Protein AF-A0A844IDR7-F1 (afdb_monomer_lite)

Radius of gyration: 51.74 Å; chains: 1; bounding box: 101×102×139 Å

pLDDT: mean 83.82, std 11.91, range [32.16, 98.12]

Secondary structure (DSSP, 8-state):
-EEEEEEEE--EETTTTEE--EEEEEESS-TTPPPEEEEGGGS-HHHHHHHTBTTSTTBEEEEEEETTTTEEEEEE---EEEEEEE-SSTT-EEEEETTTEEEEE--SS---TTEEEEEEEEEE--TTGGG-------------EEEEEEEEEESSGGGS-S-HHHHHHHHT-SSHHHHHHHHHHHHHTS-HHHHHHHHHHHHHTS-HHHHHHHHHHHHHH-THHHHH-HHHHTTSBS-SSSTTBHHHHHHHHTTTS-HHHHHHHHHHHHHHHHT--HHHHHHHHHH-HHHHTT--TTSTTTTTS-HHHHHHHHHHHHHTS-HHHHHHHHHHHHTTS-HHHHHHHHHHHHHH-HHHHHT-HHHHTTPBP-----SS-------TTBHHHHHHHHGGGS-HHHHHHHHHHHHHHHHTS-HHHHHHHHHH-HHHHHT--TTSTTGGGS-HHHHHHHHHHHHTTS-HHHHHHHHHHHHTTS-HHHHHHHHHHHHHH-HHHHHH-HHHHTT-B--SS-TTBHHHHHHHHGGGS-HHHHHHHHHHHHHHHHHS-HHHHHHHHHH-HHHHHH--TTSTTTTTS-HHHHHHHHHHHTHHHHHHHHHHHH---TTGGGSB--HHHHT---HHHHHHHHHH-GGGGT-HHHHHHHHHHHHHHHHHHHHHHHTT--EEE-TTHHHH-S-SGGGT-SEEETTTEEEEEEEEE--TT-SS---EEES---EETTEEPEEEEEEE----HHHHTT-S--SS--PPPEEEEEE-HHHHHHHHHHH--SSEEEE-B-TT-SPEEE-GGG-B--TTTTHHHHHHHHHHHHS-GGGS--HHHHHTS-S--HHHHHHTTPPPPHHHHTTS-HHHHHHHHHHHTSSSSS--HHHHHHHHHHHHHHHTT---TT--GGGGHHHH-SSTT--SGGG---TT-HHHHHHHHHHHHHHTTTTTTGGG--EEEEETTTEEEEESSTT-SSPEEEEE----EETTTEE-----EEBTTBPBPTTT-PBPP-STTT--SSTT-HHHHHHH--

Sequence (1026 aa):
MMLGKIVWFGGFNNQKNKVNNFGFIAPLGEENTGDIRVDRDDVPLDIQEIIEGDKGRGVYVQFDIDARRNRVINLKVPTFIGVVKKSEFWGKWQITYNDNCKIYFRRRTQYESESLVAFSIKETKDREAMEMAEIFGEDEEIKYKLAPFLLRTINDVREVDNDERIVEKYANSNIFPLFKKFILEYLLSLPLEIAETFVINKLKDLDENQQDFIIKEIAEKLPNLLIISATLRSYLKFDSSSPNSYIEFINRHINLVEEHLRKELIDELIKKVEQAEENALNIYWQEVQYLQDNLAYKNFLWHIAPAERKIPIIAEYTSSIAKDVAEKVVLEHLNQFNQQEQDKLINELIRNAPKVILASSKLRSYLKFTVQLTEYYFKFQRTDNNYDIFINKYLHIVDDELFNEIINELIERVEQAEEKERNIYWQQVQYLQDNLAYKNFLWHIAPTERKIPIIVTYSLSMAEDAAENVVLEHLNQFNQKEQDELINQLIKNAPKVILASSKLRSYLKLTEYDYNSYGIFINQYLDSVDDDLFNEIVNELIERVEQAKERERNIYWQQVKYLQNNLAYKNFLWHIAPTEKKQEIIQQRFKTFFDIISRFKDSNYPYEEYITHNWRELYQFNQSDNLLITQWDACVKSNEIKAAQMISARGAEKLVIRFYQALGYQVEDISIHQVTQQSQTWTLGDIRLDSKYLLDVKNSRKSVNSKSYSEFCVPQLKESRGNDVKIVGVLSPYLQKQYMEGRGNPRFHVNNPQVLGAFDKAKLSELETIFSDRFISINMPRGSDTNKYLPPWLFDYDERFYNQQYEILTELQNLHYQDIPSWEDISLVTQNFIPLFVAAKRPLPRSWVNNLPHWQVNFINSLINLPTERITLPYLFLSILRHFLSMLSYRGGDYSPQRYLEVLYLSGMQINPLKLYDPLNIIKDFCDTLQILWDNRQASRLDEFKIFKFSGQGLLKGKRTESEYIMTTILAYCGGWVDGMGKCGFSPLAIGREQNCPVCGRLICPKDNCGFCTDRCSGYIERKNK

Foldseek 3Di:
DFKWAWQAFWDQDPVVRDIAQKGWTGTPDDPPDDTFIEGNVQDDPLVCVCCHGPNRGQQMWDFDADPVPRHTHPIDRDKWKWFWAQDPPDRWIWTATDPGDIAIDDDPDDDDGRWIFIWTKGWDDDPVLVVGDDPDDDDDDDPIGIHIGTSDTDPAPCVVDPDVVVLVVQCPDPPLSSVLRSVVVNLVPDDLVVSLVSLVVVLVSDDLVSNVSVLLCCLVPPVVSVLVDPPSLVNQDCDQPGSSHPLVCCQPPLVPDDPVSNVVSVVVLVVCLQVDDPVSVVVCCVRNPVNVVADDDPDPCPVSDDLVVVQVVQLVVLLVDDLVVSVVSLVVVCVVDDLVSNLSNLLSCCVRPVVSCLVDPVSLVSQAADQPPDDDDDDDPPGCSHLLNVCVVCLVPDDPVSNVVSVVVLLVVLVPDDLSSLVVSCVRHPVNVVDDAPPDPCNVSHHLVVVLVRLLVVLVVDDLVVNLVSLVVVCVVDDLVSNVVSLVVCLVRPLVSCLVDPVSLVNQDCDQDDCSHSLQSCQVCLVPDDPVSNVVSVVVLLVVLQPDDLVSLVSSCVRHVVLVVPDAAPDPCQNSHHLVVLLVRLCVLLVLLVVLVVLLVVDDQPLQVLQFDDLLVLLPDDPLLVVLLCVVDVCLVPDQQSVLVSSQQSSQLSSVQSSVVVLVWDKDQVSSCVVVVPDPCVVQAGMDTNNPAGEHEFEFEAAPQALDTDWRWDLDFGDDPNHTHKYKYKYAYDDTNCVSVVNDDDPDDGDTIGTLAIDTPVLVVLLQVQQDDPFEGEAQDDVPRSIGTAASLRHFHDCSRVVSLVVSLVSVQPDDPVSDDAPVSVVSPPWQPQLSCLQSLHDDDPRVLVVDDPLLNVLSPLSSPRPDRGDASSNLLSSLVSSLLVCLQPPDPPDALQCVCSNFPGDPPDQAGSNGDDPSSVSNVSSVQSRVQVVLCVLQVSSQFRHWYDYSQRWIWTDSDPPDPATATAWHFQQWAAPPRGGPRHDTQGGSVFDADPQHNFGFDPDPLTRDGDPPGPVSVVVNVD

Structure (mmCIF, N/CA/C/O backbone):
data_AF-A0A844IDR7-F1
#
_entry.id   AF-A0A844IDR7-F1
#
loop_
_atom_site.group_PDB
_atom_site.id
_atom_site.type_symbol
_atom_site.label_atom_id
_atom_site.label_alt_id
_atom_site.label_comp_id
_atom_site.label_asym_id
_atom_site.label_entity_id
_atom_site.label_seq_id
_atom_site.pdbx_PDB_ins_code
_atom_site.Cartn_x
_atom_site.Cartn_y
_atom_site.Cartn_z
_atom_site.occupancy
_atom_site.B_iso_or_equiv
_atom_site.auth_seq_id
_atom_site.auth_comp_id
_atom_site.auth_asym_id
_atom_site.auth_atom_id
_atom_site.pdbx_PDB_model_num
ATOM 1 N N . MET A 1 1 ? -9.494 57.862 -15.694 1.00 71.69 1 MET A N 1
ATOM 2 C CA . MET A 1 1 ? -9.443 56.505 -16.258 1.00 71.69 1 MET A CA 1
ATOM 3 C C . MET A 1 1 ? -9.064 55.512 -15.177 1.00 71.69 1 MET A C 1
ATOM 5 O O . MET A 1 1 ? -7.962 55.569 -14.648 1.00 71.69 1 MET A O 1
ATOM 9 N N . MET A 1 2 ? -10.016 54.662 -14.817 1.00 82.94 2 MET A N 1
ATOM 10 C CA . MET A 1 2 ? -9.936 53.626 -13.792 1.00 82.94 2 MET A CA 1
ATOM 11 C C . MET A 1 2 ? -9.974 52.242 -14.437 1.00 82.94 2 MET A C 1
ATOM 13 O O . MET A 1 2 ? -10.476 52.080 -15.551 1.00 82.94 2 MET A O 1
ATOM 17 N N . LEU A 1 3 ? -9.456 51.248 -13.718 1.00 84.81 3 LEU A N 1
ATOM 18 C CA . LEU A 1 3 ? -9.550 49.836 -14.074 1.00 84.81 3 LEU A CA 1
ATOM 19 C C . LEU A 1 3 ? -10.583 49.155 -13.180 1.00 84.81 3 LEU A C 1
ATOM 21 O O . LEU A 1 3 ? -10.628 49.386 -11.973 1.00 84.81 3 LEU A O 1
ATOM 25 N N . GLY A 1 4 ? -11.393 48.282 -13.764 1.00 86.81 4 GLY A N 1
ATOM 26 C CA . GLY A 1 4 ? -12.335 47.462 -13.013 1.00 86.81 4 GLY A CA 1
ATOM 27 C C . GLY A 1 4 ? -12.693 46.183 -13.743 1.00 86.81 4 GLY A C 1
ATOM 28 O O . GLY A 1 4 ? -12.209 45.916 -14.842 1.00 86.81 4 GLY A O 1
ATOM 29 N N . LYS A 1 5 ? -13.557 45.387 -13.121 1.00 88.81 5 LYS A N 1
ATOM 30 C CA . LYS A 1 5 ? -14.083 44.145 -13.683 1.00 88.81 5 LYS A CA 1
ATOM 31 C C . LYS A 1 5 ? -15.597 44.190 -13.782 1.00 88.81 5 LYS A C 1
ATOM 33 O O . LYS A 1 5 ? -16.278 44.630 -12.856 1.00 88.81 5 LYS A O 1
ATOM 38 N N . ILE A 1 6 ? -16.133 43.701 -14.896 1.00 89.44 6 ILE A N 1
ATOM 39 C CA . ILE A 1 6 ? -17.581 43.587 -15.076 1.00 89.44 6 ILE A CA 1
ATOM 40 C C . ILE A 1 6 ? -18.129 42.578 -14.064 1.00 89.44 6 ILE A C 1
ATOM 42 O O . ILE A 1 6 ? -17.778 41.398 -14.095 1.00 89.44 6 ILE A O 1
ATOM 46 N N . VAL A 1 7 ? -19.021 43.009 -13.177 1.00 87.75 7 VAL A N 1
ATOM 47 C CA . VAL A 1 7 ? -19.740 42.095 -12.278 1.00 87.75 7 VAL A CA 1
ATOM 48 C C . VAL A 1 7 ? -20.874 41.430 -13.049 1.00 87.75 7 VAL A C 1
ATOM 50 O O . VAL A 1 7 ? -21.024 40.208 -13.008 1.00 87.75 7 VAL A O 1
ATOM 53 N N . TRP A 1 8 ? -21.638 42.244 -13.779 1.00 89.06 8 TRP A N 1
ATOM 54 C CA . TRP A 1 8 ? -22.739 41.837 -14.648 1.00 89.06 8 TRP A CA 1
ATOM 55 C C . TRP A 1 8 ? -23.191 43.032 -15.503 1.00 89.06 8 TRP A C 1
ATOM 57 O O . TRP A 1 8 ? -23.195 44.162 -15.013 1.00 89.06 8 TRP A O 1
ATOM 67 N N . PHE A 1 9 ? -23.595 42.807 -16.755 1.00 87.62 9 PHE A N 1
ATOM 68 C CA . PHE A 1 9 ? -24.071 43.873 -17.641 1.00 87.62 9 PHE A CA 1
ATOM 69 C C . PHE A 1 9 ? -25.231 43.406 -18.523 1.00 87.62 9 PHE A C 1
ATOM 71 O O . PHE A 1 9 ? -25.061 42.508 -19.342 1.00 87.62 9 PHE A O 1
ATOM 78 N N . GLY A 1 10 ? -26.399 44.041 -18.397 1.00 83.94 10 GLY A N 1
ATOM 79 C CA . GLY A 1 10 ? -27.523 43.839 -19.314 1.00 83.94 10 GLY A CA 1
ATOM 80 C C . GLY A 1 10 ? -28.096 42.413 -19.368 1.00 83.94 10 GLY A C 1
ATOM 81 O O . GLY A 1 10 ? -27.869 41.578 -18.494 1.00 83.94 10 GLY A O 1
ATOM 82 N N . GLY A 1 11 ? -28.892 42.132 -20.401 1.00 78.50 11 GLY A N 1
ATOM 83 C CA . GLY A 1 11 ? -29.576 40.853 -20.593 1.00 78.50 11 GLY A CA 1
ATOM 84 C C . GLY A 1 11 ? -31.065 40.860 -20.228 1.00 78.50 11 GLY A C 1
ATOM 85 O O . GLY A 1 11 ? -31.582 41.749 -19.538 1.00 78.50 11 GLY A O 1
ATOM 86 N N . PHE A 1 12 ? -31.776 39.850 -20.732 1.00 72.75 12 PHE A N 1
ATOM 87 C CA . PHE A 1 12 ? -33.221 39.714 -20.577 1.00 72.75 12 PHE A CA 1
ATOM 88 C C . PHE A 1 12 ? -33.590 39.198 -19.183 1.00 72.75 12 PHE A C 1
ATOM 90 O O . PHE A 1 12 ? -33.195 38.106 -18.774 1.00 72.75 12 PHE A O 1
ATOM 97 N N . ASN A 1 13 ? -34.371 39.979 -18.438 1.00 71.81 13 ASN A N 1
ATOM 98 C CA . ASN A 1 13 ? -34.865 39.566 -17.133 1.00 71.81 13 ASN A CA 1
ATOM 99 C C . ASN A 1 13 ? -36.147 38.739 -17.288 1.00 71.81 13 ASN A C 1
ATOM 101 O O . ASN A 1 13 ? -37.240 39.299 -17.401 1.00 71.81 13 ASN A O 1
ATOM 105 N N . ASN A 1 14 ? -36.017 37.412 -17.209 1.00 69.94 14 ASN A N 1
ATOM 106 C CA . ASN A 1 14 ? -37.140 36.470 -17.302 1.00 69.94 14 ASN A CA 1
ATOM 107 C C . ASN A 1 14 ? -38.248 36.715 -16.258 1.00 69.94 14 ASN A C 1
ATOM 109 O O . ASN A 1 14 ? -39.399 36.380 -16.507 1.00 69.94 14 ASN A O 1
ATOM 113 N N . GLN A 1 15 ? -37.937 37.319 -15.105 1.00 71.56 15 GLN A N 1
ATOM 114 C CA . GLN A 1 15 ? -38.923 37.583 -14.047 1.00 71.56 15 GLN A CA 1
ATOM 115 C C . GLN A 1 15 ? -39.736 38.865 -14.281 1.00 71.56 15 GLN A C 1
ATOM 117 O O . GLN A 1 15 ? -40.852 38.982 -13.785 1.00 71.56 15 GLN A O 1
ATOM 122 N N . LYS A 1 16 ? -39.185 39.843 -15.012 1.00 72.81 16 LYS A N 1
ATOM 123 C CA . LYS A 1 16 ? -39.838 41.141 -15.291 1.00 72.81 16 LYS A CA 1
ATOM 124 C C . LYS A 1 16 ? -40.216 41.331 -16.765 1.00 72.81 16 LYS A C 1
ATOM 126 O O . LYS A 1 16 ? -40.756 42.382 -17.104 1.00 72.81 16 LYS A O 1
ATOM 131 N N . ASN A 1 17 ? -39.925 40.341 -17.614 1.00 75.12 17 ASN A N 1
ATOM 132 C CA . ASN A 1 17 ? -40.154 40.330 -19.062 1.00 75.12 17 ASN A CA 1
ATOM 133 C C . ASN A 1 17 ? -39.628 41.594 -19.775 1.00 75.12 17 ASN A C 1
ATOM 135 O O . ASN A 1 17 ? -40.301 42.171 -20.628 1.00 75.12 17 ASN A O 1
ATOM 139 N N . LYS A 1 18 ? -38.451 42.080 -19.359 1.00 78.12 18 LYS A N 1
ATOM 140 C CA . LYS A 1 18 ? -37.815 43.313 -19.854 1.00 78.12 18 LYS A CA 1
ATOM 141 C C . LYS A 1 18 ? -36.301 43.134 -19.945 1.00 78.12 18 LYS A C 1
ATOM 143 O O . LYS A 1 18 ? -35.710 42.434 -19.123 1.00 78.12 18 LYS A O 1
ATOM 148 N N . VAL A 1 19 ? -35.677 43.802 -20.911 1.00 77.44 19 VAL A N 1
ATOM 149 C CA . VAL A 1 19 ? -34.214 43.903 -21.013 1.00 77.44 19 VAL A CA 1
ATOM 150 C C . VAL A 1 19 ? -33.718 44.900 -19.969 1.00 77.44 19 VAL A C 1
ATOM 152 O O . VAL A 1 19 ? -34.282 45.987 -19.825 1.00 77.44 19 VAL A O 1
ATOM 155 N N . ASN A 1 20 ? -32.695 44.525 -19.204 1.00 83.38 20 ASN A N 1
ATOM 156 C CA . ASN A 1 20 ? -32.058 45.461 -18.290 1.00 83.38 20 ASN A CA 1
ATOM 157 C C . ASN A 1 20 ? -31.126 46.392 -19.078 1.00 83.38 20 ASN A C 1
ATOM 159 O O . ASN A 1 20 ? -30.203 45.933 -19.746 1.00 83.38 20 ASN A O 1
ATOM 163 N N . ASN A 1 21 ? -31.332 47.701 -18.945 1.00 86.94 21 ASN A N 1
ATOM 164 C CA . ASN A 1 21 ? -30.525 48.719 -19.625 1.00 86.94 21 ASN A CA 1
ATOM 165 C C . ASN A 1 21 ? -29.388 49.248 -18.737 1.00 86.94 21 ASN A C 1
ATOM 167 O O . ASN A 1 21 ? -29.086 50.435 -18.765 1.00 86.94 21 ASN A O 1
ATOM 171 N N . PHE A 1 22 ? -28.807 48.397 -17.891 1.00 89.25 22 PHE A N 1
ATOM 172 C CA . PHE A 1 22 ? -27.713 48.775 -16.996 1.00 89.25 22 PHE A CA 1
ATOM 173 C C . PHE A 1 22 ? -26.897 47.559 -16.542 1.00 89.25 22 PHE A C 1
ATOM 175 O O . PHE A 1 22 ? -27.303 46.415 -16.752 1.00 89.25 22 PHE A O 1
ATOM 182 N N . GLY A 1 23 ? -25.772 47.819 -15.884 1.00 89.75 23 GLY A N 1
ATOM 183 C CA . GLY A 1 23 ? -24.866 46.843 -15.293 1.00 89.75 23 GLY A CA 1
ATOM 184 C C . GLY A 1 23 ? -24.066 47.414 -14.124 1.00 89.75 23 GLY A C 1
ATOM 185 O O . GLY A 1 23 ? -24.297 48.544 -13.686 1.00 89.75 23 GLY A O 1
ATOM 186 N N . PHE A 1 24 ? -23.117 46.618 -13.637 1.00 90.69 24 PHE A N 1
ATOM 187 C CA . PHE A 1 24 ? -22.264 46.928 -12.495 1.00 90.69 24 PHE A CA 1
ATOM 188 C C . PHE A 1 24 ? -20.810 46.531 -12.748 1.00 90.69 24 PHE A C 1
ATOM 190 O O . PHE A 1 24 ? -20.528 45.473 -13.323 1.00 90.69 24 PHE A O 1
ATOM 197 N N . ILE A 1 25 ? -19.894 47.380 -12.286 1.00 89.56 25 ILE A N 1
ATOM 198 C CA . ILE A 1 25 ? -18.447 47.235 -12.447 1.00 89.56 25 ILE A CA 1
ATOM 199 C C . ILE A 1 25 ? -17.793 47.401 -11.083 1.00 89.56 25 ILE A C 1
ATOM 201 O O . ILE A 1 25 ? -18.055 48.381 -10.390 1.00 89.56 25 ILE A O 1
ATOM 205 N N . ALA A 1 26 ? -16.934 46.455 -10.718 1.00 88.62 26 ALA A N 1
ATOM 206 C CA . ALA A 1 26 ? -16.146 46.511 -9.495 1.00 88.62 26 ALA A CA 1
ATOM 207 C C . ALA A 1 26 ? -14.776 47.146 -9.803 1.00 88.62 26 ALA A C 1
ATOM 209 O O . ALA A 1 26 ? -14.027 46.566 -10.600 1.00 88.62 26 ALA A O 1
ATOM 210 N N . PRO A 1 27 ? -14.433 48.316 -9.232 1.00 86.44 27 PRO A N 1
ATOM 211 C CA . PRO A 1 27 ? -13.112 48.929 -9.391 1.00 86.44 27 PRO A CA 1
ATOM 212 C C . PRO A 1 27 ? -11.993 48.053 -8.804 1.00 86.44 27 PRO A C 1
ATOM 214 O O . PRO A 1 27 ? -12.213 47.293 -7.862 1.00 86.44 27 PRO A O 1
ATOM 217 N N . LEU A 1 28 ? -10.783 48.147 -9.358 1.00 78.69 28 LEU A N 1
ATOM 218 C CA . LEU A 1 28 ? -9.591 47.441 -8.871 1.00 78.69 28 LEU A CA 1
ATOM 219 C C . LEU A 1 28 ? -8.666 48.416 -8.126 1.00 78.69 28 LEU A C 1
ATOM 221 O O . LEU A 1 28 ? -8.360 49.477 -8.661 1.00 78.69 28 LEU A O 1
ATOM 225 N N . GLY A 1 29 ? -8.185 48.037 -6.933 1.00 61.94 29 GLY A N 1
ATOM 226 C CA . GLY A 1 29 ? -7.142 48.771 -6.192 1.00 61.94 29 GLY A CA 1
ATOM 227 C C . GLY A 1 29 ? -7.600 49.633 -5.005 1.00 61.94 29 GLY A C 1
ATOM 228 O O . GLY A 1 29 ? -6.745 50.180 -4.318 1.00 61.94 29 GLY A O 1
ATOM 229 N N . GLU A 1 30 ? -8.901 49.725 -4.709 1.00 57.06 30 GLU A N 1
ATOM 230 C CA . GLU A 1 30 ? -9.411 50.462 -3.540 1.00 57.06 30 GLU A CA 1
ATOM 231 C C . GLU A 1 30 ? -10.306 49.562 -2.674 1.00 57.06 30 GLU A C 1
ATOM 233 O O . GLU A 1 30 ? -11.452 49.268 -3.031 1.00 57.06 30 GLU A O 1
ATOM 238 N N . GLU A 1 31 ? -9.792 49.111 -1.523 1.00 45.22 31 GLU A N 1
ATOM 239 C CA . GLU A 1 31 ? -10.600 48.407 -0.523 1.00 45.22 31 GLU A CA 1
ATOM 240 C C . GLU A 1 31 ? -11.703 49.345 0.002 1.00 45.22 31 GLU A C 1
ATOM 242 O O . GLU A 1 31 ? -11.415 50.389 0.585 1.00 45.22 31 GLU A O 1
ATOM 247 N N . ASN A 1 32 ? -12.967 48.940 -0.184 1.00 50.25 32 ASN A N 1
ATOM 248 C CA . ASN A 1 32 ? -14.219 49.631 0.188 1.00 50.25 32 ASN A CA 1
ATOM 249 C C . ASN A 1 32 ? -14.892 50.552 -0.850 1.00 50.25 32 ASN A C 1
ATOM 251 O O . ASN A 1 32 ? -15.791 51.312 -0.483 1.00 50.25 32 ASN A O 1
ATOM 255 N N . THR A 1 33 ? -14.587 50.439 -2.146 1.00 59.25 33 THR A N 1
ATOM 256 C CA . THR A 1 33 ? -15.459 51.021 -3.187 1.00 59.25 33 THR A CA 1
ATOM 257 C C . THR A 1 33 ? -16.553 50.023 -3.590 1.00 59.25 33 THR A C 1
ATOM 259 O O . THR A 1 33 ? -16.275 48.905 -4.012 1.00 59.25 33 THR A O 1
ATOM 262 N N . GLY A 1 34 ? -17.828 50.376 -3.389 1.00 71.94 34 GLY A N 1
ATOM 263 C CA . GLY A 1 34 ? -18.953 49.545 -3.839 1.00 71.94 34 GLY A CA 1
ATOM 264 C C . GLY A 1 34 ? -19.043 49.457 -5.369 1.00 71.94 34 GLY A C 1
ATOM 265 O O . GLY A 1 34 ? -18.470 50.287 -6.074 1.00 71.94 34 GLY A O 1
ATOM 266 N N . ASP A 1 35 ? -19.792 48.479 -5.885 1.00 86.12 35 ASP A N 1
ATOM 267 C CA . ASP A 1 35 ? -20.002 48.303 -7.328 1.00 86.12 35 ASP A CA 1
ATOM 268 C C . ASP A 1 35 ? -20.583 49.573 -7.981 1.00 86.12 35 ASP A C 1
ATOM 270 O O . ASP A 1 35 ? -21.612 50.106 -7.551 1.00 86.12 35 ASP A O 1
ATOM 274 N N . ILE A 1 36 ? -19.954 50.039 -9.062 1.00 87.88 36 ILE A N 1
ATOM 275 C CA . ILE A 1 36 ? -20.351 51.256 -9.776 1.00 87.88 36 ILE A CA 1
ATOM 276 C C . ILE A 1 36 ? -21.308 50.894 -10.905 1.00 87.88 36 ILE A C 1
ATOM 278 O O . ILE A 1 36 ? -21.061 49.983 -11.697 1.00 87.88 36 ILE A O 1
ATOM 282 N N . ARG A 1 37 ? -22.420 51.626 -10.991 1.00 89.62 37 ARG A N 1
ATOM 283 C CA . ARG A 1 37 ? -23.433 51.428 -12.027 1.00 89.62 37 ARG A CA 1
ATOM 284 C C . ARG A 1 37 ? -22.952 51.958 -13.381 1.00 89.62 37 ARG A C 1
ATOM 286 O O . ARG A 1 37 ? -22.469 53.086 -13.474 1.00 89.62 37 ARG A O 1
ATOM 293 N N . VAL A 1 38 ? -23.194 51.178 -14.430 1.00 90.00 38 VAL A N 1
ATOM 294 C CA . VAL A 1 38 ? -23.066 51.582 -15.837 1.00 90.00 38 VAL A CA 1
ATOM 295 C C . VAL A 1 38 ? -24.434 51.469 -16.506 1.00 90.00 38 VAL A C 1
ATOM 297 O O . VAL A 1 38 ? -25.107 50.454 -16.336 1.00 90.00 38 VAL A O 1
ATOM 300 N N . ASP A 1 39 ? -24.892 52.493 -17.222 1.00 88.44 39 ASP A N 1
ATOM 301 C CA . ASP A 1 39 ? -26.124 52.389 -18.011 1.00 88.44 39 ASP A CA 1
ATOM 302 C C . ASP A 1 39 ? -25.799 51.940 -19.439 1.00 88.44 39 ASP A C 1
ATOM 304 O O . ASP A 1 39 ? -24.702 52.156 -19.948 1.00 88.44 39 ASP A O 1
ATOM 308 N N . ARG A 1 40 ? -26.748 51.259 -20.085 1.00 88.12 40 ARG A N 1
ATOM 309 C CA . ARG A 1 40 ? -26.546 50.672 -21.416 1.00 88.12 40 ARG A CA 1
ATOM 310 C C . ARG A 1 40 ? -26.226 51.736 -22.461 1.00 88.12 40 ARG A C 1
ATOM 312 O O . ARG A 1 40 ? -25.363 51.504 -23.296 1.00 88.12 40 ARG A O 1
ATOM 319 N N . ASP A 1 41 ? -26.876 52.889 -22.368 1.00 86.25 41 ASP A N 1
ATOM 320 C CA . ASP A 1 41 ? -26.691 54.005 -23.300 1.00 86.25 41 ASP A CA 1
ATOM 321 C C . ASP A 1 41 ? -25.277 54.613 -23.219 1.00 86.25 41 ASP A C 1
ATOM 323 O O . ASP A 1 41 ? -24.818 55.222 -24.181 1.00 86.25 41 ASP A O 1
ATOM 327 N N . ASP A 1 42 ? -24.566 54.394 -22.105 1.00 83.56 42 ASP A N 1
ATOM 328 C CA . ASP A 1 42 ? -23.188 54.851 -21.888 1.00 83.56 42 ASP A CA 1
ATOM 329 C C . ASP A 1 42 ? -22.135 53.811 -22.335 1.00 83.56 42 ASP A C 1
ATOM 331 O O . ASP A 1 42 ? -20.928 54.051 -22.221 1.00 83.56 42 ASP A O 1
ATOM 335 N N . VAL A 1 43 ? -22.567 52.649 -22.849 1.00 84.44 43 VAL A N 1
ATOM 336 C CA . VAL A 1 43 ? -21.687 51.596 -23.378 1.00 84.44 43 VAL A CA 1
ATOM 337 C C . VAL A 1 43 ? -21.813 51.529 -24.900 1.00 84.44 43 VAL A C 1
ATOM 339 O O . VAL A 1 43 ? -22.921 51.337 -25.400 1.00 84.44 43 VAL A O 1
ATOM 342 N N . PRO A 1 44 ? -20.707 51.624 -25.657 1.00 84.25 44 PRO A N 1
ATOM 343 C CA . PRO A 1 44 ? -20.720 51.449 -27.110 1.00 84.25 44 PRO A CA 1
ATOM 344 C C . PRO A 1 44 ? -21.340 50.109 -27.542 1.00 84.25 44 PRO A C 1
ATOM 346 O O . PRO A 1 44 ? -21.128 49.092 -26.883 1.00 84.25 44 PRO A O 1
ATOM 349 N N . LEU A 1 45 ? -22.128 50.099 -28.626 1.00 81.69 45 LEU A N 1
ATOM 350 C CA . LEU A 1 45 ? -22.902 48.924 -29.074 1.00 81.69 45 LEU A CA 1
ATOM 351 C C . LEU A 1 45 ? -22.032 47.683 -29.311 1.00 81.69 45 LEU A C 1
ATOM 353 O O . LEU A 1 45 ? -22.394 46.584 -28.899 1.00 81.69 45 LEU A O 1
ATOM 357 N N . ASP A 1 46 ? -20.868 47.878 -29.917 1.00 77.50 46 ASP A N 1
ATOM 358 C CA . ASP A 1 46 ? -19.848 46.856 -30.139 1.00 77.50 46 ASP A CA 1
ATOM 359 C C . ASP A 1 46 ? -19.355 46.243 -28.821 1.00 77.50 46 ASP A C 1
ATOM 361 O O . ASP A 1 46 ? -19.170 45.031 -28.725 1.00 77.50 46 ASP A O 1
ATOM 365 N N . ILE A 1 47 ? -19.227 47.046 -27.763 1.00 83.25 47 ILE A N 1
ATOM 366 C CA . ILE A 1 47 ? -18.871 46.544 -26.435 1.00 83.25 47 ILE A CA 1
ATOM 367 C C . ILE A 1 47 ? -20.065 45.871 -25.752 1.00 83.25 47 ILE A C 1
ATOM 369 O O . ILE A 1 47 ? -19.875 44.855 -25.080 1.00 83.25 47 ILE A O 1
ATOM 373 N N . GLN A 1 48 ? -21.292 46.371 -25.937 1.00 86.25 48 GLN A N 1
ATOM 374 C CA . GLN A 1 48 ? -22.491 45.736 -25.379 1.00 86.25 48 GLN A CA 1
ATOM 375 C C . GLN A 1 48 ? -22.601 44.275 -25.836 1.00 86.25 48 GLN A C 1
ATOM 377 O O . GLN A 1 48 ? -22.773 43.396 -24.994 1.00 86.25 48 GLN A O 1
ATOM 382 N N . GLU A 1 49 ? -22.422 43.997 -27.132 1.00 81.69 49 GLU A N 1
ATOM 383 C CA . GLU A 1 49 ? -22.471 42.631 -27.683 1.00 81.69 49 GLU A CA 1
ATOM 384 C C . GLU A 1 49 ? -21.432 41.691 -27.052 1.00 81.69 49 GLU A C 1
ATOM 386 O O . GLU A 1 49 ? -21.679 40.492 -26.872 1.00 81.69 49 GLU A O 1
ATOM 391 N N . ILE A 1 50 ? -20.278 42.247 -26.683 1.00 80.38 50 ILE A N 1
ATOM 392 C CA . ILE A 1 50 ? -19.149 41.524 -26.103 1.00 80.38 50 ILE A CA 1
ATOM 393 C C . ILE A 1 50 ? -19.421 41.151 -24.637 1.00 80.38 50 ILE A C 1
ATOM 395 O O . ILE A 1 50 ? -19.135 40.020 -24.226 1.00 80.38 50 ILE A O 1
ATOM 399 N N . ILE A 1 51 ? -19.958 42.080 -23.836 1.00 84.62 51 ILE A N 1
ATOM 400 C CA . ILE A 1 51 ? -20.052 41.918 -22.374 1.00 84.62 51 ILE A CA 1
ATOM 401 C C . ILE A 1 51 ? -21.452 41.555 -21.855 1.00 84.62 51 ILE A C 1
ATOM 403 O O . ILE A 1 51 ? -21.596 41.296 -20.660 1.00 84.62 51 ILE A O 1
ATOM 407 N N . GLU A 1 52 ? -22.474 41.507 -22.714 1.00 86.31 52 GLU A N 1
ATOM 408 C CA . GLU A 1 52 ? -23.865 41.288 -22.301 1.00 86.31 52 GLU A CA 1
ATOM 409 C C . GLU A 1 52 ? -24.118 39.924 -21.625 1.00 86.31 52 GLU A C 1
ATOM 411 O O . GLU A 1 52 ? -23.684 38.854 -22.071 1.00 86.31 52 GLU A O 1
ATOM 416 N N . GLY A 1 53 ? -24.869 39.972 -20.521 1.00 81.88 53 GLY A N 1
ATOM 417 C CA . GLY A 1 53 ? -25.218 38.833 -19.680 1.00 81.88 53 GLY A CA 1
ATOM 418 C C . GLY A 1 53 ? -24.014 38.260 -18.928 1.00 81.88 53 GLY A C 1
ATOM 419 O O . GLY A 1 53 ? -23.130 38.978 -18.464 1.00 81.88 53 GLY A O 1
ATOM 420 N N . ASP A 1 54 ? -23.970 36.931 -18.804 1.00 76.81 54 ASP A N 1
ATOM 421 C CA . ASP A 1 54 ? -22.882 36.232 -18.103 1.00 76.81 54 ASP A CA 1
ATOM 422 C C . ASP A 1 54 ? -21.575 36.161 -18.918 1.00 76.81 54 ASP A C 1
ATOM 424 O O . ASP A 1 54 ? -20.516 35.824 -18.374 1.00 76.81 54 ASP A O 1
ATOM 428 N N . LYS A 1 55 ? -21.612 36.505 -20.216 1.00 78.56 55 LYS A N 1
ATOM 429 C CA . LYS A 1 55 ? -20.437 36.466 -21.102 1.00 78.56 55 LYS A CA 1
ATOM 430 C C . LYS A 1 55 ? -19.348 37.427 -20.628 1.00 78.56 55 LYS A C 1
ATOM 432 O O . LYS A 1 55 ? -18.194 37.012 -20.492 1.00 78.56 55 LYS A O 1
ATOM 437 N N . GLY A 1 56 ? -19.728 38.664 -20.303 1.00 80.25 56 GLY A N 1
ATOM 438 C CA . GLY A 1 56 ? -18.811 39.719 -19.874 1.00 80.25 56 GLY A CA 1
ATOM 439 C C . GLY A 1 56 ? -18.363 39.635 -18.423 1.00 80.25 56 GLY A C 1
ATOM 440 O O . GLY A 1 56 ? -17.409 40.306 -18.052 1.00 80.25 56 GLY A O 1
ATOM 441 N N . ARG A 1 57 ? -18.994 38.804 -17.587 1.00 86.31 57 ARG A N 1
ATOM 442 C CA . ARG A 1 57 ? -18.652 38.710 -16.160 1.00 86.31 57 ARG A CA 1
ATOM 443 C C . ARG A 1 57 ? -17.164 38.419 -15.954 1.00 86.31 57 ARG A C 1
ATOM 445 O O . ARG A 1 57 ? -16.661 37.457 -16.516 1.00 86.31 57 ARG A O 1
ATOM 452 N N . GLY A 1 58 ? -16.476 39.209 -15.140 1.00 83.44 58 GLY A N 1
ATOM 453 C CA . GLY A 1 58 ? -15.047 39.090 -14.856 1.00 83.44 58 GLY A CA 1
ATOM 454 C C . GLY A 1 58 ? -14.120 39.674 -15.927 1.00 83.44 58 GLY A C 1
ATOM 455 O O . GLY A 1 58 ? -12.915 39.677 -15.704 1.00 83.44 58 GLY A O 1
ATOM 456 N N . VAL A 1 59 ? -14.628 40.155 -17.071 1.00 87.56 59 VAL A N 1
ATOM 457 C CA . VAL A 1 59 ? -13.804 40.847 -18.081 1.00 87.56 59 VAL A CA 1
ATOM 458 C C . VAL A 1 59 ? -13.274 42.149 -17.487 1.00 87.56 59 VAL A C 1
ATOM 460 O O . VAL A 1 59 ? -14.030 42.904 -16.868 1.00 87.56 59 VAL A O 1
ATOM 463 N N . TYR A 1 60 ? -11.979 42.398 -17.672 1.00 87.88 60 TYR A N 1
ATOM 464 C CA . TYR A 1 60 ? -11.345 43.646 -17.264 1.00 87.88 60 TYR A CA 1
ATOM 465 C C . TYR A 1 60 ? -11.734 44.771 -18.222 1.00 87.88 60 TYR A C 1
ATOM 467 O O . TYR A 1 60 ? -11.739 44.591 -19.438 1.00 87.88 60 TYR A O 1
ATOM 475 N N . VAL A 1 61 ? -12.052 45.938 -17.672 1.00 87.94 61 VAL A N 1
ATOM 476 C CA . VAL A 1 61 ? -12.459 47.128 -18.423 1.00 87.94 61 VAL A CA 1
ATOM 477 C C . VAL A 1 61 ? -11.766 48.377 -17.897 1.00 87.94 61 VAL A C 1
ATOM 479 O O . VAL A 1 61 ? -11.444 48.481 -16.712 1.00 87.94 61 VAL A O 1
ATOM 482 N N . GLN A 1 62 ? -11.550 49.330 -18.798 1.00 89.25 62 GLN A N 1
ATOM 483 C CA . GLN A 1 62 ? -11.141 50.694 -18.488 1.00 89.25 62 GLN A CA 1
ATOM 484 C C . GLN A 1 62 ? -12.344 51.614 -18.614 1.00 89.25 62 GLN A C 1
ATOM 486 O O . GLN A 1 62 ? -13.132 51.474 -19.547 1.00 89.25 62 GLN A O 1
ATOM 491 N N . PHE A 1 63 ? -12.496 52.549 -17.687 1.00 89.62 63 PHE A N 1
ATOM 492 C CA . PHE A 1 63 ? -13.621 53.474 -17.714 1.00 89.62 63 PHE A CA 1
ATOM 493 C C . PHE A 1 63 ? -13.338 54.764 -16.946 1.00 89.62 63 PHE A C 1
ATOM 495 O O . PHE A 1 63 ? -12.380 54.847 -16.181 1.00 89.62 63 PHE A O 1
ATOM 502 N N . ASP A 1 64 ? -14.182 55.773 -17.129 1.00 88.31 64 ASP A N 1
ATOM 503 C CA . ASP A 1 64 ? -14.198 56.983 -16.310 1.00 88.31 64 ASP A CA 1
ATOM 504 C C . ASP A 1 64 ? -15.472 57.026 -15.459 1.00 88.31 64 ASP A C 1
ATOM 506 O O . ASP A 1 64 ? -16.482 56.404 -15.791 1.00 88.31 64 ASP A O 1
ATOM 510 N N . ILE A 1 65 ? -15.434 57.769 -14.352 1.00 84.88 65 ILE A N 1
ATOM 511 C CA . ILE A 1 65 ? -16.619 58.034 -13.532 1.00 84.88 65 ILE A CA 1
ATOM 512 C C . ILE A 1 65 ? -17.053 59.476 -13.772 1.00 84.88 65 ILE A C 1
ATOM 514 O O . ILE A 1 65 ? -16.275 60.409 -13.566 1.00 84.88 65 ILE A O 1
ATOM 518 N N . ASP A 1 66 ? -18.316 59.674 -14.145 1.00 83.38 66 ASP A N 1
ATOM 519 C CA . ASP A 1 66 ? -18.931 60.998 -14.097 1.00 83.38 66 ASP A CA 1
ATOM 520 C C . ASP A 1 66 ? -19.159 61.393 -12.630 1.00 83.38 66 ASP A C 1
ATOM 522 O O . ASP A 1 66 ? -20.087 60.909 -11.971 1.00 83.38 66 ASP A O 1
ATOM 526 N N . ALA A 1 67 ? -18.326 62.307 -12.124 1.00 73.06 67 ALA A N 1
ATOM 527 C CA . ALA A 1 67 ? -18.364 62.788 -10.744 1.00 73.06 67 ALA A CA 1
ATOM 528 C C . ALA A 1 67 ? -19.711 63.420 -10.330 1.00 73.06 67 ALA A C 1
ATOM 530 O O . ALA A 1 67 ? -19.999 63.508 -9.139 1.00 73.06 67 ALA A O 1
ATOM 531 N N . ARG A 1 68 ? -20.560 63.854 -11.278 1.00 74.00 68 ARG A N 1
ATOM 532 C CA . ARG A 1 68 ? -21.880 64.440 -10.972 1.00 74.00 68 ARG A CA 1
ATOM 533 C C . ARG A 1 68 ? -22.975 63.391 -10.796 1.00 74.00 68 ARG A C 1
ATOM 535 O O . ARG A 1 68 ? -23.952 63.651 -10.098 1.00 74.00 68 ARG A O 1
ATOM 542 N N . ARG A 1 69 ? -22.849 62.236 -11.457 1.00 73.69 69 ARG A N 1
ATOM 543 C CA . ARG A 1 69 ? -23.878 61.176 -11.491 1.00 73.69 69 ARG A CA 1
ATOM 544 C C . ARG A 1 69 ? -23.457 59.894 -10.776 1.00 73.69 69 ARG A C 1
ATOM 546 O O . ARG A 1 69 ? -24.317 59.050 -10.535 1.00 73.69 69 ARG A O 1
ATOM 553 N N . ASN A 1 70 ? -22.173 59.768 -10.437 1.00 79.88 70 ASN A N 1
ATOM 554 C CA . ASN A 1 70 ? -21.542 58.570 -9.889 1.00 79.88 70 ASN A CA 1
ATOM 555 C C . ASN A 1 70 ? -21.826 57.318 -10.743 1.00 79.88 70 ASN A C 1
ATOM 557 O O . ASN A 1 70 ? -22.297 56.292 -10.249 1.00 79.88 70 ASN A O 1
ATOM 561 N N . ARG A 1 71 ? -21.618 57.451 -12.059 1.00 84.00 71 ARG A N 1
ATOM 562 C CA . ARG A 1 71 ? -21.851 56.404 -13.066 1.00 84.00 71 ARG A CA 1
ATOM 563 C C . ARG A 1 71 ? -20.654 56.269 -13.985 1.00 84.00 71 ARG A C 1
ATOM 565 O O . ARG A 1 71 ? -19.908 57.227 -14.185 1.00 84.00 71 ARG A O 1
ATOM 572 N N . VAL A 1 72 ? -20.515 55.077 -14.546 1.00 86.94 72 VAL A N 1
ATOM 573 C CA . VAL A 1 72 ? -19.475 54.771 -15.519 1.00 86.94 72 VAL A CA 1
ATOM 574 C C . VAL A 1 72 ? -19.797 55.379 -16.881 1.00 86.94 72 VAL A C 1
ATOM 576 O O . VAL A 1 72 ? -20.889 55.179 -17.402 1.00 86.94 72 VAL A O 1
ATOM 579 N N . ILE A 1 73 ? -18.811 56.062 -17.455 1.00 86.56 73 ILE A N 1
ATOM 580 C CA . ILE A 1 73 ? -18.800 56.580 -18.825 1.00 86.56 73 ILE A CA 1
ATOM 581 C C . ILE A 1 73 ? -17.492 56.178 -19.523 1.00 86.56 73 ILE A C 1
ATOM 583 O O . ILE A 1 73 ? -16.528 55.767 -18.871 1.00 86.56 73 ILE A O 1
ATOM 587 N N . ASN A 1 74 ? -17.445 56.305 -20.853 1.00 85.62 74 ASN A N 1
ATOM 588 C CA . ASN A 1 74 ? -16.264 55.996 -21.675 1.00 85.62 74 ASN A CA 1
ATOM 589 C C . ASN A 1 74 ? -15.718 54.576 -21.456 1.00 85.62 74 ASN A C 1
ATOM 591 O O . ASN A 1 74 ? -14.504 54.366 -21.404 1.00 85.62 74 ASN A O 1
ATOM 595 N N . LEU A 1 75 ? -16.612 53.600 -21.295 1.00 87.19 75 LEU A N 1
ATOM 596 C CA . LEU A 1 75 ? -16.210 52.226 -21.046 1.00 87.19 75 LEU A CA 1
ATOM 597 C C . LEU A 1 75 ? -15.497 51.632 -22.266 1.00 87.19 75 LEU A C 1
ATOM 599 O O . LEU A 1 75 ? -16.003 51.685 -23.384 1.00 87.19 75 LEU A O 1
ATOM 603 N N . LYS A 1 76 ? -14.332 51.032 -22.025 1.00 87.31 76 LYS A N 1
ATOM 604 C CA . LYS A 1 76 ? -13.491 50.361 -23.016 1.00 87.31 76 LYS A CA 1
ATOM 605 C C . LYS A 1 76 ? -13.061 48.993 -22.505 1.00 87.31 76 LYS A C 1
ATOM 607 O O . LYS A 1 76 ? -12.746 48.826 -21.327 1.00 87.31 76 LYS A O 1
ATOM 612 N N . VAL A 1 77 ? -12.994 48.021 -23.407 1.00 85.38 77 VAL A N 1
ATOM 613 C CA . VAL A 1 77 ? -12.400 46.706 -23.141 1.00 85.38 77 VAL A CA 1
ATOM 614 C C . VAL A 1 77 ? -10.949 46.742 -23.631 1.00 85.38 77 VAL A C 1
ATOM 616 O O . VAL A 1 77 ? -10.733 46.861 -24.840 1.00 85.38 77 VAL A O 1
ATOM 619 N N . PRO A 1 78 ? -9.939 46.656 -22.741 1.00 82.50 78 PRO A N 1
ATOM 620 C CA . PRO A 1 78 ? -8.546 46.554 -23.150 1.00 82.50 78 PRO A CA 1
ATOM 621 C C . PRO A 1 78 ? -8.366 45.373 -24.099 1.00 82.50 78 PRO A C 1
ATOM 623 O O . PRO A 1 78 ? -8.646 44.227 -23.736 1.00 82.50 78 PRO A O 1
ATOM 626 N N . THR A 1 79 ? -7.935 45.674 -25.319 1.00 82.88 79 THR A N 1
ATOM 627 C CA . THR A 1 79 ? -7.790 44.697 -26.394 1.00 82.88 79 THR A CA 1
ATOM 628 C C . THR A 1 79 ? -6.317 44.519 -26.717 1.00 82.88 79 THR A C 1
ATOM 630 O O . THR A 1 79 ? -5.594 45.484 -26.959 1.00 82.88 79 THR A O 1
ATOM 633 N N . PHE A 1 80 ? -5.880 43.268 -26.718 1.00 83.88 80 PHE A N 1
ATOM 634 C CA . PHE A 1 80 ? -4.540 42.847 -27.079 1.00 83.88 80 PHE A CA 1
ATOM 635 C C . PHE A 1 80 ? -4.587 42.088 -28.398 1.00 83.88 80 PHE A C 1
ATOM 637 O O . PHE A 1 80 ? -5.505 41.300 -28.638 1.00 83.88 80 PHE A O 1
ATOM 644 N N . ILE A 1 81 ? -3.568 42.303 -29.226 1.00 86.25 81 ILE A N 1
ATOM 645 C CA . ILE A 1 81 ? -3.332 41.518 -30.433 1.00 86.25 81 ILE A CA 1
ATOM 646 C C . ILE A 1 81 ? -2.278 40.469 -30.110 1.00 86.25 81 ILE A C 1
ATOM 648 O O . ILE A 1 81 ? -1.206 40.791 -29.592 1.00 86.25 81 ILE A O 1
ATOM 652 N N . GLY A 1 82 ? -2.602 39.213 -30.387 1.00 87.69 82 GLY A N 1
ATOM 653 C CA . GLY A 1 82 ? -1.722 38.084 -30.137 1.00 87.69 82 GLY A CA 1
ATOM 654 C C . GLY A 1 82 ? -1.822 37.035 -31.228 1.00 87.69 82 GLY A C 1
ATOM 655 O O . GLY A 1 82 ? -2.720 37.061 -32.069 1.00 87.69 82 GLY A O 1
ATOM 656 N N . VAL A 1 83 ? -0.885 36.097 -31.196 1.00 88.25 83 VAL A N 1
ATOM 657 C CA . VAL A 1 83 ? -0.799 34.997 -32.155 1.00 88.25 83 VAL A CA 1
ATOM 658 C C . VAL A 1 83 ? -1.039 33.681 -31.431 1.00 88.25 83 VAL A C 1
ATOM 660 O O . VAL A 1 83 ? -0.458 33.430 -30.372 1.00 88.25 83 VAL A O 1
ATOM 663 N N . VAL A 1 84 ? -1.912 32.846 -31.995 1.00 86.94 84 VAL A N 1
ATOM 664 C CA . VAL A 1 84 ? -2.302 31.563 -31.400 1.00 86.94 84 VAL A CA 1
ATOM 665 C C . VAL A 1 84 ? -1.422 30.431 -31.923 1.00 86.94 84 VAL A C 1
ATOM 667 O O . VAL A 1 84 ? -1.240 30.289 -33.126 1.00 86.94 84 VAL A O 1
ATOM 670 N N . LYS A 1 85 ? -0.926 29.567 -31.034 1.00 85.25 85 LYS A N 1
ATOM 671 C CA . LYS A 1 85 ? -0.202 28.335 -31.383 1.00 85.25 85 LYS A CA 1
ATOM 672 C C . LYS A 1 85 ? -0.732 27.153 -30.572 1.00 85.25 85 LYS A C 1
ATOM 674 O O . LYS A 1 85 ? -1.140 27.306 -29.419 1.00 85.25 85 LYS A O 1
ATOM 679 N N . LYS A 1 86 ? -0.744 25.959 -31.169 1.00 77.38 86 LYS A N 1
ATOM 680 C CA . LYS A 1 86 ? -1.083 24.722 -30.454 1.00 77.38 86 LYS A CA 1
ATOM 681 C C . LYS A 1 86 ? 0.098 24.314 -29.572 1.00 77.38 86 LYS A C 1
ATOM 683 O O . LYS A 1 86 ? 1.224 24.243 -30.055 1.00 77.38 86 LYS A O 1
ATOM 688 N N . SER A 1 87 ? -0.156 24.071 -28.290 1.00 66.44 87 SER A N 1
ATOM 689 C CA . SER A 1 87 ? 0.868 23.595 -27.360 1.00 66.44 87 SER A CA 1
ATOM 690 C C . SER A 1 87 ? 1.156 22.112 -27.605 1.00 66.44 87 SER A C 1
ATOM 692 O O . SER A 1 87 ? 0.231 21.324 -27.820 1.00 66.44 87 SER A O 1
ATOM 694 N N . GLU A 1 88 ? 2.434 21.736 -27.546 1.00 58.31 88 GLU A N 1
ATOM 695 C CA . GLU A 1 88 ? 2.907 20.350 -27.689 1.00 58.31 88 GLU A CA 1
ATOM 696 C C . GLU A 1 88 ? 2.457 19.458 -26.523 1.00 58.31 88 GLU A C 1
ATOM 698 O O . GLU A 1 88 ? 2.284 18.252 -26.683 1.00 58.31 88 GLU A O 1
ATOM 703 N N . PHE A 1 89 ? 2.169 20.056 -25.365 1.00 47.16 89 PHE A N 1
ATOM 704 C CA . PHE A 1 89 ? 1.749 19.344 -24.168 1.00 47.16 89 PHE A CA 1
ATOM 705 C C . PHE A 1 89 ? 0.235 19.516 -23.925 1.00 47.16 89 PHE A C 1
ATOM 707 O O . PHE A 1 89 ? -0.302 20.625 -23.858 1.00 47.16 89 PHE A O 1
ATOM 714 N N . TRP A 1 90 ? -0.471 18.393 -23.745 1.00 55.12 90 TRP A N 1
ATOM 715 C CA . TRP A 1 90 ? -1.871 18.306 -23.276 1.00 55.12 90 TRP A CA 1
ATOM 716 C C . TRP A 1 90 ? -2.984 18.819 -24.210 1.00 55.12 90 TRP A C 1
ATOM 718 O O . TRP A 1 90 ? -4.115 19.007 -23.749 1.00 55.12 90 TRP A O 1
ATOM 728 N N . GLY A 1 91 ? -2.709 19.062 -25.497 1.00 59.84 91 GLY A N 1
ATOM 729 C CA . GLY A 1 91 ? -3.736 19.479 -26.468 1.00 59.84 91 GLY A CA 1
ATOM 730 C C . GLY A 1 91 ? -4.349 20.860 -26.188 1.00 59.84 91 GLY A C 1
ATOM 731 O O . GLY A 1 91 ? -5.511 21.099 -26.516 1.00 59.84 91 GLY A O 1
ATOM 732 N N . LYS A 1 92 ? -3.590 21.754 -25.543 1.00 71.56 92 LYS A N 1
ATOM 733 C CA . LYS A 1 92 ? -4.006 23.113 -25.148 1.00 71.56 92 LYS A CA 1
ATOM 734 C C . LYS A 1 92 ? -3.610 24.147 -26.217 1.00 71.56 92 LYS A C 1
ATOM 736 O O . LYS A 1 92 ? -2.688 23.912 -26.997 1.00 71.56 92 LYS A O 1
ATOM 741 N N . TRP A 1 93 ? -4.277 25.301 -26.238 1.00 79.25 93 TRP A N 1
ATOM 742 C CA . TRP A 1 93 ? -3.898 26.450 -27.072 1.00 79.25 93 TRP A CA 1
ATOM 743 C C . TRP A 1 93 ? -3.097 27.469 -26.258 1.00 79.25 93 TRP A C 1
ATOM 745 O O . TRP A 1 93 ? -3.307 27.608 -25.054 1.00 79.25 93 TRP A O 1
ATOM 755 N N . GLN A 1 94 ? -2.194 28.187 -26.919 1.00 84.44 94 GLN A N 1
ATOM 756 C CA . GLN A 1 94 ? -1.359 29.239 -26.343 1.00 84.44 94 GLN A CA 1
ATOM 757 C C . GLN A 1 94 ? -1.513 30.519 -27.170 1.00 84.44 94 GLN A C 1
ATOM 759 O O . GLN A 1 94 ? -1.440 30.455 -28.394 1.00 84.44 94 GLN A O 1
ATOM 764 N N . ILE A 1 95 ? -1.692 31.669 -26.517 1.00 85.44 95 ILE A N 1
ATOM 765 C CA . ILE A 1 95 ? -1.606 32.997 -27.140 1.00 85.44 95 ILE A CA 1
ATOM 766 C C . ILE A 1 95 ? -0.296 33.642 -26.705 1.00 85.44 95 ILE A C 1
ATOM 768 O O . ILE A 1 95 ? -0.058 33.775 -25.504 1.00 85.44 95 ILE A O 1
ATOM 772 N N . THR A 1 96 ? 0.525 34.055 -27.668 1.00 85.44 96 THR A N 1
ATOM 773 C CA . THR A 1 96 ? 1.695 34.903 -27.416 1.00 85.44 96 THR A CA 1
ATOM 774 C C . THR A 1 96 ? 1.365 36.337 -27.826 1.00 85.44 96 THR A C 1
ATOM 776 O O . THR A 1 96 ? 0.901 36.571 -28.942 1.00 85.44 96 THR A O 1
ATOM 779 N N . TYR A 1 97 ? 1.576 37.293 -26.927 1.00 81.31 97 TYR A N 1
ATOM 780 C CA . TYR A 1 97 ? 1.302 38.724 -27.110 1.00 81.31 97 TYR A CA 1
ATOM 781 C C . TYR A 1 97 ? 2.316 39.523 -26.282 1.00 81.31 97 TYR A C 1
ATOM 783 O O . TYR A 1 97 ? 2.834 38.959 -25.333 1.00 81.31 97 TYR A O 1
ATOM 791 N N . ASN A 1 98 ? 2.594 40.787 -26.626 1.00 70.94 98 ASN A N 1
ATOM 792 C CA . ASN A 1 98 ? 3.474 41.718 -25.882 1.00 70.94 98 ASN A CA 1
ATOM 793 C C . ASN A 1 98 ? 4.783 41.108 -25.319 1.00 70.94 98 ASN A C 1
ATOM 795 O O . ASN A 1 98 ? 4.764 40.469 -24.275 1.00 70.94 98 ASN A O 1
ATOM 799 N N . ASP A 1 99 ? 5.933 41.349 -25.956 1.00 67.38 99 ASP A N 1
ATOM 800 C CA . ASP A 1 99 ? 7.264 41.014 -25.406 1.00 67.38 99 ASP A CA 1
ATOM 801 C C . ASP A 1 99 ? 7.385 39.590 -24.814 1.00 67.38 99 ASP A C 1
ATOM 803 O O . ASP A 1 99 ? 7.960 39.374 -23.752 1.00 67.38 99 ASP A O 1
ATOM 807 N N . ASN A 1 100 ? 6.839 38.596 -25.528 1.00 60.72 100 ASN A N 1
ATOM 808 C CA . ASN A 1 100 ? 6.817 37.171 -25.166 1.00 60.72 100 ASN A CA 1
ATOM 809 C C . ASN A 1 100 ? 5.924 36.762 -23.977 1.00 60.72 100 ASN A C 1
ATOM 811 O O . ASN A 1 100 ? 6.075 35.641 -23.480 1.00 60.72 100 ASN A O 1
ATOM 815 N N . CYS A 1 101 ? 4.939 37.567 -23.562 1.00 69.94 101 CYS A N 1
ATOM 816 C CA . CYS A 1 101 ? 3.907 37.075 -22.645 1.00 69.94 101 CYS A CA 1
ATOM 817 C C . CYS A 1 101 ? 3.103 35.929 -23.287 1.00 69.94 101 CYS A C 1
ATOM 819 O O . CYS A 1 101 ? 2.687 35.998 -24.447 1.00 69.94 101 CYS A O 1
ATOM 821 N N . LYS A 1 102 ? 2.871 34.856 -22.519 1.00 76.31 102 LYS A N 1
ATOM 822 C CA . LYS A 1 102 ? 2.160 33.647 -22.961 1.00 76.31 102 LYS A CA 1
ATOM 823 C C . LYS A 1 102 ? 0.967 33.375 -22.055 1.00 76.31 102 LYS A C 1
ATOM 825 O O . LYS A 1 102 ? 1.121 33.328 -20.840 1.00 76.31 102 LYS A O 1
ATOM 830 N N . ILE A 1 103 ? -0.204 33.142 -22.643 1.00 76.38 103 ILE A N 1
ATOM 831 C CA . ILE A 1 103 ? -1.400 32.695 -21.915 1.00 76.38 103 ILE A CA 1
ATOM 832 C C . ILE A 1 103 ? -1.919 31.398 -22.534 1.00 76.38 103 ILE A C 1
ATOM 834 O O . ILE A 1 103 ? -2.147 31.323 -23.743 1.00 76.38 103 ILE A O 1
ATOM 838 N N . TYR A 1 104 ? -2.149 30.385 -21.698 1.00 74.44 104 TYR A N 1
ATOM 839 C CA . TYR A 1 104 ? -2.705 29.098 -22.113 1.00 74.44 104 TYR A CA 1
ATOM 840 C C . TYR A 1 104 ? -4.220 29.047 -21.915 1.00 74.44 104 TYR A C 1
ATOM 842 O O . TYR A 1 104 ? -4.751 29.550 -20.927 1.00 74.44 104 TYR A O 1
ATOM 850 N N . PHE A 1 105 ? -4.931 28.404 -22.841 1.00 73.56 105 PHE A N 1
ATOM 851 C CA . PHE A 1 105 ? -6.379 28.237 -22.752 1.00 73.56 105 PHE A CA 1
ATOM 852 C C . PHE A 1 105 ? -6.872 26.958 -23.439 1.00 73.56 105 PHE A C 1
ATOM 854 O O . PHE A 1 105 ? -6.230 26.391 -24.326 1.00 73.56 105 PHE A O 1
ATOM 861 N N . ARG A 1 106 ? -8.050 26.489 -23.015 1.00 65.25 106 ARG A N 1
ATOM 862 C CA . ARG A 1 106 ? -8.805 25.423 -23.684 1.00 65.25 106 ARG A CA 1
ATOM 863 C C . ARG A 1 106 ? -10.054 26.031 -24.308 1.00 65.25 106 ARG A C 1
ATOM 865 O O . ARG A 1 106 ? -10.821 26.711 -23.633 1.00 65.25 106 ARG A O 1
ATOM 872 N N . ARG A 1 107 ? -10.281 25.761 -25.591 1.00 63.50 107 ARG A N 1
ATOM 873 C CA . ARG A 1 107 ? -11.527 26.094 -26.290 1.00 63.50 107 ARG A CA 1
ATOM 874 C C . ARG A 1 107 ? -11.895 24.920 -27.189 1.00 63.50 107 ARG A C 1
ATOM 876 O O . ARG A 1 107 ? -11.009 24.259 -27.720 1.00 63.50 107 ARG A O 1
ATOM 883 N N . ARG A 1 108 ? -13.196 24.658 -27.356 1.00 56.47 108 ARG A N 1
ATOM 884 C CA . ARG A 1 108 ? -13.695 23.626 -28.288 1.00 56.47 108 ARG A CA 1
ATOM 885 C C . ARG A 1 108 ? -13.456 23.996 -29.760 1.00 56.47 108 ARG A C 1
ATOM 887 O O . ARG A 1 108 ? -13.494 23.124 -30.616 1.00 56.47 108 ARG A O 1
ATOM 894 N N . THR A 1 109 ? -13.210 25.273 -30.044 1.00 61.59 109 THR A N 1
ATOM 895 C CA . THR A 1 109 ? -12.922 25.794 -31.383 1.00 61.59 109 THR A CA 1
ATOM 896 C C . THR A 1 109 ? -11.475 25.483 -31.776 1.00 61.59 109 THR A C 1
ATOM 898 O O . THR A 1 109 ? -10.558 25.781 -31.010 1.00 61.59 109 THR A O 1
ATOM 901 N N . GLN A 1 110 ? -11.268 24.882 -32.950 1.00 64.00 110 GLN A N 1
ATOM 902 C CA . GLN A 1 110 ? -9.936 24.695 -33.530 1.00 64.00 110 GLN A CA 1
ATOM 903 C C . GLN A 1 110 ? -9.468 26.001 -34.186 1.00 64.00 110 GLN A C 1
ATOM 905 O O . GLN A 1 110 ? -10.251 26.653 -34.872 1.00 64.00 110 GLN A O 1
ATOM 910 N N . TYR A 1 111 ? -8.210 26.377 -33.956 1.00 72.25 111 TYR A N 1
ATOM 911 C CA . TYR A 1 111 ? -7.539 27.495 -34.623 1.00 72.25 111 TYR A CA 1
ATOM 912 C C . TYR A 1 111 ? -6.504 26.956 -35.609 1.00 72.25 111 TYR A C 1
ATOM 914 O O . TYR A 1 111 ? -5.965 25.869 -35.411 1.00 72.25 111 TYR A O 1
ATOM 922 N N . GLU A 1 112 ? -6.175 27.719 -36.643 1.00 77.00 112 GLU A N 1
ATOM 923 C CA . GLU A 1 112 ? -4.963 27.450 -37.413 1.00 77.00 112 GLU A CA 1
ATOM 924 C C . GLU A 1 112 ? -3.754 27.995 -36.645 1.00 77.00 112 GLU A C 1
ATOM 926 O O . GLU A 1 112 ? -3.840 29.035 -35.981 1.00 77.00 112 GLU A O 1
ATOM 931 N N . SER A 1 113 ? -2.630 27.278 -36.679 1.00 77.44 113 SER A N 1
ATOM 932 C CA . SER A 1 113 ? -1.408 27.755 -36.028 1.00 77.44 113 SER A CA 1
ATOM 933 C C . SER A 1 113 ? -0.985 29.092 -36.637 1.00 77.44 113 SER A C 1
ATOM 935 O O . SER A 1 113 ? -1.033 29.266 -37.847 1.00 77.44 113 SER A O 1
ATOM 937 N N . GLU A 1 114 ? -0.560 30.018 -35.785 1.00 81.88 114 GLU A N 1
ATOM 938 C CA . GLU A 1 114 ? -0.218 31.405 -36.114 1.00 81.88 114 GLU A CA 1
ATOM 939 C C . GLU A 1 114 ? -1.393 32.315 -36.519 1.00 81.88 114 GLU A C 1
ATOM 941 O O . GLU A 1 114 ? -1.181 33.411 -37.040 1.00 81.88 114 GLU A O 1
ATOM 946 N N . SER A 1 115 ? -2.636 31.920 -36.216 1.00 85.00 115 SER A N 1
ATOM 947 C CA . SER A 1 115 ? -3.797 32.810 -36.369 1.00 85.00 115 SER A CA 1
ATOM 948 C C . SER A 1 115 ? -3.648 34.069 -35.510 1.00 85.00 115 SER A C 1
ATOM 950 O O . SER A 1 115 ? -3.333 33.980 -34.317 1.00 85.00 115 SER A O 1
ATOM 952 N N . LEU A 1 116 ? -3.937 35.232 -36.099 1.00 86.94 116 LEU A N 1
ATOM 953 C CA . LEU A 1 116 ? -3.963 36.511 -35.396 1.00 86.94 116 LEU A CA 1
ATOM 954 C C . LEU A 1 116 ? -5.304 36.671 -34.674 1.00 86.94 116 LEU A C 1
ATOM 956 O O . LEU A 1 116 ? -6.366 36.463 -35.260 1.00 86.94 116 LEU A O 1
ATOM 960 N N . VAL A 1 117 ? -5.272 37.030 -33.396 1.00 86.19 117 VAL A N 1
ATOM 961 C CA . VAL A 1 117 ? -6.482 37.195 -32.583 1.00 86.19 117 VAL A CA 1
ATOM 962 C C . VAL A 1 117 ? -6.455 38.499 -31.804 1.00 86.19 117 VAL A C 1
ATOM 964 O O . VAL A 1 117 ? -5.423 38.902 -31.270 1.00 86.19 117 VAL A O 1
ATOM 967 N N . ALA A 1 118 ? -7.626 39.121 -31.699 1.00 85.94 118 ALA A N 1
ATOM 968 C CA . ALA A 1 118 ? -7.909 40.163 -30.727 1.00 85.94 118 ALA A CA 1
ATOM 969 C C . ALA A 1 118 ? -8.535 39.521 -29.486 1.00 85.94 118 ALA A C 1
ATOM 971 O O . ALA A 1 118 ? -9.527 38.787 -29.579 1.00 85.94 118 ALA A O 1
ATOM 972 N N . PHE A 1 119 ? -7.972 39.790 -28.314 1.00 85.69 119 PHE A N 1
ATOM 973 C CA . PHE A 1 119 ? -8.460 39.232 -27.058 1.00 85.69 119 PHE A CA 1
ATOM 974 C C . PHE A 1 119 ? -8.319 40.221 -25.902 1.00 85.69 119 PHE A C 1
ATOM 976 O O . PHE A 1 119 ? -7.514 41.144 -25.944 1.00 85.69 119 PHE A O 1
ATOM 983 N N . SER A 1 120 ? -9.109 40.010 -24.857 1.00 86.31 120 SER A N 1
ATOM 984 C CA . SER A 1 120 ? -9.004 40.704 -23.576 1.00 86.31 120 SER A CA 1
ATOM 985 C C . SER A 1 120 ? -8.693 39.708 -22.456 1.00 86.31 120 SER A C 1
ATOM 987 O O . SER A 1 120 ? -8.535 38.514 -22.703 1.00 86.31 120 SER A O 1
ATOM 989 N N . ILE A 1 121 ? -8.607 40.170 -21.213 1.00 84.56 121 ILE A N 1
ATOM 990 C CA . ILE A 1 121 ? -8.351 39.324 -20.043 1.00 84.56 121 ILE A CA 1
ATOM 991 C C . ILE A 1 121 ? -9.618 39.270 -19.185 1.00 84.56 121 ILE A C 1
ATOM 993 O O . ILE A 1 121 ? -10.331 40.265 -19.041 1.00 84.56 121 ILE A O 1
ATOM 997 N N . LYS A 1 122 ? -9.916 38.095 -18.624 1.00 82.88 122 LYS A N 1
ATOM 998 C CA . LYS A 1 122 ? -11.071 37.846 -17.756 1.00 82.88 122 LYS A CA 1
ATOM 999 C C . LYS A 1 122 ? -10.680 37.048 -16.514 1.00 82.88 122 LYS A C 1
ATOM 1001 O O . LYS A 1 122 ? -9.927 36.083 -16.593 1.00 82.88 122 LYS A O 1
ATOM 1006 N N . GLU A 1 123 ? -11.240 37.428 -15.373 1.00 79.31 123 GLU A N 1
ATOM 1007 C CA . GLU A 1 123 ? -11.165 36.702 -14.105 1.00 79.31 123 GLU A CA 1
ATOM 1008 C C . GLU A 1 123 ? -12.176 35.538 -14.085 1.00 79.31 123 GLU A C 1
ATOM 1010 O O . GLU A 1 123 ? -13.353 35.726 -14.409 1.00 79.31 123 GLU A O 1
ATOM 1015 N N . THR A 1 124 ? -11.748 34.328 -13.700 1.00 68.69 124 THR A N 1
ATOM 1016 C CA . THR A 1 124 ? -12.627 33.143 -13.623 1.00 68.69 124 THR A CA 1
ATOM 1017 C C . THR A 1 124 ? -12.523 32.397 -12.286 1.00 68.69 124 THR A C 1
ATOM 1019 O O . THR A 1 124 ? -11.481 32.391 -11.634 1.00 68.69 124 THR A O 1
ATOM 1022 N N . LYS A 1 125 ? -13.635 31.766 -11.872 1.00 59.84 125 LYS A N 1
ATOM 1023 C CA . LYS A 1 125 ? -13.758 30.925 -10.660 1.00 59.84 125 LYS A CA 1
ATOM 1024 C C . LYS A 1 125 ? -13.875 29.425 -10.969 1.00 59.84 125 LYS A C 1
ATOM 1026 O O . LYS A 1 125 ? -14.098 28.635 -10.057 1.00 59.84 125 LYS A O 1
ATOM 1031 N N . ASP A 1 126 ? -13.798 29.041 -12.242 1.00 56.16 126 ASP A N 1
ATOM 1032 C CA . ASP A 1 126 ? -14.049 27.668 -12.683 1.00 56.16 126 ASP A CA 1
ATOM 1033 C C . ASP A 1 126 ? -12.913 26.715 -12.276 1.00 56.16 126 ASP A C 1
ATOM 1035 O O . ASP A 1 126 ? -11.739 27.015 -12.493 1.00 56.16 126 ASP A O 1
ATOM 1039 N N . ARG A 1 127 ? -13.254 25.554 -11.706 1.00 46.00 127 ARG A N 1
ATOM 1040 C CA . ARG A 1 127 ? -12.308 24.593 -11.111 1.00 46.00 127 ARG A CA 1
ATOM 1041 C C . ARG A 1 127 ? -11.392 23.943 -12.156 1.00 46.00 127 ARG A C 1
ATOM 1043 O O . ARG A 1 127 ? -10.256 23.627 -11.833 1.00 46.00 127 ARG A O 1
ATOM 1050 N N . GLU A 1 128 ? -11.839 23.824 -13.409 1.00 47.34 128 GLU A N 1
ATOM 1051 C CA . GLU A 1 128 ? -10.990 23.387 -14.534 1.00 47.34 128 GLU A CA 1
ATOM 1052 C C . GLU A 1 128 ? -10.056 24.501 -15.043 1.00 47.34 128 GLU A C 1
ATOM 1054 O O . GLU A 1 128 ? -8.951 24.227 -15.510 1.00 47.34 128 GLU A O 1
ATOM 1059 N N . ALA A 1 129 ? -10.450 25.774 -14.916 1.00 47.09 129 ALA A N 1
ATOM 1060 C CA . ALA A 1 129 ? -9.557 26.908 -15.166 1.00 47.09 129 ALA A CA 1
ATOM 1061 C C . ALA A 1 129 ? -8.566 27.122 -14.004 1.00 47.09 129 ALA A C 1
ATOM 1063 O O . ALA A 1 129 ? -7.480 27.671 -14.204 1.00 47.09 129 ALA A O 1
ATOM 1064 N N . MET A 1 130 ? -8.905 26.638 -12.799 1.00 43.78 130 MET A N 1
ATOM 1065 C CA . MET A 1 130 ? -8.047 26.705 -11.616 1.00 43.78 130 MET A CA 1
ATOM 1066 C C . MET A 1 130 ? -6.751 25.890 -11.743 1.00 43.78 130 MET A C 1
ATOM 1068 O O . MET A 1 130 ? -5.826 26.157 -10.983 1.00 43.78 130 MET A O 1
ATOM 1072 N N . GLU A 1 131 ? -6.620 24.966 -12.696 1.00 44.53 131 GLU A N 1
ATOM 1073 C CA . GLU A 1 131 ? -5.382 24.196 -12.925 1.00 44.53 131 GLU A CA 1
ATOM 1074 C C . GLU A 1 131 ? -4.399 24.866 -13.911 1.00 44.53 131 GLU A C 1
ATOM 1076 O O . GLU A 1 131 ? -3.312 24.346 -14.134 1.00 44.53 131 GLU A O 1
ATOM 1081 N N . MET A 1 132 ? -4.752 26.005 -14.526 1.00 50.59 132 MET A N 1
ATOM 1082 C CA . MET A 1 132 ? -4.199 26.375 -15.847 1.00 50.59 132 MET A CA 1
ATOM 1083 C C . MET A 1 132 ? -3.462 27.727 -15.936 1.00 50.59 132 MET A C 1
ATOM 1085 O O . MET A 1 132 ? -3.065 28.111 -17.033 1.00 50.59 132 MET A O 1
ATOM 1089 N N . ALA A 1 133 ? -3.265 28.449 -14.829 1.00 43.03 133 ALA A N 1
ATOM 1090 C CA . ALA A 1 133 ? -2.532 29.721 -14.810 1.00 43.03 133 ALA A CA 1
ATOM 1091 C C . ALA A 1 133 ? -1.176 29.566 -14.098 1.00 43.03 133 ALA A C 1
ATOM 1093 O O . ALA A 1 133 ? -1.129 29.594 -12.870 1.00 43.03 133 ALA A O 1
ATOM 1094 N N . GLU A 1 134 ? -0.096 29.407 -14.866 1.00 40.62 134 GLU A N 1
ATOM 1095 C CA . GLU A 1 134 ? 1.272 29.731 -14.439 1.00 40.62 134 GLU A CA 1
ATOM 1096 C C . GLU A 1 134 ? 1.626 31.088 -15.052 1.00 40.62 134 GLU A C 1
ATOM 1098 O O . GLU A 1 134 ? 2.013 31.186 -16.215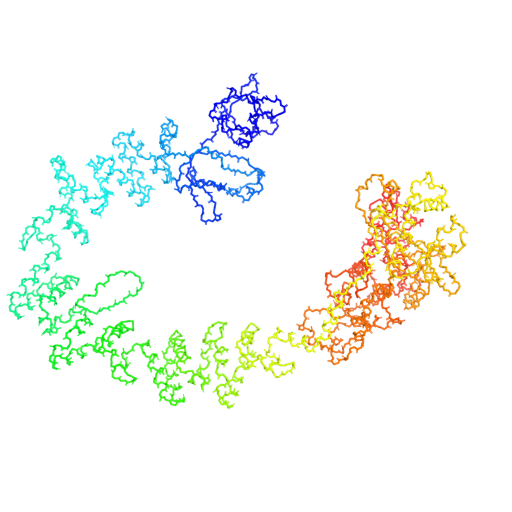 1.00 40.62 134 GLU A O 1
ATOM 1103 N N . ILE A 1 135 ? 1.426 32.152 -14.278 1.00 42.72 135 ILE A N 1
ATOM 1104 C CA . ILE A 1 135 ? 2.112 33.422 -14.508 1.00 42.72 135 ILE A CA 1
ATOM 1105 C C . ILE A 1 135 ? 3.314 33.354 -13.568 1.00 42.72 135 ILE A C 1
ATOM 1107 O O . ILE A 1 135 ? 3.140 33.416 -12.355 1.00 42.72 135 ILE A O 1
ATOM 1111 N N . PHE A 1 136 ? 4.506 33.106 -14.110 1.00 34.84 136 PHE A N 1
ATOM 1112 C CA . PHE A 1 136 ? 5.738 33.102 -13.323 1.00 34.84 136 PHE A CA 1
ATOM 1113 C C . PHE A 1 136 ? 6.021 34.520 -12.817 1.00 34.84 136 PHE A C 1
ATOM 1115 O O . PHE A 1 136 ? 6.221 35.436 -13.612 1.00 34.84 136 PHE A O 1
ATOM 1122 N N . GLY A 1 137 ? 6.033 34.673 -11.497 1.00 34.88 137 GLY A N 1
ATOM 1123 C CA . GLY A 1 137 ? 6.434 35.875 -10.778 1.00 34.88 137 GLY A CA 1
ATOM 1124 C C . GLY A 1 137 ? 6.239 35.633 -9.287 1.00 34.88 137 GLY A C 1
ATOM 1125 O O . GLY A 1 137 ? 5.112 35.432 -8.844 1.00 34.88 137 GLY A O 1
ATOM 1126 N N . GLU A 1 138 ? 7.341 35.556 -8.545 1.00 35.19 138 GLU A N 1
ATOM 1127 C CA . GLU A 1 138 ? 7.350 35.460 -7.086 1.00 35.19 138 GLU A CA 1
ATOM 1128 C C . GLU A 1 138 ? 6.746 36.738 -6.496 1.00 35.19 138 GLU A C 1
ATOM 1130 O O . GLU A 1 138 ? 7.378 37.783 -6.542 1.00 35.19 138 GLU A O 1
ATOM 1135 N N . ASP A 1 139 ? 5.507 36.657 -6.013 1.00 32.16 139 ASP A N 1
ATOM 1136 C CA . ASP A 1 139 ? 5.016 37.391 -4.843 1.00 32.16 139 ASP A CA 1
ATOM 1137 C C . ASP A 1 139 ? 3.636 36.843 -4.437 1.00 32.16 139 ASP A C 1
ATOM 1139 O O . ASP A 1 139 ? 2.779 36.522 -5.269 1.00 32.16 139 ASP A O 1
ATOM 1143 N N . GLU A 1 140 ? 3.459 36.649 -3.131 1.00 41.62 140 GLU A N 1
ATOM 1144 C CA . GLU A 1 140 ? 2.270 36.069 -2.508 1.00 41.62 140 GLU A CA 1
ATOM 1145 C C . GLU A 1 140 ? 1.030 36.988 -2.616 1.00 41.62 140 GLU A C 1
ATOM 1147 O O . GLU A 1 140 ? 1.128 38.208 -2.652 1.00 41.62 140 GLU A O 1
ATOM 1152 N N . GLU A 1 141 ? -0.153 36.353 -2.603 1.00 39.78 141 GLU A N 1
ATOM 1153 C CA . GLU A 1 141 ? -1.508 36.930 -2.468 1.00 39.78 141 GLU A CA 1
ATOM 1154 C C . GLU A 1 141 ? -2.179 37.639 -3.667 1.00 39.78 141 GLU A C 1
ATOM 1156 O O . GLU A 1 141 ? -2.464 38.825 -3.598 1.00 39.78 141 GLU A O 1
ATOM 1161 N N . ILE A 1 142 ? -2.693 36.878 -4.655 1.00 34.59 142 ILE A N 1
ATOM 1162 C CA . ILE A 1 142 ? -4.038 37.127 -5.241 1.00 34.59 142 ILE A CA 1
ATOM 1163 C C . ILE A 1 142 ? -4.725 35.791 -5.594 1.00 34.59 142 ILE A C 1
ATOM 1165 O O . ILE A 1 142 ? -4.311 35.054 -6.486 1.00 34.59 142 ILE A O 1
ATOM 1169 N N . LYS A 1 143 ? -5.842 35.473 -4.924 1.00 39.94 143 LYS A N 1
ATOM 1170 C CA . LYS A 1 143 ? -6.636 34.239 -5.117 1.00 39.94 143 LYS A CA 1
ATOM 1171 C C . LYS A 1 143 ? -7.677 34.348 -6.252 1.00 39.94 143 LYS A C 1
ATOM 1173 O O . LYS A 1 143 ? -8.836 33.977 -6.069 1.00 39.94 143 LYS A O 1
ATOM 1178 N N . TYR A 1 144 ? -7.260 34.813 -7.432 1.00 47.44 144 TYR A N 1
ATOM 1179 C CA . TYR A 1 144 ? -8.060 34.805 -8.666 1.00 47.44 144 TYR A CA 1
ATOM 1180 C C . TYR A 1 144 ? -7.182 34.478 -9.887 1.00 47.44 144 TYR A C 1
ATOM 1182 O O . TYR A 1 144 ? -6.111 35.054 -10.042 1.00 47.44 144 TYR A O 1
ATOM 1190 N N . LYS A 1 145 ? -7.611 33.544 -10.753 1.00 60.53 145 LYS A N 1
ATOM 1191 C CA . LYS A 1 145 ? -6.830 33.084 -11.923 1.00 60.53 145 LYS A CA 1
ATOM 1192 C C . LYS A 1 145 ? -7.365 33.715 -13.221 1.00 60.53 145 LYS A C 1
ATOM 1194 O O . LYS A 1 145 ? -8.567 33.665 -13.488 1.00 60.53 145 LYS A O 1
ATOM 1199 N N . LEU A 1 146 ? -6.469 34.342 -13.993 1.00 68.56 146 LEU A N 1
ATOM 1200 C CA . LEU A 1 146 ? -6.748 35.087 -15.233 1.00 68.56 146 LEU A CA 1
ATOM 1201 C C . LEU A 1 146 ? -6.842 34.148 -16.449 1.00 68.56 146 LEU A C 1
ATOM 1203 O O . LEU A 1 146 ? -6.058 33.210 -16.567 1.00 68.56 146 LEU A O 1
ATOM 1207 N N . ALA A 1 147 ? -7.767 34.418 -17.372 1.00 73.75 147 ALA A N 1
ATOM 1208 C CA . ALA A 1 147 ? -7.948 33.674 -18.621 1.00 73.75 147 ALA A CA 1
ATOM 1209 C C . ALA A 1 147 ? -8.143 34.626 -19.821 1.00 73.75 147 ALA A C 1
ATOM 1211 O O . ALA A 1 147 ? -8.671 35.729 -19.642 1.00 73.75 147 ALA A O 1
ATOM 1212 N N . PRO A 1 148 ? -7.762 34.227 -21.051 1.00 80.06 148 PRO A N 1
ATOM 1213 C CA . PRO A 1 148 ? -7.960 35.062 -22.225 1.00 80.06 148 PRO A CA 1
ATOM 1214 C C . PRO A 1 148 ? -9.430 35.023 -22.659 1.00 80.06 148 PRO A C 1
ATOM 1216 O O . PRO A 1 148 ? -10.043 33.963 -22.802 1.00 80.06 148 PRO A O 1
ATOM 1219 N N . PHE A 1 149 ? -9.993 36.197 -22.901 1.00 82.25 149 PHE A N 1
ATOM 1220 C CA . PHE A 1 149 ? -11.337 36.412 -23.411 1.00 82.25 149 PHE A CA 1
ATOM 1221 C C . PHE A 1 149 ? -11.257 36.842 -24.877 1.00 82.25 149 PHE A C 1
ATOM 1223 O O . PHE A 1 149 ? -11.046 38.007 -25.202 1.00 82.25 149 PHE A O 1
ATOM 1230 N N . LEU A 1 150 ? -11.349 35.862 -25.774 1.00 79.75 150 LEU A N 1
ATOM 1231 C CA . LEU A 1 150 ? -11.195 36.062 -27.216 1.00 79.75 150 LEU A CA 1
ATOM 1232 C C . LEU A 1 150 ? -12.363 36.860 -27.797 1.00 79.75 150 LEU A C 1
ATOM 1234 O O . LEU A 1 150 ? -13.504 36.400 -27.735 1.00 79.75 150 LEU A O 1
ATOM 1238 N N . LEU A 1 151 ? -12.042 38.004 -28.403 1.00 80.19 151 LEU A N 1
ATOM 1239 C CA . LEU A 1 151 ? -13.004 38.908 -29.028 1.00 80.19 151 LEU A CA 1
ATOM 1240 C C . LEU A 1 151 ? -13.271 38.486 -30.477 1.00 80.19 151 LEU A C 1
ATOM 1242 O O . LEU A 1 151 ? -14.412 38.208 -30.833 1.00 80.19 151 LEU A O 1
ATOM 1246 N N . ARG A 1 152 ? -12.216 38.372 -31.298 1.00 81.31 152 ARG A N 1
ATOM 1247 C CA . ARG A 1 152 ? -12.307 37.952 -32.710 1.00 81.31 152 ARG A CA 1
ATOM 1248 C C . ARG A 1 152 ? -10.974 37.437 -33.261 1.00 81.31 152 ARG A C 1
ATOM 1250 O O . ARG A 1 152 ? -9.915 37.745 -32.716 1.00 81.31 152 ARG A O 1
ATOM 1257 N N . THR A 1 153 ? -11.036 36.687 -34.357 1.00 82.06 153 THR A N 1
ATOM 1258 C CA . THR A 1 153 ? -9.877 36.403 -35.222 1.00 82.06 153 THR A CA 1
ATOM 1259 C C . THR A 1 153 ? -9.705 37.560 -36.204 1.00 82.06 153 THR A C 1
ATOM 1261 O O . THR A 1 153 ? -10.703 38.143 -36.622 1.00 82.06 153 THR A O 1
ATOM 1264 N N . ILE A 1 154 ? -8.463 37.903 -36.536 1.00 81.56 154 ILE A N 1
ATOM 1265 C CA . ILE A 1 154 ? -8.125 38.963 -37.486 1.00 81.56 154 ILE A CA 1
ATOM 1266 C C . ILE A 1 154 ? -7.604 38.311 -38.758 1.00 81.56 154 ILE A C 1
ATOM 1268 O O . ILE A 1 154 ? -6.608 37.586 -38.716 1.00 81.56 154 ILE A O 1
ATOM 1272 N N . ASN A 1 155 ? -8.280 38.575 -39.872 1.00 76.25 155 ASN A N 1
ATOM 1273 C CA . ASN A 1 155 ? -7.916 37.990 -41.161 1.00 76.25 155 ASN A CA 1
ATOM 1274 C C . ASN A 1 155 ? -7.054 38.946 -41.990 1.00 76.25 155 ASN A C 1
ATOM 1276 O O . ASN A 1 155 ? -6.174 38.494 -42.722 1.00 76.25 155 ASN A O 1
ATOM 1280 N N . ASP A 1 156 ? -7.265 40.253 -41.829 1.00 74.69 156 ASP A N 1
ATOM 1281 C CA . ASP A 1 156 ? -6.507 41.311 -42.492 1.00 74.69 156 ASP A CA 1
ATOM 1282 C C . ASP A 1 156 ? -5.968 42.294 -41.443 1.00 74.69 156 ASP A C 1
ATOM 1284 O O . ASP A 1 156 ? -6.696 42.745 -40.561 1.00 74.69 156 ASP A O 1
ATOM 1288 N N . VAL A 1 157 ? -4.678 42.629 -41.519 1.00 73.25 157 VAL A N 1
ATOM 1289 C CA . VAL A 1 157 ? -4.032 43.555 -40.573 1.00 73.25 157 VAL A CA 1
ATOM 1290 C C . VAL A 1 157 ? -4.657 44.948 -40.587 1.00 73.25 157 VAL A C 1
ATOM 1292 O O . VAL A 1 157 ? -4.634 45.628 -39.565 1.00 73.25 157 VAL A O 1
ATOM 1295 N N . ARG A 1 158 ? -5.303 45.333 -41.693 1.00 70.56 158 ARG A N 1
ATOM 1296 C CA . ARG A 1 158 ? -6.056 46.588 -41.824 1.00 70.56 158 ARG A CA 1
ATOM 1297 C C . ARG A 1 158 ? -7.352 46.598 -41.005 1.00 70.56 158 ARG A C 1
ATOM 1299 O O . ARG A 1 158 ? -7.927 47.655 -40.787 1.00 70.56 158 ARG A O 1
ATOM 1306 N N . GLU A 1 159 ? -7.812 45.444 -40.516 1.00 69.56 159 GLU A N 1
ATOM 1307 C CA . GLU A 1 159 ? -8.952 45.351 -39.588 1.00 69.56 159 GLU A CA 1
ATOM 1308 C C . GLU A 1 159 ? -8.574 45.755 -38.150 1.00 69.56 159 GLU A C 1
ATOM 1310 O O . GLU A 1 159 ? -9.459 45.953 -37.307 1.00 69.56 159 GLU A O 1
ATOM 1315 N N . VAL A 1 160 ? -7.275 45.843 -37.833 1.00 65.50 160 VAL A N 1
ATOM 1316 C CA . VAL A 1 160 ? -6.749 46.162 -36.496 1.00 65.50 160 VAL A CA 1
ATOM 1317 C C . VAL A 1 160 ? -6.712 47.669 -36.270 1.00 65.50 160 VAL A C 1
ATOM 1319 O O . VAL A 1 160 ? -5.639 48.211 -36.084 1.00 65.50 160 VAL A O 1
ATOM 1322 N N . ASP A 1 161 ? -7.890 48.297 -36.240 1.00 57.41 161 ASP A N 1
ATOM 1323 C CA . ASP A 1 161 ? -8.135 49.717 -35.916 1.00 57.41 161 ASP A CA 1
ATOM 1324 C C . ASP A 1 161 ? -7.300 50.731 -36.747 1.00 57.41 161 ASP A C 1
ATOM 1326 O O . ASP A 1 161 ? -6.108 50.574 -36.970 1.00 57.41 161 ASP A O 1
ATOM 1330 N N . ASN A 1 162 ? -7.897 51.819 -37.235 1.00 55.19 162 ASN A N 1
ATOM 1331 C CA . ASN A 1 162 ? -7.243 52.733 -38.200 1.00 55.19 162 ASN A CA 1
ATOM 1332 C C . ASN A 1 162 ? -6.090 53.591 -37.615 1.00 55.19 162 ASN A C 1
ATOM 1334 O O . ASN A 1 162 ? -5.749 54.638 -38.162 1.00 55.19 162 ASN A O 1
ATOM 1338 N N . ASP A 1 163 ? -5.513 53.202 -36.481 1.00 62.09 163 ASP A N 1
ATOM 1339 C CA . ASP A 1 163 ? -4.426 53.911 -35.822 1.00 62.09 163 ASP A CA 1
ATOM 1340 C C . ASP A 1 163 ? -3.069 53.438 -36.377 1.00 62.09 163 ASP A C 1
ATOM 1342 O O . ASP A 1 163 ? -2.597 52.347 -36.052 1.00 62.09 163 ASP A O 1
ATOM 1346 N N . GLU A 1 164 ? -2.413 54.273 -37.193 1.00 64.50 164 GLU A N 1
ATOM 1347 C CA . GLU A 1 164 ? -1.070 54.024 -37.759 1.00 64.50 164 GLU A CA 1
ATOM 1348 C C . GLU A 1 164 ? -0.041 53.619 -36.687 1.00 64.50 164 GLU A C 1
ATOM 1350 O O . GLU A 1 164 ? 0.852 52.808 -36.945 1.00 64.50 164 GLU A O 1
ATOM 1355 N N . ARG A 1 165 ? -0.230 54.083 -35.442 1.00 70.94 165 ARG A N 1
ATOM 1356 C CA . ARG A 1 165 ? 0.616 53.731 -34.291 1.00 70.94 165 ARG A CA 1
ATOM 1357 C C . ARG A 1 165 ? 0.581 52.239 -33.964 1.00 70.94 165 ARG A C 1
ATOM 1359 O O . ARG A 1 165 ? 1.505 51.734 -33.332 1.00 70.94 165 ARG A O 1
ATOM 1366 N N . ILE A 1 166 ? -0.469 51.518 -34.358 1.00 73.75 166 ILE A N 1
ATOM 1367 C CA . ILE A 1 166 ? -0.594 50.073 -34.144 1.00 73.75 166 ILE A CA 1
ATOM 1368 C C . ILE A 1 166 ? 0.225 49.297 -35.180 1.00 73.75 166 ILE A C 1
ATOM 1370 O O . ILE A 1 166 ? 0.949 48.370 -34.806 1.00 73.75 166 ILE A O 1
ATOM 1374 N N . VAL A 1 167 ? 0.152 49.692 -36.455 1.00 77.50 167 VAL A N 1
ATOM 1375 C CA . VAL A 1 167 ? 0.945 49.085 -37.536 1.00 77.50 167 VAL A CA 1
ATOM 1376 C C . VAL A 1 167 ? 2.431 49.310 -37.274 1.00 77.50 167 VAL A C 1
ATOM 1378 O O . VAL A 1 167 ? 3.195 48.346 -37.276 1.00 77.50 167 VAL A O 1
ATOM 1381 N N . GLU A 1 168 ? 2.823 50.538 -36.924 1.00 83.56 168 GLU A N 1
ATOM 1382 C CA . GLU A 1 168 ? 4.193 50.866 -36.519 1.00 83.56 168 GLU A CA 1
ATOM 1383 C C . GLU A 1 168 ? 4.628 50.050 -35.291 1.00 83.56 168 GLU A C 1
ATOM 1385 O O . GLU A 1 168 ? 5.693 49.427 -35.297 1.00 83.56 168 GLU A O 1
ATOM 1390 N N . LYS A 1 169 ? 3.798 49.982 -34.241 1.00 83.25 169 LYS A N 1
ATOM 1391 C CA . LYS A 1 169 ? 4.104 49.210 -33.026 1.00 83.25 169 LYS A CA 1
ATOM 1392 C C . LYS A 1 169 ? 4.388 47.740 -33.334 1.00 83.25 169 LYS A C 1
ATOM 1394 O O . LYS A 1 169 ? 5.343 47.179 -32.796 1.00 83.25 169 LYS A O 1
ATOM 1399 N N . TYR A 1 170 ? 3.570 47.095 -34.165 1.00 83.94 170 TYR A N 1
ATOM 1400 C CA . TYR A 1 170 ? 3.736 45.672 -34.465 1.00 83.94 170 TYR A CA 1
ATOM 1401 C C . TYR A 1 170 ? 4.792 45.399 -35.545 1.00 83.94 170 TYR A C 1
ATOM 1403 O O . TYR A 1 170 ? 5.471 44.376 -35.452 1.00 83.94 170 TYR A O 1
ATOM 1411 N N . ALA A 1 171 ? 5.036 46.331 -36.472 1.00 85.75 171 ALA A N 1
ATOM 1412 C CA . ALA A 1 171 ? 6.200 46.312 -37.365 1.00 85.75 171 ALA A CA 1
ATOM 1413 C C . ALA A 1 171 ? 7.530 46.516 -36.608 1.00 85.75 171 ALA A C 1
ATOM 1415 O O . ALA A 1 171 ? 8.590 46.108 -37.077 1.00 85.75 171 ALA A O 1
ATOM 1416 N N . ASN A 1 172 ? 7.489 47.070 -35.396 1.00 85.19 172 ASN A N 1
ATOM 1417 C CA . ASN A 1 172 ? 8.639 47.124 -34.494 1.00 85.19 172 ASN A CA 1
ATOM 1418 C C . ASN A 1 172 ? 8.709 45.944 -33.508 1.00 85.19 172 ASN A C 1
ATOM 1420 O O . ASN A 1 172 ? 9.676 45.841 -32.758 1.00 85.19 172 ASN A O 1
ATOM 1424 N N . SER A 1 173 ? 7.742 45.018 -33.521 1.00 83.88 173 SER A N 1
ATOM 1425 C CA . SER A 1 173 ? 7.692 43.910 -32.560 1.00 83.88 173 SER A CA 1
ATOM 1426 C C . SER A 1 173 ? 8.912 42.984 -32.655 1.00 83.88 173 SER A C 1
ATOM 1428 O O . SER A 1 173 ? 9.441 42.729 -33.739 1.00 83.88 173 SER A O 1
ATOM 1430 N N . ASN A 1 174 ? 9.314 42.433 -31.507 1.00 81.00 174 ASN A N 1
ATOM 1431 C CA . ASN A 1 174 ? 10.296 41.346 -31.407 1.00 81.00 174 ASN A CA 1
ATOM 1432 C C . ASN A 1 174 ? 9.657 39.958 -31.606 1.00 81.00 174 ASN A C 1
ATOM 1434 O O . ASN A 1 174 ? 10.351 38.951 -31.704 1.00 81.00 174 ASN A O 1
ATOM 1438 N N . ILE A 1 175 ? 8.324 39.882 -31.662 1.00 85.31 175 ILE A N 1
ATOM 1439 C CA . ILE A 1 175 ? 7.593 38.642 -31.930 1.00 85.31 175 ILE A CA 1
ATOM 1440 C C . ILE A 1 175 ? 7.496 38.486 -33.451 1.00 85.31 175 ILE A C 1
ATOM 1442 O O . ILE A 1 175 ? 6.655 39.125 -34.086 1.00 85.31 175 ILE A O 1
ATOM 1446 N N . PHE A 1 176 ? 8.336 37.628 -34.039 1.00 86.50 176 PHE A N 1
ATOM 1447 C CA . PHE A 1 176 ? 8.451 37.506 -35.499 1.00 86.50 176 PHE A CA 1
ATOM 1448 C C . PHE A 1 176 ? 7.114 37.263 -36.231 1.00 86.50 176 PHE A C 1
ATOM 1450 O O . PHE A 1 176 ? 6.857 37.965 -37.206 1.00 86.50 176 PHE A O 1
ATOM 1457 N N . PRO A 1 177 ? 6.200 36.380 -35.768 1.00 85.25 177 PRO A N 1
ATOM 1458 C CA . PRO A 1 177 ? 4.893 36.220 -36.411 1.00 85.25 177 PRO A CA 1
ATOM 1459 C C . PRO A 1 177 ? 4.036 37.493 -36.456 1.00 85.25 177 PRO A C 1
ATOM 1461 O O . PRO A 1 177 ? 3.260 37.661 -37.392 1.00 85.25 177 PRO A O 1
ATOM 1464 N N . LEU A 1 178 ? 4.174 38.394 -35.473 1.00 84.38 178 LEU A N 1
ATOM 1465 C CA . LEU A 1 178 ? 3.519 39.703 -35.513 1.00 84.38 178 LEU A CA 1
ATOM 1466 C C . LEU A 1 178 ? 4.239 40.608 -36.511 1.00 84.38 178 LEU A C 1
ATOM 1468 O O . LEU A 1 178 ? 3.619 41.054 -37.466 1.00 84.38 178 LEU A O 1
ATOM 1472 N N . PHE A 1 179 ? 5.550 40.798 -36.363 1.00 87.31 179 PHE A N 1
ATOM 1473 C CA . PHE A 1 179 ? 6.359 41.603 -37.285 1.00 87.31 179 PHE A CA 1
ATOM 1474 C C . PHE A 1 179 ? 6.098 41.263 -38.762 1.00 87.31 179 PHE A C 1
ATOM 1476 O O . PHE A 1 179 ? 5.741 42.127 -39.564 1.00 87.31 179 PHE A O 1
ATOM 1483 N N . LYS A 1 180 ? 6.171 39.969 -39.085 1.00 87.06 180 LYS A N 1
ATOM 1484 C CA . LYS A 1 180 ? 5.930 39.390 -40.409 1.00 87.06 180 LYS A CA 1
ATOM 1485 C C . LYS A 1 180 ? 4.598 39.818 -41.029 1.00 87.06 180 LYS A C 1
ATOM 1487 O O . LYS A 1 180 ? 4.511 39.953 -42.244 1.00 87.06 180 LYS A O 1
ATOM 1492 N N . LYS A 1 181 ? 3.549 39.988 -40.222 1.00 85.12 181 LYS A N 1
ATOM 1493 C CA . LYS A 1 181 ? 2.206 40.333 -40.709 1.00 85.12 181 LYS A CA 1
ATOM 1494 C C . LYS A 1 181 ? 2.051 41.824 -41.011 1.00 85.12 181 LYS A C 1
ATOM 1496 O O . LYS A 1 181 ? 1.257 42.160 -41.879 1.00 85.12 181 LYS A O 1
ATOM 1501 N N . PHE A 1 182 ? 2.797 42.692 -40.326 1.00 86.81 182 PHE A N 1
ATOM 1502 C CA . PHE A 1 182 ? 2.613 44.149 -40.393 1.00 86.81 182 PHE A CA 1
ATOM 1503 C C . PHE A 1 182 ? 3.696 44.886 -41.202 1.00 86.81 182 PHE A C 1
ATOM 1505 O O . PHE A 1 182 ? 3.481 46.028 -41.596 1.00 86.81 182 PHE A O 1
ATOM 1512 N N . ILE A 1 183 ? 4.836 44.247 -41.489 1.00 88.75 183 ILE A N 1
ATOM 1513 C CA . ILE A 1 183 ? 5.995 44.891 -42.127 1.00 88.75 183 ILE A CA 1
ATOM 1514 C C . ILE A 1 183 ? 5.695 45.533 -43.489 1.00 88.75 183 ILE A C 1
ATOM 1516 O O . ILE A 1 183 ? 6.084 46.672 -43.715 1.00 88.75 183 ILE A O 1
ATOM 1520 N N . LEU A 1 184 ? 4.992 44.851 -44.394 1.00 87.31 184 LEU A N 1
ATOM 1521 C CA . LEU A 1 184 ? 4.792 45.363 -45.756 1.00 87.31 184 LEU A CA 1
ATOM 1522 C C . LEU A 1 184 ? 3.952 46.638 -45.798 1.00 87.31 184 LEU A C 1
ATOM 1524 O O . LEU A 1 184 ? 4.326 47.591 -46.475 1.00 87.31 184 LEU A O 1
ATOM 1528 N N . GLU A 1 185 ? 2.850 46.663 -45.049 1.00 85.56 185 GLU A N 1
ATOM 1529 C CA . GLU A 1 185 ? 1.986 47.844 -44.947 1.00 85.56 185 GLU A CA 1
ATOM 1530 C C . GLU A 1 185 ? 2.744 49.027 -44.334 1.00 85.56 185 GLU A C 1
ATOM 1532 O O . GLU A 1 185 ? 2.617 50.159 -44.795 1.00 85.56 185 GLU A O 1
ATOM 1537 N N . TYR A 1 186 ? 3.616 48.763 -43.356 1.00 87.62 186 TYR A N 1
ATOM 1538 C CA . TYR A 1 186 ? 4.467 49.798 -42.783 1.00 87.62 186 TYR A CA 1
ATOM 1539 C C . TYR A 1 186 ? 5.481 50.344 -43.801 1.00 87.62 186 TYR A C 1
ATOM 1541 O O . TYR A 1 186 ? 5.590 51.556 -43.955 1.00 87.62 186 TYR A O 1
ATOM 1549 N N . LEU A 1 187 ? 6.171 49.486 -44.561 1.00 88.75 187 LEU A N 1
ATOM 1550 C CA . LEU A 1 187 ? 7.134 49.934 -45.579 1.00 88.75 187 LEU A CA 1
ATOM 1551 C C . LEU A 1 187 ? 6.477 50.758 -46.689 1.00 88.75 187 LEU A C 1
ATOM 1553 O O . LEU A 1 187 ? 7.066 51.731 -47.149 1.00 88.75 187 LEU A O 1
ATOM 1557 N N . LEU A 1 188 ? 5.255 50.401 -47.090 1.00 85.50 188 LEU A N 1
ATOM 1558 C CA . LEU A 1 188 ? 4.487 51.150 -48.087 1.00 85.50 188 LEU A CA 1
ATOM 1559 C C . LEU A 1 188 ? 4.115 52.565 -47.619 1.00 85.50 188 LEU A C 1
ATOM 1561 O O . LEU A 1 188 ? 3.945 53.449 -48.457 1.00 85.50 188 LEU A O 1
ATOM 1565 N N . SER A 1 189 ? 4.009 52.795 -46.307 1.00 84.19 189 SER A N 1
ATOM 1566 C CA . SER A 1 189 ? 3.758 54.131 -45.745 1.00 84.19 189 SER A CA 1
ATOM 1567 C C . SER A 1 189 ? 5.005 55.022 -45.636 1.00 84.19 189 SER A C 1
ATOM 1569 O O . SER A 1 189 ? 4.878 56.206 -45.320 1.00 84.19 189 SER A O 1
ATOM 1571 N N . LEU A 1 190 ? 6.207 54.494 -45.903 1.00 86.44 190 LEU A N 1
ATOM 1572 C CA . LEU A 1 190 ? 7.473 55.209 -45.722 1.00 86.44 190 LEU A CA 1
ATOM 1573 C C . LEU A 1 190 ? 8.083 55.682 -47.058 1.00 86.44 190 LEU A C 1
ATOM 1575 O O . LEU A 1 190 ? 7.977 54.991 -48.072 1.00 86.44 190 LEU A O 1
ATOM 1579 N N . PRO A 1 191 ? 8.802 56.823 -47.074 1.00 88.38 191 PRO A N 1
ATOM 1580 C CA . PRO A 1 191 ? 9.702 57.185 -48.172 1.00 88.38 191 PRO A CA 1
ATOM 1581 C C . PRO A 1 191 ? 10.785 56.125 -48.401 1.00 88.38 191 PRO A C 1
ATOM 1583 O O . PRO A 1 191 ? 11.236 55.488 -47.447 1.00 88.38 191 PRO A O 1
ATOM 1586 N N . LEU A 1 192 ? 11.241 55.973 -49.647 1.00 83.50 192 LEU A N 1
ATOM 1587 C CA . LEU A 1 192 ? 12.117 54.878 -50.081 1.00 83.50 192 LEU A CA 1
ATOM 1588 C C . LEU A 1 192 ? 13.430 54.806 -49.276 1.00 83.50 192 LEU A C 1
ATOM 1590 O O . LEU A 1 192 ? 13.856 53.722 -48.890 1.00 83.50 192 LEU A O 1
ATOM 1594 N N . GLU A 1 193 ? 14.018 55.954 -48.940 1.00 82.88 193 GLU A N 1
ATOM 1595 C CA . GLU A 1 193 ? 15.265 56.060 -48.173 1.00 82.88 193 GLU A CA 1
ATOM 1596 C C . GLU A 1 193 ? 15.072 55.700 -46.686 1.00 82.88 193 GLU A C 1
ATOM 1598 O O . GLU A 1 193 ? 15.944 55.103 -46.042 1.00 82.88 193 GLU A O 1
ATOM 1603 N N . ILE A 1 194 ? 13.904 56.040 -46.126 1.00 87.31 194 ILE A N 1
ATOM 1604 C CA . ILE A 1 194 ? 13.535 55.687 -44.747 1.00 87.31 194 ILE A CA 1
ATOM 1605 C C . ILE A 1 194 ? 13.194 54.197 -44.673 1.00 87.31 194 ILE A C 1
ATOM 1607 O O . ILE A 1 194 ? 13.616 53.522 -43.735 1.00 87.31 194 ILE A O 1
ATOM 1611 N N . ALA A 1 195 ? 12.490 53.674 -45.680 1.00 88.50 195 ALA A N 1
ATOM 1612 C CA . ALA A 1 195 ? 12.171 52.260 -45.813 1.00 88.50 195 ALA A CA 1
ATOM 1613 C C . ALA A 1 195 ? 13.446 51.410 -45.927 1.00 88.50 195 ALA A C 1
ATOM 1615 O O . ALA A 1 195 ? 13.581 50.428 -45.201 1.00 88.50 195 ALA A O 1
ATOM 1616 N N . GLU A 1 196 ? 14.414 51.819 -46.755 1.00 87.56 196 GLU A N 1
ATOM 1617 C CA . GLU A 1 196 ? 15.725 51.165 -46.848 1.00 87.56 196 GLU A CA 1
ATOM 1618 C C . GLU A 1 196 ? 16.423 51.123 -45.482 1.00 87.56 196 GLU A C 1
ATOM 1620 O O . GLU A 1 196 ? 16.806 50.052 -45.006 1.00 87.56 196 GLU A O 1
ATOM 1625 N N . THR A 1 197 ? 16.537 52.274 -44.814 1.00 88.62 197 THR A N 1
ATOM 1626 C CA . THR A 1 197 ? 17.210 52.370 -43.510 1.00 88.62 197 THR A CA 1
ATOM 1627 C C . THR A 1 197 ? 16.520 51.508 -42.451 1.00 88.62 197 THR A C 1
ATOM 1629 O O . THR A 1 197 ? 17.184 50.822 -41.667 1.00 88.62 197 THR A O 1
ATOM 1632 N N . PHE A 1 198 ? 15.185 51.518 -42.428 1.00 90.56 198 PHE A N 1
ATOM 1633 C CA . PHE A 1 198 ? 14.388 50.720 -41.505 1.00 90.56 198 PHE A CA 1
ATOM 1634 C C . PHE A 1 198 ? 14.614 49.221 -41.725 1.00 90.56 198 PHE A C 1
ATOM 1636 O O . PHE A 1 198 ? 14.911 48.502 -40.770 1.00 90.56 198 PHE A O 1
ATOM 1643 N N . VAL A 1 199 ? 14.535 48.760 -42.978 1.00 89.75 199 VAL A N 1
ATOM 1644 C CA . VAL A 1 199 ? 14.752 47.352 -43.334 1.00 89.75 199 VAL A CA 1
ATOM 1645 C C . VAL A 1 199 ? 16.164 46.916 -42.962 1.00 89.75 199 VAL A C 1
ATOM 1647 O O . VAL A 1 199 ? 16.312 45.912 -42.274 1.00 89.75 199 VAL A O 1
ATOM 1650 N N . ILE A 1 200 ? 17.196 47.679 -43.334 1.00 88.44 200 ILE A N 1
ATOM 1651 C CA . ILE A 1 200 ? 18.593 47.337 -43.023 1.00 88.44 200 ILE A CA 1
ATOM 1652 C C . ILE A 1 200 ? 18.805 47.202 -41.514 1.00 88.44 200 ILE A C 1
ATOM 1654 O O . ILE A 1 200 ? 19.470 46.270 -41.065 1.00 88.44 200 ILE A O 1
ATOM 1658 N N . ASN A 1 201 ? 18.252 48.117 -40.715 1.00 88.38 201 ASN A N 1
ATOM 1659 C CA . ASN A 1 201 ? 18.388 48.038 -39.264 1.00 88.38 201 ASN A CA 1
ATOM 1660 C C . ASN A 1 201 ? 17.629 46.845 -38.690 1.00 88.38 201 ASN A C 1
ATOM 1662 O O . ASN A 1 201 ? 18.194 46.124 -37.876 1.00 88.38 201 ASN A O 1
ATOM 1666 N N . LYS A 1 202 ? 16.403 46.589 -39.153 1.00 88.50 202 LYS A N 1
ATOM 1667 C CA . LYS A 1 202 ? 15.609 45.467 -38.654 1.00 88.50 202 LYS A CA 1
ATOM 1668 C C . LYS A 1 202 ? 16.221 44.121 -39.034 1.00 88.50 202 LYS A C 1
ATOM 1670 O O . LYS A 1 202 ? 16.243 43.229 -38.198 1.00 88.50 202 LYS A O 1
ATOM 1675 N N . LEU A 1 203 ? 16.769 43.977 -40.244 1.00 88.81 203 LEU A N 1
ATOM 1676 C CA . LEU A 1 203 ? 17.430 42.746 -40.689 1.00 88.81 203 LEU A CA 1
ATOM 1677 C C . LEU A 1 203 ? 18.583 42.338 -39.761 1.00 88.81 203 LEU A C 1
ATOM 1679 O O . LEU A 1 203 ? 18.756 41.148 -39.527 1.00 88.81 203 LEU A O 1
ATOM 1683 N N . LYS A 1 204 ? 19.317 43.293 -39.170 1.00 86.88 204 LYS A N 1
ATOM 1684 C CA . LYS A 1 204 ? 20.402 42.999 -38.211 1.00 86.88 204 LYS A CA 1
ATOM 1685 C C . LYS A 1 204 ? 19.921 42.262 -36.957 1.00 86.88 204 LYS A C 1
ATOM 1687 O O . LYS A 1 204 ? 20.702 41.512 -36.381 1.00 86.88 204 LYS A O 1
ATOM 1692 N N . ASP A 1 205 ? 18.663 42.459 -36.565 1.00 84.12 205 ASP A N 1
ATOM 1693 C CA . ASP A 1 205 ? 18.062 41.855 -35.370 1.00 84.12 205 ASP A CA 1
ATOM 1694 C C . ASP A 1 205 ? 17.326 40.534 -35.669 1.00 84.12 205 ASP A C 1
ATOM 1696 O O . ASP A 1 205 ? 16.785 39.902 -34.760 1.00 84.12 205 ASP A O 1
ATOM 1700 N N . LEU A 1 206 ? 17.269 40.122 -36.940 1.00 86.94 206 LEU A N 1
ATOM 1701 C CA . LEU A 1 206 ? 16.561 38.929 -37.401 1.00 86.94 206 LEU A CA 1
ATOM 1702 C C . LEU A 1 206 ? 17.538 37.787 -37.691 1.00 86.94 206 LEU A C 1
ATOM 1704 O O . LEU A 1 206 ? 18.665 38.012 -38.131 1.00 86.94 206 LEU A O 1
ATOM 1708 N N . ASP A 1 207 ? 17.081 36.550 -37.488 1.00 87.94 207 ASP A N 1
ATOM 1709 C CA . ASP A 1 207 ? 17.831 35.367 -37.917 1.00 87.94 207 ASP A CA 1
ATOM 1710 C C . ASP A 1 207 ? 17.801 35.191 -39.447 1.00 87.94 207 ASP A C 1
ATOM 1712 O O . ASP A 1 207 ? 16.998 35.807 -40.146 1.00 87.94 207 ASP A O 1
ATOM 1716 N N . GLU A 1 208 ? 18.668 34.332 -39.982 1.00 83.12 208 GLU A N 1
ATOM 1717 C CA . GLU A 1 208 ? 18.838 34.135 -41.429 1.00 83.12 208 GLU A CA 1
ATOM 1718 C C . GLU A 1 208 ? 17.538 33.732 -42.154 1.00 83.12 208 GLU A C 1
ATOM 1720 O O . GLU A 1 208 ? 17.270 34.207 -43.256 1.00 83.12 208 GLU A O 1
ATOM 1725 N N . ASN A 1 209 ? 16.681 32.913 -41.532 1.00 83.94 209 ASN A N 1
ATOM 1726 C CA . ASN A 1 209 ? 15.405 32.496 -42.129 1.00 83.94 209 ASN A CA 1
ATOM 1727 C C . ASN A 1 209 ? 14.384 33.638 -42.124 1.00 83.94 209 ASN A C 1
ATOM 1729 O O . ASN A 1 209 ? 13.574 33.786 -43.042 1.00 83.94 209 ASN A O 1
ATOM 1733 N N . GLN A 1 210 ? 14.404 34.444 -41.067 1.00 88.44 210 GLN A N 1
ATOM 1734 C CA . GLN A 1 210 ? 13.570 35.629 -40.945 1.00 88.44 210 GLN A CA 1
ATOM 1735 C C . GLN A 1 210 ? 14.001 36.712 -41.938 1.00 88.44 210 GLN A C 1
ATOM 1737 O O . GLN A 1 210 ? 13.143 37.293 -42.602 1.00 88.44 210 GLN A O 1
ATOM 1742 N N . GLN A 1 211 ? 15.307 36.948 -42.082 1.00 88.56 211 GLN A N 1
ATOM 1743 C CA . GLN A 1 211 ? 15.874 37.852 -43.084 1.00 88.56 211 GLN A CA 1
ATOM 1744 C C . GLN A 1 211 ? 15.477 37.418 -44.496 1.00 88.56 211 GLN A C 1
ATOM 1746 O O . GLN A 1 211 ? 14.955 38.225 -45.264 1.00 88.56 211 GLN A O 1
ATOM 1751 N N . ASP A 1 212 ? 15.645 36.132 -44.805 1.00 85.56 212 ASP A N 1
ATOM 1752 C CA . ASP A 1 212 ? 15.288 35.536 -46.090 1.00 85.56 212 ASP A CA 1
ATOM 1753 C C . ASP A 1 212 ? 13.826 35.784 -46.468 1.00 85.56 212 ASP A C 1
ATOM 1755 O O . ASP A 1 212 ? 13.523 36.253 -47.565 1.00 85.56 212 ASP A O 1
ATOM 1759 N N . PHE A 1 213 ? 12.914 35.534 -45.524 1.00 86.88 213 PHE A N 1
ATOM 1760 C CA . PHE A 1 213 ? 11.493 35.782 -45.729 1.00 86.88 213 PHE A CA 1
ATOM 1761 C C . PHE A 1 213 ? 11.220 37.249 -46.097 1.00 86.88 213 PHE A C 1
ATOM 1763 O O . PHE A 1 213 ? 10.464 37.524 -47.027 1.00 86.88 213 PHE A O 1
ATOM 1770 N N . ILE A 1 214 ? 11.843 38.196 -45.391 1.00 88.62 214 ILE A N 1
ATOM 1771 C CA . ILE A 1 214 ? 11.635 39.630 -45.630 1.00 88.62 214 ILE A CA 1
ATOM 1772 C C . ILE A 1 214 ? 12.218 40.065 -46.974 1.00 88.62 214 ILE A C 1
ATOM 1774 O O . ILE A 1 214 ? 11.541 40.763 -47.727 1.00 88.62 214 ILE A O 1
ATOM 1778 N N . ILE A 1 215 ? 13.435 39.631 -47.308 1.00 90.12 215 ILE A N 1
ATOM 1779 C CA . ILE A 1 215 ? 14.067 39.961 -48.592 1.00 90.12 215 ILE A CA 1
ATOM 1780 C C . ILE A 1 215 ? 13.263 39.385 -49.756 1.00 90.12 215 ILE A C 1
ATOM 1782 O O . ILE A 1 215 ? 13.103 40.062 -50.768 1.00 90.12 215 ILE A O 1
ATOM 1786 N N . LYS A 1 216 ? 12.688 38.189 -49.606 1.00 87.62 216 LYS A N 1
ATOM 1787 C CA . LYS A 1 216 ? 11.763 37.615 -50.588 1.00 87.62 216 LYS A CA 1
ATOM 1788 C C . LYS A 1 216 ? 10.527 38.473 -50.807 1.00 87.62 216 LYS A C 1
ATOM 1790 O O . LYS A 1 216 ? 10.219 38.805 -51.949 1.00 87.62 216 LYS A O 1
ATOM 1795 N N . GLU A 1 217 ? 9.848 38.875 -49.740 1.00 87.62 217 GLU A N 1
ATOM 1796 C CA . GLU A 1 217 ? 8.670 39.737 -49.865 1.00 87.62 217 GLU A CA 1
ATOM 1797 C C . GLU A 1 217 ? 9.025 41.094 -50.502 1.00 87.62 217 GLU A C 1
ATOM 1799 O O . GLU A 1 217 ? 8.254 41.610 -51.312 1.00 87.62 217 GLU A O 1
ATOM 1804 N N . ILE A 1 218 ? 10.208 41.648 -50.207 1.00 88.44 218 ILE A N 1
ATOM 1805 C CA . ILE A 1 218 ? 10.712 42.874 -50.846 1.00 88.44 218 ILE A CA 1
ATOM 1806 C C . ILE A 1 218 ? 11.017 42.639 -52.329 1.00 88.44 218 ILE A C 1
ATOM 1808 O O . ILE A 1 218 ? 10.602 43.442 -53.159 1.00 88.44 218 ILE A O 1
ATOM 1812 N N . ALA A 1 219 ? 11.698 41.553 -52.689 1.00 86.19 219 ALA A N 1
ATOM 1813 C CA . ALA A 1 219 ? 12.036 41.250 -54.077 1.00 86.19 219 ALA A CA 1
ATOM 1814 C C . ALA A 1 219 ? 10.792 41.043 -54.951 1.00 86.19 219 ALA A C 1
ATOM 1816 O O . ALA A 1 219 ? 10.762 41.470 -56.104 1.00 86.19 219 ALA A O 1
ATOM 1817 N N . GLU A 1 220 ? 9.741 40.442 -54.390 1.00 85.06 220 GLU A N 1
ATOM 1818 C CA . GLU A 1 220 ? 8.479 40.216 -55.093 1.00 85.06 220 GLU A CA 1
ATOM 1819 C C . GLU A 1 220 ? 7.609 41.476 -55.188 1.00 85.06 220 GLU A C 1
ATOM 1821 O O . GLU A 1 220 ? 7.016 41.732 -56.236 1.00 85.06 220 GLU A O 1
ATOM 1826 N N . LYS A 1 221 ? 7.494 42.252 -54.102 1.00 84.88 221 LYS A N 1
ATOM 1827 C CA . LYS A 1 221 ? 6.477 43.316 -53.989 1.00 84.88 221 LYS A CA 1
ATOM 1828 C C . LYS A 1 221 ? 7.041 44.732 -54.066 1.00 84.88 221 LYS A C 1
ATOM 1830 O O . LYS A 1 221 ? 6.294 45.652 -54.385 1.00 84.88 221 LYS A O 1
ATOM 1835 N N . LEU A 1 222 ? 8.332 44.921 -53.790 1.00 87.69 222 LEU A N 1
ATOM 1836 C CA . LEU A 1 222 ? 9.022 46.217 -53.730 1.00 87.69 222 LEU A CA 1
ATOM 1837 C C . LEU A 1 222 ? 10.437 46.169 -54.372 1.00 87.69 222 LEU A C 1
ATOM 1839 O O . LEU A 1 222 ? 11.397 46.651 -53.763 1.00 87.69 222 LEU A O 1
ATOM 1843 N N . PRO A 1 223 ? 10.614 45.645 -55.607 1.00 85.06 223 PRO A N 1
ATOM 1844 C CA . PRO A 1 223 ? 11.938 45.410 -56.207 1.00 85.06 223 PRO A CA 1
ATOM 1845 C C . PRO A 1 223 ? 12.766 46.685 -56.415 1.00 85.06 223 PRO A C 1
ATOM 1847 O O . PRO A 1 223 ? 13.993 46.629 -56.466 1.00 85.06 223 PRO A O 1
ATOM 1850 N N . ASN A 1 224 ? 12.117 47.851 -56.485 1.00 84.75 224 ASN A N 1
ATOM 1851 C CA . ASN A 1 224 ? 12.797 49.139 -56.612 1.00 84.75 224 ASN A CA 1
ATOM 1852 C C . ASN A 1 224 ? 13.764 49.406 -55.451 1.00 84.75 224 ASN A C 1
ATOM 1854 O O . ASN A 1 224 ? 14.811 49.995 -55.692 1.00 84.75 224 ASN A O 1
ATOM 1858 N N . LEU A 1 225 ? 13.467 48.920 -54.235 1.00 86.44 225 LEU A N 1
ATOM 1859 C CA . LEU A 1 225 ? 14.385 49.005 -53.091 1.00 86.44 225 LEU A CA 1
ATOM 1860 C C . LEU A 1 225 ? 15.705 48.256 -53.356 1.00 86.44 225 LEU A C 1
ATOM 1862 O O . LEU A 1 225 ? 16.765 48.722 -52.951 1.00 86.44 225 LEU A O 1
ATOM 1866 N N . LEU A 1 226 ? 15.666 47.131 -54.080 1.00 88.12 226 LEU A N 1
ATOM 1867 C CA . LEU A 1 226 ? 16.857 46.349 -54.444 1.00 88.12 226 LEU A CA 1
ATOM 1868 C C . LEU A 1 226 ? 17.615 46.953 -55.631 1.00 88.12 226 LEU A C 1
ATOM 1870 O O . LEU A 1 226 ? 18.842 46.906 -55.669 1.00 88.12 226 LEU A O 1
ATOM 1874 N N . ILE A 1 227 ? 16.913 47.539 -56.603 1.00 86.81 227 ILE A N 1
ATOM 1875 C CA . ILE A 1 227 ? 17.553 48.160 -57.774 1.00 86.81 227 ILE A CA 1
ATOM 1876 C C . ILE A 1 227 ? 18.462 49.318 -57.349 1.00 86.81 227 ILE A C 1
ATOM 1878 O O . ILE A 1 227 ? 19.572 49.437 -57.865 1.00 86.81 227 ILE A O 1
ATOM 1882 N N . ILE A 1 228 ? 18.034 50.133 -56.381 1.00 83.44 228 ILE A N 1
ATOM 1883 C CA . ILE A 1 228 ? 18.798 51.316 -55.959 1.00 83.44 228 ILE A CA 1
ATOM 1884 C C . ILE A 1 228 ? 19.845 51.036 -54.872 1.00 83.44 228 ILE A C 1
ATOM 1886 O O . ILE A 1 228 ? 20.737 51.854 -54.674 1.00 83.44 228 ILE A O 1
ATOM 1890 N N . SER A 1 229 ? 19.760 49.900 -54.170 1.00 86.88 229 SER A N 1
ATOM 1891 C CA . SER A 1 229 ? 20.608 49.613 -53.008 1.00 86.88 229 SER A CA 1
ATOM 1892 C C . SER A 1 229 ? 21.462 48.365 -53.209 1.00 86.88 229 SER A C 1
ATOM 1894 O O . SER A 1 229 ? 20.994 47.234 -53.061 1.00 86.88 229 SER A O 1
ATOM 1896 N N . ALA A 1 230 ? 22.758 48.565 -53.463 1.00 84.62 230 ALA A N 1
ATOM 1897 C CA . ALA A 1 230 ? 23.744 47.481 -53.457 1.00 84.62 230 ALA A CA 1
ATOM 1898 C C . ALA A 1 230 ? 23.807 46.771 -52.090 1.00 84.62 230 ALA A C 1
ATOM 1900 O O . ALA A 1 230 ? 24.024 45.560 -52.023 1.00 84.62 230 ALA A O 1
ATOM 1901 N N . THR A 1 231 ? 23.549 47.505 -50.999 1.00 86.31 231 THR A N 1
ATOM 1902 C CA . THR A 1 231 ? 23.489 46.953 -49.640 1.00 86.31 231 THR A CA 1
ATOM 1903 C C . THR A 1 231 ? 22.351 45.950 -49.509 1.00 86.31 231 THR A C 1
ATOM 1905 O O . THR A 1 231 ? 22.586 44.836 -49.050 1.00 86.31 231 THR A O 1
ATOM 1908 N N . LEU A 1 232 ? 21.137 46.279 -49.961 1.00 87.69 232 LEU A N 1
ATOM 1909 C CA . LEU A 1 232 ? 20.025 45.324 -49.933 1.00 87.69 232 LEU A CA 1
ATOM 1910 C C . LEU A 1 232 ? 20.254 44.148 -50.896 1.00 87.69 232 LEU A C 1
ATOM 1912 O O . LEU A 1 232 ? 19.947 43.014 -50.535 1.00 87.69 232 LEU A O 1
ATOM 1916 N N . ARG A 1 233 ? 20.876 44.369 -52.067 1.00 89.94 233 ARG A N 1
ATOM 1917 C CA . ARG A 1 233 ? 21.259 43.270 -52.981 1.00 89.94 233 ARG A CA 1
ATOM 1918 C C . ARG A 1 233 ? 22.274 42.307 -52.378 1.00 89.94 233 ARG A C 1
ATOM 1920 O O . ARG A 1 233 ? 22.280 41.141 -52.754 1.00 89.94 233 ARG A O 1
ATOM 1927 N N . SER A 1 234 ? 23.096 42.750 -51.427 1.00 86.12 234 SER A N 1
ATOM 1928 C CA . SER A 1 234 ? 24.015 41.853 -50.712 1.00 86.12 234 SER A CA 1
ATOM 1929 C C . SER A 1 234 ? 23.299 40.813 -49.840 1.00 86.12 234 SER A C 1
ATOM 1931 O O . SER A 1 234 ? 23.887 39.775 -49.554 1.00 86.12 234 SER A O 1
ATOM 1933 N N . TYR A 1 235 ? 22.028 41.051 -49.485 1.00 86.38 235 TYR A N 1
ATOM 1934 C CA . TYR A 1 235 ? 21.173 40.076 -48.802 1.00 86.38 235 TYR A CA 1
ATOM 1935 C C . TYR A 1 235 ? 20.430 39.138 -49.770 1.00 86.38 235 TYR A C 1
ATOM 1937 O O . TYR A 1 235 ? 19.746 38.221 -49.312 1.00 86.38 235 TYR A O 1
ATOM 1945 N N . LEU A 1 236 ? 20.528 39.344 -51.093 1.00 87.25 236 LEU A N 1
ATOM 1946 C CA . LEU A 1 236 ? 19.974 38.399 -52.063 1.00 87.25 236 LEU A CA 1
ATOM 1947 C C . LEU A 1 236 ? 20.768 37.102 -52.025 1.00 87.25 236 LEU A C 1
ATOM 1949 O O . LEU A 1 236 ? 22.001 37.091 -51.995 1.00 87.25 236 LEU A O 1
ATOM 1953 N N . LYS A 1 237 ? 20.037 35.995 -52.061 1.00 84.38 237 LYS A N 1
ATOM 1954 C CA . LYS A 1 237 ? 20.642 34.678 -52.000 1.00 84.38 237 LYS A CA 1
ATOM 1955 C C . LYS A 1 237 ? 21.294 34.322 -53.322 1.00 84.38 237 LYS A C 1
ATOM 1957 O O . LYS A 1 237 ? 20.862 34.710 -54.408 1.00 84.38 237 LYS A O 1
ATOM 1962 N N . PHE A 1 238 ? 22.350 33.534 -53.215 1.00 80.81 238 PHE A N 1
ATOM 1963 C CA . PHE A 1 238 ? 22.959 32.885 -54.356 1.00 80.81 238 PHE A CA 1
ATOM 1964 C C . PHE A 1 238 ? 22.208 31.574 -54.651 1.00 80.81 238 PHE A C 1
ATOM 1966 O O . PHE A 1 238 ? 22.597 30.503 -54.194 1.00 80.81 238 PHE A O 1
ATOM 1973 N N . ASP A 1 239 ? 21.088 31.672 -55.367 1.00 74.44 239 ASP A N 1
ATOM 1974 C CA . ASP A 1 239 ? 20.325 30.534 -55.904 1.00 74.44 239 ASP A CA 1
ATOM 1975 C C . ASP A 1 239 ? 19.778 30.887 -57.302 1.00 74.44 239 ASP A C 1
ATOM 1977 O O . ASP A 1 239 ? 19.946 32.024 -57.713 1.00 74.44 239 ASP A O 1
ATOM 1981 N N . SER A 1 240 ? 19.188 29.972 -58.075 1.00 65.69 240 SER A N 1
ATOM 1982 C CA . SER A 1 240 ? 18.685 30.265 -59.438 1.00 65.69 240 SER A CA 1
ATOM 1983 C C . SER A 1 240 ? 17.161 30.244 -59.582 1.00 65.69 240 SER A C 1
ATOM 1985 O O . SER A 1 240 ? 16.643 30.388 -60.684 1.00 65.69 240 SER A O 1
ATOM 1987 N N . SER A 1 241 ? 16.423 30.033 -58.491 1.00 65.75 241 SER A N 1
ATOM 1988 C CA . SER A 1 241 ? 14.997 29.670 -58.566 1.00 65.75 241 SER A CA 1
ATOM 1989 C C . SER A 1 241 ? 14.096 30.452 -57.618 1.00 65.75 241 SER A C 1
ATOM 1991 O O . SER A 1 241 ? 12.869 30.367 -57.731 1.00 65.75 241 SER A O 1
ATOM 1993 N N . SER A 1 242 ? 14.668 31.228 -56.697 1.00 73.88 242 SER A N 1
ATOM 1994 C CA . SER A 1 242 ? 13.904 32.038 -55.765 1.00 73.88 242 SER A CA 1
ATOM 1995 C C . SER A 1 242 ? 13.736 33.474 -56.272 1.00 73.88 242 SER A C 1
ATOM 1997 O O . SER A 1 242 ? 14.623 34.044 -56.908 1.00 73.88 242 SER A O 1
ATOM 1999 N N . PRO A 1 243 ? 12.603 34.119 -55.968 1.00 66.75 243 PRO A N 1
ATOM 2000 C CA . PRO A 1 243 ? 12.425 35.540 -56.248 1.00 66.75 243 PRO A CA 1
ATOM 2001 C C . PRO A 1 243 ? 13.432 36.458 -55.536 1.00 66.75 243 PRO A C 1
ATOM 2003 O O . PRO A 1 243 ? 13.652 37.566 -56.009 1.00 66.75 243 PRO A O 1
ATOM 2006 N N . ASN A 1 244 ? 14.072 36.014 -54.448 1.00 79.81 244 ASN A N 1
ATOM 2007 C CA . ASN A 1 244 ? 15.161 36.723 -53.767 1.00 79.81 244 ASN A CA 1
ATOM 2008 C C . ASN A 1 244 ? 16.566 36.256 -54.167 1.00 79.81 244 ASN A C 1
ATOM 2010 O O . ASN A 1 244 ? 17.532 36.457 -53.426 1.00 79.81 244 ASN A O 1
ATOM 2014 N N . SER A 1 245 ? 16.683 35.659 -55.345 1.00 87.38 245 SER A N 1
ATOM 2015 C CA . SER A 1 245 ? 17.954 35.295 -55.941 1.00 87.38 245 SER A CA 1
ATOM 2016 C C . SER A 1 245 ? 18.664 36.493 -56.566 1.00 87.38 245 SER A C 1
ATOM 2018 O O . SER A 1 245 ? 18.069 37.275 -57.310 1.00 87.38 245 SER A O 1
ATOM 2020 N N . TYR A 1 246 ? 19.980 36.564 -56.365 1.00 89.19 246 TYR A N 1
ATOM 2021 C CA . TYR A 1 246 ? 20.846 37.460 -57.123 1.00 89.19 246 TYR A CA 1
ATOM 2022 C C . TYR A 1 246 ? 20.893 37.094 -58.617 1.00 89.19 246 TYR A C 1
ATOM 2024 O O . TYR A 1 246 ? 20.852 37.980 -59.464 1.00 89.19 246 TYR A O 1
ATOM 2032 N N . ILE A 1 247 ? 20.945 35.804 -58.961 1.00 87.69 247 ILE A N 1
ATOM 2033 C CA . ILE A 1 247 ? 20.994 35.319 -60.352 1.00 87.69 247 ILE A CA 1
ATOM 2034 C C . ILE A 1 247 ? 19.703 35.665 -61.091 1.00 87.69 247 ILE A C 1
ATOM 2036 O O . ILE A 1 247 ? 19.758 36.212 -62.189 1.00 87.69 247 ILE A O 1
ATOM 2040 N N . GLU A 1 248 ? 18.549 35.394 -60.484 1.00 86.19 248 GLU A N 1
ATOM 2041 C CA . GLU A 1 248 ? 17.248 35.699 -61.078 1.00 86.19 248 GLU A CA 1
ATOM 2042 C C . GLU A 1 248 ? 17.054 37.210 -61.204 1.00 86.19 248 GLU A C 1
ATOM 2044 O O . GLU A 1 248 ? 16.581 37.694 -62.232 1.00 86.19 248 GLU A O 1
ATOM 2049 N N . PHE A 1 249 ? 17.490 37.976 -60.199 1.00 88.75 249 PHE A N 1
ATOM 2050 C CA . PHE A 1 249 ? 17.519 39.431 -60.277 1.00 88.75 249 PHE A CA 1
ATOM 2051 C C . PHE A 1 249 ? 18.374 39.913 -61.462 1.00 88.75 249 PHE A C 1
ATOM 2053 O O . PHE A 1 249 ? 17.911 40.732 -62.259 1.00 88.75 249 PHE A O 1
ATOM 2060 N N . ILE A 1 250 ? 19.587 39.373 -61.633 1.00 89.62 250 ILE A N 1
ATOM 2061 C CA . ILE A 1 250 ? 20.468 39.704 -62.758 1.00 89.62 250 ILE A CA 1
ATOM 2062 C C . ILE A 1 250 ? 19.822 39.323 -64.092 1.00 89.62 250 ILE A C 1
ATOM 2064 O O . ILE A 1 250 ? 19.695 40.184 -64.960 1.00 89.62 250 ILE A O 1
ATOM 2068 N N . ASN A 1 251 ? 19.343 38.090 -64.250 1.00 87.06 251 ASN A N 1
ATOM 2069 C CA . ASN A 1 251 ? 18.710 37.624 -65.485 1.00 87.06 251 ASN A CA 1
ATOM 2070 C C . ASN A 1 251 ? 17.479 38.468 -65.861 1.00 87.06 251 ASN A C 1
ATOM 2072 O O . ASN A 1 251 ? 17.294 38.794 -67.036 1.00 87.06 251 ASN A O 1
ATOM 2076 N N . ARG A 1 252 ? 16.662 38.877 -64.879 1.00 84.88 252 ARG A N 1
ATOM 2077 C CA . ARG A 1 252 ? 15.478 39.719 -65.111 1.00 84.88 252 ARG A CA 1
ATOM 2078 C C . ARG A 1 252 ? 15.823 41.162 -65.443 1.00 84.88 252 ARG A C 1
ATOM 2080 O O . ARG A 1 252 ? 15.154 41.753 -66.284 1.00 84.88 252 ARG A O 1
ATOM 2087 N N . HIS A 1 253 ? 16.818 41.749 -64.780 1.00 87.12 253 HIS A N 1
ATOM 2088 C CA . HIS A 1 253 ? 16.967 43.206 -64.758 1.00 87.12 253 HIS A CA 1
ATOM 2089 C C . HIS A 1 253 ? 18.210 43.740 -65.478 1.00 87.12 253 HIS A C 1
ATOM 2091 O O . HIS A 1 253 ? 18.166 44.887 -65.924 1.00 87.12 253 HIS A O 1
ATOM 2097 N N . ILE A 1 254 ? 19.274 42.949 -65.691 1.00 87.88 254 ILE A N 1
ATOM 2098 C CA . ILE A 1 254 ? 20.540 43.438 -66.285 1.00 87.88 254 ILE A CA 1
ATOM 2099 C C . ILE A 1 254 ? 20.331 44.084 -67.663 1.00 87.88 254 ILE A C 1
ATOM 2101 O O . ILE A 1 254 ? 20.932 45.109 -67.986 1.00 87.88 254 ILE A O 1
ATOM 2105 N N . ASN A 1 255 ? 19.389 43.555 -68.445 1.00 83.25 255 ASN A N 1
ATOM 2106 C CA . ASN A 1 255 ? 19.046 44.071 -69.769 1.00 83.25 255 ASN A CA 1
ATOM 2107 C C . ASN A 1 255 ? 17.924 45.131 -69.760 1.00 83.25 255 ASN A C 1
ATOM 2109 O O . ASN A 1 255 ? 17.670 45.736 -70.800 1.00 83.25 255 ASN A O 1
ATOM 2113 N N . LEU A 1 256 ? 17.265 45.379 -68.618 1.00 83.75 256 LEU A N 1
ATOM 2114 C CA . LEU A 1 256 ? 16.100 46.273 -68.493 1.00 83.75 256 LEU A CA 1
ATOM 2115 C C . LEU A 1 256 ? 16.404 47.619 -67.817 1.00 83.75 256 LEU A C 1
ATOM 2117 O O . LEU A 1 256 ? 15.612 48.549 -67.942 1.00 83.75 256 LEU A O 1
ATOM 2121 N N . VAL A 1 257 ? 17.528 47.734 -67.107 1.00 87.12 257 VAL A N 1
ATOM 2122 C CA . VAL A 1 257 ? 17.937 48.976 -66.431 1.00 87.12 257 VAL A CA 1
ATOM 2123 C C . VAL A 1 257 ? 18.673 49.942 -67.368 1.00 87.12 257 VAL A C 1
ATOM 2125 O O . VAL A 1 257 ? 19.169 49.549 -68.433 1.00 87.12 257 VAL A O 1
ATOM 2128 N N . GLU A 1 258 ? 18.752 51.210 -66.952 1.00 84.62 258 GLU A N 1
ATOM 2129 C CA . GLU A 1 258 ? 19.519 52.259 -67.632 1.00 84.62 258 GLU A CA 1
ATOM 2130 C C . GLU A 1 258 ? 21.015 51.916 -67.719 1.00 84.62 258 GLU A C 1
ATOM 2132 O O . GLU A 1 258 ? 21.551 51.169 -66.903 1.00 84.62 258 GLU A O 1
ATOM 2137 N N . GLU A 1 259 ? 21.712 52.475 -68.710 1.00 83.38 259 GLU A N 1
ATOM 2138 C CA . GLU A 1 259 ? 23.087 52.096 -69.071 1.00 83.38 259 GLU A CA 1
ATOM 2139 C C . GLU A 1 259 ? 24.087 52.201 -67.908 1.00 83.38 259 GLU A C 1
ATOM 2141 O O . GLU A 1 259 ? 24.929 51.318 -67.735 1.00 83.38 259 GLU A O 1
ATOM 2146 N N . HIS A 1 260 ? 23.960 53.240 -67.077 1.00 84.38 260 HIS A N 1
ATOM 2147 C CA . HIS A 1 260 ? 24.827 53.424 -65.915 1.00 84.38 260 HIS A CA 1
ATOM 2148 C C . HIS A 1 260 ? 24.639 52.307 -64.870 1.00 84.38 260 HIS A C 1
ATOM 2150 O O . HIS A 1 260 ? 25.631 51.775 -64.376 1.00 84.38 260 HIS A O 1
ATOM 2156 N N . LEU A 1 261 ? 23.394 51.880 -64.623 1.00 85.62 261 LEU A N 1
ATOM 2157 C CA . LEU A 1 261 ? 23.070 50.755 -63.738 1.00 85.62 261 LEU A CA 1
ATOM 2158 C C . LEU A 1 261 ? 23.445 49.406 -64.371 1.00 85.62 261 LEU A C 1
ATOM 2160 O O . LEU A 1 261 ? 23.922 48.516 -63.680 1.00 85.62 261 LEU A O 1
ATOM 2164 N N . ARG A 1 262 ? 23.290 49.232 -65.692 1.00 88.50 262 ARG A N 1
ATOM 2165 C CA . ARG A 1 262 ? 23.668 47.984 -66.386 1.00 88.50 262 ARG A CA 1
ATOM 2166 C C . ARG A 1 262 ? 25.159 47.705 -66.270 1.00 88.50 262 ARG A C 1
ATOM 2168 O O . ARG A 1 262 ? 25.554 46.566 -66.039 1.00 88.50 262 ARG A O 1
ATOM 2175 N N . LYS A 1 263 ? 25.979 48.741 -66.445 1.00 85.81 263 LYS A N 1
ATOM 2176 C CA . LYS A 1 263 ? 27.428 48.625 -66.301 1.00 85.81 263 LYS A CA 1
ATOM 2177 C C . LYS A 1 263 ? 27.812 48.248 -64.871 1.00 85.81 263 LYS A C 1
ATOM 2179 O O . LYS A 1 263 ? 28.613 47.337 -64.699 1.00 85.81 263 LYS A O 1
ATOM 2184 N N . GLU A 1 264 ? 27.185 48.880 -63.876 1.00 87.75 264 GLU A N 1
ATOM 2185 C CA . GLU A 1 264 ? 27.348 48.511 -62.465 1.00 87.75 264 GLU A CA 1
ATOM 2186 C C . GLU A 1 264 ? 27.038 47.022 -62.243 1.00 87.75 264 GLU A C 1
ATOM 2188 O O . GLU A 1 264 ? 27.858 46.319 -61.664 1.00 87.75 264 GLU A O 1
ATOM 2193 N N . LEU A 1 265 ? 25.930 46.507 -62.792 1.00 89.44 265 LEU A N 1
ATOM 2194 C CA . LEU A 1 265 ? 25.542 45.097 -62.656 1.00 89.44 265 LEU A CA 1
ATOM 2195 C C . LEU A 1 265 ? 26.485 44.109 -63.375 1.00 89.44 265 LEU A C 1
ATOM 2197 O O . LEU A 1 265 ? 26.709 43.015 -62.861 1.00 89.44 265 LEU A O 1
ATOM 2201 N N . ILE A 1 266 ? 27.039 44.454 -64.548 1.00 87.06 266 ILE A N 1
ATOM 2202 C CA . ILE A 1 266 ? 27.998 43.595 -65.280 1.00 87.06 266 ILE A CA 1
ATOM 2203 C C . ILE A 1 266 ? 29.341 43.540 -64.551 1.00 87.06 266 ILE A C 1
ATOM 2205 O O . ILE A 1 266 ? 29.892 42.454 -64.369 1.00 87.06 266 ILE A O 1
ATOM 2209 N N . ASP A 1 267 ? 29.858 44.691 -64.122 1.00 86.19 267 ASP A N 1
ATOM 2210 C CA . ASP A 1 267 ? 31.107 44.757 -63.365 1.00 86.19 267 ASP A CA 1
ATOM 2211 C C . ASP A 1 267 ? 30.940 44.037 -62.013 1.00 86.19 267 ASP A C 1
ATOM 2213 O O . ASP A 1 267 ? 31.825 43.289 -61.590 1.00 86.19 267 ASP A O 1
ATOM 2217 N N . GLU A 1 268 ? 29.772 44.184 -61.371 1.00 89.12 268 GLU A N 1
ATOM 2218 C CA . GLU A 1 268 ? 29.390 43.432 -60.173 1.00 89.12 268 GLU A CA 1
ATOM 2219 C C . GLU A 1 268 ? 29.348 41.915 -60.451 1.00 89.12 268 GLU A C 1
ATOM 2221 O O . GLU A 1 268 ? 29.905 41.145 -59.669 1.00 89.12 268 GLU A O 1
ATOM 2226 N N . LEU A 1 269 ? 28.769 41.470 -61.575 1.00 88.94 269 LEU A N 1
ATOM 2227 C CA . LEU A 1 269 ? 28.709 40.059 -61.983 1.00 88.94 269 LEU A CA 1
ATOM 2228 C C . LEU A 1 269 ? 30.097 39.467 -62.262 1.00 88.94 269 LEU A C 1
ATOM 2230 O O . LEU A 1 269 ? 30.414 38.416 -61.716 1.00 88.94 269 LEU A O 1
ATOM 2234 N N . ILE A 1 270 ? 30.929 40.116 -63.081 1.00 87.19 270 ILE A N 1
ATOM 2235 C CA . ILE A 1 270 ? 32.271 39.612 -63.423 1.00 87.19 270 ILE A CA 1
ATOM 2236 C C . ILE A 1 270 ? 33.120 39.509 -62.163 1.00 87.19 270 ILE A C 1
ATOM 2238 O O . ILE A 1 270 ? 33.706 38.462 -61.900 1.00 87.19 270 ILE A O 1
ATOM 2242 N N . LYS A 1 271 ? 33.112 40.555 -61.334 1.00 85.69 271 LYS A N 1
ATOM 2243 C CA . LYS A 1 271 ? 33.829 40.547 -60.062 1.00 85.69 271 LYS A CA 1
ATOM 2244 C C . LYS A 1 271 ? 33.327 39.431 -59.148 1.00 85.69 271 LYS A C 1
ATOM 2246 O O . LYS A 1 271 ? 34.139 38.745 -58.539 1.00 85.69 271 LYS A O 1
ATOM 2251 N N . LYS A 1 272 ? 32.010 39.209 -59.076 1.00 86.81 272 LYS A N 1
ATOM 2252 C CA . LYS A 1 272 ? 31.433 38.093 -58.315 1.00 86.81 272 LYS A CA 1
ATOM 2253 C C . LYS A 1 272 ? 31.815 36.727 -58.886 1.00 86.81 272 LYS A C 1
ATOM 2255 O O . LYS A 1 272 ? 31.972 35.819 -58.087 1.00 86.81 272 LYS A O 1
ATOM 2260 N N . VAL A 1 273 ? 31.984 36.577 -60.203 1.00 86.56 273 VAL A N 1
ATOM 2261 C CA . VAL A 1 273 ? 32.411 35.327 -60.868 1.00 86.56 273 VAL A CA 1
ATOM 2262 C C . VAL A 1 273 ? 33.901 35.056 -60.647 1.00 86.56 273 VAL A C 1
ATOM 2264 O O . VAL A 1 273 ? 34.273 33.932 -60.337 1.00 86.56 273 VAL A O 1
ATOM 2267 N N . GLU A 1 274 ? 34.760 36.068 -60.749 1.00 84.06 274 GLU A N 1
ATOM 2268 C CA . GLU A 1 274 ? 36.199 35.940 -60.471 1.00 84.06 274 GLU A CA 1
ATOM 2269 C C . GLU A 1 274 ? 36.483 35.666 -58.991 1.00 84.06 274 GLU A C 1
ATOM 2271 O O . GLU A 1 274 ? 37.427 34.956 -58.651 1.00 84.06 274 GLU A O 1
ATOM 2276 N N . GLN A 1 275 ? 35.662 36.239 -58.110 1.00 82.62 275 GLN A N 1
ATOM 2277 C CA . GLN A 1 275 ? 35.714 36.016 -56.668 1.00 82.62 275 GLN A CA 1
ATOM 2278 C C . GLN A 1 275 ? 34.886 34.799 -56.233 1.00 82.62 275 GLN A C 1
ATOM 2280 O O . GLN A 1 275 ? 34.856 34.492 -55.042 1.00 82.62 275 GLN A O 1
ATOM 2285 N N . ALA A 1 276 ? 34.196 34.124 -57.160 1.00 79.00 276 ALA A N 1
ATOM 2286 C CA . ALA A 1 276 ? 33.353 32.987 -56.833 1.00 79.00 276 ALA A CA 1
ATOM 2287 C C . ALA A 1 276 ? 34.210 31.771 -56.499 1.00 79.00 276 ALA A C 1
ATOM 2289 O O . ALA A 1 276 ? 35.094 31.369 -57.255 1.00 79.00 276 ALA A O 1
ATOM 2290 N N . GLU A 1 277 ? 33.874 31.127 -55.389 1.00 79.19 277 GLU A N 1
ATOM 2291 C CA . GLU A 1 277 ? 34.356 29.784 -55.104 1.00 79.19 277 GLU A CA 1
ATOM 2292 C C . GLU A 1 277 ? 33.787 28.785 -56.122 1.00 79.19 277 GLU A C 1
ATOM 2294 O O . GLU A 1 277 ? 32.754 29.021 -56.748 1.00 79.19 277 GLU A O 1
ATOM 2299 N N . GLU A 1 278 ? 34.450 27.642 -56.269 1.00 70.06 278 GLU A N 1
ATOM 2300 C CA . GLU A 1 278 ? 34.236 26.653 -57.335 1.00 70.06 278 GLU A CA 1
ATOM 2301 C C . GLU A 1 278 ? 32.758 26.271 -57.570 1.00 70.06 278 GLU A C 1
ATOM 2303 O O . GLU A 1 278 ? 32.294 26.209 -58.711 1.00 70.06 278 GLU A O 1
ATOM 2308 N N . ASN A 1 279 ? 31.974 26.103 -56.501 1.00 75.75 279 ASN A N 1
ATOM 2309 C CA . ASN A 1 279 ? 30.544 25.787 -56.597 1.00 75.75 279 ASN A CA 1
ATOM 2310 C C . ASN A 1 279 ? 29.711 26.952 -57.145 1.00 75.75 279 ASN A C 1
ATOM 2312 O O . ASN A 1 279 ? 28.829 26.753 -57.982 1.00 75.75 279 ASN A O 1
ATOM 2316 N N . ALA A 1 280 ? 29.993 28.172 -56.687 1.00 76.19 280 ALA A N 1
ATOM 2317 C CA . ALA A 1 280 ? 29.304 29.363 -57.157 1.00 76.19 280 ALA A CA 1
ATOM 2318 C C . ALA A 1 280 ? 29.704 29.698 -58.594 1.00 76.19 280 ALA A C 1
ATOM 2320 O O . ALA A 1 280 ? 28.851 30.026 -59.416 1.00 76.19 280 ALA A O 1
ATOM 2321 N N . LEU A 1 281 ? 30.981 29.511 -58.927 1.00 82.75 281 LEU A N 1
ATOM 2322 C CA . LEU A 1 281 ? 31.494 29.637 -60.282 1.00 82.75 281 LEU A CA 1
ATOM 2323 C C . LEU A 1 281 ? 30.714 28.723 -61.239 1.00 82.75 281 LEU A C 1
ATOM 2325 O O . LEU A 1 281 ? 30.205 29.187 -62.258 1.00 82.75 281 LEU A O 1
ATOM 2329 N N . ASN A 1 282 ? 30.545 27.448 -60.886 1.00 78.44 282 ASN A N 1
ATOM 2330 C CA . ASN A 1 282 ? 29.786 26.496 -61.697 1.00 78.44 282 ASN A CA 1
ATOM 2331 C C . ASN A 1 282 ? 28.323 26.913 -61.902 1.00 78.44 282 ASN A C 1
ATOM 2333 O O . ASN A 1 282 ? 27.825 26.821 -63.024 1.00 78.44 282 ASN A O 1
ATOM 2337 N N . ILE A 1 283 ? 27.652 27.400 -60.855 1.00 81.88 283 ILE A N 1
ATOM 2338 C CA . ILE A 1 283 ? 26.257 27.858 -60.930 1.00 81.88 283 ILE A CA 1
ATOM 2339 C C . ILE A 1 283 ? 26.137 29.111 -61.806 1.00 81.88 283 ILE A C 1
ATOM 2341 O O . ILE A 1 283 ? 25.255 29.169 -62.660 1.00 81.88 283 ILE A O 1
ATOM 2345 N N . TYR A 1 284 ? 27.055 30.075 -61.687 1.00 84.81 284 TYR A N 1
ATOM 2346 C CA . TYR A 1 284 ? 27.101 31.220 -62.599 1.00 84.81 284 TYR A CA 1
ATOM 2347 C C . TYR A 1 284 ? 27.187 30.752 -64.058 1.00 84.81 284 TYR A C 1
ATOM 2349 O O . TYR A 1 284 ? 26.378 31.154 -64.890 1.00 84.81 284 TYR A O 1
ATOM 2357 N N . TRP A 1 285 ? 28.101 29.829 -64.362 1.00 84.75 285 TRP A N 1
ATOM 2358 C CA . TRP A 1 285 ? 28.253 29.246 -65.699 1.00 84.75 285 TRP A CA 1
ATOM 2359 C C . TRP A 1 285 ? 27.082 28.344 -66.142 1.00 84.75 285 TRP A C 1
ATOM 2361 O O . TRP A 1 285 ? 27.009 27.968 -67.313 1.00 84.75 285 TRP A O 1
ATOM 2371 N N . GLN A 1 286 ? 26.182 27.946 -65.242 1.00 83.19 286 GLN A N 1
ATOM 2372 C CA . GLN A 1 286 ? 24.996 27.129 -65.540 1.00 83.19 286 GLN A CA 1
ATOM 2373 C C . GLN A 1 286 ? 23.716 27.951 -65.719 1.00 83.19 286 GLN A C 1
ATOM 2375 O O . GLN A 1 286 ? 22.870 27.575 -66.523 1.00 83.19 286 GLN A O 1
ATOM 2380 N N . GLU A 1 287 ? 23.578 29.055 -64.997 1.00 83.00 287 GLU A N 1
ATOM 2381 C CA . GLU A 1 287 ? 22.284 29.728 -64.826 1.00 83.00 287 GLU A CA 1
ATOM 2382 C C . GLU A 1 287 ? 22.314 31.184 -65.307 1.00 83.00 287 GLU A C 1
ATOM 2384 O O . GLU A 1 287 ? 21.272 31.781 -65.583 1.00 83.00 287 GLU A O 1
ATOM 2389 N N . VAL A 1 288 ? 23.507 31.773 -65.456 1.00 86.62 288 VAL A N 1
ATOM 2390 C CA . VAL A 1 288 ? 23.651 33.091 -66.075 1.00 86.62 288 VAL A CA 1
ATOM 2391 C C . VAL A 1 288 ? 23.841 32.916 -67.572 1.00 86.62 288 VAL A C 1
ATOM 2393 O O . VAL A 1 288 ? 24.936 32.616 -68.057 1.00 86.62 288 VAL A O 1
ATOM 2396 N N . GLN A 1 289 ? 22.760 33.167 -68.309 1.00 82.88 289 GLN A N 1
ATOM 2397 C CA . GLN A 1 289 ? 22.700 33.018 -69.764 1.00 82.88 289 GLN A CA 1
ATOM 2398 C C . GLN A 1 289 ? 23.843 33.761 -70.475 1.00 82.88 289 GLN A C 1
ATOM 2400 O O . GLN A 1 289 ? 24.471 33.234 -71.389 1.00 82.88 289 GLN A O 1
ATOM 2405 N N . TYR A 1 290 ? 24.179 34.959 -69.989 1.00 84.69 290 TYR A N 1
ATOM 2406 C CA . TYR A 1 290 ? 25.242 35.791 -70.551 1.00 84.69 290 TYR A CA 1
ATOM 2407 C C . TYR A 1 290 ? 26.614 35.086 -70.612 1.00 84.69 290 TYR A C 1
ATOM 2409 O O . TYR A 1 290 ? 27.370 35.290 -71.564 1.00 84.69 290 TYR A O 1
ATOM 2417 N N . LEU A 1 291 ? 26.943 34.238 -69.628 1.00 86.75 291 LEU A N 1
ATOM 2418 C CA . LEU A 1 291 ? 28.220 33.519 -69.593 1.00 86.75 291 LEU A CA 1
ATOM 2419 C C . LEU A 1 291 ? 28.247 32.359 -70.598 1.00 86.75 291 LEU A C 1
ATOM 2421 O O . LEU A 1 291 ? 29.237 32.178 -71.307 1.00 86.75 291 LEU A O 1
ATOM 2425 N N . GLN A 1 292 ? 27.159 31.593 -70.692 1.00 81.50 292 GLN A N 1
ATOM 2426 C CA . GLN A 1 292 ? 27.088 30.371 -71.503 1.00 81.50 292 GLN A CA 1
ATOM 2427 C C . GLN A 1 292 ? 27.306 30.603 -72.988 1.00 81.50 292 GLN A C 1
ATOM 2429 O O . GLN A 1 292 ? 28.032 29.844 -73.630 1.00 81.50 292 GLN A O 1
ATOM 2434 N N . ASP A 1 293 ? 26.727 31.673 -73.519 1.00 79.56 293 ASP A N 1
ATOM 2435 C CA . ASP A 1 293 ? 26.695 31.930 -74.956 1.00 79.56 293 ASP A CA 1
ATOM 2436 C C . ASP A 1 293 ? 28.082 32.275 -75.553 1.00 79.56 293 ASP A C 1
ATOM 2438 O O . ASP A 1 293 ? 28.191 32.553 -76.746 1.00 79.56 293 ASP A O 1
ATOM 2442 N N . ASN A 1 294 ? 29.165 32.243 -74.757 1.00 80.75 294 ASN A N 1
ATOM 2443 C CA . ASN A 1 294 ? 30.464 32.822 -75.113 1.00 80.75 294 ASN A CA 1
ATOM 2444 C C . ASN A 1 294 ? 31.735 31.930 -74.855 1.00 80.75 294 ASN A C 1
ATOM 2446 O O . ASN A 1 294 ? 32.852 32.457 -74.930 1.00 80.75 294 ASN A O 1
ATOM 2450 N N . LEU A 1 295 ? 31.651 30.599 -74.598 1.00 83.56 295 LEU A N 1
ATOM 2451 C CA . LEU A 1 295 ? 32.807 29.700 -74.254 1.00 83.56 295 LEU A CA 1
ATOM 2452 C C . LEU A 1 295 ? 33.343 28.768 -75.397 1.00 83.56 295 LEU A C 1
ATOM 2454 O O . LEU A 1 295 ? 32.563 28.050 -76.010 1.00 83.56 295 LEU A O 1
ATOM 2458 N N . ALA A 1 296 ? 34.678 28.686 -75.630 1.00 75.56 296 ALA A N 1
ATOM 2459 C CA . ALA A 1 296 ? 35.352 27.768 -76.600 1.00 75.56 296 ALA A CA 1
ATOM 2460 C C . ALA A 1 296 ? 36.849 27.457 -76.269 1.00 75.56 296 ALA A C 1
ATOM 2462 O O . ALA A 1 296 ? 37.466 28.252 -75.552 1.00 75.56 296 ALA A O 1
ATOM 2463 N N . TYR A 1 297 ? 37.454 26.360 -76.803 1.00 79.56 297 TYR A N 1
ATOM 2464 C CA . TYR A 1 297 ? 38.865 25.950 -76.535 1.00 79.56 297 TYR A CA 1
ATOM 2465 C C . TYR A 1 297 ? 39.853 27.091 -76.842 1.00 79.56 297 TYR A C 1
ATOM 2467 O O . TYR A 1 297 ? 40.130 27.388 -78.001 1.00 79.56 297 TYR A O 1
ATOM 2475 N N . LYS A 1 298 ? 40.383 27.711 -75.774 1.00 75.12 298 LYS A N 1
ATOM 2476 C CA . LYS A 1 298 ? 41.317 28.860 -75.753 1.00 75.12 298 LYS A CA 1
ATOM 2477 C C . LYS A 1 298 ? 40.761 30.266 -76.145 1.00 75.12 298 LYS A C 1
ATOM 2479 O O . LYS A 1 298 ? 41.544 31.088 -76.609 1.00 75.12 298 LYS A O 1
ATOM 2484 N N . ASN A 1 299 ? 39.475 30.599 -75.920 1.00 78.25 299 ASN A N 1
ATOM 2485 C CA . ASN A 1 299 ? 38.885 31.963 -76.122 1.00 78.25 299 ASN A CA 1
ATOM 2486 C C . ASN A 1 299 ? 38.970 32.924 -74.881 1.00 78.25 299 ASN A C 1
ATOM 2488 O O . ASN A 1 299 ? 39.483 32.521 -73.842 1.00 78.25 299 ASN A O 1
ATOM 2492 N N . PHE A 1 300 ? 38.455 34.175 -74.931 1.00 78.19 300 PHE A N 1
ATOM 2493 C CA . PHE A 1 300 ? 38.584 35.205 -73.867 1.00 78.19 300 PHE A CA 1
ATOM 2494 C C . PHE A 1 300 ? 37.967 34.824 -72.516 1.00 78.19 300 PHE A C 1
ATOM 2496 O O . PHE A 1 300 ? 38.465 35.262 -71.489 1.00 78.19 300 PHE A O 1
ATOM 2503 N N . LEU A 1 301 ? 36.960 33.950 -72.486 1.00 81.62 301 LEU A N 1
ATOM 2504 C CA . LEU A 1 301 ? 36.417 33.398 -71.242 1.00 81.62 301 LEU A CA 1
ATOM 2505 C C . LEU A 1 301 ? 37.124 32.105 -70.776 1.00 81.62 301 LEU A C 1
ATOM 2507 O O . LEU A 1 301 ? 36.861 31.619 -69.683 1.00 81.62 301 LEU A O 1
ATOM 2511 N N . TRP A 1 302 ? 38.051 31.534 -71.562 1.00 82.75 302 TRP A N 1
ATOM 2512 C CA . TRP A 1 302 ? 38.698 30.237 -71.277 1.00 82.75 302 TRP A CA 1
ATOM 2513 C C . TRP A 1 302 ? 39.501 30.220 -69.973 1.00 82.75 302 TRP A C 1
ATOM 2515 O O . TRP A 1 302 ? 39.620 29.182 -69.316 1.00 82.75 302 TRP A O 1
ATOM 2525 N N . HIS A 1 303 ? 40.067 31.371 -69.611 1.00 80.06 303 HIS A N 1
ATOM 2526 C CA . HIS A 1 303 ? 40.888 31.524 -68.414 1.00 80.06 303 HIS A CA 1
ATOM 2527 C C . HIS A 1 303 ? 40.054 31.583 -67.126 1.00 80.06 303 HIS A C 1
ATOM 2529 O O . HIS A 1 303 ? 40.539 31.130 -66.096 1.00 80.06 303 HIS A O 1
ATOM 2535 N N . ILE A 1 304 ? 38.797 32.037 -67.206 1.00 81.44 304 ILE A N 1
ATOM 2536 C CA . ILE A 1 304 ? 37.832 32.041 -66.091 1.00 81.44 304 ILE A CA 1
ATOM 2537 C C . ILE A 1 304 ? 36.848 30.858 -66.140 1.00 81.44 304 ILE A C 1
ATOM 2539 O O . ILE A 1 304 ? 35.988 30.724 -65.273 1.00 81.44 304 ILE A O 1
ATOM 2543 N N . ALA A 1 305 ? 36.965 29.984 -67.148 1.00 80.88 305 ALA A N 1
ATOM 2544 C CA . ALA A 1 305 ? 36.126 28.800 -67.287 1.00 80.88 305 ALA A CA 1
ATOM 2545 C C . ALA A 1 305 ? 36.647 27.624 -66.432 1.00 80.88 305 ALA A C 1
ATOM 2547 O O . ALA A 1 305 ? 37.834 27.272 -66.534 1.00 80.88 305 ALA A O 1
ATOM 2548 N N . PRO A 1 306 ? 35.768 26.962 -65.659 1.00 79.88 306 PRO A N 1
ATOM 2549 C CA . PRO A 1 306 ? 36.142 25.836 -64.808 1.00 79.88 306 PRO A CA 1
ATOM 2550 C C . PRO A 1 306 ? 36.478 24.581 -65.628 1.00 79.88 306 PRO A C 1
ATOM 2552 O O . PRO A 1 306 ? 36.012 24.406 -66.761 1.00 79.88 306 PRO A O 1
ATOM 2555 N N . ALA A 1 307 ? 37.280 23.676 -65.056 1.00 76.88 307 ALA A N 1
ATOM 2556 C CA . ALA A 1 307 ? 37.735 22.459 -65.734 1.00 76.88 307 ALA A CA 1
ATOM 2557 C C . ALA A 1 307 ? 36.590 21.538 -66.170 1.00 76.88 307 ALA A C 1
ATOM 2559 O O . ALA A 1 307 ? 36.702 20.880 -67.201 1.00 76.88 307 ALA A O 1
ATOM 2560 N N . GLU A 1 308 ? 35.452 21.546 -65.471 1.00 75.12 308 GLU A N 1
ATOM 2561 C CA . GLU A 1 308 ? 34.256 20.779 -65.849 1.00 75.12 308 GLU A CA 1
ATOM 2562 C C . GLU A 1 308 ? 33.781 21.059 -67.276 1.00 75.12 308 GLU A C 1
ATOM 2564 O O . GLU A 1 308 ? 33.288 20.164 -67.959 1.00 75.12 308 GLU A O 1
ATOM 2569 N N . ARG A 1 309 ? 33.956 22.296 -67.749 1.00 82.69 309 ARG A N 1
ATOM 2570 C CA . ARG A 1 309 ? 33.606 22.681 -69.120 1.00 82.69 309 ARG A CA 1
ATOM 2571 C C . ARG A 1 309 ? 34.710 22.341 -70.120 1.00 82.69 309 ARG A C 1
ATOM 2573 O O . ARG A 1 309 ? 34.441 22.235 -71.311 1.00 82.69 309 ARG A O 1
ATOM 2580 N N . LYS A 1 310 ? 35.938 22.133 -69.636 1.00 83.00 310 LYS A N 1
ATOM 2581 C CA . LYS A 1 310 ? 37.117 21.765 -70.433 1.00 83.00 310 LYS A CA 1
ATOM 2582 C C . LYS A 1 310 ? 37.204 20.248 -70.665 1.00 83.00 310 LYS A C 1
ATOM 2584 O O . LYS A 1 310 ? 37.574 19.829 -71.755 1.00 83.00 310 LYS A O 1
ATOM 2589 N N . ILE A 1 311 ? 36.841 19.429 -69.676 1.00 81.56 311 ILE A N 1
ATOM 2590 C CA . ILE A 1 311 ? 37.017 17.962 -69.666 1.00 81.56 311 ILE A CA 1
ATOM 2591 C C . ILE A 1 311 ? 36.326 17.228 -70.834 1.00 81.56 311 ILE A C 1
ATOM 2593 O O . ILE A 1 311 ? 37.010 16.440 -71.490 1.00 81.56 311 ILE A O 1
ATOM 2597 N N . PRO A 1 312 ? 35.039 17.471 -71.163 1.00 74.12 312 PRO A N 1
ATOM 2598 C CA . PRO A 1 312 ? 34.384 16.786 -72.284 1.00 74.12 312 PRO A CA 1
ATOM 2599 C C . PRO A 1 312 ? 35.084 17.062 -73.621 1.00 74.12 312 PRO A C 1
ATOM 2601 O O . PRO A 1 312 ? 35.303 16.151 -74.413 1.00 74.12 312 PRO A O 1
ATOM 2604 N N . ILE A 1 313 ? 35.533 18.307 -73.808 1.00 78.75 313 ILE A N 1
ATOM 2605 C CA . ILE A 1 313 ? 36.265 18.762 -74.997 1.00 78.75 313 ILE A CA 1
ATOM 2606 C C . ILE A 1 313 ? 37.633 18.052 -75.100 1.00 78.75 313 ILE A C 1
ATOM 2608 O O . ILE A 1 313 ? 38.098 17.753 -76.198 1.00 78.75 313 ILE A O 1
ATOM 2612 N N . ILE A 1 314 ? 38.271 17.729 -73.965 1.00 80.50 314 ILE A N 1
ATOM 2613 C CA . ILE A 1 314 ? 39.550 16.993 -73.904 1.00 80.50 314 ILE A CA 1
ATOM 2614 C C . ILE A 1 314 ? 39.364 15.494 -74.201 1.00 80.50 314 ILE A C 1
ATOM 2616 O O . ILE A 1 314 ? 40.161 14.903 -74.936 1.00 80.50 314 ILE A O 1
ATOM 2620 N N . ALA A 1 315 ? 38.332 14.858 -73.641 1.00 74.88 315 ALA A N 1
ATOM 2621 C CA . ALA A 1 315 ? 38.076 13.427 -73.822 1.00 74.88 315 ALA A CA 1
ATOM 2622 C C . ALA A 1 315 ? 37.686 13.085 -75.271 1.00 74.88 315 ALA A C 1
ATOM 2624 O O . ALA A 1 315 ? 38.223 12.135 -75.847 1.00 74.88 315 ALA A O 1
ATOM 2625 N N . GLU A 1 316 ? 36.818 13.900 -75.880 1.00 77.50 316 GLU A N 1
ATOM 2626 C CA . GLU A 1 316 ? 36.431 13.775 -77.289 1.00 77.50 316 GLU A CA 1
ATOM 2627 C C . GLU A 1 316 ? 37.663 13.852 -78.203 1.00 77.50 316 GLU A C 1
ATOM 2629 O O . GLU A 1 316 ? 37.890 12.962 -79.026 1.00 77.50 316 GLU A O 1
ATOM 2634 N N . TYR A 1 317 ? 38.539 14.832 -77.966 1.00 78.38 317 TYR A N 1
ATOM 2635 C CA . TYR A 1 317 ? 39.802 14.976 -78.688 1.00 78.38 317 TYR A CA 1
ATOM 2636 C C . TYR A 1 317 ? 40.714 13.739 -78.550 1.00 78.38 317 TYR A C 1
ATOM 2638 O O . TYR A 1 317 ? 41.272 13.262 -79.539 1.00 78.38 317 TYR A O 1
ATOM 2646 N N . THR A 1 318 ? 40.817 13.160 -77.350 1.00 77.62 318 THR A N 1
ATOM 2647 C CA . THR A 1 318 ? 41.710 12.019 -77.053 1.00 77.62 318 THR A CA 1
ATOM 2648 C C . THR A 1 318 ? 41.271 10.714 -77.729 1.00 77.62 318 THR A C 1
ATOM 2650 O O . THR A 1 318 ? 42.106 9.898 -78.117 1.00 77.62 318 THR A O 1
ATOM 2653 N N . SER A 1 319 ? 39.967 10.512 -77.918 1.00 70.25 319 SER A N 1
ATOM 2654 C CA . SER A 1 319 ? 39.430 9.325 -78.600 1.00 70.25 319 SER A CA 1
ATOM 2655 C C . SER A 1 319 ? 39.782 9.258 -80.099 1.00 70.25 319 SER A C 1
ATOM 2657 O O . SER A 1 319 ? 39.710 8.191 -80.709 1.00 70.25 319 SER A O 1
ATOM 2659 N N . SER A 1 320 ? 40.199 10.385 -80.685 1.00 73.00 320 SER A N 1
ATOM 2660 C CA . SER A 1 320 ? 40.472 10.541 -82.118 1.00 73.00 320 SER A CA 1
ATOM 2661 C C . SER A 1 320 ? 41.950 10.362 -82.519 1.00 73.00 320 SER A C 1
ATOM 2663 O O . SER A 1 320 ? 42.292 10.534 -83.690 1.00 73.00 320 SER A O 1
ATOM 2665 N N . ILE A 1 321 ? 42.832 10.000 -81.573 1.00 78.69 321 ILE A N 1
ATOM 2666 C CA . ILE A 1 321 ? 44.298 9.928 -81.755 1.00 78.69 321 ILE A CA 1
ATOM 2667 C C . ILE A 1 321 ? 44.901 8.556 -81.361 1.00 78.69 321 ILE A C 1
ATOM 2669 O O . ILE A 1 321 ? 44.245 7.726 -80.736 1.00 78.69 321 ILE A O 1
ATOM 2673 N N . ALA A 1 322 ? 46.157 8.282 -81.750 1.00 75.12 322 ALA A N 1
ATOM 2674 C CA . ALA A 1 322 ? 46.847 7.002 -81.504 1.00 75.12 322 ALA A CA 1
ATOM 2675 C C . ALA A 1 322 ? 47.128 6.726 -80.007 1.00 75.12 322 ALA A C 1
ATOM 2677 O O . ALA A 1 322 ? 47.340 7.657 -79.235 1.00 75.12 322 ALA A O 1
ATOM 2678 N N . LYS A 1 323 ? 47.159 5.444 -79.597 1.00 66.69 323 LYS A N 1
ATOM 2679 C CA . LYS A 1 323 ? 47.185 4.994 -78.182 1.00 66.69 323 LYS A CA 1
ATOM 2680 C C . LYS A 1 323 ? 48.384 5.512 -77.373 1.00 66.69 323 LYS A C 1
ATOM 2682 O O . LYS A 1 323 ? 48.225 5.888 -76.217 1.00 66.69 323 LYS A O 1
ATOM 2687 N N . ASP A 1 324 ? 49.560 5.543 -77.981 1.00 66.38 324 ASP A N 1
ATOM 2688 C CA . ASP A 1 324 ? 50.814 6.049 -77.411 1.00 66.38 324 ASP A CA 1
ATOM 2689 C C . ASP A 1 324 ? 50.832 7.584 -77.280 1.00 66.38 324 ASP A C 1
ATOM 2691 O O . ASP A 1 324 ? 51.424 8.134 -76.350 1.00 66.38 324 ASP A O 1
ATOM 2695 N N . VAL A 1 325 ? 50.127 8.287 -78.171 1.00 75.12 325 VAL A N 1
ATOM 2696 C CA . VAL A 1 325 ? 49.942 9.748 -78.117 1.00 75.12 325 VAL A CA 1
ATOM 2697 C C . VAL A 1 325 ? 48.848 10.129 -77.112 1.00 75.12 325 VAL A C 1
ATOM 2699 O O . VAL A 1 325 ? 48.984 11.121 -76.394 1.00 75.12 325 VAL A O 1
ATOM 2702 N N . ALA A 1 326 ? 47.794 9.316 -77.014 1.00 76.12 326 ALA A N 1
ATOM 2703 C CA . ALA A 1 326 ? 46.674 9.497 -76.097 1.00 76.12 326 ALA A CA 1
ATOM 2704 C C . ALA A 1 326 ? 47.115 9.457 -74.628 1.00 76.12 326 ALA A C 1
ATOM 2706 O O . ALA A 1 326 ? 46.725 10.332 -73.858 1.00 76.12 326 ALA A O 1
ATOM 2707 N N . GLU A 1 327 ? 47.985 8.512 -74.248 1.00 80.44 327 GLU A N 1
ATOM 2708 C CA . GLU A 1 327 ? 48.538 8.449 -72.887 1.00 80.44 327 GLU A CA 1
ATOM 2709 C C . GLU A 1 327 ? 49.254 9.758 -72.512 1.00 80.44 327 GLU A C 1
ATOM 2711 O O . GLU A 1 327 ? 49.044 10.293 -71.425 1.00 80.44 327 GLU A O 1
ATOM 2716 N N . LYS A 1 328 ? 50.031 10.343 -73.433 1.00 80.69 328 LYS A N 1
ATOM 2717 C CA . LYS A 1 328 ? 50.779 11.583 -73.182 1.00 80.69 328 LYS A CA 1
ATOM 2718 C C . LYS A 1 328 ? 49.873 12.811 -73.021 1.00 80.69 328 LYS A C 1
ATOM 2720 O O . LYS A 1 328 ? 50.099 13.605 -72.112 1.00 80.69 328 LYS A O 1
ATOM 2725 N N . VAL A 1 329 ? 48.854 12.955 -73.874 1.00 80.69 329 VAL A N 1
ATOM 2726 C CA . VAL A 1 329 ? 47.881 14.069 -73.819 1.00 80.69 329 VAL A CA 1
ATOM 2727 C C . VAL A 1 329 ? 47.056 14.018 -72.534 1.00 80.69 329 VAL A C 1
ATOM 2729 O O . VAL A 1 329 ? 46.817 15.051 -71.905 1.00 80.69 329 VAL A O 1
ATOM 2732 N N . VAL A 1 330 ? 46.649 12.815 -72.127 1.00 82.44 330 VAL A N 1
ATOM 2733 C CA . VAL A 1 330 ? 45.899 12.595 -70.888 1.00 82.44 330 VAL A CA 1
ATOM 2734 C C . VAL A 1 330 ? 46.766 12.913 -69.678 1.00 82.44 330 VAL A C 1
ATOM 2736 O O . VAL A 1 330 ? 46.332 13.677 -68.824 1.00 82.44 330 VAL A O 1
ATOM 2739 N N . LEU A 1 331 ? 48.003 12.411 -69.622 1.00 81.88 331 LEU A N 1
ATOM 2740 C CA . LEU A 1 331 ? 48.917 12.697 -68.513 1.00 81.88 331 LEU A CA 1
ATOM 2741 C C . LEU A 1 331 ? 49.240 14.195 -68.389 1.00 81.88 331 LEU A C 1
ATOM 2743 O O . LEU A 1 331 ? 49.332 14.702 -67.276 1.00 81.88 331 LEU A O 1
ATOM 2747 N N . GLU A 1 332 ? 49.367 14.924 -69.503 1.00 83.00 332 GLU A N 1
ATOM 2748 C CA . GLU A 1 332 ? 49.581 16.379 -69.484 1.00 83.00 332 GLU A CA 1
ATOM 2749 C C . GLU A 1 332 ? 48.440 17.124 -68.777 1.00 83.00 332 GLU A C 1
ATOM 2751 O O . GLU A 1 332 ? 48.701 17.978 -67.930 1.00 83.00 332 GLU A O 1
ATOM 2756 N N . HIS A 1 333 ? 47.186 16.775 -69.077 1.00 84.56 333 HIS A N 1
ATOM 2757 C CA . HIS A 1 333 ? 46.022 17.411 -68.457 1.00 84.56 333 HIS A CA 1
ATOM 2758 C C . HIS A 1 333 ? 45.764 16.885 -67.043 1.00 84.56 333 HIS A C 1
ATOM 2760 O O . HIS A 1 333 ? 45.442 17.677 -66.165 1.00 84.56 333 HIS A O 1
ATOM 2766 N N . LEU A 1 334 ? 45.984 15.590 -66.781 1.00 81.94 334 LEU A N 1
ATOM 2767 C CA . LEU A 1 334 ? 45.909 15.030 -65.427 1.00 81.94 334 LEU A CA 1
ATOM 2768 C C . LEU A 1 334 ? 46.873 15.751 -64.474 1.00 81.94 334 LEU A C 1
ATOM 2770 O O . LEU A 1 334 ? 46.496 16.035 -63.344 1.00 81.94 334 LEU A O 1
ATOM 2774 N N . ASN A 1 335 ? 48.072 16.121 -64.935 1.00 80.62 335 ASN A N 1
ATOM 2775 C CA . ASN A 1 335 ? 49.044 16.872 -64.132 1.00 80.62 335 ASN A CA 1
ATOM 2776 C C . ASN A 1 335 ? 48.635 18.330 -63.858 1.00 80.62 335 ASN A C 1
ATOM 2778 O O . ASN A 1 335 ? 49.161 18.943 -62.931 1.00 80.62 335 ASN A O 1
ATOM 2782 N N . GLN A 1 336 ? 47.743 18.900 -64.670 1.00 77.88 336 GLN A N 1
ATOM 2783 C CA . GLN A 1 336 ? 47.214 20.258 -64.489 1.00 77.88 336 GLN A CA 1
ATOM 2784 C C . GLN A 1 336 ? 45.904 20.274 -63.693 1.00 77.88 336 GLN A C 1
ATOM 2786 O O . GLN A 1 336 ? 45.509 21.323 -63.189 1.00 77.88 336 GLN A O 1
ATOM 2791 N N . PHE A 1 337 ? 45.235 19.127 -63.598 1.00 82.31 337 PHE A N 1
ATOM 2792 C CA . PHE A 1 337 ? 43.949 18.954 -62.944 1.00 82.31 337 PHE A CA 1
ATOM 2793 C C . PHE A 1 337 ? 44.100 18.551 -61.484 1.00 82.31 337 PHE A C 1
ATOM 2795 O O . PHE A 1 337 ? 44.984 17.777 -61.111 1.00 82.31 337 PHE A O 1
ATOM 2802 N N . ASN A 1 338 ? 43.201 19.067 -60.651 1.00 76.88 338 ASN A N 1
ATOM 2803 C CA . ASN A 1 338 ? 43.052 18.611 -59.281 1.00 76.88 338 ASN A CA 1
ATOM 2804 C C . ASN A 1 338 ? 42.472 17.184 -59.255 1.00 76.88 338 ASN A C 1
ATOM 2806 O O . ASN A 1 338 ? 41.995 16.654 -60.258 1.00 76.88 338 ASN A O 1
ATOM 2810 N N . GLN A 1 339 ? 42.480 16.543 -58.091 1.00 73.19 339 GLN A N 1
ATOM 2811 C CA . GLN A 1 339 ? 42.081 15.140 -57.968 1.00 73.19 339 GLN A CA 1
ATOM 2812 C C . GLN A 1 339 ? 40.646 14.839 -58.458 1.00 73.19 339 GLN A C 1
ATOM 2814 O O . GLN A 1 339 ? 40.394 13.761 -58.991 1.00 73.19 339 GLN A O 1
ATOM 2819 N N . GLN A 1 340 ? 39.698 15.762 -58.284 1.00 73.69 340 GLN A N 1
ATOM 2820 C CA . GLN A 1 340 ? 38.304 15.580 -58.708 1.00 73.69 340 GLN A CA 1
ATOM 2821 C C . GLN A 1 340 ? 38.150 15.734 -60.227 1.00 73.69 340 GLN A C 1
ATOM 2823 O O . GLN A 1 340 ? 37.366 15.035 -60.871 1.00 73.69 340 GLN A O 1
ATOM 2828 N N . GLU A 1 341 ? 38.912 16.646 -60.814 1.00 79.25 341 GLU A N 1
ATOM 2829 C CA . GLU A 1 341 ? 38.987 16.862 -62.257 1.00 79.25 341 GLU A CA 1
ATOM 2830 C C . GLU A 1 341 ? 39.683 15.687 -62.957 1.00 79.25 341 GLU A C 1
ATOM 2832 O O . GLU A 1 341 ? 39.218 15.224 -64.002 1.00 79.25 341 GLU A O 1
ATOM 2837 N N . GLN A 1 342 ? 40.734 15.143 -62.335 1.00 81.25 342 GLN A N 1
ATOM 2838 C CA . GLN A 1 342 ? 41.385 13.908 -62.761 1.00 81.25 342 GLN A CA 1
ATOM 2839 C C . GLN A 1 342 ? 40.381 12.751 -62.817 1.00 81.25 342 GLN A C 1
ATOM 2841 O O . GLN A 1 342 ? 40.269 12.089 -63.846 1.00 81.25 342 GLN A O 1
ATOM 2846 N N . ASP A 1 343 ? 39.579 12.550 -61.769 1.00 75.69 343 ASP A N 1
ATOM 2847 C CA . ASP A 1 343 ? 38.557 11.496 -61.740 1.00 75.69 343 ASP A CA 1
ATOM 2848 C C . ASP A 1 343 ? 37.512 11.634 -62.846 1.00 75.69 343 ASP A C 1
ATOM 2850 O O . ASP A 1 343 ? 37.081 10.639 -63.431 1.00 75.69 343 ASP A O 1
ATOM 2854 N N . LYS A 1 344 ? 37.057 12.863 -63.111 1.00 78.25 344 LYS A N 1
ATOM 2855 C CA . LYS A 1 344 ? 36.079 13.144 -64.168 1.00 78.25 344 LYS A CA 1
ATOM 2856 C C . LYS A 1 344 ? 36.662 12.828 -65.540 1.00 78.25 344 LYS A C 1
ATOM 2858 O O . LYS A 1 344 ? 35.981 12.203 -66.351 1.00 78.25 344 LYS A O 1
ATOM 2863 N N . LEU A 1 345 ? 37.925 13.187 -65.773 1.00 81.88 345 LEU A N 1
ATOM 2864 C CA . LEU A 1 345 ? 38.635 12.832 -66.998 1.00 81.88 345 LEU A CA 1
ATOM 2865 C C . LEU A 1 345 ? 38.810 11.310 -67.125 1.00 81.88 345 LEU A C 1
ATOM 2867 O O . LEU A 1 345 ? 38.513 10.756 -68.180 1.00 81.88 345 LEU A O 1
ATOM 2871 N N . ILE A 1 346 ? 39.210 10.618 -66.053 1.00 82.31 346 ILE A N 1
ATOM 2872 C CA . ILE A 1 346 ? 39.325 9.152 -66.032 1.00 82.31 346 ILE A CA 1
ATOM 2873 C C . ILE A 1 346 ? 37.971 8.493 -66.322 1.00 82.31 346 ILE A C 1
ATOM 2875 O O . ILE A 1 346 ? 37.901 7.603 -67.162 1.00 82.31 346 ILE A O 1
ATOM 2879 N N . ASN A 1 347 ? 36.879 8.951 -65.710 1.00 77.38 347 ASN A N 1
ATOM 2880 C CA . ASN A 1 347 ? 35.534 8.436 -65.984 1.00 77.38 347 ASN A CA 1
ATOM 2881 C C . ASN A 1 347 ? 35.117 8.621 -67.449 1.00 77.38 347 ASN A C 1
ATOM 2883 O O . ASN A 1 347 ? 34.574 7.693 -68.052 1.00 77.38 347 ASN A O 1
ATOM 2887 N N . GLU A 1 348 ? 35.389 9.784 -68.047 1.00 78.69 348 GLU A N 1
ATOM 2888 C CA . GLU A 1 348 ? 35.123 9.988 -69.474 1.00 78.69 348 GLU A CA 1
ATOM 2889 C C . GLU A 1 348 ? 36.008 9.119 -70.373 1.00 78.69 348 GLU A C 1
ATOM 2891 O O . GLU A 1 348 ? 35.551 8.631 -71.407 1.00 78.69 348 GLU A O 1
ATOM 2896 N N . LEU A 1 349 ? 37.250 8.849 -69.971 1.00 78.12 349 LEU A N 1
ATOM 2897 C CA . LEU A 1 349 ? 38.129 7.918 -70.677 1.00 78.12 349 LEU A CA 1
ATOM 2898 C C . LEU A 1 349 ? 37.659 6.465 -70.548 1.00 78.12 349 LEU A C 1
ATOM 2900 O O . LEU A 1 349 ? 37.778 5.713 -71.507 1.00 78.12 349 LEU A O 1
ATOM 2904 N N . ILE A 1 350 ? 37.077 6.053 -69.421 1.00 79.62 350 ILE A N 1
ATOM 2905 C CA . ILE A 1 350 ? 36.500 4.706 -69.279 1.00 79.62 350 ILE A CA 1
ATOM 2906 C C . ILE A 1 350 ? 35.278 4.538 -70.186 1.00 79.62 350 ILE A C 1
ATOM 2908 O O . ILE A 1 350 ? 35.094 3.468 -70.767 1.00 79.62 350 ILE A O 1
ATOM 2912 N N . ARG A 1 351 ? 34.470 5.594 -70.353 1.00 77.69 351 ARG A N 1
ATOM 2913 C CA . ARG A 1 351 ? 33.323 5.589 -71.270 1.00 77.69 351 ARG A CA 1
ATOM 2914 C C . ARG A 1 351 ? 33.740 5.545 -72.737 1.00 77.69 351 ARG A C 1
ATOM 2916 O O . ARG A 1 351 ? 33.192 4.753 -73.499 1.00 77.69 351 ARG A O 1
ATOM 2923 N N . ASN A 1 352 ? 34.702 6.380 -73.125 1.00 72.75 352 ASN A N 1
ATOM 2924 C CA . ASN A 1 352 ? 35.008 6.627 -74.536 1.00 72.75 352 ASN A CA 1
ATOM 2925 C C . ASN A 1 352 ? 36.252 5.870 -75.048 1.00 72.75 352 ASN A C 1
ATOM 2927 O O . ASN A 1 352 ? 36.386 5.661 -76.251 1.00 72.75 352 ASN A O 1
ATOM 2931 N N . ALA A 1 353 ? 37.161 5.434 -74.166 1.00 74.69 353 ALA A N 1
ATOM 2932 C CA . ALA A 1 353 ? 38.446 4.814 -74.519 1.00 74.69 353 ALA A CA 1
ATOM 2933 C C . ALA A 1 353 ? 39.013 3.823 -73.451 1.00 74.69 353 ALA A C 1
ATOM 2935 O O . ALA A 1 353 ? 40.195 3.904 -73.097 1.00 74.69 353 ALA A O 1
ATOM 2936 N N . PRO A 1 354 ? 38.251 2.819 -72.960 1.00 75.56 354 PRO A N 1
ATOM 2937 C CA . PRO A 1 354 ? 38.650 1.970 -71.819 1.00 75.56 354 PRO A CA 1
ATOM 2938 C C . PRO A 1 354 ? 39.920 1.132 -72.057 1.00 75.56 354 PRO A C 1
ATOM 2940 O O . PRO A 1 354 ? 40.661 0.822 -71.122 1.00 75.56 354 PRO A O 1
ATOM 2943 N N . LYS A 1 355 ? 40.229 0.808 -73.321 1.00 71.00 355 LYS A N 1
ATOM 2944 C CA . LYS A 1 355 ? 41.444 0.068 -73.717 1.00 71.00 355 LYS A CA 1
ATOM 2945 C C . LYS A 1 355 ? 42.745 0.839 -73.454 1.00 71.00 355 LYS A C 1
ATOM 2947 O O . LYS A 1 355 ? 43.816 0.231 -73.448 1.00 71.00 355 LYS A O 1
ATOM 2952 N N . VAL A 1 356 ? 42.666 2.159 -73.274 1.00 75.06 356 VAL A N 1
ATOM 2953 C CA . VAL A 1 356 ? 43.811 3.008 -72.912 1.00 75.06 356 VAL A CA 1
ATOM 2954 C C . VAL A 1 356 ? 44.169 2.800 -71.436 1.00 75.06 356 VAL A C 1
ATOM 2956 O O . VAL A 1 356 ? 45.342 2.652 -71.114 1.00 75.06 356 VAL A O 1
ATOM 2959 N N . ILE A 1 357 ? 43.165 2.666 -70.563 1.00 80.44 357 ILE A N 1
ATOM 2960 C CA . ILE A 1 357 ? 43.350 2.449 -69.119 1.00 80.44 357 ILE A CA 1
ATOM 2961 C C . ILE A 1 357 ? 43.765 1.000 -68.820 1.00 80.44 357 ILE A C 1
ATOM 2963 O O . ILE A 1 357 ? 44.691 0.776 -68.045 1.00 80.44 357 ILE A O 1
ATOM 2967 N N . LEU A 1 358 ? 43.162 0.005 -69.486 1.00 75.94 358 LEU A N 1
ATOM 2968 C CA . LEU A 1 358 ? 43.513 -1.415 -69.294 1.00 75.94 358 LEU A CA 1
ATOM 2969 C C . LEU A 1 358 ? 44.981 -1.740 -69.604 1.00 75.94 358 LEU A C 1
ATOM 2971 O O . LEU A 1 358 ? 45.521 -2.690 -69.055 1.00 75.94 358 LEU A O 1
ATOM 2975 N N . ALA A 1 359 ? 45.635 -0.968 -70.468 1.00 69.38 359 ALA A N 1
ATOM 2976 C CA . ALA A 1 359 ? 46.988 -1.265 -70.930 1.00 69.38 359 ALA A CA 1
ATOM 2977 C C . ALA A 1 359 ? 48.097 -0.468 -70.226 1.00 69.38 359 ALA A C 1
ATOM 2979 O O . ALA A 1 359 ? 49.262 -0.672 -70.552 1.00 69.38 359 ALA A O 1
ATOM 2980 N N . SER A 1 360 ? 47.761 0.437 -69.300 1.00 79.75 360 SER A N 1
ATOM 2981 C CA . SER A 1 360 ? 48.745 1.262 -68.590 1.00 79.75 360 SER A CA 1
ATOM 2982 C C . SER A 1 360 ? 48.561 1.131 -67.082 1.00 79.75 360 SER A C 1
ATOM 2984 O O . SER A 1 360 ? 47.579 1.619 -66.521 1.00 79.75 360 SER A O 1
ATOM 2986 N N . SER A 1 361 ? 49.539 0.515 -66.412 1.00 75.56 361 SER A N 1
ATOM 2987 C CA . SER A 1 361 ? 49.596 0.457 -64.944 1.00 75.56 361 SER A CA 1
ATOM 2988 C C . SER A 1 361 ? 49.624 1.858 -64.320 1.00 75.56 361 SER A C 1
ATOM 2990 O O . SER A 1 361 ? 49.012 2.083 -63.279 1.00 75.56 361 SER A O 1
ATOM 2992 N N . LYS A 1 362 ? 50.225 2.838 -65.013 1.00 78.19 362 LYS A N 1
ATOM 2993 C CA . LYS A 1 362 ? 50.230 4.255 -64.611 1.00 78.19 362 LYS A CA 1
ATOM 2994 C C . LYS A 1 362 ? 48.862 4.916 -64.685 1.00 78.19 362 LYS A C 1
ATOM 2996 O O . LYS A 1 362 ? 48.615 5.833 -63.921 1.00 78.19 362 LYS A O 1
ATOM 3001 N N . LEU A 1 363 ? 47.985 4.504 -65.600 1.00 80.88 363 LEU A N 1
ATOM 3002 C CA . LEU A 1 363 ? 46.611 5.017 -65.639 1.00 80.88 363 LEU A CA 1
ATOM 3003 C C . LEU A 1 363 ? 45.709 4.255 -64.658 1.00 80.88 363 LEU A C 1
ATOM 3005 O O . LEU A 1 363 ? 44.838 4.867 -64.044 1.00 80.88 363 LEU A O 1
ATOM 3009 N N . ARG A 1 364 ? 45.954 2.953 -64.433 1.00 83.44 364 ARG A N 1
ATOM 3010 C CA . ARG A 1 364 ? 45.265 2.164 -63.393 1.00 83.44 364 ARG A CA 1
ATOM 3011 C C . ARG A 1 364 ? 45.523 2.680 -61.977 1.00 83.44 364 ARG A C 1
ATOM 3013 O O . ARG A 1 364 ? 44.622 2.606 -61.145 1.00 83.44 364 ARG A O 1
ATOM 3020 N N . SER A 1 365 ? 46.686 3.273 -61.701 1.00 78.88 365 SER A N 1
ATOM 3021 C CA . SER A 1 365 ? 46.952 3.901 -60.397 1.00 78.88 365 SER A CA 1
ATOM 3022 C C . SER A 1 365 ? 46.071 5.125 -60.106 1.00 78.88 365 SER A C 1
ATOM 3024 O O . SER A 1 365 ? 45.982 5.529 -58.952 1.00 78.88 365 SER A O 1
ATOM 3026 N N . TYR A 1 366 ? 45.394 5.700 -61.112 1.00 78.25 366 TYR A N 1
ATOM 3027 C CA . TYR A 1 366 ? 44.391 6.759 -60.917 1.00 78.25 366 TYR A CA 1
ATOM 3028 C C . TYR A 1 366 ? 42.975 6.208 -60.650 1.00 78.25 366 TYR A C 1
ATOM 3030 O O . TYR A 1 366 ? 42.066 6.989 -60.372 1.00 78.25 366 TYR A O 1
ATOM 3038 N N . LEU A 1 367 ? 42.758 4.885 -60.719 1.00 79.62 367 LEU A N 1
ATOM 3039 C CA . LEU A 1 367 ? 41.495 4.262 -60.309 1.00 79.62 367 LEU A CA 1
ATOM 3040 C C . LEU A 1 367 ? 41.383 4.261 -58.784 1.00 79.62 367 LEU A C 1
ATOM 3042 O O . LEU A 1 367 ? 42.291 3.820 -58.069 1.00 79.62 367 LEU A O 1
ATOM 3046 N N . LYS A 1 368 ? 40.240 4.730 -58.289 1.00 71.12 368 LYS A N 1
ATOM 3047 C CA . LYS A 1 368 ? 40.007 4.949 -56.861 1.00 71.12 368 LYS A CA 1
ATOM 3048 C C . LYS A 1 368 ? 39.418 3.726 -56.187 1.00 71.12 368 LYS A C 1
ATOM 3050 O O . LYS A 1 368 ? 38.691 2.963 -56.809 1.00 71.12 368 LYS A O 1
ATOM 3055 N N . PHE A 1 369 ? 39.686 3.557 -54.898 1.00 64.69 369 PHE A N 1
ATOM 3056 C CA . PHE A 1 369 ? 38.963 2.581 -54.094 1.00 64.69 369 PHE A CA 1
ATOM 3057 C C . PHE A 1 369 ? 37.734 3.220 -53.436 1.00 64.69 369 PHE A C 1
ATOM 3059 O O . PHE A 1 369 ? 37.812 4.328 -52.902 1.00 64.69 369 PHE A O 1
ATOM 3066 N N . THR A 1 370 ? 36.593 2.532 -53.480 1.00 60.84 370 THR A N 1
ATOM 3067 C CA . THR A 1 370 ? 35.344 3.031 -52.900 1.00 60.84 370 THR A CA 1
ATOM 3068 C C . THR A 1 370 ? 35.336 2.814 -51.387 1.00 60.84 370 THR A C 1
ATOM 3070 O O . THR A 1 370 ? 34.909 1.764 -50.918 1.00 60.84 370 THR A O 1
ATOM 3073 N N . VAL A 1 371 ? 35.719 3.808 -50.584 1.00 52.78 371 VAL A N 1
ATOM 3074 C CA . VAL A 1 371 ? 35.431 3.751 -49.141 1.00 52.78 371 VAL A CA 1
ATOM 3075 C C . VAL A 1 371 ? 33.997 4.233 -48.909 1.00 52.78 371 VAL A C 1
ATOM 3077 O O . VAL A 1 371 ? 33.725 5.429 -48.843 1.00 52.78 371 VAL A O 1
ATOM 3080 N N . GLN A 1 372 ? 33.041 3.310 -48.783 1.00 49.94 372 GLN A N 1
ATOM 3081 C CA . GLN A 1 372 ? 31.734 3.633 -48.205 1.00 49.94 372 GLN A CA 1
ATOM 3082 C C . GLN A 1 372 ? 31.892 3.950 -46.707 1.00 49.94 372 GLN A C 1
ATOM 3084 O O . GLN A 1 372 ? 31.810 3.075 -45.846 1.00 49.94 372 GLN A O 1
ATOM 3089 N N . LEU A 1 373 ? 32.092 5.223 -46.366 1.00 42.28 373 LEU A N 1
ATOM 3090 C CA . LEU A 1 373 ? 31.906 5.694 -44.995 1.00 42.28 373 LEU A CA 1
ATOM 3091 C C . LEU A 1 373 ? 30.407 5.937 -44.724 1.00 42.28 373 LEU A C 1
ATOM 3093 O O . LEU A 1 373 ? 29.863 6.967 -45.085 1.00 42.28 373 LEU A O 1
ATOM 3097 N N . THR A 1 374 ? 29.781 4.966 -44.048 1.00 39.09 374 THR A N 1
ATOM 3098 C CA . THR A 1 374 ? 28.715 5.095 -43.020 1.00 39.09 374 THR A CA 1
ATOM 3099 C C . THR A 1 374 ? 27.462 5.961 -43.278 1.00 39.09 374 THR A C 1
ATOM 3101 O O . THR A 1 374 ? 27.492 7.180 -43.203 1.00 39.09 374 THR A O 1
ATOM 3104 N N . GLU A 1 375 ? 26.332 5.258 -43.416 1.00 43.72 375 GLU A N 1
ATOM 3105 C CA . GLU A 1 375 ? 24.956 5.466 -42.903 1.00 43.72 375 GLU A CA 1
ATOM 3106 C C . GLU A 1 375 ? 24.226 6.820 -42.813 1.00 43.72 375 GLU A C 1
ATOM 3108 O O . GLU A 1 375 ? 23.029 6.790 -42.558 1.00 43.72 375 GLU A O 1
ATOM 3113 N N . TYR A 1 376 ? 24.784 7.988 -43.109 1.00 36.94 376 TYR A N 1
ATOM 3114 C CA . TYR A 1 376 ? 23.946 9.185 -43.275 1.00 36.94 376 TYR A CA 1
ATOM 3115 C C . TYR A 1 376 ? 24.617 10.144 -44.256 1.00 36.94 376 TYR A C 1
ATOM 3117 O O . TYR A 1 376 ? 25.752 10.539 -44.034 1.00 36.94 376 TYR A O 1
ATOM 3125 N N . TYR A 1 377 ? 23.875 10.526 -45.303 1.00 33.25 377 TYR A N 1
ATOM 3126 C CA . TYR A 1 377 ? 24.230 11.372 -46.461 1.00 33.25 377 TYR A CA 1
ATOM 3127 C C . TYR A 1 377 ? 24.579 10.662 -47.789 1.00 33.25 377 TYR A C 1
ATOM 3129 O O . TYR A 1 377 ? 25.700 10.275 -48.082 1.00 33.25 377 TYR A O 1
ATOM 3137 N N . PHE A 1 378 ? 23.530 10.549 -48.611 1.00 35.75 378 PHE A N 1
ATOM 3138 C CA . PHE A 1 378 ? 23.431 10.865 -50.044 1.00 35.75 378 PHE A CA 1
ATOM 3139 C C . PHE A 1 378 ? 24.672 10.811 -50.972 1.00 35.75 378 PHE A C 1
ATOM 3141 O O . PHE A 1 378 ? 25.597 11.605 -50.871 1.00 35.75 378 PHE A O 1
ATOM 3148 N N . LYS A 1 379 ? 24.495 10.023 -52.052 1.00 37.09 379 LYS A N 1
ATOM 3149 C CA . LYS A 1 379 ? 25.015 10.214 -53.427 1.00 37.09 379 LYS A CA 1
ATOM 3150 C C . LYS A 1 379 ? 26.544 10.266 -53.614 1.00 37.09 379 LYS A C 1
ATOM 3152 O O . LYS A 1 379 ? 27.058 11.205 -54.209 1.00 37.09 379 LYS A O 1
ATOM 3157 N N . PHE A 1 380 ? 27.248 9.173 -53.323 1.00 41.22 380 PHE A N 1
ATOM 3158 C CA . PHE A 1 380 ? 28.372 8.802 -54.194 1.00 41.22 380 PHE A CA 1
ATOM 3159 C C . PHE A 1 380 ? 27.837 7.895 -55.303 1.00 41.22 380 PHE A C 1
ATOM 3161 O O . PHE A 1 380 ? 27.398 6.771 -55.056 1.00 41.22 380 PHE A O 1
ATOM 3168 N N . GLN A 1 381 ? 27.781 8.426 -56.527 1.00 46.16 381 GLN A N 1
ATOM 3169 C CA . GLN A 1 381 ? 27.510 7.623 -57.716 1.00 46.16 381 GLN A CA 1
ATOM 3170 C C . GLN A 1 381 ? 28.590 6.538 -57.794 1.00 46.16 381 GLN A C 1
ATOM 3172 O O . GLN A 1 381 ? 29.773 6.853 -57.723 1.00 46.16 381 GLN A O 1
ATOM 3177 N N . ARG A 1 382 ? 28.193 5.265 -57.915 1.00 51.34 382 ARG A N 1
ATOM 3178 C CA . ARG A 1 382 ? 29.095 4.196 -58.358 1.00 51.34 382 ARG A CA 1
ATOM 3179 C C . ARG A 1 382 ? 29.609 4.592 -59.742 1.00 51.34 382 ARG A C 1
ATOM 3181 O O . ARG A 1 382 ? 28.875 4.468 -60.720 1.00 51.34 382 ARG A O 1
ATOM 3188 N N . THR A 1 383 ? 30.805 5.153 -59.802 1.00 56.41 383 THR A N 1
ATOM 3189 C CA . THR A 1 383 ? 31.432 5.616 -61.037 1.00 56.41 383 THR A CA 1
ATOM 3190 C C . THR A 1 383 ? 32.347 4.523 -61.576 1.00 56.41 383 THR A C 1
ATOM 3192 O O . THR A 1 383 ? 32.952 3.771 -60.814 1.00 56.41 383 THR A O 1
ATOM 3195 N N . ASP A 1 384 ? 32.430 4.394 -62.902 1.00 57.72 384 ASP A N 1
ATOM 3196 C CA . ASP A 1 384 ? 33.222 3.333 -63.537 1.00 57.72 384 ASP A CA 1
ATOM 3197 C C . ASP A 1 384 ? 34.732 3.428 -63.199 1.00 57.72 384 ASP A C 1
ATOM 3199 O O . ASP A 1 384 ? 35.448 2.451 -63.398 1.00 57.72 384 ASP A O 1
ATOM 3203 N N . ASN A 1 385 ? 35.226 4.563 -62.673 1.00 65.12 385 ASN A N 1
ATOM 3204 C CA . ASN A 1 385 ? 36.611 4.754 -62.209 1.00 65.12 385 ASN A CA 1
ATOM 3205 C C . ASN A 1 385 ? 36.944 4.136 -60.842 1.00 65.12 385 ASN A C 1
ATOM 3207 O O . ASN A 1 385 ? 38.080 4.279 -60.380 1.00 65.12 385 ASN A O 1
ATOM 3211 N N . ASN A 1 386 ? 35.990 3.463 -60.201 1.00 72.88 386 ASN A N 1
ATOM 3212 C CA . ASN A 1 386 ? 36.261 2.701 -58.993 1.00 72.88 386 ASN A CA 1
ATOM 3213 C C . ASN A 1 386 ? 36.937 1.377 -59.351 1.00 72.88 386 ASN A C 1
ATOM 3215 O O . ASN A 1 386 ? 36.462 0.643 -60.216 1.00 72.88 386 ASN A O 1
ATOM 3219 N N . TYR A 1 387 ? 38.034 1.063 -58.669 1.00 77.50 387 TYR A N 1
ATOM 3220 C CA . TYR A 1 387 ? 38.860 -0.107 -58.932 1.00 77.50 387 TYR A CA 1
ATOM 3221 C C . TYR A 1 387 ? 38.042 -1.400 -58.831 1.00 77.50 387 TYR A C 1
ATOM 3223 O O . TYR A 1 387 ? 38.093 -2.220 -59.739 1.00 77.50 387 TYR A O 1
ATOM 3231 N N . ASP A 1 388 ? 37.202 -1.557 -57.805 1.00 71.44 388 ASP A N 1
ATOM 3232 C CA . ASP A 1 388 ? 36.339 -2.733 -57.627 1.00 71.44 388 ASP A CA 1
ATOM 3233 C C . ASP A 1 388 ? 35.347 -2.924 -58.791 1.00 71.44 388 ASP A C 1
ATOM 3235 O O . ASP A 1 388 ? 35.206 -4.026 -59.327 1.00 71.44 388 ASP A O 1
ATOM 3239 N N . ILE A 1 389 ? 34.709 -1.840 -59.245 1.00 74.19 389 ILE A N 1
ATOM 3240 C CA . ILE A 1 389 ? 33.748 -1.853 -60.358 1.00 74.19 389 ILE A CA 1
ATOM 3241 C C . ILE A 1 389 ? 34.460 -2.132 -61.681 1.00 74.19 389 ILE A C 1
ATOM 3243 O O . ILE A 1 389 ? 34.003 -2.956 -62.476 1.00 74.19 389 ILE A O 1
ATOM 3247 N N . PHE A 1 390 ? 35.586 -1.460 -61.907 1.00 78.06 390 PHE A N 1
ATOM 3248 C CA . PHE A 1 390 ? 36.400 -1.602 -63.104 1.00 78.06 390 PHE A CA 1
ATOM 3249 C C . PHE A 1 390 ? 36.932 -3.034 -63.246 1.00 78.06 390 PHE A C 1
ATOM 3251 O O . PHE A 1 390 ? 36.785 -3.637 -64.311 1.00 78.06 390 PHE A O 1
ATOM 3258 N N . ILE A 1 391 ? 37.468 -3.612 -62.165 1.00 77.19 391 ILE A N 1
ATOM 3259 C CA . ILE A 1 391 ? 37.951 -4.994 -62.143 1.00 77.19 391 ILE A CA 1
ATOM 3260 C C . ILE A 1 391 ? 36.802 -5.977 -62.371 1.00 77.19 391 ILE A C 1
ATOM 3262 O O . ILE A 1 391 ? 36.879 -6.772 -63.304 1.00 77.19 391 ILE A O 1
ATOM 3266 N N . ASN A 1 392 ? 35.693 -5.890 -61.632 1.00 78.00 392 ASN A N 1
ATOM 3267 C CA . ASN A 1 392 ? 34.554 -6.793 -61.853 1.00 78.00 392 ASN A CA 1
ATOM 3268 C C . ASN A 1 392 ? 34.035 -6.750 -63.309 1.00 78.00 392 ASN A C 1
ATOM 3270 O O . ASN A 1 392 ? 33.615 -7.771 -63.855 1.00 78.00 392 ASN A O 1
ATOM 3274 N N . LYS A 1 393 ? 34.070 -5.575 -63.954 1.00 78.12 393 LYS A N 1
ATOM 3275 C CA . LYS A 1 393 ? 33.545 -5.364 -65.311 1.00 78.12 393 LYS A CA 1
ATOM 3276 C C . LYS A 1 393 ? 34.501 -5.792 -66.422 1.00 78.12 393 LYS A C 1
ATOM 3278 O O . LYS A 1 393 ? 34.019 -6.206 -67.470 1.00 78.12 393 LYS A O 1
ATOM 3283 N N . TYR A 1 394 ? 35.816 -5.701 -66.229 1.00 78.75 394 TYR A N 1
ATOM 3284 C CA . TYR A 1 394 ? 36.783 -5.902 -67.317 1.00 78.75 394 TYR A CA 1
ATOM 3285 C C . TYR A 1 394 ? 37.822 -7.006 -67.069 1.00 78.75 394 TYR A C 1
ATOM 3287 O O . TYR A 1 394 ? 38.524 -7.382 -68.004 1.00 78.75 394 TYR A O 1
ATOM 3295 N N . LEU A 1 395 ? 37.890 -7.599 -65.874 1.00 77.88 395 LEU A N 1
ATOM 3296 C CA . LEU A 1 395 ? 38.833 -8.688 -65.570 1.00 77.88 395 LEU A CA 1
ATOM 3297 C C . LEU A 1 395 ? 38.588 -9.959 -66.405 1.00 77.88 395 LEU A C 1
ATOM 3299 O O . LEU A 1 395 ? 39.502 -10.737 -66.630 1.00 77.88 395 LEU A O 1
ATOM 3303 N N . HIS A 1 396 ? 37.371 -10.172 -66.908 1.00 74.50 396 HIS A N 1
ATOM 3304 C CA . HIS A 1 396 ? 37.032 -11.355 -67.708 1.00 74.50 396 HIS A CA 1
ATOM 3305 C C . HIS A 1 396 ? 37.382 -11.230 -69.205 1.00 74.50 396 HIS A C 1
ATOM 3307 O O . HIS A 1 396 ? 37.172 -12.182 -69.953 1.00 74.50 396 HIS A O 1
ATOM 3313 N N . ILE A 1 397 ? 37.861 -10.062 -69.662 1.00 75.25 397 ILE A N 1
ATOM 3314 C CA . ILE A 1 397 ? 38.202 -9.798 -71.076 1.00 75.25 397 ILE A CA 1
ATOM 3315 C C . ILE A 1 397 ? 39.703 -9.562 -71.312 1.00 75.25 397 ILE A C 1
ATOM 3317 O O . ILE A 1 397 ? 40.084 -9.137 -72.405 1.00 75.25 397 ILE A O 1
ATOM 3321 N N . VAL A 1 398 ? 40.540 -9.787 -70.295 1.00 78.19 398 VAL A N 1
ATOM 3322 C CA . VAL A 1 398 ? 42.006 -9.689 -70.385 1.00 78.19 398 VAL A CA 1
ATOM 3323 C C . VAL A 1 398 ? 42.635 -11.069 -70.594 1.00 78.19 398 VAL A C 1
ATOM 3325 O O . VAL A 1 398 ? 41.994 -12.086 -70.338 1.00 78.19 398 VAL A O 1
ATOM 3328 N N . ASP A 1 399 ? 43.869 -11.107 -71.097 1.00 77.62 399 ASP A N 1
ATOM 3329 C CA . ASP A 1 399 ? 44.646 -12.346 -71.216 1.00 77.62 399 ASP A CA 1
ATOM 3330 C C . ASP A 1 399 ? 45.227 -12.805 -69.863 1.00 77.62 399 ASP A C 1
ATOM 3332 O O . ASP A 1 399 ? 45.193 -12.075 -68.872 1.00 77.62 399 ASP A O 1
ATOM 3336 N N . ASP A 1 400 ? 45.748 -14.036 -69.818 1.00 74.94 400 ASP A N 1
ATOM 3337 C CA . ASP A 1 400 ? 46.228 -14.678 -68.585 1.00 74.94 400 ASP A CA 1
ATOM 3338 C C . ASP A 1 400 ? 47.414 -13.942 -67.933 1.00 74.94 400 ASP A C 1
ATOM 3340 O O . ASP A 1 400 ? 47.585 -13.985 -66.712 1.00 74.94 400 ASP A O 1
ATOM 3344 N N . GLU A 1 401 ? 48.249 -13.266 -68.727 1.00 77.69 401 GLU A N 1
ATOM 3345 C CA . GLU A 1 401 ? 49.395 -12.506 -68.219 1.00 77.69 401 GLU A CA 1
ATOM 3346 C C . GLU A 1 401 ? 48.907 -11.257 -67.475 1.00 77.69 401 GLU A C 1
ATOM 3348 O O . GLU A 1 401 ? 49.261 -11.041 -66.311 1.00 77.69 401 GLU A O 1
ATOM 3353 N N . LEU A 1 402 ? 47.998 -10.503 -68.097 1.00 77.50 402 LEU A N 1
ATOM 3354 C CA . LEU A 1 402 ? 47.400 -9.311 -67.507 1.00 77.50 402 LEU A CA 1
ATOM 3355 C C . LEU A 1 402 ? 46.438 -9.645 -66.352 1.00 77.50 402 LEU A C 1
ATOM 3357 O O . LEU A 1 402 ? 46.333 -8.877 -65.396 1.00 77.50 402 LEU A O 1
ATOM 3361 N N . PHE A 1 403 ? 45.769 -10.802 -66.389 1.00 80.38 403 PHE A N 1
ATOM 3362 C CA . PHE A 1 403 ? 44.924 -11.289 -65.294 1.00 80.38 403 PHE A CA 1
ATOM 3363 C C . PHE A 1 403 ? 45.723 -11.454 -63.995 1.00 80.38 403 PHE A C 1
ATOM 3365 O O . PHE A 1 403 ? 45.327 -10.940 -62.948 1.00 80.38 403 PHE A O 1
ATOM 3372 N N . ASN A 1 404 ? 46.874 -12.128 -64.059 1.00 79.31 404 ASN A N 1
ATOM 3373 C CA . ASN A 1 404 ? 47.709 -12.373 -62.881 1.00 79.31 404 ASN A CA 1
ATOM 3374 C C . ASN A 1 404 ? 48.328 -11.083 -62.323 1.00 79.31 404 ASN A C 1
ATOM 3376 O O . ASN A 1 404 ? 48.429 -10.931 -61.104 1.00 79.31 404 ASN A O 1
ATOM 3380 N N . GLU A 1 405 ? 48.705 -10.140 -63.191 1.00 81.19 405 GLU A N 1
ATOM 3381 C CA . GLU A 1 405 ? 49.175 -8.812 -62.777 1.00 81.19 405 GLU A CA 1
ATOM 3382 C C . GLU A 1 405 ? 48.112 -8.091 -61.931 1.00 81.19 405 GLU A C 1
ATOM 3384 O O . GLU A 1 405 ? 48.392 -7.628 -60.825 1.00 81.19 405 GLU A O 1
ATOM 3389 N N . ILE A 1 406 ? 46.868 -8.072 -62.415 1.00 82.19 406 ILE A N 1
ATOM 3390 C CA . ILE A 1 406 ? 45.750 -7.381 -61.766 1.00 82.19 406 ILE A CA 1
ATOM 3391 C C . ILE A 1 406 ? 45.344 -8.044 -60.435 1.00 82.19 406 ILE A C 1
ATOM 3393 O O . ILE A 1 406 ? 44.974 -7.348 -59.486 1.00 82.19 406 ILE A O 1
ATOM 3397 N N . ILE A 1 407 ? 45.408 -9.378 -60.334 1.00 81.56 407 ILE A N 1
ATOM 3398 C CA . ILE A 1 407 ? 45.097 -10.100 -59.087 1.00 81.56 407 ILE A CA 1
ATOM 3399 C C . ILE A 1 407 ? 46.135 -9.815 -57.998 1.00 81.56 407 ILE A C 1
ATOM 3401 O O . ILE A 1 407 ? 45.756 -9.571 -56.851 1.00 81.56 407 ILE A O 1
ATOM 3405 N N . ASN A 1 408 ? 47.425 -9.798 -58.339 1.00 81.38 408 ASN A N 1
ATOM 3406 C CA . ASN A 1 408 ? 48.469 -9.442 -57.377 1.00 81.38 408 ASN A CA 1
ATOM 3407 C C . ASN A 1 408 ? 48.309 -7.992 -56.893 1.00 81.38 408 ASN A C 1
ATOM 3409 O O . ASN A 1 408 ? 48.399 -7.739 -55.693 1.00 81.38 408 ASN A O 1
ATOM 3413 N N . GLU A 1 409 ? 47.971 -7.070 -57.802 1.00 82.69 409 GLU A N 1
ATOM 3414 C CA . GLU A 1 409 ? 47.657 -5.676 -57.462 1.00 82.69 409 GLU A CA 1
ATOM 3415 C C . GLU A 1 409 ? 46.457 -5.578 -56.497 1.00 82.69 409 GLU A C 1
ATOM 3417 O O . GLU A 1 409 ? 46.486 -4.811 -55.534 1.00 82.69 409 GLU A O 1
ATOM 3422 N N . LEU A 1 410 ? 45.399 -6.373 -56.712 1.00 82.69 410 LEU A N 1
ATOM 3423 C CA . LEU A 1 410 ? 44.238 -6.416 -55.816 1.00 82.69 410 LEU A CA 1
ATOM 3424 C C . LEU A 1 410 ? 44.618 -6.891 -54.405 1.00 82.69 410 LEU A C 1
ATOM 3426 O O . LEU A 1 410 ? 44.164 -6.294 -53.431 1.00 82.69 410 LEU A O 1
ATOM 3430 N N . ILE A 1 411 ? 45.430 -7.945 -54.282 1.00 82.62 411 ILE A N 1
ATOM 3431 C CA . ILE A 1 411 ? 45.838 -8.494 -52.977 1.00 82.62 411 ILE A CA 1
ATOM 3432 C C . ILE A 1 411 ? 46.650 -7.463 -52.190 1.00 82.62 411 ILE A C 1
ATOM 3434 O O . ILE A 1 411 ? 46.324 -7.191 -51.035 1.00 82.62 411 ILE A O 1
ATOM 3438 N N . GLU A 1 412 ? 47.641 -6.837 -52.826 1.00 82.62 412 GLU A N 1
ATOM 3439 C CA . GLU A 1 412 ? 48.484 -5.817 -52.194 1.00 82.62 412 GLU A CA 1
ATOM 3440 C C . GLU A 1 412 ? 47.649 -4.632 -51.677 1.00 82.62 412 GLU A C 1
ATOM 3442 O O . GLU A 1 412 ? 47.846 -4.159 -50.555 1.00 82.62 412 GLU A O 1
ATOM 3447 N N . ARG A 1 413 ? 46.641 -4.201 -52.448 1.00 82.31 413 ARG A N 1
ATOM 3448 C CA . ARG A 1 413 ? 45.719 -3.130 -52.037 1.00 82.31 413 ARG A CA 1
ATOM 3449 C C . ARG A 1 413 ? 44.862 -3.505 -50.823 1.00 82.31 413 ARG A C 1
ATOM 3451 O O . ARG A 1 413 ? 44.612 -2.646 -49.981 1.00 82.31 413 ARG A O 1
ATOM 3458 N N . VAL A 1 414 ? 44.400 -4.754 -50.715 1.00 82.50 414 VAL A N 1
ATOM 3459 C CA . VAL A 1 414 ? 43.603 -5.213 -49.559 1.00 82.50 414 VAL A CA 1
ATOM 3460 C C . VAL A 1 414 ? 44.482 -5.377 -48.314 1.00 82.50 414 VAL A C 1
ATOM 3462 O O . VAL A 1 414 ? 44.031 -5.082 -47.207 1.00 82.50 414 VAL A O 1
ATOM 3465 N N . GLU A 1 415 ? 45.734 -5.814 -48.472 1.00 83.06 415 GLU A N 1
ATOM 3466 C CA . GLU A 1 415 ? 46.700 -5.939 -47.370 1.00 83.06 415 GLU A CA 1
ATOM 3467 C C . GLU A 1 415 ? 47.008 -4.599 -46.698 1.00 83.06 415 GLU A C 1
ATOM 3469 O O . GLU A 1 415 ? 47.127 -4.536 -45.474 1.00 83.06 415 GLU A O 1
ATOM 3474 N N . GLN A 1 416 ? 47.098 -3.531 -47.491 1.00 80.69 416 GLN A N 1
ATOM 3475 C CA . GLN A 1 416 ? 47.415 -2.182 -47.019 1.00 80.69 416 GLN A CA 1
ATOM 3476 C C . GLN A 1 416 ? 46.199 -1.423 -46.443 1.00 80.69 416 GLN A C 1
ATOM 3478 O O . GLN A 1 416 ? 46.375 -0.333 -45.903 1.00 80.69 416 GLN A O 1
ATOM 3483 N N . ALA A 1 417 ? 44.984 -1.978 -46.540 1.00 76.81 417 ALA A N 1
ATOM 3484 C CA . ALA A 1 417 ? 43.736 -1.316 -46.151 1.00 76.81 417 ALA A CA 1
ATOM 3485 C C . ALA A 1 417 ? 43.369 -1.510 -44.662 1.00 76.81 417 ALA A C 1
ATOM 3487 O O . ALA A 1 417 ? 43.632 -2.559 -44.063 1.00 76.81 417 ALA A O 1
ATOM 3488 N N . GLU A 1 418 ? 42.691 -0.522 -44.065 1.00 76.81 418 GLU A N 1
ATOM 3489 C CA . GLU A 1 418 ? 42.183 -0.615 -42.685 1.00 76.81 418 GLU A CA 1
ATOM 3490 C C . GLU A 1 418 ? 40.983 -1.581 -42.568 1.00 76.81 418 GLU A C 1
ATOM 3492 O O . GLU A 1 418 ? 40.306 -1.887 -43.546 1.00 76.81 418 GLU A O 1
ATOM 3497 N N . GLU A 1 419 ? 40.650 -2.054 -41.358 1.00 71.69 419 GLU A N 1
ATOM 3498 C CA . GLU A 1 419 ? 39.614 -3.087 -41.125 1.00 71.69 419 GLU A CA 1
ATOM 3499 C C . GLU A 1 419 ? 38.251 -2.759 -41.770 1.00 71.69 419 GLU A C 1
ATOM 3501 O O . GLU A 1 419 ? 37.607 -3.617 -42.382 1.00 71.69 419 GLU A O 1
ATOM 3506 N N . LYS A 1 420 ? 37.830 -1.491 -41.690 1.00 70.50 420 LYS A N 1
ATOM 3507 C CA . LYS A 1 420 ? 36.580 -1.009 -42.294 1.00 70.50 420 LYS A CA 1
ATOM 3508 C C . LYS A 1 420 ? 36.633 -1.041 -43.826 1.00 70.50 420 LYS A C 1
ATOM 3510 O O . LYS A 1 420 ? 35.635 -1.364 -44.462 1.00 70.50 420 LYS A O 1
ATOM 3515 N N . GLU A 1 421 ? 37.788 -0.742 -44.412 1.00 71.44 421 GLU A N 1
ATOM 3516 C CA . GLU A 1 421 ? 38.016 -0.751 -45.860 1.00 71.44 421 GLU A CA 1
ATOM 3517 C C . GLU A 1 421 ? 38.132 -2.174 -46.404 1.00 71.44 421 GLU A C 1
ATOM 3519 O O . GLU A 1 421 ? 37.529 -2.488 -47.432 1.00 71.44 421 GLU A O 1
ATOM 3524 N N . ARG A 1 422 ? 38.805 -3.072 -45.673 1.00 78.44 422 ARG A N 1
ATOM 3525 C CA . ARG A 1 422 ? 38.830 -4.508 -45.981 1.00 78.44 422 ARG A CA 1
ATOM 3526 C C . ARG A 1 422 ? 37.412 -5.063 -46.063 1.00 78.44 422 ARG A C 1
ATOM 3528 O O . ARG A 1 422 ? 37.061 -5.685 -47.061 1.00 78.44 422 ARG A O 1
ATOM 3535 N N . ASN A 1 423 ? 36.557 -4.760 -45.084 1.00 74.06 423 ASN A N 1
ATOM 3536 C CA . ASN A 1 423 ? 35.135 -5.124 -45.124 1.00 74.06 423 ASN A CA 1
ATOM 3537 C C . ASN A 1 423 ? 34.424 -4.702 -46.418 1.00 74.06 423 ASN A C 1
ATOM 3539 O O . ASN A 1 423 ? 33.605 -5.460 -46.942 1.00 74.06 423 ASN A O 1
ATOM 3543 N N . ILE A 1 424 ? 34.766 -3.536 -46.965 1.00 72.25 424 ILE A N 1
ATOM 3544 C CA . ILE A 1 424 ? 34.175 -3.026 -48.201 1.00 72.25 424 ILE A CA 1
ATOM 3545 C C . ILE A 1 424 ? 34.717 -3.765 -49.432 1.00 72.25 424 ILE A C 1
ATOM 3547 O O . ILE A 1 424 ? 33.914 -4.187 -50.266 1.00 72.25 424 ILE A O 1
ATOM 3551 N N . TYR A 1 425 ? 36.031 -4.020 -49.519 1.00 77.19 425 TYR A N 1
ATOM 3552 C CA . TYR A 1 425 ? 36.618 -4.855 -50.585 1.00 77.19 425 TYR A CA 1
ATOM 3553 C C . TYR A 1 425 ? 35.905 -6.209 -50.668 1.00 77.19 425 TYR A C 1
ATOM 3555 O O . TYR A 1 425 ? 35.478 -6.642 -51.739 1.00 77.19 425 TYR A O 1
ATOM 3563 N N . TRP A 1 426 ? 35.687 -6.831 -49.509 1.00 79.00 426 TRP A N 1
ATOM 3564 C CA . TRP A 1 426 ? 35.000 -8.111 -49.370 1.00 79.00 426 TRP A CA 1
ATOM 3565 C C . TRP A 1 426 ? 33.507 -8.068 -49.722 1.00 79.00 426 TRP A C 1
ATOM 3567 O O . TRP A 1 426 ? 32.929 -9.090 -50.081 1.00 79.00 426 TRP A O 1
ATOM 3577 N N . GLN A 1 427 ? 32.850 -6.911 -49.645 1.00 76.12 427 GLN A N 1
ATOM 3578 C CA . GLN A 1 427 ? 31.462 -6.742 -50.093 1.00 76.12 427 GLN A CA 1
ATOM 3579 C C . GLN A 1 427 ? 31.334 -6.488 -51.598 1.00 76.12 427 GLN A C 1
ATOM 3581 O O . GLN A 1 427 ? 30.270 -6.749 -52.161 1.00 76.12 427 GLN A O 1
ATOM 3586 N N . GLN A 1 428 ? 32.372 -5.953 -52.238 1.00 75.62 428 GLN A N 1
ATOM 3587 C CA . GLN A 1 428 ? 32.248 -5.369 -53.574 1.00 75.62 428 GLN A CA 1
ATOM 3588 C C . GLN A 1 428 ? 33.010 -6.132 -54.658 1.00 75.62 428 GLN A C 1
ATOM 3590 O O . GLN A 1 428 ? 32.595 -6.086 -55.812 1.00 75.62 428 GLN A O 1
ATOM 3595 N N . VAL A 1 429 ? 34.074 -6.867 -54.326 1.00 80.06 429 VAL A N 1
ATOM 3596 C CA . VAL A 1 429 ? 34.864 -7.624 -55.308 1.00 80.06 429 VAL A CA 1
ATOM 3597 C C . VAL A 1 429 ? 34.432 -9.089 -55.328 1.00 80.06 429 VAL A C 1
ATOM 3599 O O . VAL A 1 429 ? 34.636 -9.815 -54.354 1.00 80.06 429 VAL A O 1
ATOM 3602 N N . GLN A 1 430 ? 33.878 -9.537 -56.460 1.00 78.06 430 GLN A N 1
ATOM 3603 C CA . GLN A 1 430 ? 33.317 -10.888 -56.604 1.00 78.06 430 GLN A CA 1
ATOM 3604 C C . GLN A 1 430 ? 34.383 -11.976 -56.401 1.00 78.06 430 GLN A C 1
ATOM 3606 O O . GLN A 1 430 ? 34.153 -12.959 -55.704 1.00 78.06 430 GLN A O 1
ATOM 3611 N N . TYR A 1 431 ? 35.591 -11.752 -56.930 1.00 79.56 431 TYR A N 1
ATOM 3612 C CA . TYR A 1 431 ? 36.705 -12.690 -56.789 1.00 79.56 431 TYR A CA 1
ATOM 3613 C C . TYR A 1 431 ? 37.075 -12.960 -55.324 1.00 79.56 431 TYR A C 1
ATOM 3615 O O . TYR A 1 431 ? 37.359 -14.102 -54.978 1.00 79.56 431 TYR A O 1
ATOM 3623 N N . LEU A 1 432 ? 37.049 -11.944 -54.451 1.00 82.31 432 LEU A N 1
ATOM 3624 C CA . LEU A 1 432 ? 37.323 -12.153 -53.029 1.00 82.31 432 LEU A CA 1
ATOM 3625 C C . LEU A 1 432 ? 36.236 -13.051 -52.425 1.00 82.31 432 LEU A C 1
ATOM 3627 O O . LEU A 1 432 ? 36.558 -14.095 -51.863 1.00 82.31 432 LEU A O 1
ATOM 3631 N N . GLN A 1 433 ? 34.960 -12.700 -52.623 1.00 76.50 433 GLN A N 1
ATOM 3632 C CA . GLN A 1 433 ? 33.802 -13.426 -52.078 1.00 76.50 433 GLN A CA 1
ATOM 3633 C C . GLN A 1 433 ? 33.802 -14.914 -52.419 1.00 76.50 433 GLN A C 1
ATOM 3635 O O . GLN A 1 433 ? 33.588 -15.742 -51.535 1.00 76.50 433 GLN A O 1
ATOM 3640 N N . ASP A 1 434 ? 34.080 -15.242 -53.677 1.00 77.56 434 ASP A N 1
ATOM 3641 C CA . ASP A 1 434 ? 33.997 -16.615 -54.174 1.00 77.56 434 ASP A CA 1
ATOM 3642 C C . ASP A 1 434 ? 35.160 -17.498 -53.695 1.00 77.56 434 ASP A C 1
ATOM 3644 O O . ASP A 1 434 ? 35.088 -18.722 -53.791 1.00 77.56 434 ASP A O 1
ATOM 3648 N N . ASN A 1 435 ? 36.230 -16.895 -53.163 1.00 78.00 435 ASN A N 1
ATOM 3649 C CA . ASN A 1 435 ? 37.482 -17.587 -52.873 1.00 78.00 435 ASN A CA 1
ATOM 3650 C C . ASN A 1 435 ? 37.892 -17.555 -51.395 1.00 78.00 435 ASN A C 1
ATOM 3652 O O . ASN A 1 435 ? 39.016 -17.949 -51.097 1.00 78.00 435 ASN A O 1
ATOM 3656 N N . LEU A 1 436 ? 37.051 -17.126 -50.444 1.00 81.44 436 LEU A N 1
ATOM 3657 C CA . LEU A 1 436 ? 37.397 -17.193 -49.014 1.00 81.44 436 LEU A CA 1
ATOM 3658 C C . LEU A 1 436 ? 37.100 -18.564 -48.411 1.00 81.44 436 LEU A C 1
ATOM 3660 O O . LEU A 1 436 ? 35.958 -19.011 -48.366 1.00 81.44 436 LEU A O 1
ATOM 3664 N N . ALA A 1 437 ? 38.132 -19.190 -47.856 1.00 78.06 437 ALA A N 1
ATOM 3665 C CA . ALA A 1 437 ? 38.026 -20.420 -47.087 1.00 78.06 437 ALA A CA 1
ATOM 3666 C C . ALA A 1 437 ? 38.893 -20.331 -45.826 1.00 78.06 437 ALA A C 1
ATOM 3668 O O . ALA A 1 437 ? 39.835 -19.538 -45.750 1.00 78.06 437 ALA A O 1
ATOM 3669 N N . TYR A 1 438 ? 38.577 -21.156 -44.827 1.00 79.94 438 TYR A N 1
ATOM 3670 C CA . TYR A 1 438 ? 39.317 -21.182 -43.568 1.00 79.94 438 TYR A CA 1
ATOM 3671 C C . TYR A 1 438 ? 40.815 -21.435 -43.808 1.00 79.94 438 TYR A C 1
ATOM 3673 O O . TYR A 1 438 ? 41.189 -22.431 -44.426 1.00 79.94 438 TYR A O 1
ATOM 3681 N N . LYS A 1 439 ? 41.665 -20.519 -43.322 1.00 77.38 439 LYS A N 1
ATOM 3682 C CA . LYS A 1 439 ? 43.139 -20.551 -43.441 1.00 77.38 439 LYS A CA 1
ATOM 3683 C C . LYS A 1 439 ? 43.697 -20.667 -44.869 1.00 77.38 439 LYS A C 1
ATOM 3685 O O . LYS A 1 439 ? 44.839 -21.089 -45.044 1.00 77.38 439 LYS A O 1
ATOM 3690 N N . ASN A 1 440 ? 42.943 -20.277 -45.894 1.00 80.00 440 ASN A N 1
ATOM 3691 C CA . ASN A 1 440 ? 43.502 -20.170 -47.240 1.00 80.00 440 ASN A CA 1
ATOM 3692 C C . ASN A 1 440 ? 44.332 -18.882 -47.417 1.00 80.00 440 ASN A C 1
ATOM 3694 O O . ASN A 1 440 ? 44.491 -18.094 -46.486 1.00 80.00 440 ASN A O 1
ATOM 3698 N N . PHE A 1 441 ? 44.850 -18.649 -48.625 1.00 78.00 441 PHE A N 1
ATOM 3699 C CA . PHE A 1 441 ? 45.730 -17.511 -48.917 1.00 78.00 441 PHE A CA 1
ATOM 3700 C C . PHE A 1 441 ? 45.059 -16.126 -48.809 1.00 78.00 441 PHE A C 1
ATOM 3702 O O . PHE A 1 441 ? 45.761 -15.127 -48.865 1.00 78.00 441 PHE A O 1
ATOM 3709 N N . LEU A 1 442 ? 43.731 -16.050 -48.643 1.00 81.88 442 LEU A N 1
ATOM 3710 C CA . LEU A 1 442 ? 42.994 -14.803 -48.398 1.00 81.88 442 LEU A CA 1
ATOM 3711 C C . LEU A 1 442 ? 42.621 -14.620 -46.910 1.00 81.88 442 LEU A C 1
ATOM 3713 O O . LEU A 1 442 ? 42.058 -13.593 -46.533 1.00 81.88 442 LEU A O 1
ATOM 3717 N N . TRP A 1 443 ? 42.910 -15.597 -46.039 1.00 82.62 443 TRP A N 1
ATOM 3718 C CA . TRP A 1 443 ? 42.459 -15.601 -44.640 1.00 82.62 443 TRP A CA 1
ATOM 3719 C C . TRP A 1 443 ? 43.061 -14.473 -43.796 1.00 82.62 443 TRP A C 1
ATOM 3721 O O . TRP A 1 443 ? 42.374 -13.884 -42.956 1.00 82.62 443 TRP A O 1
ATOM 3731 N N . HIS A 1 444 ? 44.342 -14.156 -44.005 1.00 81.50 444 HIS A N 1
ATOM 3732 C CA . HIS A 1 444 ? 45.045 -13.126 -43.232 1.00 81.50 444 HIS A CA 1
ATOM 3733 C C . HIS A 1 444 ? 44.527 -11.714 -43.527 1.00 81.50 444 HIS A C 1
ATOM 3735 O O . HIS A 1 444 ? 44.600 -10.857 -42.650 1.00 81.50 444 HIS A O 1
ATOM 3741 N N . ILE A 1 445 ? 43.922 -11.506 -44.699 1.00 82.44 445 ILE A N 1
ATOM 3742 C CA . ILE A 1 445 ? 43.346 -10.226 -45.143 1.00 82.44 445 ILE A CA 1
ATOM 3743 C C . ILE A 1 445 ? 41.820 -10.152 -45.008 1.00 82.44 445 ILE A C 1
ATOM 3745 O O . ILE A 1 445 ? 41.212 -9.135 -45.345 1.00 82.44 445 ILE A O 1
ATOM 3749 N N . ALA A 1 446 ? 41.174 -11.218 -44.531 1.00 82.25 446 ALA A N 1
ATOM 3750 C CA . ALA A 1 446 ? 39.735 -11.225 -44.299 1.00 82.25 446 ALA A CA 1
ATOM 3751 C C . ALA A 1 446 ? 39.368 -10.460 -43.008 1.00 82.25 446 ALA A C 1
ATOM 3753 O O . ALA A 1 446 ? 40.039 -10.625 -41.985 1.00 82.25 446 ALA A O 1
ATOM 3754 N N . PRO A 1 447 ? 38.296 -9.657 -43.011 1.00 82.81 447 PRO A N 1
ATOM 3755 C CA . PRO A 1 447 ? 37.842 -8.906 -41.845 1.00 82.81 447 PRO A CA 1
ATOM 3756 C C . PRO A 1 447 ? 37.091 -9.794 -40.842 1.00 82.81 447 PRO A C 1
ATOM 3758 O O . PRO A 1 447 ? 36.527 -10.833 -41.210 1.00 82.81 447 PRO A O 1
ATOM 3761 N N . THR A 1 448 ? 37.044 -9.377 -39.574 1.00 80.38 448 THR A N 1
ATOM 3762 C CA . THR A 1 448 ? 36.471 -10.175 -38.469 1.00 80.38 448 THR A CA 1
ATOM 3763 C C . THR A 1 448 ? 35.016 -10.596 -38.716 1.00 80.38 448 THR A C 1
ATOM 3765 O O . THR A 1 448 ? 34.672 -11.764 -38.530 1.00 80.38 448 THR A O 1
ATOM 3768 N N . GLU A 1 449 ? 34.173 -9.698 -39.237 1.00 79.06 449 GLU A N 1
ATOM 3769 C CA . GLU A 1 449 ? 32.757 -9.982 -39.544 1.00 79.06 449 GLU A CA 1
ATOM 3770 C C . GLU A 1 449 ? 32.574 -11.114 -40.570 1.00 79.06 449 GLU A C 1
ATOM 3772 O O . GLU A 1 449 ? 31.569 -11.824 -40.548 1.00 79.06 449 GLU A O 1
ATOM 3777 N N . ARG A 1 450 ? 33.548 -11.313 -41.469 1.00 83.44 450 ARG A N 1
ATOM 3778 C CA . ARG A 1 450 ? 33.540 -12.400 -42.463 1.00 83.44 450 ARG A CA 1
ATOM 3779 C C . ARG A 1 450 ? 34.178 -13.674 -41.934 1.00 83.44 450 ARG A C 1
ATOM 3781 O O . ARG A 1 450 ? 33.758 -14.766 -42.313 1.00 83.44 450 ARG A O 1
ATOM 3788 N N . LYS A 1 451 ? 35.144 -13.540 -41.025 1.00 85.88 451 LYS A N 1
ATOM 3789 C CA . LYS A 1 451 ? 35.748 -14.673 -40.321 1.00 85.88 451 LYS A CA 1
ATOM 3790 C C . LYS A 1 451 ? 34.724 -15.380 -39.434 1.00 85.88 451 LYS A C 1
ATOM 3792 O O . LYS A 1 451 ? 34.687 -16.602 -39.476 1.00 85.88 451 LYS A O 1
ATOM 3797 N N . ILE A 1 452 ? 33.863 -14.661 -38.703 1.00 87.44 452 ILE A N 1
ATOM 3798 C CA . ILE A 1 452 ? 32.907 -15.254 -37.742 1.00 87.44 452 ILE A CA 1
ATOM 3799 C C . ILE A 1 452 ? 32.027 -16.363 -38.367 1.00 87.44 452 ILE A C 1
ATOM 3801 O O . ILE A 1 452 ? 32.084 -17.489 -37.868 1.00 87.44 452 ILE A O 1
ATOM 3805 N N . PRO A 1 453 ? 31.275 -16.146 -39.469 1.00 84.38 453 PRO A N 1
ATOM 3806 C CA . PRO A 1 453 ? 30.470 -17.209 -40.081 1.00 84.38 453 PRO A CA 1
ATOM 3807 C C . PRO A 1 453 ? 31.295 -18.407 -40.571 1.00 84.38 453 PRO A C 1
ATOM 3809 O O . PRO A 1 453 ? 30.826 -19.545 -40.516 1.00 84.38 453 PRO A O 1
ATOM 3812 N N . ILE A 1 454 ? 32.527 -18.172 -41.034 1.00 85.56 454 ILE A N 1
ATOM 3813 C CA . ILE A 1 454 ? 33.425 -19.233 -41.507 1.00 85.56 454 ILE A CA 1
ATOM 3814 C C . ILE A 1 454 ? 34.004 -20.014 -40.334 1.00 85.56 454 ILE A C 1
ATOM 3816 O O . ILE A 1 454 ? 34.058 -21.232 -40.417 1.00 85.56 454 ILE A O 1
ATOM 3820 N N . ILE A 1 455 ? 34.380 -19.349 -39.237 1.00 87.38 455 ILE A N 1
ATOM 3821 C CA . ILE A 1 455 ? 34.798 -19.996 -37.988 1.00 87.38 455 ILE A CA 1
ATOM 3822 C C . ILE A 1 455 ? 33.676 -20.916 -37.513 1.00 87.38 455 ILE A C 1
ATOM 3824 O O . ILE A 1 455 ? 33.923 -22.091 -37.290 1.00 87.38 455 ILE A O 1
ATOM 3828 N N . VAL A 1 456 ? 32.435 -20.424 -37.457 1.00 86.44 456 VAL A N 1
ATOM 3829 C CA . VAL A 1 456 ? 31.266 -21.222 -37.056 1.00 86.44 456 VAL A CA 1
ATOM 3830 C C . VAL A 1 456 ? 31.053 -22.421 -37.987 1.00 86.44 456 VAL A C 1
ATOM 3832 O O . VAL A 1 456 ? 30.904 -23.547 -37.517 1.00 86.44 456 VAL A O 1
ATOM 3835 N N . THR A 1 457 ? 31.087 -22.205 -39.305 1.00 86.25 457 THR A N 1
ATOM 3836 C CA . THR A 1 457 ? 30.925 -23.278 -40.306 1.00 86.25 457 THR A CA 1
ATOM 3837 C C . THR A 1 457 ? 32.058 -24.303 -40.231 1.00 86.25 457 THR A C 1
ATOM 3839 O O . THR A 1 457 ? 31.825 -25.503 -40.348 1.00 86.25 457 THR A O 1
ATOM 3842 N N . TYR A 1 458 ? 33.286 -23.845 -40.006 1.00 85.88 458 TYR A N 1
ATOM 3843 C CA . TYR A 1 458 ? 34.460 -24.694 -39.868 1.00 85.88 458 TYR A CA 1
ATOM 3844 C C . TYR A 1 458 ? 34.396 -25.510 -38.575 1.00 85.88 458 TYR A C 1
ATOM 3846 O O . TYR A 1 458 ? 34.555 -26.727 -38.623 1.00 85.88 458 TYR A O 1
ATOM 3854 N N . SER A 1 459 ? 34.050 -24.887 -37.447 1.00 85.44 459 SER A N 1
ATOM 3855 C CA . SER A 1 459 ? 33.838 -25.558 -36.160 1.00 85.44 459 SER A CA 1
ATOM 3856 C C . SER A 1 459 ? 32.762 -26.647 -36.233 1.00 85.44 459 SER A C 1
ATOM 3858 O O . SER A 1 459 ? 32.920 -27.684 -35.599 1.00 85.44 459 SER A O 1
ATOM 3860 N N . LEU A 1 460 ? 31.711 -26.475 -37.048 1.00 83.56 460 LEU A N 1
ATOM 3861 C CA . LEU A 1 460 ? 30.688 -27.509 -37.282 1.00 83.56 460 LEU A CA 1
ATOM 3862 C C . LEU A 1 460 ? 31.219 -28.770 -37.980 1.00 83.56 460 LEU A C 1
ATOM 3864 O O . LEU A 1 460 ? 30.604 -29.829 -37.876 1.00 83.56 460 LEU A O 1
ATOM 3868 N N . SER A 1 461 ? 32.332 -28.664 -38.707 1.00 83.88 461 SER A N 1
ATOM 3869 C CA . SER A 1 461 ? 32.952 -29.790 -39.417 1.00 83.88 461 SER A CA 1
ATOM 3870 C C . SER A 1 461 ? 33.959 -30.578 -38.567 1.00 83.88 461 SER A C 1
ATOM 3872 O O . SER A 1 461 ? 34.552 -31.540 -39.056 1.00 83.88 461 SER A O 1
ATOM 3874 N N . MET A 1 462 ? 34.162 -30.181 -37.307 1.00 84.44 462 MET A N 1
ATOM 3875 C CA . MET A 1 462 ? 35.173 -30.733 -36.404 1.00 84.44 462 MET A C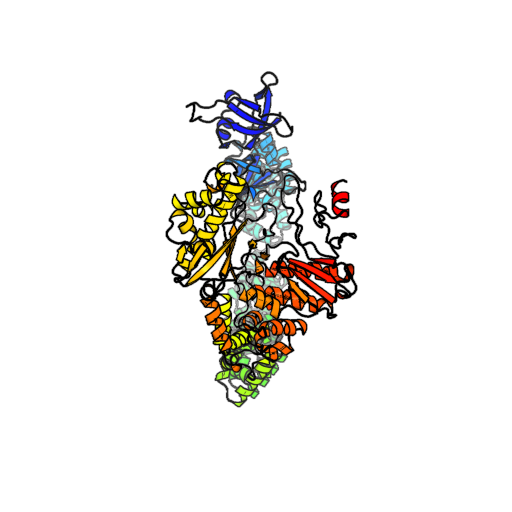A 1
ATOM 3876 C C . MET A 1 462 ? 34.550 -31.498 -35.228 1.00 84.44 462 MET A C 1
ATOM 3878 O O . MET A 1 462 ? 33.366 -31.354 -34.929 1.00 84.44 462 MET A O 1
ATOM 3882 N N . ALA A 1 463 ? 35.372 -32.297 -34.541 1.00 84.31 463 ALA A N 1
ATOM 3883 C CA . ALA A 1 463 ? 35.037 -32.812 -33.214 1.00 84.31 463 ALA A CA 1
ATOM 3884 C C . ALA A 1 463 ? 34.982 -31.662 -32.187 1.00 84.31 463 ALA A C 1
ATOM 3886 O O . ALA A 1 463 ? 35.636 -30.634 -32.370 1.00 84.31 463 ALA A O 1
ATOM 3887 N N . GLU A 1 464 ? 34.188 -31.825 -31.128 1.00 81.44 464 GLU A N 1
ATOM 3888 C CA . GLU A 1 464 ? 33.837 -30.755 -30.178 1.00 81.44 464 GLU A CA 1
ATOM 3889 C C . GLU A 1 464 ? 35.058 -30.154 -29.459 1.00 81.44 464 GLU A C 1
ATOM 3891 O O . GLU A 1 464 ? 35.153 -28.936 -29.327 1.00 81.44 464 GLU A O 1
ATOM 3896 N N . ASP A 1 465 ? 36.037 -30.979 -29.091 1.00 81.31 465 ASP A N 1
ATOM 3897 C CA . ASP A 1 465 ? 37.301 -30.578 -28.460 1.00 81.31 465 ASP A CA 1
ATOM 3898 C C . ASP A 1 465 ? 38.193 -29.743 -29.397 1.00 81.31 465 ASP A C 1
ATOM 3900 O O . ASP A 1 465 ? 38.820 -28.752 -29.005 1.00 81.31 465 ASP A O 1
ATOM 3904 N N . ALA A 1 466 ? 38.237 -30.111 -30.675 1.00 84.38 466 ALA A N 1
ATOM 3905 C CA . ALA A 1 466 ? 38.962 -29.364 -31.689 1.00 84.38 466 ALA A CA 1
ATOM 3906 C C . ALA A 1 466 ? 38.229 -28.060 -32.055 1.00 84.38 466 ALA A C 1
ATOM 3908 O O . ALA A 1 466 ? 38.873 -27.024 -32.238 1.00 84.38 466 ALA A O 1
ATOM 3909 N N . ALA A 1 467 ? 36.893 -28.087 -32.096 1.00 87.50 467 ALA A N 1
ATOM 3910 C CA . ALA A 1 467 ? 36.059 -26.910 -32.305 1.00 87.50 467 ALA A CA 1
ATOM 3911 C C . ALA A 1 467 ? 36.204 -25.897 -31.157 1.00 87.50 467 ALA A C 1
ATOM 3913 O O . ALA A 1 467 ? 36.342 -24.704 -31.428 1.00 87.50 467 ALA A O 1
ATOM 3914 N N . GLU A 1 468 ? 36.243 -26.356 -29.900 1.00 88.19 468 GLU A N 1
ATOM 3915 C CA . GLU A 1 468 ? 36.482 -25.514 -28.721 1.00 88.19 468 GLU A CA 1
ATOM 3916 C C . GLU A 1 468 ? 37.796 -24.740 -28.852 1.00 88.19 468 GLU A C 1
ATOM 3918 O O . GLU A 1 468 ? 37.809 -23.520 -28.698 1.00 88.19 468 GLU A O 1
ATOM 3923 N N . ASN A 1 469 ? 38.897 -25.427 -29.172 1.00 87.56 469 ASN A N 1
ATOM 3924 C CA . ASN A 1 469 ? 40.206 -24.787 -29.299 1.00 87.56 469 ASN A CA 1
ATOM 3925 C C . ASN A 1 469 ? 40.217 -23.715 -30.395 1.00 87.56 469 ASN A C 1
ATOM 3927 O O . ASN A 1 469 ? 40.750 -22.627 -30.181 1.00 87.56 469 ASN A O 1
ATOM 3931 N N . VAL A 1 470 ? 39.579 -23.992 -31.537 1.00 88.19 470 VAL A N 1
ATOM 3932 C CA . VAL A 1 470 ? 39.443 -23.024 -32.634 1.00 88.19 470 VAL A CA 1
ATOM 3933 C C . VAL A 1 470 ? 38.640 -21.802 -32.190 1.00 88.19 470 VAL A C 1
ATOM 3935 O O . VAL A 1 470 ? 39.042 -20.674 -32.473 1.00 88.19 470 VAL A O 1
ATOM 3938 N N . VAL A 1 471 ? 37.528 -21.993 -31.478 1.00 90.38 471 VAL A N 1
ATOM 3939 C CA . VAL A 1 471 ? 36.697 -20.882 -30.997 1.00 90.38 471 VAL A CA 1
ATOM 3940 C C . VAL A 1 471 ? 37.433 -20.064 -29.932 1.00 90.38 471 VAL A C 1
ATOM 3942 O O . VAL A 1 471 ? 37.466 -18.839 -30.031 1.00 90.38 471 VAL A O 1
ATOM 3945 N N . LEU A 1 472 ? 38.064 -20.711 -28.947 1.00 88.88 472 LEU A N 1
ATOM 3946 C CA . LEU A 1 472 ? 38.808 -20.036 -27.877 1.00 88.88 472 LEU A CA 1
ATOM 3947 C C . LEU A 1 472 ? 40.009 -19.248 -28.408 1.00 88.88 472 LEU A C 1
ATOM 3949 O O . LEU A 1 472 ? 40.272 -18.147 -27.925 1.00 88.88 472 LEU A O 1
ATOM 3953 N N . GLU A 1 473 ? 40.719 -19.780 -29.408 1.00 89.06 473 GLU A N 1
ATOM 3954 C CA . GLU A 1 473 ? 41.805 -19.067 -30.092 1.00 89.06 473 GLU A CA 1
ATOM 3955 C C . GLU A 1 473 ? 41.322 -17.706 -30.613 1.00 89.06 473 GLU A C 1
ATOM 3957 O O . GLU A 1 473 ? 41.994 -16.697 -30.402 1.00 89.06 473 GLU A O 1
ATOM 3962 N N . HIS A 1 474 ? 40.136 -17.667 -31.229 1.00 89.06 474 HIS A N 1
ATOM 3963 C CA . HIS A 1 474 ? 39.580 -16.447 -31.812 1.00 89.06 474 HIS A CA 1
ATOM 3964 C C . HIS A 1 474 ? 38.924 -15.538 -30.767 1.00 89.06 474 HIS A C 1
ATOM 3966 O O . HIS A 1 474 ? 39.126 -14.329 -30.819 1.00 89.06 474 HIS A O 1
ATOM 3972 N N . LEU A 1 475 ? 38.216 -16.086 -29.771 1.00 88.25 475 LEU A N 1
ATOM 3973 C CA . LEU A 1 475 ? 37.635 -15.288 -28.680 1.00 88.25 475 LEU A CA 1
ATOM 3974 C C . LEU A 1 475 ? 38.698 -14.460 -27.945 1.00 88.25 475 LEU A C 1
ATOM 3976 O O . LEU A 1 475 ? 38.458 -13.294 -27.640 1.00 88.25 475 LEU A O 1
ATOM 3980 N N . ASN A 1 476 ? 39.890 -15.024 -27.727 1.00 86.06 476 ASN A N 1
ATOM 3981 C CA . ASN A 1 476 ? 41.009 -14.322 -27.088 1.00 86.06 476 ASN A CA 1
ATOM 3982 C C . ASN A 1 476 ? 41.610 -13.196 -27.948 1.00 86.06 476 ASN A C 1
ATOM 3984 O O . ASN A 1 476 ? 42.298 -12.326 -27.419 1.00 86.06 476 ASN A O 1
ATOM 3988 N N . GLN A 1 477 ? 41.386 -13.221 -29.264 1.00 85.06 477 GLN A N 1
ATOM 3989 C CA . GLN A 1 477 ? 41.858 -12.200 -30.204 1.00 85.06 477 GLN A CA 1
ATOM 3990 C C . GLN A 1 477 ? 40.803 -11.112 -30.459 1.00 85.06 477 GLN A C 1
ATOM 3992 O O . GLN A 1 477 ? 41.139 -10.040 -30.957 1.00 85.06 477 GLN A O 1
ATOM 3997 N N . PHE A 1 478 ? 39.540 -11.387 -30.128 1.00 88.81 478 PHE A N 1
ATOM 3998 C CA . PHE A 1 478 ? 38.392 -10.520 -30.382 1.00 88.81 478 PHE A CA 1
ATOM 3999 C C . PHE A 1 478 ? 38.115 -9.563 -29.218 1.00 88.81 478 PHE A C 1
ATOM 4001 O O . PHE A 1 478 ? 38.341 -9.882 -28.051 1.00 88.81 478 PHE A O 1
ATOM 4008 N N . ASN A 1 479 ? 37.581 -8.381 -29.531 1.00 86.06 479 ASN A N 1
ATOM 4009 C CA . ASN A 1 479 ? 37.059 -7.448 -28.530 1.00 86.06 479 ASN A CA 1
ATOM 4010 C C . ASN A 1 479 ? 35.674 -7.889 -28.012 1.00 86.06 479 ASN A C 1
ATOM 4012 O O . ASN A 1 479 ? 35.044 -8.778 -28.573 1.00 86.06 479 ASN A O 1
ATOM 4016 N N . GLN A 1 480 ? 35.149 -7.238 -26.967 1.00 83.38 480 GLN A N 1
ATOM 4017 C CA . GLN A 1 480 ? 33.891 -7.658 -26.329 1.00 83.38 480 GLN A CA 1
ATOM 4018 C C . GLN A 1 480 ? 32.688 -7.733 -27.290 1.00 83.38 480 GLN A C 1
ATOM 4020 O O . GLN A 1 480 ? 31.869 -8.640 -27.172 1.00 83.38 480 GLN A O 1
ATOM 4025 N N . LYS A 1 481 ? 32.567 -6.797 -28.241 1.00 85.06 481 LYS A N 1
ATOM 4026 C CA . LYS A 1 481 ? 31.455 -6.782 -29.206 1.00 85.06 481 LYS A CA 1
ATOM 4027 C C . LYS A 1 481 ? 31.569 -7.952 -30.188 1.00 85.06 481 LYS A C 1
ATOM 4029 O O . LYS A 1 481 ? 30.570 -8.577 -30.525 1.00 85.06 481 LYS A O 1
ATOM 4034 N N . GLU A 1 482 ? 32.784 -8.241 -30.637 1.00 87.31 482 GLU A N 1
ATOM 4035 C CA . GLU A 1 482 ? 33.086 -9.361 -31.534 1.00 87.31 482 GLU A CA 1
ATOM 4036 C C . GLU A 1 482 ? 32.928 -10.715 -30.832 1.00 87.31 482 GLU A C 1
ATOM 4038 O O . GLU A 1 482 ? 32.419 -11.660 -31.432 1.00 87.31 482 GLU A O 1
ATOM 4043 N N . GLN A 1 483 ? 33.310 -10.801 -29.554 1.00 88.81 483 GLN A N 1
ATOM 4044 C CA . GLN A 1 483 ? 33.069 -11.973 -28.714 1.00 88.81 483 GLN A CA 1
ATOM 4045 C C . GLN A 1 483 ? 31.569 -12.252 -28.584 1.00 88.81 483 GLN A C 1
ATOM 4047 O O . GLN A 1 483 ? 31.141 -13.377 -28.833 1.00 88.81 483 GLN A O 1
ATOM 4052 N N . ASP A 1 484 ? 30.769 -11.230 -28.257 1.00 86.62 484 ASP A N 1
ATOM 4053 C CA . ASP A 1 484 ? 29.313 -11.360 -28.149 1.00 86.62 484 ASP A CA 1
ATOM 4054 C C . ASP A 1 484 ? 28.695 -11.846 -29.479 1.00 86.62 484 ASP A C 1
ATOM 4056 O O . ASP A 1 484 ? 27.861 -12.751 -29.477 1.00 86.62 484 ASP A O 1
ATOM 4060 N N . GLU A 1 485 ? 29.134 -11.303 -30.622 1.00 88.00 485 GLU A N 1
ATOM 4061 C CA . GLU A 1 485 ? 28.649 -11.721 -31.947 1.00 88.00 485 GLU A CA 1
ATOM 4062 C C . GLU A 1 485 ? 29.037 -13.169 -32.281 1.00 88.00 485 GLU A C 1
ATOM 4064 O O . GLU A 1 485 ? 28.192 -13.943 -32.735 1.00 88.00 485 GLU A O 1
ATOM 4069 N N . LEU A 1 486 ? 30.286 -13.572 -32.019 1.00 90.38 486 LEU A N 1
ATOM 4070 C CA . LEU A 1 486 ? 30.722 -14.953 -32.237 1.00 90.38 486 LEU A CA 1
ATOM 4071 C C . LEU A 1 486 ? 29.914 -15.932 -31.373 1.00 90.38 486 LEU A C 1
ATOM 4073 O O . LEU A 1 486 ? 29.445 -16.949 -31.886 1.00 90.38 486 LEU A O 1
ATOM 4077 N N . ILE A 1 487 ? 29.697 -15.616 -30.092 1.00 90.69 487 ILE A N 1
ATOM 4078 C CA . ILE A 1 487 ? 28.880 -16.438 -29.189 1.00 90.69 487 ILE A CA 1
ATOM 4079 C C . ILE A 1 487 ? 27.435 -16.523 -29.691 1.00 90.69 487 ILE A C 1
ATOM 4081 O O . ILE A 1 487 ? 26.899 -17.623 -29.799 1.00 90.69 487 ILE A O 1
ATOM 4085 N N . ASN A 1 488 ? 26.817 -15.409 -30.089 1.00 88.69 488 ASN A N 1
ATOM 4086 C CA . ASN A 1 488 ? 25.457 -15.402 -30.637 1.00 88.69 488 ASN A CA 1
ATOM 4087 C C . ASN A 1 488 ? 25.327 -16.286 -31.894 1.00 88.69 488 ASN A C 1
ATOM 4089 O O . ASN A 1 488 ? 24.375 -17.064 -32.020 1.00 88.69 488 ASN A O 1
ATOM 4093 N N . GLN A 1 489 ? 26.294 -16.211 -32.815 1.00 89.06 489 GLN A N 1
ATOM 4094 C CA . GLN A 1 489 ? 26.308 -17.043 -34.023 1.00 89.06 489 GLN A CA 1
ATOM 4095 C C . GLN A 1 489 ? 26.531 -18.525 -33.705 1.00 89.06 489 GLN A C 1
ATOM 4097 O O . GLN A 1 489 ? 25.924 -19.385 -34.348 1.00 89.06 489 GLN A O 1
ATOM 4102 N N . LEU A 1 490 ? 27.359 -18.840 -32.707 1.00 89.38 490 LEU A N 1
ATOM 4103 C CA . LEU A 1 490 ? 27.550 -20.206 -32.227 1.00 89.38 490 LEU A CA 1
ATOM 4104 C C . LEU A 1 490 ? 26.276 -20.754 -31.567 1.00 89.38 490 LEU A C 1
ATOM 4106 O O . LEU A 1 490 ? 25.893 -21.876 -31.875 1.00 89.38 490 LEU A O 1
ATOM 4110 N N . ILE A 1 491 ? 25.556 -19.971 -30.755 1.00 89.19 491 ILE A N 1
ATOM 4111 C CA . ILE A 1 491 ? 24.259 -20.386 -30.182 1.00 89.19 491 ILE A CA 1
ATOM 4112 C C . ILE A 1 491 ? 23.264 -20.739 -31.292 1.00 89.19 491 ILE A C 1
ATOM 4114 O O . ILE A 1 491 ? 22.559 -21.745 -31.204 1.00 89.19 491 ILE A O 1
ATOM 4118 N N . LYS A 1 492 ? 23.211 -19.912 -32.342 1.00 88.06 492 LYS A N 1
ATOM 4119 C CA . LYS A 1 492 ? 22.260 -20.066 -33.447 1.00 88.06 492 LYS A CA 1
ATOM 4120 C C . LYS A 1 492 ? 22.578 -21.258 -34.349 1.00 88.06 492 LYS A C 1
ATOM 4122 O O . LYS A 1 492 ? 21.661 -21.964 -34.760 1.00 88.06 492 LYS A O 1
ATOM 4127 N N . ASN A 1 493 ? 23.849 -21.445 -34.699 1.00 87.44 493 ASN A N 1
ATOM 4128 C CA . ASN A 1 493 ? 24.240 -22.365 -35.770 1.00 87.44 493 ASN A CA 1
ATOM 4129 C C . ASN A 1 493 ? 24.993 -23.608 -35.268 1.00 87.44 493 ASN A C 1
ATOM 4131 O O . ASN A 1 493 ? 24.960 -24.634 -35.939 1.00 87.44 493 ASN A O 1
ATOM 4135 N N . ALA A 1 494 ? 25.660 -23.539 -34.112 1.00 87.75 494 ALA A N 1
ATOM 4136 C CA . ALA A 1 494 ? 26.513 -24.600 -33.568 1.00 87.75 494 ALA A CA 1
ATOM 4137 C C . ALA A 1 494 ? 26.383 -24.765 -32.033 1.00 87.75 494 ALA A C 1
ATOM 4139 O O . ALA A 1 494 ? 27.395 -24.796 -31.327 1.00 87.75 494 ALA A O 1
ATOM 4140 N N . PRO A 1 495 ? 25.160 -24.904 -31.482 1.00 88.50 495 PRO A N 1
ATOM 4141 C CA . PRO A 1 495 ? 24.937 -24.888 -30.034 1.00 88.50 495 PRO A CA 1
ATOM 4142 C C . PRO A 1 495 ? 25.693 -25.994 -29.285 1.00 88.50 495 PRO A C 1
ATOM 4144 O O . PRO A 1 495 ? 26.109 -25.774 -28.152 1.00 88.50 495 PRO A O 1
ATOM 4147 N N . LYS A 1 496 ? 25.939 -27.149 -29.923 1.00 86.94 496 LYS A N 1
ATOM 4148 C CA . LYS A 1 496 ? 26.694 -28.271 -29.337 1.00 86.94 496 LYS A CA 1
ATOM 4149 C C . LYS A 1 496 ? 28.124 -27.897 -28.934 1.00 86.94 496 LYS A C 1
ATOM 4151 O O . LYS A 1 496 ? 28.601 -28.370 -27.913 1.00 86.94 496 LYS A O 1
ATOM 4156 N N . VAL A 1 497 ? 28.771 -26.997 -29.682 1.00 87.69 497 VAL A N 1
ATOM 4157 C CA . VAL A 1 497 ? 30.142 -26.542 -29.389 1.00 87.69 497 VAL A CA 1
ATOM 4158 C C . VAL A 1 497 ? 30.182 -25.745 -28.085 1.00 87.69 497 VAL A C 1
ATOM 4160 O O . VAL A 1 497 ? 31.054 -25.965 -27.252 1.00 87.69 497 VAL A O 1
ATOM 4163 N N . ILE A 1 498 ? 29.211 -24.849 -27.875 1.00 90.31 498 ILE A N 1
ATOM 4164 C CA . ILE A 1 498 ? 29.076 -24.126 -26.600 1.00 90.31 498 ILE A CA 1
ATOM 4165 C C . ILE A 1 498 ? 28.689 -25.102 -25.490 1.00 90.31 498 ILE A C 1
ATOM 4167 O O . ILE A 1 498 ? 29.220 -25.028 -24.389 1.00 90.31 498 ILE A O 1
ATOM 4171 N N . LEU A 1 499 ? 27.765 -26.018 -25.777 1.00 88.12 499 LEU A N 1
ATOM 4172 C CA . LEU A 1 499 ? 27.226 -26.948 -24.795 1.00 88.12 499 LEU A CA 1
ATOM 4173 C C . LEU A 1 499 ? 28.297 -27.874 -24.211 1.00 88.12 499 LEU A C 1
ATOM 4175 O O . LEU A 1 499 ? 28.266 -28.098 -23.009 1.00 88.12 499 LEU A O 1
ATOM 4179 N N . ALA A 1 500 ? 29.254 -28.339 -25.016 1.00 85.12 500 ALA A N 1
ATOM 4180 C CA . ALA A 1 500 ? 30.323 -29.244 -24.591 1.00 85.12 500 ALA A CA 1
ATOM 4181 C C . ALA A 1 500 ? 31.466 -28.565 -23.803 1.00 85.12 500 ALA A C 1
ATOM 4183 O O . ALA A 1 500 ? 32.224 -29.254 -23.129 1.00 85.12 500 ALA A O 1
ATOM 4184 N N . SER A 1 501 ? 31.599 -27.229 -23.840 1.00 89.44 501 SER A N 1
ATOM 4185 C CA . SER A 1 501 ? 32.722 -26.513 -23.205 1.00 89.44 501 SER A CA 1
ATOM 4186 C C . SER A 1 501 ? 32.275 -25.571 -22.086 1.00 89.44 501 SER A C 1
ATOM 4188 O O . SER A 1 501 ? 31.706 -24.506 -22.335 1.00 89.44 501 SER A O 1
ATOM 4190 N N . SER A 1 502 ? 32.647 -25.889 -20.842 1.00 88.94 502 SER A N 1
ATOM 4191 C CA . SER A 1 502 ? 32.458 -24.997 -19.683 1.00 88.94 502 SER A CA 1
ATOM 4192 C C . SER A 1 502 ? 33.105 -23.623 -19.872 1.00 88.94 502 SER A C 1
ATOM 4194 O O . SER A 1 502 ? 32.544 -22.600 -19.470 1.00 88.94 502 SER A O 1
ATOM 4196 N N . LYS A 1 503 ? 34.250 -23.562 -20.564 1.00 90.12 503 LYS A N 1
ATOM 4197 C CA . LYS A 1 503 ? 34.920 -22.297 -20.890 1.00 90.12 503 LYS A CA 1
ATOM 4198 C C . LYS A 1 503 ? 34.075 -21.443 -21.823 1.00 90.12 503 LYS A C 1
ATOM 4200 O O . LYS A 1 503 ? 33.924 -20.254 -21.557 1.00 90.12 503 LYS A O 1
ATOM 4205 N N . LEU A 1 504 ? 33.491 -22.019 -22.874 1.00 90.88 504 LEU A N 1
ATOM 4206 C CA . LEU A 1 504 ? 32.617 -21.270 -23.781 1.00 90.88 504 LEU A CA 1
ATOM 4207 C C . LEU A 1 504 ? 31.313 -20.847 -23.090 1.00 90.88 504 LEU A C 1
ATOM 4209 O O . LEU A 1 504 ? 30.888 -19.704 -23.256 1.00 90.88 504 LEU A O 1
ATOM 4213 N N . ARG A 1 505 ? 30.727 -21.696 -22.234 1.00 91.81 505 ARG A N 1
ATOM 4214 C CA . ARG A 1 505 ? 29.546 -21.332 -21.425 1.00 91.81 505 ARG A CA 1
ATOM 4215 C C . ARG A 1 505 ? 29.805 -20.177 -20.452 1.00 91.81 505 ARG A C 1
ATOM 4217 O O . ARG A 1 505 ? 28.871 -19.449 -20.109 1.00 91.81 505 ARG A O 1
ATOM 4224 N N . SER A 1 506 ? 31.050 -19.952 -20.022 1.00 90.12 506 SER A N 1
ATOM 4225 C CA . SER A 1 506 ? 31.410 -18.805 -19.169 1.00 90.12 506 SER A CA 1
ATOM 4226 C C . SER A 1 506 ? 31.213 -17.438 -19.846 1.00 90.12 506 SER A C 1
ATOM 4228 O O . SER A 1 506 ? 31.001 -16.448 -19.149 1.00 90.12 506 SER A O 1
ATOM 4230 N N . TYR A 1 507 ? 31.180 -17.387 -21.184 1.00 89.69 507 TYR A N 1
ATOM 4231 C CA . TYR A 1 507 ? 30.898 -16.165 -21.948 1.00 89.69 507 TYR A CA 1
ATOM 4232 C C . TYR A 1 507 ? 29.396 -15.849 -22.064 1.00 89.69 507 TYR A C 1
ATOM 4234 O O . TYR A 1 507 ? 29.031 -14.750 -22.485 1.00 89.69 507 TYR A O 1
ATOM 4242 N N . LEU A 1 508 ? 28.509 -16.777 -21.678 1.00 90.69 508 LEU A N 1
ATOM 4243 C CA . LEU A 1 508 ? 27.066 -16.529 -21.639 1.00 90.69 508 LEU A CA 1
ATOM 4244 C C . LEU A 1 508 ? 26.717 -15.610 -20.462 1.00 90.69 508 LEU A C 1
ATOM 4246 O O . LEU A 1 508 ? 27.083 -15.873 -19.311 1.00 90.69 508 LEU A O 1
ATOM 4250 N N . LYS A 1 509 ? 25.973 -14.540 -20.751 1.00 87.06 509 LYS A N 1
ATOM 4251 C CA . LYS A 1 509 ? 25.576 -13.518 -19.768 1.00 87.06 509 LYS A CA 1
ATOM 4252 C C . LYS A 1 509 ? 24.306 -13.939 -19.030 1.00 87.06 509 LYS A C 1
ATOM 4254 O O . LYS A 1 509 ? 23.621 -14.858 -19.451 1.00 87.06 509 LYS A O 1
ATOM 4259 N N . LEU A 1 510 ? 23.959 -13.266 -17.934 1.00 87.88 510 LEU A N 1
ATOM 4260 C CA . LEU A 1 510 ? 22.626 -13.383 -17.333 1.00 87.88 510 LEU A CA 1
ATOM 4261 C C . LEU A 1 510 ? 21.802 -12.156 -17.720 1.00 87.88 510 LEU A C 1
ATOM 4263 O O . LEU A 1 510 ? 22.059 -11.055 -17.234 1.00 87.88 510 LEU A O 1
ATOM 4267 N N . THR A 1 511 ? 20.817 -12.339 -18.593 1.00 85.50 511 THR A N 1
ATOM 4268 C CA . THR A 1 511 ? 19.897 -11.275 -19.020 1.00 85.50 511 THR A CA 1
ATOM 4269 C C . THR A 1 511 ? 18.459 -11.768 -18.893 1.00 85.50 511 THR A C 1
ATOM 4271 O O . THR A 1 511 ? 18.217 -12.970 -18.931 1.00 85.50 511 THR A O 1
ATOM 4274 N N . GLU A 1 512 ? 17.487 -10.870 -18.712 1.00 82.75 512 GLU A N 1
ATOM 4275 C CA . GLU A 1 512 ? 16.079 -11.270 -18.530 1.00 82.75 512 GLU A CA 1
ATOM 4276 C C . GLU A 1 512 ? 15.448 -11.834 -19.820 1.00 82.75 512 GLU A C 1
ATOM 4278 O O . GLU A 1 512 ? 14.632 -12.752 -19.735 1.00 82.75 512 GLU A O 1
ATOM 4283 N N . TYR A 1 513 ? 15.845 -11.331 -20.999 1.00 75.06 513 TYR A N 1
ATOM 4284 C CA . TYR A 1 513 ? 15.139 -11.583 -22.269 1.00 75.06 513 TYR A CA 1
ATOM 4285 C C . TYR A 1 513 ? 16.030 -11.948 -23.469 1.00 75.06 513 TYR A C 1
ATOM 4287 O O . TYR A 1 513 ? 15.490 -12.184 -24.548 1.00 75.06 513 TYR A O 1
ATOM 4295 N N . ASP A 1 514 ? 17.360 -11.969 -23.338 1.00 75.75 514 ASP A N 1
ATOM 4296 C CA . ASP A 1 514 ? 18.244 -12.252 -24.480 1.00 75.75 514 ASP A CA 1
ATOM 4297 C C . ASP A 1 514 ? 18.490 -13.761 -24.623 1.00 75.75 514 ASP A C 1
ATOM 4299 O O . ASP A 1 514 ? 18.723 -14.458 -23.637 1.00 75.75 514 ASP A O 1
ATOM 4303 N N . TYR A 1 515 ? 18.479 -14.274 -25.854 1.00 71.81 515 TYR A N 1
ATOM 4304 C CA . TYR A 1 515 ? 18.707 -15.694 -26.146 1.00 71.81 515 TYR A CA 1
ATOM 4305 C C . TYR A 1 515 ? 20.137 -16.145 -25.808 1.00 71.81 515 TYR A C 1
ATOM 4307 O O . TYR A 1 515 ? 20.373 -17.339 -25.634 1.00 71.81 515 TYR A O 1
ATOM 4315 N N . ASN A 1 516 ? 21.077 -15.204 -25.672 1.00 76.62 516 ASN A N 1
ATOM 4316 C CA . ASN A 1 516 ? 22.419 -15.458 -25.139 1.00 76.62 516 ASN A CA 1
ATOM 4317 C C . ASN A 1 516 ? 22.492 -15.500 -23.605 1.00 76.62 516 ASN A C 1
ATOM 4319 O O . ASN A 1 516 ? 23.583 -15.655 -23.047 1.00 76.62 516 ASN A O 1
ATOM 4323 N N . SER A 1 517 ? 21.349 -15.379 -22.921 1.00 88.88 517 SER A N 1
ATOM 4324 C CA . SER A 1 517 ? 21.286 -15.614 -21.487 1.00 88.88 517 SER A CA 1
ATOM 4325 C C . SER A 1 517 ? 21.638 -17.068 -21.192 1.00 88.88 517 SER A C 1
ATOM 4327 O O . SER A 1 517 ? 21.023 -17.984 -21.743 1.00 88.88 517 SER A O 1
ATOM 4329 N N . TYR A 1 518 ? 22.566 -17.291 -20.262 1.00 93.25 518 TYR A N 1
ATOM 4330 C CA . TYR A 1 518 ? 22.951 -18.616 -19.781 1.00 93.25 518 TYR A CA 1
ATOM 4331 C C . TYR A 1 518 ? 21.725 -19.446 -19.381 1.00 93.25 518 TYR A C 1
ATOM 4333 O O . TYR A 1 518 ? 21.610 -20.606 -19.766 1.00 93.25 518 TYR A O 1
ATOM 4341 N N . GLY A 1 519 ? 20.771 -18.843 -18.657 1.00 91.38 519 GLY A N 1
ATOM 4342 C CA . GLY A 1 519 ? 19.559 -19.535 -18.217 1.00 91.38 519 GLY A CA 1
ATOM 4343 C C . GLY A 1 519 ? 18.692 -20.016 -19.384 1.00 91.38 519 GLY A C 1
ATOM 4344 O O . GLY A 1 519 ? 18.245 -21.161 -19.384 1.00 91.38 519 GLY A O 1
ATOM 4345 N N . ILE A 1 520 ? 18.496 -19.177 -20.405 1.00 91.56 520 ILE A N 1
ATOM 4346 C CA . ILE A 1 520 ? 17.709 -19.531 -21.597 1.00 91.56 520 ILE A CA 1
ATOM 4347 C C . ILE A 1 520 ? 18.427 -20.607 -22.414 1.00 91.56 520 ILE A C 1
ATOM 4349 O O . ILE A 1 520 ? 17.803 -21.603 -22.786 1.00 91.56 520 ILE A O 1
ATOM 4353 N N . PHE A 1 521 ? 19.732 -20.436 -22.638 1.00 92.38 521 PHE A N 1
ATOM 4354 C CA . PHE A 1 521 ? 20.549 -21.376 -23.398 1.00 92.38 521 PHE A CA 1
ATOM 4355 C C . PHE A 1 521 ? 20.550 -22.770 -22.759 1.00 92.38 521 PHE A C 1
ATOM 4357 O O . PHE A 1 521 ? 20.208 -23.749 -23.420 1.00 92.38 521 PHE A O 1
ATOM 4364 N N . ILE A 1 522 ? 20.853 -22.875 -21.460 1.00 92.44 522 ILE A N 1
ATOM 4365 C CA . ILE A 1 522 ? 20.848 -24.168 -20.767 1.00 92.44 522 ILE A CA 1
ATOM 4366 C C . ILE A 1 522 ? 19.450 -24.781 -20.776 1.00 92.44 522 ILE A C 1
ATOM 4368 O O . ILE A 1 522 ? 19.304 -25.946 -21.127 1.00 92.44 522 ILE A O 1
ATOM 4372 N N . ASN A 1 523 ? 18.401 -24.011 -20.483 1.00 92.56 523 ASN A N 1
ATOM 4373 C CA . ASN A 1 523 ? 17.032 -24.528 -20.506 1.00 92.56 523 ASN A CA 1
ATOM 4374 C C . ASN A 1 523 ? 16.615 -25.117 -21.866 1.00 92.56 523 ASN A C 1
ATOM 4376 O O . ASN A 1 523 ? 15.775 -26.013 -21.911 1.00 92.56 523 ASN A O 1
ATOM 4380 N N . GLN A 1 524 ? 17.175 -24.613 -22.967 1.00 91.56 524 GLN A N 1
ATOM 4381 C CA . GLN A 1 524 ? 16.889 -25.114 -24.308 1.00 91.56 524 GLN A CA 1
ATOM 4382 C C . GLN A 1 524 ? 17.568 -26.460 -24.606 1.00 91.56 524 GLN A C 1
ATOM 4384 O O . GLN A 1 524 ? 16.990 -27.268 -25.334 1.00 91.56 524 GLN A O 1
ATOM 4389 N N . TYR A 1 525 ? 18.768 -26.702 -24.072 1.00 91.12 525 TYR A N 1
ATOM 4390 C CA . TYR A 1 525 ? 19.612 -27.834 -24.482 1.00 91.12 525 TYR A CA 1
ATOM 4391 C C . TYR A 1 525 ? 19.895 -28.865 -23.385 1.00 91.12 525 TYR A C 1
ATOM 4393 O O . TYR A 1 525 ? 20.391 -29.946 -23.702 1.00 91.12 525 TYR A O 1
ATOM 4401 N N . LEU A 1 526 ? 19.564 -28.581 -22.125 1.00 90.44 526 LEU A N 1
ATOM 4402 C CA . LEU A 1 526 ? 19.878 -29.453 -20.990 1.00 90.44 526 LEU A CA 1
ATOM 4403 C C . LEU A 1 526 ? 19.289 -30.866 -21.134 1.00 90.44 526 LEU A C 1
ATOM 4405 O O . LEU A 1 526 ? 19.950 -31.831 -20.785 1.00 90.44 526 LEU A O 1
ATOM 4409 N N . ASP A 1 527 ? 18.096 -31.011 -21.712 1.00 88.19 527 ASP A N 1
ATOM 4410 C CA . ASP A 1 527 ? 17.462 -32.327 -21.909 1.00 88.19 527 ASP A CA 1
ATOM 4411 C C . ASP A 1 527 ? 18.042 -33.114 -23.110 1.00 88.19 527 ASP A C 1
ATOM 4413 O O . ASP A 1 527 ? 17.580 -34.212 -23.416 1.00 88.19 527 ASP A O 1
ATOM 4417 N N . SER A 1 528 ? 19.014 -32.545 -23.839 1.00 88.38 528 SER A N 1
ATOM 4418 C CA . SER A 1 528 ? 19.579 -33.115 -25.076 1.00 88.38 528 SER A CA 1
ATOM 4419 C C . SER A 1 528 ? 21.024 -33.616 -24.957 1.00 88.38 528 SER A C 1
ATOM 4421 O O . SER A 1 528 ? 21.588 -34.062 -25.958 1.00 88.38 528 SER A O 1
ATOM 4423 N N . VAL A 1 529 ? 21.617 -33.537 -23.762 1.00 90.44 529 VAL A N 1
ATOM 4424 C CA . VAL A 1 529 ? 22.985 -34.005 -23.473 1.00 90.44 529 VAL A CA 1
ATOM 4425 C C . VAL A 1 529 ? 22.988 -35.385 -22.813 1.00 90.44 529 VAL A C 1
ATOM 4427 O O . VAL A 1 529 ? 21.950 -35.855 -22.350 1.00 90.44 529 VAL A O 1
ATOM 4430 N N . ASP A 1 530 ? 24.149 -36.041 -22.789 1.00 91.06 530 ASP A N 1
ATOM 4431 C CA . ASP A 1 530 ? 24.356 -37.262 -22.005 1.00 91.06 530 ASP A CA 1
ATOM 4432 C C . ASP A 1 530 ? 24.404 -36.988 -20.490 1.00 91.06 530 ASP A C 1
ATOM 4434 O O . ASP A 1 530 ? 24.476 -35.841 -20.047 1.00 91.06 530 ASP A O 1
ATOM 4438 N N . ASP A 1 531 ? 24.349 -38.057 -19.690 1.00 90.62 531 ASP A N 1
ATOM 4439 C CA . ASP A 1 531 ? 24.265 -37.969 -18.229 1.00 90.62 531 ASP A CA 1
ATOM 4440 C C . ASP A 1 531 ? 25.498 -37.300 -17.591 1.00 90.62 531 ASP A C 1
ATOM 4442 O O . ASP A 1 531 ? 25.370 -36.609 -16.576 1.00 90.62 531 ASP A O 1
ATOM 4446 N N . ASP A 1 532 ? 26.692 -37.478 -18.162 1.00 91.44 532 ASP A N 1
ATOM 4447 C CA . ASP A 1 532 ? 27.926 -36.909 -17.610 1.00 91.44 532 ASP A CA 1
ATOM 4448 C C . ASP A 1 532 ? 27.939 -35.385 -17.802 1.00 91.44 532 ASP A C 1
ATOM 4450 O O . ASP A 1 532 ? 28.107 -34.631 -16.835 1.00 91.44 532 ASP A O 1
ATOM 4454 N N . LEU A 1 533 ? 27.660 -34.921 -19.025 1.00 90.56 533 LEU A N 1
ATOM 4455 C CA . LEU A 1 533 ? 27.577 -33.498 -19.346 1.00 90.56 533 LEU A CA 1
ATOM 4456 C C . LEU A 1 533 ? 26.363 -32.831 -18.680 1.00 90.56 533 LEU A C 1
ATOM 4458 O O . LEU A 1 533 ? 26.449 -31.680 -18.243 1.00 90.56 533 LEU A O 1
ATOM 4462 N N . PHE A 1 534 ? 25.246 -33.551 -18.536 1.00 92.62 534 PHE A N 1
ATOM 4463 C CA . PHE A 1 534 ? 24.084 -33.091 -17.775 1.00 92.62 534 PHE A CA 1
ATOM 4464 C C . PHE A 1 534 ? 24.477 -32.718 -16.343 1.00 92.62 534 PHE A C 1
ATOM 4466 O O . PHE A 1 534 ? 24.183 -31.614 -15.878 1.00 92.62 534 PHE A O 1
ATOM 4473 N N . ASN A 1 535 ? 25.178 -33.620 -15.649 1.00 92.0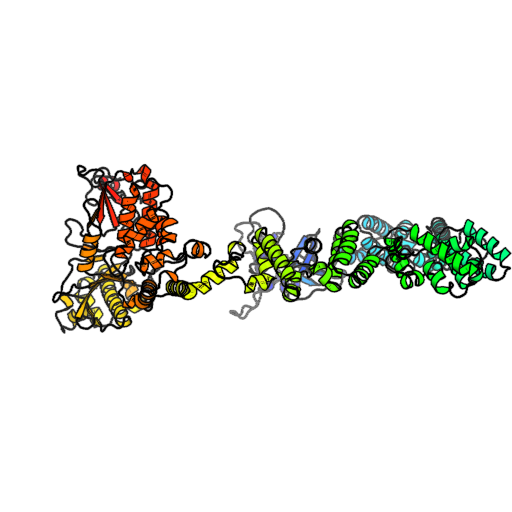0 535 ASN A N 1
ATOM 4474 C CA . ASN A 1 535 ? 25.597 -33.406 -14.267 1.00 92.00 535 ASN A CA 1
ATOM 4475 C C . ASN A 1 535 ? 26.590 -32.242 -14.140 1.00 92.00 535 ASN A C 1
ATOM 4477 O O . ASN A 1 535 ? 26.488 -31.456 -13.197 1.00 92.00 535 ASN A O 1
ATOM 4481 N N . GLU A 1 536 ? 27.519 -32.093 -15.089 1.00 93.94 536 GLU A N 1
ATOM 4482 C CA . GLU A 1 536 ? 28.440 -30.952 -15.134 1.00 93.94 536 GLU A CA 1
ATOM 4483 C C . GLU A 1 536 ? 27.682 -29.619 -15.228 1.00 93.94 536 GLU A C 1
ATOM 4485 O O . GLU A 1 536 ? 27.877 -28.731 -14.395 1.00 93.94 536 GLU A O 1
ATOM 4490 N N . ILE A 1 537 ? 26.775 -29.495 -16.201 1.00 94.31 537 ILE A N 1
ATOM 4491 C CA . ILE A 1 537 ? 26.008 -28.267 -16.445 1.00 94.31 537 ILE A CA 1
ATOM 4492 C C . ILE A 1 537 ? 25.091 -27.939 -15.261 1.00 94.31 537 ILE A C 1
ATOM 4494 O O . ILE A 1 537 ? 24.942 -26.771 -14.892 1.00 94.31 537 ILE A O 1
ATOM 4498 N N . VAL A 1 538 ? 24.470 -28.950 -14.646 1.00 93.62 538 VAL A N 1
ATOM 4499 C CA . VAL A 1 538 ? 23.627 -28.760 -13.457 1.00 93.62 538 VAL A CA 1
ATOM 4500 C C . VAL A 1 538 ? 24.450 -28.253 -12.274 1.00 93.62 538 VAL A C 1
ATOM 4502 O O . VAL A 1 538 ? 24.005 -27.327 -11.593 1.00 93.62 538 VAL A O 1
ATOM 4505 N N . ASN A 1 539 ? 25.640 -28.810 -12.037 1.00 93.75 539 ASN A N 1
ATOM 4506 C CA . ASN A 1 539 ? 26.528 -28.335 -10.975 1.00 93.75 539 ASN A CA 1
ATOM 4507 C C . ASN A 1 539 ? 26.968 -26.885 -11.225 1.00 93.75 539 ASN A C 1
ATOM 4509 O O . ASN A 1 539 ? 26.887 -26.062 -10.314 1.00 93.75 539 ASN A O 1
ATOM 4513 N N . GLU A 1 540 ? 27.332 -26.549 -12.466 1.00 94.56 540 GLU A N 1
ATOM 4514 C CA . GLU A 1 540 ? 27.668 -25.177 -12.870 1.00 94.56 540 GLU A CA 1
ATOM 4515 C C . GLU A 1 540 ? 26.487 -24.215 -12.646 1.00 94.56 540 GLU A C 1
ATOM 4517 O O . GLU A 1 540 ? 26.648 -23.125 -12.093 1.00 94.56 540 GLU A O 1
ATOM 4522 N N . LEU A 1 541 ? 25.271 -24.614 -13.040 1.00 94.75 541 LEU A N 1
ATOM 4523 C CA . LEU A 1 541 ? 24.057 -23.829 -12.818 1.00 94.75 541 LEU A CA 1
ATOM 4524 C C . LEU A 1 541 ? 23.813 -23.581 -11.323 1.00 94.75 541 LEU A C 1
ATOM 4526 O O . LEU A 1 541 ? 23.514 -22.451 -10.938 1.00 94.75 541 LEU A O 1
ATOM 4530 N N . ILE A 1 542 ? 23.930 -24.615 -10.487 1.00 95.06 542 ILE A N 1
ATOM 4531 C CA . ILE A 1 542 ? 23.738 -24.513 -9.034 1.00 95.06 542 ILE A CA 1
ATOM 4532 C C . ILE A 1 542 ? 24.746 -23.535 -8.426 1.00 95.06 542 ILE A C 1
ATOM 4534 O O . ILE A 1 542 ? 24.336 -22.639 -7.689 1.00 95.06 542 ILE A O 1
ATOM 4538 N N . GLU A 1 543 ? 26.026 -23.650 -8.784 1.00 94.69 543 GLU A N 1
ATOM 4539 C CA . GLU A 1 543 ? 27.084 -22.761 -8.295 1.00 94.69 543 GLU A CA 1
ATOM 4540 C C . GLU A 1 543 ? 26.818 -21.296 -8.682 1.00 94.69 543 GLU A C 1
ATOM 4542 O O . GLU A 1 543 ? 26.882 -20.397 -7.837 1.00 94.69 543 GLU A O 1
ATOM 4547 N N . ARG A 1 544 ? 26.426 -21.044 -9.940 1.00 94.19 544 ARG A N 1
ATOM 4548 C CA . ARG A 1 544 ? 26.076 -19.693 -10.409 1.00 94.19 544 ARG A CA 1
ATOM 4549 C C . ARG A 1 544 ? 24.897 -19.102 -9.638 1.00 94.19 544 ARG A C 1
ATOM 4551 O O . ARG A 1 544 ? 24.921 -17.927 -9.279 1.00 94.19 544 ARG A O 1
ATOM 4558 N N . VAL A 1 545 ? 23.859 -19.895 -9.384 1.00 94.88 545 VAL A N 1
ATOM 4559 C CA . VAL A 1 545 ? 22.674 -19.460 -8.629 1.00 94.88 545 VAL A CA 1
ATOM 4560 C C . VAL A 1 545 ? 23.016 -19.212 -7.156 1.00 94.88 545 VAL A C 1
ATOM 4562 O O . VAL A 1 545 ? 22.510 -18.262 -6.555 1.00 94.88 545 VAL A O 1
ATOM 4565 N N . GLU A 1 546 ? 23.884 -20.030 -6.563 1.00 95.06 546 GLU A N 1
ATOM 4566 C CA . GLU A 1 546 ? 24.326 -19.865 -5.178 1.00 95.06 546 GLU A CA 1
ATOM 4567 C C . GLU A 1 546 ? 25.033 -18.519 -4.970 1.00 95.06 546 GLU A C 1
ATOM 4569 O O . GLU A 1 546 ? 24.712 -17.790 -4.025 1.00 95.06 546 GLU A O 1
ATOM 4574 N N . GLN A 1 547 ? 25.915 -18.146 -5.899 1.00 93.94 547 GLN A N 1
ATOM 4575 C CA . GLN A 1 547 ? 26.661 -16.882 -5.881 1.00 93.94 547 GLN A CA 1
ATOM 4576 C C . GLN A 1 547 ? 25.808 -15.659 -6.270 1.00 93.94 547 GLN A C 1
ATOM 4578 O O . GLN A 1 547 ? 26.183 -14.519 -5.981 1.00 93.94 547 GLN A O 1
ATOM 4583 N N . ALA A 1 548 ? 24.654 -15.880 -6.902 1.00 93.75 548 ALA A N 1
ATOM 4584 C CA . ALA A 1 548 ? 23.773 -14.833 -7.401 1.00 93.75 548 ALA A CA 1
ATOM 4585 C C . ALA A 1 548 ? 22.982 -14.119 -6.288 1.00 93.75 548 ALA A C 1
ATOM 4587 O O . ALA A 1 548 ? 22.620 -14.703 -5.261 1.00 93.75 548 ALA A O 1
ATOM 4588 N N . LYS A 1 549 ? 22.643 -12.845 -6.518 1.00 93.94 549 LYS A N 1
ATOM 4589 C CA . LYS A 1 549 ? 21.749 -12.060 -5.643 1.00 93.94 549 LYS A CA 1
ATOM 4590 C C . LYS A 1 549 ? 20.283 -12.451 -5.850 1.00 93.94 549 LYS A C 1
ATOM 4592 O O . LYS A 1 549 ? 19.921 -13.036 -6.864 1.00 93.94 549 LYS A O 1
ATOM 4597 N N . GLU A 1 550 ? 19.400 -12.039 -4.936 1.00 92.25 550 GLU A N 1
ATOM 4598 C CA . GLU A 1 550 ? 17.966 -12.392 -4.961 1.00 92.25 550 GLU A CA 1
ATOM 4599 C C . GLU A 1 550 ? 17.279 -12.122 -6.315 1.00 92.25 550 GLU A C 1
ATOM 4601 O O . GLU A 1 550 ? 16.522 -12.953 -6.813 1.00 92.25 550 GLU A O 1
ATOM 4606 N N . ARG A 1 551 ? 17.574 -10.981 -6.955 1.00 92.06 551 ARG A N 1
ATOM 4607 C CA . ARG A 1 551 ? 17.024 -10.653 -8.281 1.00 92.06 551 ARG A CA 1
ATOM 4608 C C . ARG A 1 551 ? 17.505 -11.627 -9.361 1.00 92.06 551 ARG A C 1
ATOM 4610 O O . ARG A 1 551 ? 16.708 -12.081 -10.167 1.00 92.06 551 ARG A O 1
ATOM 4617 N N . GLU A 1 552 ? 18.789 -11.951 -9.370 1.00 92.75 552 GLU A N 1
ATOM 4618 C CA . GLU A 1 552 ? 19.408 -12.841 -10.359 1.00 92.75 552 GLU A CA 1
ATOM 4619 C C . GLU A 1 552 ? 18.946 -14.291 -10.170 1.00 92.75 552 GLU A C 1
ATOM 4621 O O . GLU A 1 552 ? 18.623 -14.969 -11.143 1.00 92.75 552 GLU A O 1
ATOM 4626 N N . ARG A 1 553 ? 18.808 -14.745 -8.915 1.00 94.25 553 ARG A N 1
ATOM 4627 C CA . ARG A 1 553 ? 18.210 -16.048 -8.584 1.00 94.25 553 ARG A CA 1
ATOM 4628 C C . ARG A 1 553 ? 16.799 -16.175 -9.145 1.00 94.25 553 ARG A C 1
ATOM 4630 O O . ARG A 1 553 ? 16.463 -17.222 -9.692 1.00 94.25 553 ARG A O 1
ATOM 4637 N N . ASN A 1 554 ? 15.992 -15.115 -9.051 1.00 92.94 554 ASN A N 1
ATOM 4638 C CA . ASN A 1 554 ? 14.662 -15.088 -9.658 1.00 92.94 554 ASN A CA 1
ATOM 4639 C C . ASN A 1 554 ? 14.720 -15.240 -11.185 1.00 92.94 554 ASN A C 1
ATOM 4641 O O . ASN A 1 554 ? 13.934 -16.009 -11.731 1.00 92.94 554 ASN A O 1
ATOM 4645 N N . ILE A 1 555 ? 15.668 -14.585 -11.865 1.00 93.12 555 ILE A N 1
ATOM 4646 C CA . ILE A 1 555 ? 15.847 -14.717 -13.322 1.00 93.12 555 ILE A CA 1
ATOM 4647 C C . ILE A 1 555 ? 16.181 -16.166 -13.695 1.00 93.12 555 ILE A C 1
ATOM 4649 O O . ILE A 1 555 ? 15.508 -16.748 -14.545 1.00 93.12 555 ILE A O 1
ATOM 4653 N N . TYR A 1 556 ? 17.152 -16.789 -13.018 1.00 94.44 556 TYR A N 1
ATOM 4654 C CA . TYR A 1 556 ? 17.473 -18.203 -13.245 1.00 94.44 556 TYR A CA 1
ATOM 4655 C C . TYR A 1 556 ? 16.256 -19.108 -13.030 1.00 94.44 556 TYR A C 1
ATOM 4657 O O . TYR A 1 556 ? 15.976 -19.973 -13.861 1.00 94.44 556 TYR A O 1
ATOM 4665 N N . TRP A 1 557 ? 15.495 -18.885 -11.952 1.00 94.00 557 TRP A N 1
ATOM 4666 C CA . TRP A 1 557 ? 14.304 -19.683 -11.655 1.00 94.00 557 TRP A CA 1
ATOM 4667 C C . TRP A 1 557 ? 13.175 -19.488 -12.660 1.00 94.00 557 TRP A C 1
ATOM 4669 O O . TRP A 1 557 ? 12.392 -20.407 -12.866 1.00 94.00 557 TRP A O 1
ATOM 4679 N N . GLN A 1 558 ? 13.068 -18.318 -13.288 1.00 92.38 558 GLN A N 1
ATOM 4680 C CA . GLN A 1 558 ? 12.101 -18.070 -14.358 1.00 92.38 558 GLN A CA 1
ATOM 4681 C C . GLN A 1 558 ? 12.523 -18.736 -15.672 1.00 92.38 558 GLN A C 1
ATOM 4683 O O . GLN A 1 558 ? 11.670 -19.246 -16.396 1.00 92.38 558 GLN A O 1
ATOM 4688 N N . GLN A 1 559 ? 13.824 -18.758 -15.966 1.00 93.25 559 GLN A N 1
ATOM 4689 C CA . GLN A 1 559 ? 14.346 -19.229 -17.249 1.00 93.25 559 GLN A CA 1
ATOM 4690 C C . GLN A 1 559 ? 14.561 -20.744 -17.312 1.00 93.25 559 GLN A C 1
ATOM 4692 O O . GLN A 1 559 ? 14.388 -21.319 -18.383 1.00 93.25 559 GLN A O 1
ATOM 4697 N N . VAL A 1 560 ? 14.916 -21.402 -16.201 1.00 94.25 560 VAL A N 1
ATOM 4698 C CA . VAL A 1 560 ? 15.355 -22.808 -16.209 1.00 94.25 560 VAL A CA 1
ATOM 4699 C C . VAL A 1 560 ? 14.317 -23.756 -15.603 1.00 94.25 560 VAL A C 1
ATOM 4701 O O . VAL A 1 560 ? 14.127 -23.807 -14.386 1.00 94.25 560 VAL A O 1
ATOM 4704 N N . LYS A 1 561 ? 13.707 -24.602 -16.444 1.00 94.00 561 LYS A N 1
ATOM 4705 C CA . LYS A 1 561 ? 12.722 -25.626 -16.050 1.00 94.00 561 LYS A CA 1
ATOM 4706 C C . LYS A 1 561 ? 13.279 -26.644 -15.063 1.00 94.00 561 LYS A C 1
ATOM 4708 O O . LYS A 1 561 ? 12.549 -27.083 -14.182 1.00 94.00 561 LYS A O 1
ATOM 4713 N N . TYR A 1 562 ? 14.560 -27.005 -15.169 1.00 94.12 562 TYR A N 1
ATOM 4714 C CA . TYR A 1 562 ? 15.190 -27.926 -14.220 1.00 94.12 562 TYR A CA 1
ATOM 4715 C C . TYR A 1 562 ? 15.096 -27.407 -12.778 1.00 94.12 562 TYR A C 1
ATOM 4717 O O . TYR A 1 562 ? 14.688 -28.156 -11.893 1.00 94.12 562 TYR A O 1
ATOM 4725 N N . LEU A 1 563 ? 15.377 -26.119 -12.541 1.00 94.94 563 LEU A N 1
ATOM 4726 C CA . LEU A 1 563 ? 15.241 -25.507 -11.213 1.00 94.94 563 LEU A CA 1
ATOM 4727 C C . LEU A 1 563 ? 13.782 -25.488 -10.742 1.00 94.94 563 LEU A C 1
ATOM 4729 O O . LEU A 1 563 ? 13.508 -25.752 -9.573 1.00 94.94 563 LEU A O 1
ATOM 4733 N N . GLN A 1 564 ? 12.842 -25.207 -11.649 1.00 92.38 564 GLN A N 1
ATOM 4734 C CA . GLN A 1 564 ? 11.406 -25.182 -11.348 1.00 92.38 564 GLN A CA 1
ATOM 4735 C C . GLN A 1 564 ? 10.882 -26.568 -10.949 1.00 92.38 564 GLN A C 1
ATOM 4737 O O . GLN A 1 564 ? 10.210 -26.701 -9.930 1.00 92.38 564 GLN A O 1
ATOM 4742 N N . ASN A 1 565 ? 11.220 -27.598 -11.725 1.00 92.62 565 ASN A N 1
ATOM 4743 C CA . ASN A 1 565 ? 10.696 -28.953 -11.558 1.00 92.62 565 ASN A CA 1
ATOM 4744 C C . ASN A 1 565 ? 11.341 -29.705 -10.389 1.00 92.62 565 ASN A C 1
ATOM 4746 O O . ASN A 1 565 ? 10.718 -30.595 -9.816 1.00 92.62 565 ASN A O 1
ATOM 4750 N N . ASN A 1 566 ? 12.583 -29.359 -10.038 1.00 93.25 566 ASN A N 1
ATOM 4751 C CA . ASN A 1 566 ? 13.334 -30.033 -8.980 1.00 93.25 566 ASN A CA 1
ATOM 4752 C C . ASN A 1 566 ? 13.327 -29.273 -7.654 1.00 93.25 566 ASN A C 1
ATOM 4754 O O . ASN A 1 566 ? 13.947 -29.736 -6.698 1.00 93.25 566 ASN A O 1
ATOM 4758 N N . LEU A 1 567 ? 12.657 -28.122 -7.544 1.00 94.38 567 LEU A N 1
ATOM 4759 C CA . LEU A 1 567 ? 12.515 -27.450 -6.257 1.00 94.38 567 LEU A CA 1
ATOM 4760 C C . LEU A 1 567 ? 11.426 -28.136 -5.426 1.00 94.38 567 LEU A C 1
ATOM 4762 O O . LEU A 1 567 ? 10.247 -28.113 -5.767 1.00 94.38 567 LEU A O 1
ATOM 4766 N N . ALA A 1 568 ? 11.821 -28.694 -4.286 1.00 93.31 568 ALA A N 1
ATOM 4767 C CA . ALA A 1 568 ? 10.909 -29.244 -3.295 1.00 93.31 568 ALA A CA 1
ATOM 4768 C C . ALA A 1 568 ? 11.241 -28.692 -1.906 1.00 93.31 568 ALA A C 1
ATOM 4770 O O . ALA A 1 568 ? 12.339 -28.191 -1.655 1.00 93.31 568 ALA A O 1
ATOM 4771 N N . TYR A 1 569 ? 10.286 -28.792 -0.981 1.00 94.44 569 TYR A N 1
ATOM 4772 C CA . TYR A 1 569 ? 10.460 -28.277 0.375 1.00 94.44 569 TYR A CA 1
ATOM 4773 C C . TYR A 1 569 ? 11.706 -28.871 1.050 1.00 94.44 569 TYR A C 1
ATOM 4775 O O . TYR A 1 569 ? 11.788 -30.085 1.242 1.00 94.44 569 TYR A O 1
ATOM 4783 N N . LYS A 1 570 ? 12.643 -27.993 1.434 1.00 91.62 570 LYS A N 1
ATOM 4784 C CA . LYS A 1 570 ? 13.901 -28.320 2.132 1.00 91.62 570 LYS A CA 1
ATOM 4785 C C . LYS A 1 570 ? 14.766 -29.387 1.449 1.00 91.62 570 LYS A C 1
ATOM 4787 O O . LYS A 1 570 ? 15.529 -30.079 2.118 1.00 91.62 570 LYS A O 1
ATOM 4792 N N . ASN A 1 571 ? 14.670 -29.518 0.127 1.00 94.06 571 ASN A N 1
ATOM 4793 C CA . ASN A 1 571 ? 15.594 -30.359 -0.626 1.00 94.06 571 ASN A CA 1
ATOM 4794 C C . ASN A 1 571 ? 16.916 -29.623 -0.929 1.00 94.06 571 ASN A C 1
ATOM 4796 O O . ASN A 1 571 ? 17.161 -28.520 -0.439 1.00 94.06 571 ASN A O 1
ATOM 4800 N N . PHE A 1 572 ? 17.772 -30.230 -1.751 1.00 93.44 572 PHE A N 1
ATOM 4801 C CA . PHE A 1 572 ? 19.101 -29.700 -2.060 1.00 93.44 572 PHE A CA 1
ATOM 4802 C C . PHE A 1 572 ? 19.085 -28.310 -2.730 1.00 93.44 572 PHE A C 1
ATOM 4804 O O . PHE A 1 572 ? 19.987 -27.520 -2.473 1.00 93.44 572 PHE A O 1
ATOM 4811 N N . LEU A 1 573 ? 18.040 -27.945 -3.487 1.00 95.38 573 LEU A N 1
ATOM 4812 C CA . LEU A 1 573 ? 17.909 -26.614 -4.108 1.00 95.38 573 LEU A CA 1
ATOM 4813 C C . LEU A 1 573 ? 17.352 -25.542 -3.154 1.00 95.38 573 LEU A C 1
ATOM 4815 O O . LEU A 1 573 ? 17.320 -24.359 -3.490 1.00 95.38 573 LEU A O 1
ATOM 4819 N N . TRP A 1 574 ? 16.910 -25.914 -1.949 1.00 94.75 574 TRP A N 1
ATOM 4820 C CA . TRP A 1 574 ? 16.188 -25.004 -1.056 1.00 94.75 574 TRP A CA 1
ATOM 4821 C C . TRP A 1 574 ? 17.011 -23.800 -0.589 1.00 94.75 574 TRP A C 1
ATOM 4823 O O . TRP A 1 574 ? 16.476 -22.705 -0.423 1.00 94.75 574 TRP A O 1
ATOM 4833 N N . HIS A 1 575 ? 18.307 -23.980 -0.340 1.00 93.19 575 HIS A N 1
ATOM 4834 C CA . HIS A 1 575 ? 19.167 -22.914 0.177 1.00 93.19 575 HIS A CA 1
ATOM 4835 C C . HIS A 1 575 ? 19.424 -21.814 -0.868 1.00 93.19 575 HIS A C 1
ATOM 4837 O O . HIS A 1 575 ? 19.422 -20.633 -0.510 1.00 93.19 575 HIS A O 1
ATOM 4843 N N . ILE A 1 576 ? 19.507 -22.187 -2.148 1.00 94.56 576 ILE A N 1
ATOM 4844 C CA . ILE A 1 576 ? 19.733 -21.274 -3.279 1.00 94.56 576 ILE A CA 1
ATOM 4845 C C . ILE A 1 576 ? 18.444 -20.744 -3.921 1.00 94.56 576 ILE A C 1
ATOM 4847 O O . ILE A 1 576 ? 18.499 -19.777 -4.675 1.00 94.56 576 ILE A O 1
ATOM 4851 N N . ALA A 1 577 ? 17.286 -21.348 -3.635 1.00 94.56 577 ALA A N 1
ATOM 4852 C CA . ALA A 1 577 ? 16.014 -20.901 -4.198 1.00 94.56 577 ALA A CA 1
ATOM 4853 C C . ALA A 1 577 ? 15.673 -19.447 -3.802 1.00 94.56 577 ALA A C 1
ATOM 4855 O O . ALA A 1 577 ? 16.020 -19.021 -2.693 1.00 94.56 577 ALA A O 1
ATOM 4856 N N . PRO A 1 578 ? 14.960 -18.690 -4.654 1.00 95.00 578 PRO A N 1
ATOM 4857 C CA . PRO A 1 578 ? 14.438 -17.377 -4.296 1.00 95.00 578 PRO A CA 1
ATOM 4858 C C . PRO A 1 578 ? 13.396 -17.447 -3.178 1.00 95.00 578 PRO A C 1
ATOM 4860 O O . PRO A 1 578 ? 12.665 -18.433 -3.043 1.00 95.00 578 PRO A O 1
ATOM 4863 N N . THR A 1 579 ? 13.278 -16.371 -2.406 1.00 93.00 579 THR A N 1
ATOM 4864 C CA . THR A 1 579 ? 12.339 -16.245 -1.281 1.00 93.00 579 THR A CA 1
ATOM 4865 C C . THR A 1 579 ? 10.893 -16.468 -1.716 1.00 93.00 579 THR A C 1
ATOM 4867 O O . THR A 1 579 ? 10.170 -17.210 -1.055 1.00 93.00 579 THR A O 1
ATOM 4870 N N . GLU A 1 580 ? 10.488 -15.899 -2.854 1.00 91.75 580 GLU A N 1
ATOM 4871 C CA . GLU A 1 580 ? 9.135 -16.041 -3.412 1.00 91.75 580 GLU A CA 1
ATOM 4872 C C . GLU A 1 580 ? 8.782 -17.514 -3.683 1.00 91.75 580 GLU A C 1
ATOM 4874 O O . GLU A 1 580 ? 7.723 -17.998 -3.286 1.00 91.75 580 GLU A O 1
ATOM 4879 N N . LYS A 1 581 ? 9.721 -18.287 -4.244 1.00 92.94 581 LYS A N 1
ATOM 4880 C CA . LYS A 1 581 ? 9.519 -19.721 -4.505 1.00 92.94 581 LYS A CA 1
ATOM 4881 C C . LYS A 1 581 ? 9.496 -20.567 -3.241 1.00 92.94 581 LYS A C 1
ATOM 4883 O O . LYS A 1 581 ? 8.709 -21.510 -3.147 1.00 92.94 581 LYS A O 1
ATOM 4888 N N . LYS A 1 582 ? 10.286 -20.206 -2.227 1.00 94.06 582 LYS A N 1
ATOM 4889 C CA . LYS A 1 582 ? 10.185 -20.845 -0.905 1.00 94.06 582 LYS A CA 1
ATOM 4890 C C . LYS A 1 582 ? 8.816 -20.593 -0.276 1.00 94.06 582 LYS A C 1
ATOM 4892 O O . LYS A 1 582 ? 8.218 -21.532 0.245 1.00 94.06 582 LYS A O 1
ATOM 4897 N N . GLN A 1 583 ? 8.309 -19.360 -0.348 1.00 94.00 583 GLN A N 1
ATOM 4898 C CA . GLN A 1 583 ? 6.989 -18.998 0.176 1.00 94.00 583 GLN A CA 1
ATOM 4899 C C . GLN A 1 583 ? 5.874 -19.812 -0.491 1.00 94.00 583 GLN A C 1
ATOM 4901 O O . GLN A 1 583 ? 5.062 -20.396 0.225 1.00 94.00 583 GLN A O 1
ATOM 4906 N N . GLU A 1 584 ? 5.868 -19.911 -1.826 1.00 92.69 584 GLU A N 1
ATOM 4907 C CA . GLU A 1 584 ? 4.889 -20.709 -2.582 1.00 92.69 584 GLU A CA 1
ATOM 4908 C C . GLU A 1 584 ? 4.857 -22.170 -2.097 1.00 92.69 584 GLU A C 1
ATOM 4910 O O . GLU A 1 584 ? 3.795 -22.706 -1.775 1.00 92.69 584 GLU A O 1
ATOM 4915 N N . ILE A 1 585 ? 6.024 -22.809 -1.969 1.00 94.12 585 ILE A N 1
ATOM 4916 C CA . ILE A 1 585 ? 6.123 -24.215 -1.550 1.00 94.12 585 ILE A CA 1
ATOM 4917 C C . ILE A 1 585 ? 5.754 -24.406 -0.076 1.00 94.12 585 ILE A C 1
ATOM 4919 O O . ILE A 1 585 ? 5.086 -25.384 0.261 1.00 94.12 585 ILE A O 1
ATOM 4923 N N . ILE A 1 586 ? 6.157 -23.490 0.813 1.00 95.19 586 ILE A N 1
ATOM 4924 C CA . ILE A 1 586 ? 5.744 -23.504 2.227 1.00 95.19 586 ILE A CA 1
ATOM 4925 C C . ILE A 1 586 ? 4.217 -23.422 2.320 1.00 95.19 586 ILE A C 1
ATOM 4927 O O . ILE A 1 586 ? 3.602 -24.222 3.026 1.00 95.19 586 ILE A O 1
ATOM 4931 N N . GLN A 1 587 ? 3.601 -22.493 1.586 1.00 94.06 587 GLN A N 1
ATOM 4932 C CA . GLN A 1 587 ? 2.151 -22.308 1.586 1.00 94.06 587 GLN A CA 1
ATOM 4933 C C . GLN A 1 587 ? 1.412 -23.528 1.036 1.00 94.06 587 GLN A C 1
ATOM 4935 O O . GLN A 1 587 ? 0.409 -23.936 1.612 1.00 94.06 587 GLN A O 1
ATOM 4940 N N . GLN A 1 588 ? 1.925 -24.156 -0.024 1.00 94.12 588 GLN A N 1
ATOM 4941 C CA . GLN A 1 588 ? 1.348 -25.389 -0.564 1.00 94.12 588 GLN A CA 1
ATOM 4942 C C . GLN A 1 588 ? 1.503 -26.578 0.392 1.00 94.12 588 GLN A C 1
ATOM 4944 O O . GLN A 1 588 ? 0.553 -27.334 0.589 1.00 94.12 588 GLN A O 1
ATOM 4949 N N . ARG A 1 589 ? 2.678 -26.745 1.014 1.00 94.81 589 ARG A N 1
ATOM 4950 C CA . ARG A 1 589 ? 2.947 -27.846 1.950 1.00 94.81 589 ARG A CA 1
ATOM 4951 C C . ARG A 1 589 ? 2.071 -27.762 3.195 1.00 94.81 589 ARG A C 1
ATOM 4953 O O . ARG A 1 589 ? 1.518 -28.770 3.618 1.00 94.81 589 ARG A O 1
ATOM 4960 N N . PHE A 1 590 ? 1.945 -26.570 3.772 1.00 95.81 590 PHE A N 1
ATOM 4961 C CA . PHE A 1 590 ? 1.161 -26.327 4.983 1.00 95.81 590 PHE A CA 1
ATOM 4962 C C . PHE A 1 590 ? -0.190 -25.686 4.655 1.00 95.81 590 PHE A C 1
ATOM 4964 O O . PHE A 1 590 ? -0.684 -24.843 5.405 1.00 95.81 590 PHE A O 1
ATOM 4971 N N . LYS A 1 591 ? -0.794 -26.078 3.526 1.00 95.31 591 LYS A N 1
ATOM 4972 C CA . LYS A 1 591 ? -2.016 -25.460 3.003 1.00 95.31 591 LYS A CA 1
ATOM 4973 C C . LYS A 1 591 ? -3.129 -25.403 4.043 1.00 95.31 591 LYS A C 1
ATOM 4975 O O . LYS A 1 591 ? -3.661 -24.330 4.285 1.00 95.31 591 LYS A O 1
ATOM 4980 N N . THR A 1 592 ? -3.414 -26.512 4.726 1.00 95.94 592 THR A N 1
ATOM 4981 C CA . THR A 1 592 ? -4.444 -26.563 5.776 1.00 95.94 592 THR A CA 1
ATOM 4982 C C . THR A 1 592 ? -4.193 -25.530 6.877 1.00 95.94 592 THR A C 1
ATOM 4984 O O . THR A 1 592 ? -5.112 -24.835 7.296 1.00 95.94 592 THR A O 1
ATOM 4987 N N . PHE A 1 593 ? -2.942 -25.372 7.321 1.00 96.25 593 PHE A N 1
ATOM 4988 C CA . PHE A 1 593 ? -2.581 -24.373 8.327 1.00 96.25 593 PHE A CA 1
ATOM 4989 C C . PHE A 1 593 ? -2.829 -22.941 7.832 1.00 96.25 593 PHE A C 1
ATOM 4991 O O . PHE A 1 593 ? -3.438 -22.138 8.542 1.00 96.25 593 PHE A O 1
ATOM 4998 N N . PHE A 1 594 ? -2.393 -22.616 6.612 1.00 94.94 594 PHE A N 1
ATOM 4999 C CA . PHE A 1 594 ? -2.605 -21.286 6.037 1.00 94.94 594 PHE A CA 1
ATOM 5000 C C . PHE A 1 594 ? -4.083 -21.009 5.719 1.00 94.94 594 PHE A C 1
ATOM 5002 O O . PHE A 1 594 ? -4.539 -19.885 5.928 1.00 94.94 594 PHE A O 1
ATOM 5009 N N . ASP A 1 595 ? -4.848 -22.025 5.316 1.00 95.12 595 ASP A N 1
ATOM 5010 C CA . ASP A 1 595 ? -6.295 -21.940 5.098 1.00 95.12 595 ASP A CA 1
ATOM 5011 C C . ASP A 1 595 ? -7.030 -21.627 6.414 1.00 95.12 595 ASP A C 1
ATOM 5013 O O . ASP A 1 595 ? -7.892 -20.746 6.446 1.00 95.12 595 ASP A O 1
ATOM 5017 N N . ILE A 1 596 ? -6.653 -22.276 7.526 1.00 96.31 596 ILE A N 1
ATOM 5018 C CA . ILE A 1 596 ? -7.172 -21.970 8.873 1.00 96.31 596 ILE A CA 1
ATOM 5019 C C . ILE A 1 596 ? -6.854 -20.519 9.256 1.00 96.31 596 ILE A C 1
ATOM 5021 O O . ILE A 1 596 ? -7.734 -19.803 9.736 1.00 96.31 596 ILE A O 1
ATOM 5025 N N . ILE A 1 597 ? -5.618 -20.060 9.031 1.00 92.88 597 ILE A N 1
ATOM 5026 C CA . ILE A 1 597 ? -5.207 -18.678 9.327 1.00 92.88 597 ILE A CA 1
ATOM 5027 C C . ILE A 1 597 ? -6.016 -17.674 8.504 1.00 92.88 597 ILE A C 1
ATOM 5029 O O . ILE A 1 597 ? -6.517 -16.697 9.068 1.00 92.88 597 ILE A O 1
ATOM 5033 N N . SER A 1 598 ? -6.184 -17.915 7.199 1.00 93.44 598 SER A N 1
ATOM 5034 C CA . SER A 1 598 ? -6.985 -17.044 6.335 1.00 93.44 598 SER A CA 1
ATOM 5035 C C . SER A 1 598 ? -8.435 -17.013 6.800 1.00 93.44 598 SER A C 1
ATOM 5037 O O . SER A 1 598 ? -8.971 -15.940 7.051 1.00 93.44 598 SER A O 1
ATOM 5039 N N . ARG A 1 599 ? -9.052 -18.176 7.043 1.00 95.12 599 ARG A N 1
ATOM 5040 C CA . ARG A 1 599 ? -10.423 -18.255 7.566 1.00 95.12 599 ARG A CA 1
ATOM 5041 C C . ARG A 1 599 ? -10.568 -17.547 8.905 1.00 95.12 599 ARG A C 1
ATOM 5043 O O . ARG A 1 599 ? -11.567 -16.871 9.119 1.00 95.12 599 ARG A O 1
ATOM 5050 N N . PHE A 1 600 ? -9.593 -17.652 9.806 1.00 94.62 600 PHE A N 1
ATOM 5051 C CA . PHE A 1 600 ? -9.634 -16.930 11.077 1.00 94.62 600 PHE A CA 1
ATOM 5052 C C . PHE A 1 600 ? -9.563 -15.420 10.863 1.00 94.62 600 PHE A C 1
ATOM 5054 O O . PHE A 1 600 ? -10.354 -14.679 11.449 1.00 94.62 600 PHE A O 1
ATOM 5061 N N . LYS A 1 601 ? -8.658 -14.962 9.992 1.00 92.69 601 LYS A N 1
ATOM 5062 C CA . LYS A 1 601 ? -8.520 -13.554 9.604 1.00 92.69 601 LYS A CA 1
ATOM 5063 C C . LYS A 1 601 ? -9.793 -13.010 8.956 1.00 92.69 601 LYS A C 1
ATOM 5065 O O . LYS A 1 601 ? -10.176 -11.884 9.272 1.00 92.69 601 LYS A O 1
ATOM 5070 N N . ASP A 1 602 ? -10.466 -13.813 8.146 1.00 92.62 602 ASP A N 1
ATOM 5071 C CA . ASP A 1 602 ? -11.667 -13.430 7.400 1.00 92.62 602 ASP A CA 1
ATOM 5072 C C . ASP A 1 602 ? -12.966 -13.737 8.166 1.00 92.62 602 ASP A C 1
ATOM 5074 O O . ASP A 1 602 ? -14.050 -13.341 7.739 1.00 92.62 602 ASP A O 1
ATOM 5078 N N . SER A 1 603 ? -12.870 -14.405 9.323 1.00 93.44 603 SER A N 1
ATOM 5079 C CA . SER A 1 603 ? -14.024 -14.697 10.172 1.00 93.44 603 SER A CA 1
ATOM 5080 C C . SER A 1 603 ? -14.680 -13.407 10.657 1.00 93.44 603 SER A C 1
ATOM 5082 O O . SER A 1 603 ? -14.001 -12.470 11.107 1.00 93.44 603 SER A O 1
ATOM 5084 N N . ASN A 1 604 ? -16.007 -13.396 10.581 1.00 92.62 604 ASN A N 1
ATOM 5085 C CA . ASN A 1 604 ? -16.865 -12.285 10.969 1.00 92.62 604 ASN A CA 1
ATOM 5086 C C . ASN A 1 604 ? -17.739 -12.687 12.161 1.00 92.62 604 ASN A C 1
ATOM 5088 O O . ASN A 1 604 ? -17.652 -13.804 12.675 1.00 92.62 604 ASN A O 1
ATOM 5092 N N . TYR A 1 605 ? -18.588 -11.765 12.598 1.00 93.81 605 TYR A N 1
ATOM 5093 C CA . TYR A 1 605 ? -19.542 -11.978 13.677 1.00 93.81 605 TYR A CA 1
ATOM 5094 C C . TYR A 1 605 ? -20.946 -11.954 13.065 1.00 93.81 605 TYR A C 1
ATOM 5096 O O . TYR A 1 605 ? -21.458 -10.871 12.778 1.00 93.81 605 TYR A O 1
ATOM 5104 N N . PRO A 1 606 ? -21.577 -13.118 12.814 1.00 89.06 606 PRO A N 1
ATOM 5105 C CA . PRO A 1 606 ? -22.804 -13.201 12.012 1.00 89.06 606 PRO A CA 1
ATOM 5106 C C . PRO A 1 606 ? -23.964 -12.338 12.521 1.00 89.06 606 PRO A C 1
ATOM 5108 O O . PRO A 1 606 ? -24.854 -11.990 11.756 1.00 89.06 606 PRO A O 1
ATOM 5111 N N . TYR A 1 607 ? -23.944 -11.986 13.807 1.00 93.56 607 TYR A N 1
ATOM 5112 C CA . TYR A 1 607 ? -25.005 -11.238 14.475 1.00 93.56 607 TYR A CA 1
ATOM 5113 C C . TYR A 1 607 ? -24.579 -9.825 14.894 1.00 93.56 607 TYR A C 1
ATOM 5115 O O . TYR A 1 607 ? -25.273 -9.190 15.690 1.00 93.56 607 TYR A O 1
ATOM 5123 N N . GLU A 1 608 ? -23.451 -9.321 14.380 1.00 93.88 608 GLU A N 1
ATOM 5124 C CA . GLU A 1 608 ? -22.941 -7.980 14.693 1.00 93.88 608 GLU A CA 1
ATOM 5125 C C . GLU A 1 608 ? -23.974 -6.891 14.417 1.00 93.88 608 GLU A C 1
ATOM 5127 O O . GLU A 1 608 ? -24.182 -6.016 15.247 1.00 93.88 608 GLU A O 1
ATOM 5132 N N . GLU A 1 609 ? -24.689 -6.956 13.296 1.00 94.44 609 GLU A N 1
ATOM 5133 C CA . GLU A 1 609 ? -25.669 -5.925 12.939 1.00 94.44 609 GLU A CA 1
ATOM 5134 C C . GLU A 1 609 ? -26.835 -5.805 13.940 1.00 94.44 609 GLU A C 1
ATOM 5136 O O . GLU A 1 609 ? -27.488 -4.764 14.011 1.00 94.44 609 GLU A O 1
ATOM 5141 N N . TYR A 1 610 ? -27.083 -6.844 14.746 1.00 95.50 610 TYR A N 1
ATOM 5142 C CA . TYR A 1 610 ? -28.168 -6.886 15.728 1.00 95.50 610 TYR A CA 1
ATOM 5143 C C . TYR A 1 610 ? -27.759 -6.388 17.114 1.00 95.50 610 TYR A C 1
ATOM 5145 O O . TYR A 1 610 ? -28.629 -6.193 17.964 1.00 95.50 610 TYR A O 1
ATOM 5153 N N . ILE A 1 611 ? -26.467 -6.147 17.357 1.00 95.44 611 ILE A N 1
ATOM 5154 C CA . ILE A 1 611 ? -26.012 -5.567 18.628 1.00 95.44 611 ILE A CA 1
ATOM 5155 C C . ILE A 1 611 ? -26.354 -4.080 18.716 1.00 95.44 611 ILE A C 1
ATOM 5157 O O . ILE A 1 611 ? -26.282 -3.498 19.794 1.00 95.44 611 ILE A O 1
ATOM 5161 N N . THR A 1 612 ? -26.684 -3.440 17.594 1.00 96.12 612 THR A N 1
ATOM 5162 C CA . THR A 1 612 ? -27.010 -2.020 17.520 1.00 96.12 612 THR A CA 1
ATOM 5163 C C . THR A 1 612 ? -28.316 -1.798 16.772 1.00 96.12 612 THR A C 1
ATOM 5165 O O . THR A 1 612 ? -28.756 -2.625 15.978 1.00 96.12 612 THR A O 1
ATOM 5168 N N . HIS A 1 613 ? -28.977 -0.674 17.034 1.00 95.38 613 HIS A N 1
ATOM 5169 C CA . HIS A 1 613 ? -30.171 -0.301 16.291 1.00 95.38 613 HIS A CA 1
ATOM 5170 C C . HIS A 1 613 ? -30.296 1.212 16.165 1.00 95.38 613 HIS A C 1
ATOM 5172 O O . HIS A 1 613 ? -29.839 1.951 17.039 1.00 95.38 613 HIS A O 1
ATOM 5178 N N . ASN A 1 614 ? -30.923 1.675 15.080 1.00 94.75 614 ASN A N 1
ATOM 5179 C CA . ASN A 1 614 ? -31.140 3.095 14.858 1.00 94.75 614 ASN A CA 1
ATOM 5180 C C . ASN A 1 614 ? -31.903 3.680 16.047 1.00 94.75 614 ASN A C 1
ATOM 5182 O O . ASN A 1 614 ? -33.024 3.271 16.347 1.00 94.75 614 ASN A O 1
ATOM 5186 N N . TRP A 1 615 ? -31.293 4.647 16.730 1.00 92.62 615 TRP A N 1
ATOM 5187 C CA . TRP A 1 615 ? -31.866 5.193 17.955 1.00 92.62 615 TRP A CA 1
ATOM 5188 C C . TRP A 1 615 ? -33.240 5.845 17.734 1.00 92.62 615 TRP A C 1
ATOM 5190 O O . TRP A 1 615 ? -34.056 5.841 18.648 1.00 92.62 615 TRP A O 1
ATOM 5200 N N . ARG A 1 616 ? -33.525 6.385 16.539 1.00 91.25 616 ARG A N 1
ATOM 5201 C CA . ARG A 1 616 ? -34.831 6.992 16.228 1.00 91.25 616 ARG A CA 1
ATOM 5202 C C . ARG A 1 616 ? -35.937 5.954 16.104 1.00 91.25 616 ARG A C 1
ATOM 5204 O O . ARG A 1 616 ? -37.074 6.256 16.449 1.00 91.25 616 ARG A O 1
ATOM 5211 N N . GLU A 1 617 ? -35.598 4.767 15.613 1.00 93.19 617 GLU A N 1
ATOM 5212 C CA . GLU A 1 617 ? -36.522 3.641 15.456 1.00 93.19 617 GLU A CA 1
ATOM 5213 C C . GLU A 1 617 ? -36.695 2.895 16.783 1.00 93.19 617 GLU A C 1
ATOM 5215 O O . GLU A 1 617 ? -37.817 2.593 17.177 1.00 93.19 617 GLU A O 1
ATOM 5220 N N . LEU A 1 618 ? -35.602 2.684 17.525 1.00 94.38 618 LEU A N 1
ATOM 5221 C CA . LEU A 1 618 ? -35.607 1.932 18.782 1.00 94.38 618 LEU A CA 1
ATOM 5222 C C . LEU A 1 618 ? -36.547 2.526 19.842 1.00 94.38 618 LEU A C 1
ATOM 5224 O O . LEU A 1 618 ? -37.129 1.780 20.624 1.00 94.38 618 LEU A O 1
ATOM 5228 N N . TYR A 1 619 ? -36.681 3.854 19.884 1.00 93.44 619 TYR A N 1
ATOM 5229 C CA . TYR A 1 619 ? -37.524 4.548 20.863 1.00 93.44 619 TYR A CA 1
ATOM 5230 C C . TYR A 1 619 ? -38.984 4.740 20.407 1.00 93.44 619 TYR A C 1
ATOM 5232 O O . TYR A 1 619 ? -39.753 5.400 21.105 1.00 93.44 619 TYR A O 1
ATOM 5240 N N . GLN A 1 620 ? -39.396 4.153 19.274 1.00 90.88 620 GLN A N 1
ATOM 5241 C CA . GLN A 1 620 ? -40.801 4.132 18.846 1.00 90.88 620 GLN A CA 1
ATOM 5242 C C . GLN A 1 620 ? -41.578 3.066 19.629 1.00 90.88 620 GLN A C 1
ATOM 5244 O O . GLN A 1 620 ? -41.742 1.925 19.202 1.00 90.88 620 GLN A O 1
ATOM 5249 N N . PHE A 1 621 ? -42.028 3.443 20.820 1.00 93.69 621 PHE A N 1
ATOM 5250 C CA . PHE A 1 621 ? -42.666 2.545 21.778 1.00 93.69 621 PHE A CA 1
ATOM 5251 C C . PHE A 1 621 ? -44.180 2.427 21.600 1.00 93.69 621 PHE A C 1
ATOM 5253 O O . PHE A 1 621 ? -44.869 3.405 21.307 1.00 93.69 621 PHE A O 1
ATOM 5260 N N . ASN A 1 622 ? -44.716 1.229 21.852 1.00 92.19 622 ASN A N 1
ATOM 5261 C CA . ASN A 1 622 ? -46.160 1.004 21.864 1.00 92.19 622 ASN A CA 1
ATOM 5262 C C . ASN A 1 622 ? -46.810 1.530 23.163 1.00 92.19 622 ASN A C 1
ATOM 5264 O O . ASN A 1 622 ? -46.148 2.058 24.060 1.00 92.19 622 ASN A O 1
ATOM 5268 N N . GLN A 1 623 ? -48.134 1.408 23.284 1.00 93.12 623 GLN A N 1
ATOM 5269 C CA . GLN A 1 623 ? -48.853 1.907 24.460 1.00 93.12 623 GLN A CA 1
ATOM 5270 C C . GLN A 1 623 ? -48.397 1.238 25.768 1.00 93.12 623 GLN A C 1
ATOM 5272 O O . GLN A 1 623 ? -48.203 1.930 26.767 1.00 93.12 623 GLN A O 1
ATOM 5277 N N . SER A 1 624 ? -48.197 -0.081 25.769 1.00 92.81 624 SER A N 1
ATOM 5278 C CA . SER A 1 624 ? -47.768 -0.833 26.953 1.00 92.81 624 SER A CA 1
ATOM 5279 C C . SER A 1 624 ? -46.367 -0.422 27.412 1.00 92.81 624 SER A C 1
ATOM 5281 O O . SER A 1 624 ? -46.143 -0.254 28.608 1.00 92.81 624 SER A O 1
ATOM 5283 N N . ASP A 1 625 ? -45.447 -0.184 26.477 1.00 94.44 625 ASP A N 1
ATOM 5284 C CA . ASP A 1 625 ? -44.098 0.311 26.764 1.00 94.44 625 ASP A CA 1
ATOM 5285 C C . ASP A 1 625 ? -44.133 1.708 27.412 1.00 94.44 625 ASP A C 1
ATOM 5287 O O . ASP A 1 625 ? -43.453 1.960 28.407 1.00 94.44 625 ASP A O 1
ATOM 5291 N N . ASN A 1 626 ? -44.976 2.612 26.902 1.00 91.31 626 ASN A N 1
ATOM 5292 C CA . ASN A 1 626 ? -45.142 3.954 27.469 1.00 91.31 626 ASN A CA 1
ATOM 5293 C C . ASN A 1 626 ? -45.778 3.934 28.874 1.00 91.31 626 ASN A C 1
ATOM 5295 O O . ASN A 1 626 ? -45.401 4.727 29.747 1.00 91.31 626 ASN A O 1
ATOM 5299 N N . LEU A 1 627 ? -46.723 3.017 29.115 1.00 92.12 627 LEU A N 1
ATOM 5300 C CA . LEU A 1 627 ? -47.295 2.786 30.445 1.00 92.12 627 LEU A CA 1
ATOM 5301 C C . LEU A 1 627 ? -46.228 2.284 31.423 1.00 92.12 627 LEU A C 1
ATOM 5303 O O . LEU A 1 627 ? -46.123 2.820 32.525 1.00 92.12 627 LEU A O 1
ATOM 5307 N N . LEU A 1 628 ? -45.395 1.330 30.997 1.00 93.50 628 LEU A N 1
ATOM 5308 C CA . LEU A 1 628 ? -44.311 0.778 31.810 1.00 93.50 628 LEU A CA 1
ATOM 5309 C C . LEU A 1 628 ? -43.300 1.859 32.219 1.00 93.50 628 LEU A C 1
ATOM 5311 O O . LEU A 1 628 ? -42.976 1.992 33.396 1.00 93.50 628 LEU A O 1
ATOM 5315 N N . ILE A 1 629 ? -42.868 2.693 31.269 1.00 92.19 629 ILE A N 1
ATOM 5316 C CA . ILE A 1 629 ? -41.951 3.819 31.522 1.00 92.19 629 ILE A CA 1
ATOM 5317 C C . ILE A 1 629 ? -42.516 4.778 32.580 1.00 92.19 629 ILE A C 1
ATOM 5319 O O . ILE A 1 629 ? -41.779 5.270 33.434 1.00 92.19 629 ILE A O 1
ATOM 5323 N N . THR A 1 630 ? -43.825 5.037 32.538 1.00 88.81 630 THR A N 1
ATOM 5324 C CA . THR A 1 630 ? -44.510 5.894 33.518 1.00 88.81 630 THR A CA 1
ATOM 5325 C C . THR A 1 630 ? -44.638 5.213 34.885 1.00 88.81 630 THR A C 1
ATOM 5327 O O . THR A 1 630 ? -44.588 5.889 35.910 1.00 88.81 630 THR A O 1
ATOM 5330 N N . GLN A 1 631 ? -44.802 3.887 34.911 1.00 89.44 631 GLN A N 1
ATOM 5331 C CA . GLN A 1 631 ? -44.894 3.094 36.139 1.00 89.44 631 GLN A CA 1
ATOM 5332 C C . GLN A 1 631 ? -43.552 3.010 36.879 1.00 89.44 631 GLN A C 1
ATOM 5334 O O . GLN A 1 631 ? -43.547 3.009 38.108 1.00 89.44 631 GLN A O 1
ATOM 5339 N N . TRP A 1 632 ? -42.424 2.988 36.161 1.00 89.56 632 TRP A N 1
ATOM 5340 C CA . TRP A 1 632 ? -41.093 2.997 36.779 1.00 89.56 632 TRP A CA 1
ATOM 5341 C C . TRP A 1 632 ? -40.789 4.282 37.550 1.00 89.56 632 TRP A C 1
ATOM 5343 O O . TRP A 1 632 ? -40.134 4.223 38.589 1.00 89.56 632 TRP A O 1
ATOM 5353 N N . ASP A 1 633 ? -41.254 5.439 37.068 1.00 84.38 633 ASP A N 1
ATOM 5354 C CA . ASP A 1 633 ? -41.122 6.699 37.798 1.00 84.38 633 ASP A CA 1
ATOM 5355 C C . ASP A 1 633 ? -42.219 7.706 37.408 1.00 84.38 633 ASP A C 1
ATOM 5357 O O . ASP A 1 633 ? -42.268 8.220 36.288 1.00 84.38 633 ASP A O 1
ATOM 5361 N N . ALA A 1 634 ? -43.077 8.055 38.370 1.00 79.75 634 ALA A N 1
ATOM 5362 C CA . ALA A 1 634 ? -44.165 9.009 38.164 1.00 79.75 634 ALA A CA 1
ATOM 5363 C C . ALA A 1 634 ? -43.672 10.423 37.782 1.00 79.75 634 ALA A C 1
ATOM 5365 O O . ALA A 1 634 ? -44.380 11.157 37.083 1.00 79.75 634 ALA A O 1
ATOM 5366 N N . CYS A 1 635 ? -42.449 10.801 38.178 1.00 81.31 635 CYS A N 1
ATOM 5367 C CA . CYS A 1 635 ? -41.828 12.085 37.847 1.00 81.31 635 CYS A CA 1
ATOM 5368 C C . CYS A 1 635 ? -41.451 12.204 36.363 1.00 81.31 635 CYS A C 1
ATOM 5370 O O . CYS A 1 635 ? -41.129 13.299 35.910 1.00 81.31 635 CYS A O 1
ATOM 5372 N N . VAL A 1 636 ? -41.530 11.132 35.564 1.00 82.38 636 VAL A N 1
ATOM 5373 C CA . VAL A 1 636 ? -41.328 11.171 34.099 1.00 82.38 636 VAL A CA 1
ATOM 5374 C C . VAL A 1 636 ? -42.273 12.167 33.409 1.00 82.38 636 VAL A C 1
ATOM 5376 O O . VAL A 1 636 ? -41.941 12.722 32.357 1.00 82.38 636 VAL A O 1
ATOM 5379 N N . LYS A 1 637 ? -43.438 12.442 34.011 1.00 76.81 637 LYS A N 1
ATOM 5380 C CA . LYS A 1 637 ? -44.399 13.434 33.505 1.00 76.81 637 LYS A CA 1
ATOM 5381 C C . LYS A 1 637 ? -43.936 14.883 33.691 1.00 76.81 637 LYS A C 1
ATOM 5383 O O . LYS A 1 637 ? -44.333 15.731 32.902 1.00 76.81 637 LYS A O 1
ATOM 5388 N N . SER A 1 638 ? -43.113 15.162 34.703 1.00 80.69 638 SER A N 1
ATOM 5389 C CA . SER A 1 638 ? -42.699 16.520 35.093 1.00 80.69 638 SER A CA 1
ATOM 5390 C C . SER A 1 638 ? -41.190 16.781 34.979 1.00 80.69 638 SER A C 1
ATOM 5392 O O . SER A 1 638 ? -40.775 17.935 35.028 1.00 80.69 638 SER A O 1
ATOM 5394 N N . ASN A 1 639 ? -40.359 15.747 34.802 1.00 85.62 639 ASN A N 1
ATOM 5395 C CA . ASN A 1 639 ? -38.901 15.843 34.723 1.00 85.62 639 ASN A CA 1
ATOM 5396 C C . ASN A 1 639 ? -38.364 15.194 33.436 1.00 85.62 639 ASN A C 1
ATOM 5398 O O . ASN A 1 639 ? -38.269 13.969 33.319 1.00 85.62 639 ASN A O 1
ATOM 5402 N N . GLU A 1 640 ? -37.949 16.025 32.478 1.00 84.19 640 GLU A N 1
ATOM 5403 C CA . GLU A 1 640 ? -37.461 15.571 31.170 1.00 84.19 640 GLU A CA 1
ATOM 5404 C C . GLU A 1 640 ? -36.167 14.750 31.234 1.00 84.19 640 GLU A C 1
ATOM 5406 O O . GLU A 1 640 ? -35.977 13.830 30.434 1.00 84.19 640 GLU A O 1
ATOM 5411 N N . ILE A 1 641 ? -35.276 15.044 32.188 1.00 82.12 641 ILE A N 1
ATOM 5412 C CA . ILE A 1 641 ? -34.021 14.300 32.361 1.00 82.12 641 ILE A CA 1
ATOM 5413 C C . ILE A 1 641 ? -34.339 12.873 32.801 1.00 82.12 641 ILE A C 1
ATOM 5415 O O . ILE A 1 641 ? -33.794 11.913 32.245 1.00 82.12 641 ILE A O 1
ATOM 5419 N N . LYS A 1 642 ? -35.248 12.730 33.772 1.00 85.25 642 LYS A N 1
ATOM 5420 C CA . LYS A 1 642 ? -35.672 11.425 34.281 1.00 85.25 642 LYS A CA 1
ATOM 5421 C C . LYS A 1 642 ? -36.457 10.641 33.232 1.00 85.25 642 LYS A C 1
ATOM 5423 O O . LYS A 1 642 ? -36.192 9.456 33.043 1.00 85.25 642 LYS A O 1
ATOM 5428 N N . ALA A 1 643 ? -37.317 11.316 32.472 1.00 87.56 643 ALA A N 1
ATOM 5429 C CA . ALA A 1 643 ? -38.007 10.733 31.326 1.00 87.56 643 ALA A CA 1
ATOM 5430 C C . ALA A 1 643 ? -37.036 10.132 30.304 1.00 87.56 643 ALA A C 1
ATOM 5432 O O . ALA A 1 643 ? -37.153 8.960 29.958 1.00 87.56 643 ALA A O 1
ATOM 5433 N N . ALA A 1 644 ? -36.019 10.890 29.888 1.00 89.25 644 ALA A N 1
ATOM 5434 C CA . ALA A 1 644 ? -35.010 10.400 28.954 1.00 89.25 644 ALA A CA 1
ATOM 5435 C C . ALA A 1 644 ? -34.225 9.190 29.498 1.00 89.25 644 ALA A C 1
ATOM 5437 O O . ALA A 1 644 ? -33.830 8.309 28.738 1.00 89.25 644 ALA A O 1
ATOM 5438 N N . GLN A 1 645 ? -33.974 9.128 30.812 1.00 88.81 645 GLN A N 1
ATOM 5439 C CA . GLN A 1 645 ? -33.332 7.963 31.433 1.00 88.81 645 GLN A CA 1
ATOM 5440 C C . GLN A 1 645 ? -34.209 6.708 31.338 1.00 88.81 645 GLN A C 1
ATOM 5442 O O . GLN A 1 645 ? -33.698 5.665 30.935 1.00 88.81 645 GLN A O 1
ATOM 5447 N N . MET A 1 646 ? -35.501 6.809 31.666 1.00 92.19 646 MET A N 1
ATOM 5448 C CA . MET A 1 646 ? -36.425 5.667 31.633 1.00 92.19 646 MET A CA 1
ATOM 5449 C C . MET A 1 646 ? -36.717 5.198 30.199 1.00 92.19 646 MET A C 1
ATOM 5451 O O . MET A 1 646 ? -36.675 4.000 29.935 1.00 92.19 646 MET A O 1
ATOM 5455 N N . ILE A 1 647 ? -36.899 6.126 29.249 1.00 93.06 647 ILE A N 1
ATOM 5456 C CA . ILE A 1 647 ? -37.046 5.816 27.812 1.00 93.06 647 ILE A CA 1
ATOM 5457 C C . ILE A 1 647 ? -35.812 5.063 27.298 1.00 93.06 647 ILE A C 1
ATOM 5459 O O . ILE A 1 647 ? -35.934 4.027 26.649 1.00 93.06 647 ILE A O 1
ATOM 5463 N N . SER A 1 648 ? -34.609 5.541 27.636 1.00 92.94 648 SER A N 1
ATOM 5464 C CA . SER A 1 648 ? -33.362 4.875 27.247 1.00 92.94 648 SER A CA 1
ATOM 5465 C C . SER A 1 648 ? -33.223 3.482 27.867 1.00 92.94 648 SER A C 1
ATOM 5467 O O . SER A 1 648 ? -32.778 2.567 27.181 1.00 92.94 648 SER A O 1
ATOM 5469 N N . ALA A 1 649 ? -33.618 3.303 29.133 1.00 93.25 649 ALA A N 1
ATOM 5470 C CA . ALA A 1 649 ? -33.602 1.998 29.793 1.00 93.25 649 ALA A CA 1
ATOM 5471 C C . ALA A 1 649 ? -34.542 0.997 29.103 1.00 93.25 649 ALA A C 1
ATOM 5473 O O . ALA A 1 649 ? -34.112 -0.108 28.782 1.00 93.25 649 ALA A O 1
ATOM 5474 N N . ARG A 1 650 ? -35.774 1.404 28.769 1.00 95.19 650 ARG A N 1
ATOM 5475 C CA . ARG A 1 650 ? -36.699 0.535 28.026 1.00 95.19 650 ARG A CA 1
ATOM 5476 C C . ARG A 1 650 ? -36.190 0.221 26.619 1.00 95.19 650 ARG A C 1
ATOM 5478 O O . ARG A 1 650 ? -36.303 -0.910 26.158 1.00 95.19 650 ARG A O 1
ATOM 5485 N N . GLY A 1 651 ? -35.580 1.196 25.946 1.00 95.94 651 GLY A N 1
ATOM 5486 C CA . GLY A 1 651 ? -34.982 0.981 24.626 1.00 95.94 651 GLY A CA 1
ATOM 5487 C C . GLY A 1 651 ? -33.837 -0.029 24.668 1.00 95.94 651 GLY A C 1
ATOM 5488 O O . GLY A 1 651 ? -33.728 -0.865 23.776 1.00 95.94 651 GLY A O 1
ATOM 5489 N N . ALA A 1 652 ? -33.031 -0.015 25.731 1.00 96.25 652 ALA A N 1
ATOM 5490 C CA . ALA A 1 652 ? -32.004 -1.025 25.951 1.00 96.25 652 ALA A CA 1
ATOM 5491 C C . ALA A 1 652 ? -32.598 -2.435 26.105 1.00 96.25 652 ALA A C 1
ATOM 5493 O O . ALA A 1 652 ? -32.106 -3.358 25.463 1.00 96.25 652 ALA A O 1
ATOM 5494 N N . GLU A 1 653 ? -33.679 -2.605 26.876 1.00 97.44 653 GLU A N 1
ATOM 5495 C CA . GLU A 1 653 ? -34.380 -3.897 26.973 1.00 97.44 653 GLU A CA 1
ATOM 5496 C C . GLU A 1 653 ? -34.879 -4.371 25.600 1.00 97.44 653 GLU A C 1
ATOM 5498 O O . GLU A 1 653 ? -34.649 -5.517 25.218 1.00 97.44 653 GLU A O 1
ATOM 5503 N N . LYS A 1 654 ? -35.493 -3.479 24.809 1.00 97.56 654 LYS A N 1
ATOM 5504 C CA . LYS A 1 654 ? -35.959 -3.801 23.449 1.00 97.56 654 LYS A CA 1
ATOM 5505 C C . LYS A 1 654 ? -34.822 -4.193 22.506 1.00 97.56 654 LYS A C 1
ATOM 5507 O O . LYS A 1 654 ? -34.982 -5.124 21.718 1.00 97.56 654 LYS A O 1
ATOM 5512 N N . LEU A 1 655 ? -33.676 -3.520 22.597 1.00 97.88 655 LEU A N 1
ATOM 5513 C CA . LEU A 1 655 ? -32.492 -3.870 21.816 1.00 97.88 655 LEU A CA 1
ATOM 5514 C C . LEU A 1 655 ? -31.981 -5.269 22.181 1.00 97.88 655 LEU A C 1
ATOM 5516 O O . LEU A 1 655 ? -31.698 -6.064 21.289 1.00 97.88 655 LEU A O 1
ATOM 5520 N N . VAL A 1 656 ? -31.909 -5.590 23.475 1.00 97.94 656 VAL A N 1
ATOM 5521 C CA . VAL A 1 656 ? -31.478 -6.913 23.951 1.00 97.94 656 VAL A CA 1
ATOM 5522 C C . VAL A 1 656 ? -32.447 -8.006 23.500 1.00 97.94 656 VAL A C 1
ATOM 5524 O O . VAL A 1 656 ? -31.997 -9.060 23.056 1.00 97.94 656 VAL A O 1
ATOM 5527 N N . ILE A 1 657 ? -33.761 -7.751 23.538 1.00 97.56 657 ILE A N 1
ATOM 5528 C CA . ILE A 1 657 ? -34.771 -8.681 23.007 1.00 97.56 657 ILE A CA 1
ATOM 5529 C C . ILE A 1 657 ? -34.490 -8.985 21.534 1.00 97.56 657 ILE A C 1
ATOM 5531 O O . ILE A 1 657 ? -34.357 -10.152 21.169 1.00 97.56 657 ILE A O 1
ATOM 5535 N N . ARG A 1 658 ? -34.336 -7.944 20.706 1.00 96.81 658 ARG A N 1
ATOM 5536 C CA . ARG A 1 658 ? -34.031 -8.091 19.275 1.00 96.81 658 ARG A CA 1
ATOM 5537 C C . ARG A 1 658 ? -32.742 -8.883 19.048 1.00 96.81 658 ARG A C 1
ATOM 5539 O O . ARG A 1 658 ? -32.712 -9.761 18.191 1.00 96.81 658 ARG A O 1
ATOM 5546 N N . PHE A 1 659 ? -31.693 -8.577 19.807 1.00 97.38 659 PHE A N 1
ATOM 5547 C CA . PHE A 1 659 ? -30.400 -9.244 19.695 1.00 97.38 659 PHE A CA 1
ATOM 5548 C C . PHE A 1 659 ? -30.500 -10.750 19.983 1.00 97.38 659 PHE A C 1
ATOM 5550 O O . PHE A 1 659 ? -30.085 -11.564 19.161 1.00 97.38 659 PHE A O 1
ATOM 5557 N N . TYR A 1 660 ? -31.112 -11.143 21.103 1.00 97.19 660 TYR A N 1
ATOM 5558 C CA . TYR A 1 660 ? -31.244 -12.562 21.446 1.00 97.19 660 TYR A CA 1
ATOM 5559 C C . TYR A 1 660 ? -32.239 -13.315 20.550 1.00 97.19 660 TYR A C 1
ATOM 5561 O O . TYR A 1 660 ? -32.038 -14.501 20.292 1.00 97.19 660 TYR A O 1
ATOM 5569 N N . GLN A 1 661 ? -33.266 -12.644 20.018 1.00 96.88 661 GLN A N 1
ATOM 5570 C CA . GLN A 1 661 ? -34.131 -13.223 18.983 1.00 96.88 661 GLN A CA 1
ATOM 5571 C C . GLN A 1 661 ? -33.336 -13.543 17.713 1.00 96.88 661 GLN A C 1
ATOM 5573 O O . GLN A 1 661 ? -33.484 -14.632 17.163 1.00 96.88 661 GLN A O 1
ATOM 5578 N N . ALA A 1 662 ? -32.458 -12.633 17.277 1.00 95.94 662 ALA A N 1
ATOM 5579 C CA . ALA A 1 662 ? -31.593 -12.856 16.120 1.00 95.94 662 ALA A CA 1
ATOM 5580 C C . ALA A 1 662 ? -30.609 -14.016 16.345 1.00 95.94 662 ALA A C 1
ATOM 5582 O O . ALA A 1 662 ? -30.388 -14.807 15.435 1.00 95.94 662 ALA A O 1
ATOM 5583 N N . LEU A 1 663 ? -30.107 -14.190 17.575 1.00 94.56 663 LEU A N 1
ATOM 5584 C CA . LEU A 1 663 ? -29.301 -15.353 17.982 1.00 94.56 663 LEU A CA 1
ATOM 5585 C C . LEU A 1 663 ? -30.089 -16.682 18.035 1.00 94.56 663 LEU A C 1
ATOM 5587 O O . LEU A 1 663 ? -29.527 -17.720 18.399 1.00 94.56 663 LEU A O 1
ATOM 5591 N N . GLY A 1 664 ? -31.387 -16.676 17.722 1.00 94.38 664 GLY A N 1
ATOM 5592 C CA . GLY A 1 664 ? -32.233 -17.868 17.679 1.00 94.38 664 GLY A CA 1
ATOM 5593 C C . GLY A 1 664 ? -32.729 -18.346 19.045 1.00 94.38 664 GLY A C 1
ATOM 5594 O O . GLY A 1 664 ? -33.047 -19.525 19.195 1.00 94.38 664 GLY A O 1
ATOM 5595 N N . TYR A 1 665 ? -32.753 -17.485 20.065 1.00 95.62 665 TYR A N 1
ATOM 5596 C CA . TYR A 1 665 ? -33.403 -17.805 21.340 1.00 95.62 665 TYR A CA 1
ATOM 5597 C C . TYR A 1 665 ? -34.910 -17.537 21.268 1.00 95.62 665 TYR A C 1
ATOM 5599 O O . TYR A 1 665 ? -35.361 -16.601 20.606 1.00 95.62 665 TYR A O 1
ATOM 5607 N N . GLN A 1 666 ? -35.698 -18.312 22.014 1.00 96.38 666 GLN A N 1
ATOM 5608 C CA . GLN A 1 666 ? -37.076 -17.941 22.330 1.00 96.38 666 GLN A CA 1
ATOM 5609 C C . GLN A 1 666 ? -37.044 -16.857 23.405 1.00 96.38 666 GLN A C 1
ATOM 5611 O O . GLN A 1 666 ? -36.564 -17.106 24.510 1.00 96.38 666 GLN A O 1
ATOM 5616 N N . VAL A 1 667 ? -37.529 -15.656 23.088 1.00 97.38 667 VAL A N 1
ATOM 5617 C CA . VAL A 1 667 ? -37.403 -14.483 23.964 1.00 97.38 667 VAL A CA 1
ATOM 5618 C C . VAL A 1 667 ? -38.768 -14.001 24.440 1.00 97.38 667 VAL A C 1
ATOM 5620 O O . VAL A 1 667 ? -39.632 -13.664 23.633 1.00 97.38 667 VAL A O 1
ATOM 5623 N N . GLU A 1 668 ? -38.934 -13.916 25.757 1.00 96.56 668 GLU A N 1
ATOM 5624 C CA . GLU A 1 668 ? -40.116 -13.376 26.433 1.00 96.56 668 GLU A CA 1
ATOM 5625 C C . GLU A 1 668 ? -39.747 -12.062 27.149 1.00 96.56 668 GLU A C 1
ATOM 5627 O O . GLU A 1 668 ? -38.799 -12.017 27.938 1.00 96.56 668 GLU A O 1
ATOM 5632 N N . ASP A 1 669 ? -40.490 -10.987 26.868 1.00 96.25 669 ASP A N 1
ATOM 5633 C CA . ASP A 1 669 ? -40.346 -9.666 27.500 1.00 96.25 669 ASP A CA 1
ATOM 5634 C C . ASP A 1 669 ? -41.012 -9.691 28.881 1.00 96.25 669 ASP A C 1
ATOM 5636 O O . ASP A 1 669 ? -42.220 -9.507 29.002 1.00 96.25 669 ASP A O 1
ATOM 5640 N N . ILE A 1 670 ? -40.240 -9.966 29.931 1.00 95.12 670 ILE A N 1
ATOM 5641 C CA . ILE A 1 670 ? -40.777 -10.120 31.286 1.00 95.12 670 ILE A CA 1
ATOM 5642 C C . ILE A 1 670 ? -41.078 -8.752 31.909 1.00 95.12 670 ILE A C 1
ATOM 5644 O O . ILE A 1 670 ? -42.053 -8.632 32.654 1.00 95.12 670 ILE A O 1
ATOM 5648 N N . SER A 1 671 ? -40.308 -7.708 31.583 1.00 94.38 671 SER A N 1
ATOM 5649 C CA . SER A 1 671 ? -40.520 -6.345 32.090 1.00 94.38 671 SER A CA 1
ATOM 5650 C C . SER A 1 671 ? -41.939 -5.831 31.826 1.00 94.38 671 SER A C 1
ATOM 5652 O O . SER A 1 671 ? -42.529 -5.192 32.702 1.00 94.38 671 SER A O 1
ATOM 5654 N N . ILE A 1 672 ? -42.547 -6.171 30.679 1.00 94.62 672 ILE A N 1
ATOM 5655 C CA . ILE A 1 672 ? -43.923 -5.754 30.352 1.00 94.62 672 ILE A CA 1
ATOM 5656 C C . ILE A 1 672 ? -44.984 -6.353 31.291 1.00 94.62 672 ILE A C 1
ATOM 5658 O O . ILE A 1 672 ? -46.076 -5.798 31.432 1.00 94.62 672 ILE A O 1
ATOM 5662 N N . HIS A 1 673 ? -44.679 -7.437 32.007 1.00 94.25 673 HIS A N 1
ATOM 5663 C CA . HIS A 1 673 ? -45.622 -8.052 32.943 1.00 94.25 673 HIS A CA 1
ATOM 5664 C C . HIS A 1 673 ? -45.960 -7.166 34.147 1.00 94.25 673 HIS A C 1
ATOM 5666 O O . HIS A 1 673 ? -46.970 -7.402 34.808 1.00 94.25 673 HIS A O 1
ATOM 5672 N N . GLN A 1 674 ? -45.183 -6.107 34.396 1.00 93.50 674 GLN A N 1
ATOM 5673 C CA . GLN A 1 674 ? -45.521 -5.068 35.375 1.00 93.50 674 GLN A CA 1
ATOM 5674 C C . GLN A 1 674 ? -46.819 -4.324 35.028 1.00 93.50 674 GLN A C 1
ATOM 5676 O O . GLN A 1 674 ? -47.548 -3.936 35.942 1.00 93.50 674 GLN A O 1
ATOM 5681 N N . VAL A 1 675 ? -47.112 -4.157 33.729 1.00 93.19 675 VAL A N 1
ATOM 5682 C CA . VAL A 1 675 ? -48.343 -3.516 33.238 1.00 93.19 675 VAL A CA 1
ATOM 5683 C C . VAL A 1 675 ? -49.409 -4.532 32.834 1.00 93.19 675 VAL A C 1
ATOM 5685 O O . VAL A 1 675 ? -50.589 -4.281 33.059 1.00 93.19 675 VAL A O 1
ATOM 5688 N N . THR A 1 676 ? -49.030 -5.685 32.266 1.00 90.75 676 THR A N 1
ATOM 5689 C CA . THR A 1 676 ? -50.007 -6.705 31.829 1.00 90.75 676 THR A CA 1
ATOM 5690 C C . THR A 1 676 ? -50.493 -7.609 32.962 1.00 90.75 676 THR A C 1
ATOM 5692 O O . THR A 1 676 ? -51.500 -8.289 32.797 1.00 90.75 676 THR A O 1
ATOM 5695 N N . GLN A 1 677 ? -49.785 -7.634 34.098 1.00 89.44 677 GLN A N 1
ATOM 5696 C CA . GLN A 1 677 ? -50.057 -8.484 35.266 1.00 89.44 677 GLN A CA 1
ATOM 5697 C C . GLN A 1 677 ? -50.036 -9.999 34.979 1.00 89.44 677 GLN A C 1
ATOM 5699 O O . GLN A 1 677 ? -50.541 -10.791 35.770 1.00 89.44 677 GLN A O 1
ATOM 5704 N N . GLN A 1 678 ? -49.407 -10.427 33.879 1.00 88.88 678 GLN A N 1
ATOM 5705 C CA . GLN A 1 678 ? -49.331 -11.841 33.483 1.00 88.88 678 GLN A CA 1
ATOM 5706 C C . GLN A 1 678 ? -48.431 -12.689 34.402 1.00 88.88 678 GLN A C 1
ATOM 5708 O O . GLN A 1 678 ? -48.608 -13.901 34.491 1.00 88.88 678 GLN A O 1
ATOM 5713 N N . SER A 1 679 ? -47.456 -12.079 35.089 1.00 91.00 679 SER A N 1
ATOM 5714 C CA . SER A 1 679 ? -46.547 -12.765 36.018 1.00 91.00 679 SER A CA 1
ATOM 5715 C C . SER A 1 679 ? -45.831 -11.781 36.952 1.00 91.00 679 SER A C 1
ATOM 5717 O O . SER A 1 679 ? -45.675 -10.610 36.622 1.00 91.00 679 SER A O 1
ATOM 5719 N N . GLN A 1 680 ? -45.331 -12.265 38.096 1.00 90.56 680 GLN A N 1
ATOM 5720 C CA . GLN A 1 680 ? -44.444 -11.519 39.007 1.00 90.56 680 GLN A CA 1
ATOM 5721 C C . GLN A 1 680 ? -42.941 -11.770 38.760 1.00 90.56 680 GLN A C 1
ATOM 5723 O O . GLN A 1 680 ? -42.095 -11.270 39.505 1.00 90.56 680 GLN A O 1
ATOM 5728 N N . THR A 1 681 ? -42.569 -12.541 37.726 1.00 89.19 681 THR A N 1
ATOM 5729 C CA . THR A 1 681 ? -41.153 -12.875 37.459 1.00 89.19 681 THR A CA 1
ATOM 5730 C C . THR A 1 681 ? -40.283 -11.659 37.117 1.00 89.19 681 THR A C 1
ATOM 5732 O O . THR A 1 681 ? -39.069 -11.733 37.279 1.00 89.19 681 THR A O 1
ATOM 5735 N N . TRP A 1 682 ? -40.878 -10.526 36.736 1.00 89.50 682 TRP A N 1
ATOM 5736 C CA . TRP A 1 682 ? -40.167 -9.264 36.477 1.00 89.50 682 TRP A CA 1
ATOM 5737 C C . TRP A 1 682 ? -39.379 -8.740 37.682 1.00 89.50 682 TRP A C 1
ATOM 5739 O O . TRP A 1 682 ? -38.446 -7.962 37.533 1.00 89.50 682 TRP A O 1
ATOM 5749 N N . THR A 1 683 ? -39.702 -9.197 38.894 1.00 87.81 683 THR A N 1
ATOM 5750 C CA . THR A 1 683 ? -38.909 -8.890 40.094 1.00 87.81 683 THR A CA 1
ATOM 5751 C C . THR A 1 683 ? -37.498 -9.498 40.027 1.00 87.81 683 THR A C 1
ATOM 5753 O O . THR A 1 683 ? -36.541 -8.945 40.583 1.00 87.81 683 THR A O 1
ATOM 5756 N N . LEU A 1 684 ? -37.339 -10.607 39.297 1.00 87.69 684 LEU A N 1
ATOM 5757 C CA . LEU A 1 684 ? -36.095 -11.368 39.180 1.00 87.69 684 LEU A CA 1
ATOM 5758 C C . LEU A 1 684 ? -35.267 -10.996 37.941 1.00 87.69 684 LEU A C 1
ATOM 5760 O O . LEU A 1 684 ? -34.045 -11.050 38.023 1.00 87.69 684 LEU A O 1
ATOM 5764 N N . GLY A 1 685 ? -35.890 -10.590 36.835 1.00 91.69 685 GLY A N 1
ATOM 5765 C CA . GLY A 1 685 ? -35.194 -10.181 35.610 1.00 91.69 685 GLY A CA 1
ATOM 5766 C C . GLY A 1 685 ? -36.139 -9.586 34.568 1.00 91.69 685 GLY A C 1
ATOM 5767 O O . GLY A 1 685 ? -37.357 -9.708 34.690 1.00 91.69 685 GLY A O 1
ATOM 5768 N N . ASP A 1 686 ? -35.561 -8.979 33.540 1.00 94.44 686 ASP A N 1
ATOM 5769 C CA . ASP A 1 686 ? -36.255 -8.172 32.533 1.00 94.44 686 ASP A CA 1
ATOM 5770 C C . ASP A 1 686 ? -36.685 -9.004 31.314 1.00 94.44 686 ASP A C 1
ATOM 5772 O O . ASP A 1 686 ? -37.702 -8.730 30.675 1.00 94.44 686 ASP A O 1
ATOM 5776 N N . ILE A 1 687 ? -35.925 -10.054 30.987 1.00 96.69 687 ILE A N 1
ATOM 5777 C CA . ILE A 1 687 ? -36.133 -10.900 29.803 1.00 96.69 687 ILE A CA 1
ATOM 5778 C C . ILE A 1 687 ? -35.942 -12.370 30.186 1.00 96.69 687 ILE A C 1
ATOM 5780 O O . ILE A 1 687 ? -35.081 -12.693 31.007 1.00 96.69 687 ILE A O 1
ATOM 5784 N N . ARG A 1 688 ? -36.714 -13.276 29.577 1.00 95.56 688 ARG A N 1
ATOM 5785 C CA . ARG A 1 688 ? -36.512 -14.727 29.696 1.00 95.56 688 ARG A CA 1
ATOM 5786 C C . ARG A 1 688 ? -36.145 -15.339 28.346 1.00 95.56 688 ARG A C 1
ATOM 5788 O O . ARG A 1 688 ? -36.833 -15.104 27.359 1.00 95.56 688 ARG A O 1
ATOM 5795 N N . LEU A 1 689 ? -35.085 -16.145 28.331 1.00 94.62 689 LEU A N 1
ATOM 5796 C CA . LEU A 1 689 ? -34.637 -16.929 27.180 1.00 94.62 689 LEU A CA 1
ATOM 5797 C C . LEU A 1 689 ? -34.996 -18.410 27.353 1.00 94.62 689 LEU A C 1
ATOM 5799 O O . LEU A 1 689 ? -34.780 -18.978 28.430 1.00 94.62 689 LEU A O 1
ATOM 5803 N N . ASP A 1 690 ? -35.517 -19.034 26.296 1.00 92.75 690 ASP A N 1
ATOM 5804 C CA . ASP A 1 690 ? -35.839 -20.467 26.196 1.00 92.75 690 ASP A CA 1
ATOM 5805 C C . ASP A 1 690 ? -36.648 -20.997 27.391 1.00 92.75 690 ASP A C 1
ATOM 5807 O O . ASP A 1 690 ? -36.447 -22.109 27.876 1.00 92.75 690 ASP A O 1
ATOM 5811 N N . SER A 1 691 ? -37.549 -20.164 27.923 1.00 88.31 691 SER A N 1
ATOM 5812 C CA . SER A 1 691 ? -38.344 -20.439 29.132 1.00 88.31 691 SER A CA 1
ATOM 5813 C C . SER A 1 691 ? -37.533 -20.768 30.403 1.00 88.31 691 SER A C 1
ATOM 5815 O O . SER A 1 691 ? -38.118 -21.162 31.415 1.00 88.31 691 SER A O 1
ATOM 5817 N N . LYS A 1 692 ? -36.204 -20.588 30.394 1.00 88.12 692 LYS A N 1
ATOM 5818 C CA . LYS A 1 692 ? -35.297 -21.052 31.455 1.00 88.12 692 LYS A CA 1
ATOM 5819 C C . LYS A 1 692 ? -34.419 -19.945 32.028 1.00 88.12 692 LYS A C 1
ATOM 5821 O O . LYS A 1 692 ? -34.389 -19.772 33.245 1.00 88.12 692 LYS A O 1
ATOM 5826 N N . TYR A 1 693 ? -33.690 -19.224 31.183 1.00 90.50 693 TYR A N 1
ATOM 5827 C CA . TYR A 1 693 ? -32.662 -18.282 31.627 1.00 90.50 693 TYR A CA 1
ATOM 5828 C C . TYR A 1 693 ? -33.243 -16.881 31.763 1.00 90.50 693 TYR A C 1
ATOM 5830 O O . TYR A 1 693 ? -33.950 -16.424 30.872 1.00 90.50 693 TYR A O 1
ATOM 5838 N N . LEU A 1 694 ? -32.948 -16.195 32.866 1.00 94.06 694 LEU A N 1
ATOM 5839 C CA . LEU A 1 694 ? -33.350 -14.804 33.064 1.00 94.06 694 LEU A CA 1
ATOM 5840 C C . LEU A 1 694 ? -32.175 -13.872 32.781 1.00 94.06 694 LEU A C 1
ATOM 5842 O O . LEU A 1 694 ? -31.041 -14.155 33.177 1.00 94.06 694 LEU A O 1
ATOM 5846 N N . LEU A 1 695 ? -32.477 -12.757 32.125 1.00 94.94 695 LEU A N 1
ATOM 5847 C CA . LEU A 1 695 ? -31.556 -11.660 31.877 1.00 94.94 695 LEU A CA 1
ATOM 5848 C C . LEU A 1 695 ? -32.014 -10.419 32.640 1.00 94.94 695 LEU A C 1
ATOM 5850 O O . LEU A 1 695 ? -33.208 -10.140 32.713 1.00 94.94 695 LEU A O 1
ATOM 5854 N N . ASP A 1 696 ? -31.062 -9.656 33.152 1.00 93.50 696 ASP A N 1
ATOM 5855 C CA . ASP A 1 696 ? -31.250 -8.354 33.785 1.00 93.50 696 ASP A CA 1
ATOM 5856 C C . ASP A 1 696 ? -30.457 -7.325 32.968 1.00 93.50 696 ASP A C 1
ATOM 5858 O O . ASP A 1 696 ? -29.229 -7.382 32.861 1.00 93.50 696 ASP A O 1
ATOM 5862 N N . VAL A 1 697 ? -31.163 -6.412 32.312 1.00 94.00 697 VAL A N 1
ATOM 5863 C CA . VAL A 1 697 ? -30.577 -5.440 31.397 1.00 94.00 697 VAL A CA 1
ATOM 5864 C C . VAL A 1 697 ? -30.093 -4.244 32.201 1.00 94.00 697 VAL A C 1
ATOM 5866 O O . VAL A 1 697 ? -30.769 -3.698 33.079 1.00 94.00 697 VAL A O 1
ATOM 5869 N N . LYS A 1 698 ? -28.866 -3.822 31.916 1.00 91.62 698 LYS A N 1
ATOM 5870 C CA . LYS A 1 698 ? -28.256 -2.655 32.537 1.00 91.62 698 LYS A CA 1
ATOM 5871 C C . LYS A 1 698 ? -27.851 -1.694 31.449 1.00 91.62 698 LYS A C 1
ATOM 5873 O O . LYS A 1 698 ? -26.996 -1.980 30.621 1.00 91.62 698 LYS A O 1
ATOM 5878 N N . ASN A 1 699 ? -28.511 -0.545 31.459 1.00 90.31 699 ASN A N 1
ATOM 5879 C CA . ASN A 1 699 ? -28.293 0.517 30.497 1.00 90.31 699 ASN A CA 1
ATOM 5880 C C . ASN A 1 699 ? -27.390 1.603 31.076 1.00 90.31 699 ASN A C 1
ATOM 5882 O O . ASN A 1 699 ? -27.489 1.968 32.249 1.00 90.31 699 ASN A O 1
ATOM 5886 N N . SER A 1 700 ? -26.580 2.183 30.207 1.00 86.38 700 SER A N 1
ATOM 5887 C CA . SER A 1 700 ? -25.766 3.346 30.499 1.00 86.38 700 SER A CA 1
ATOM 5888 C C . SER A 1 700 ? -25.724 4.311 29.333 1.00 86.38 700 SER A C 1
ATOM 5890 O O . SER A 1 700 ? -25.968 3.941 28.193 1.00 86.38 700 SER A O 1
ATOM 5892 N N . ARG A 1 701 ? -25.446 5.583 29.622 1.00 81.25 701 ARG A N 1
ATOM 5893 C CA . ARG A 1 701 ? -25.555 6.681 28.662 1.00 81.25 701 ARG A CA 1
ATOM 5894 C C . ARG A 1 701 ? -24.239 7.439 28.546 1.00 81.25 701 ARG A C 1
ATOM 5896 O O . ARG A 1 701 ? -23.910 8.175 29.481 1.00 81.25 701 ARG A O 1
ATOM 5903 N N . LYS A 1 702 ? -23.507 7.298 27.431 1.00 71.75 702 LYS A N 1
ATOM 5904 C CA . LYS A 1 702 ? -22.199 7.968 27.204 1.00 71.75 702 LYS A CA 1
ATOM 5905 C C . LYS A 1 702 ? -22.276 9.457 27.547 1.00 71.75 702 LYS A C 1
ATOM 5907 O O . LYS A 1 702 ? -23.189 10.118 27.071 1.00 71.75 702 LYS A O 1
ATOM 5912 N N . SER A 1 703 ? -21.351 10.015 28.330 1.00 64.69 703 SER A N 1
ATOM 5913 C CA . SER A 1 703 ? -21.366 11.469 28.552 1.00 64.69 703 SER A CA 1
ATOM 5914 C C . SER A 1 703 ? -21.024 12.213 27.251 1.00 64.69 703 SER A C 1
ATOM 5916 O O . SER A 1 703 ? -20.318 11.687 26.396 1.00 64.69 703 SER A O 1
ATOM 5918 N N . VAL A 1 704 ? -21.525 13.440 27.086 1.00 59.28 704 VAL A N 1
ATOM 5919 C CA . VAL A 1 704 ? -21.301 14.237 25.860 1.00 59.28 704 VAL A CA 1
ATOM 5920 C C . VAL A 1 704 ? -19.820 14.617 25.686 1.00 59.28 704 VAL A C 1
ATOM 5922 O O . VAL A 1 704 ? -19.348 14.763 24.565 1.00 59.28 704 VAL A O 1
ATOM 5925 N N . ASN A 1 705 ? -19.081 14.733 26.795 1.00 53.03 705 ASN A N 1
ATOM 5926 C CA . ASN A 1 705 ? -17.724 15.289 26.848 1.00 53.03 705 ASN A CA 1
ATOM 5927 C C . ASN A 1 705 ? -16.628 14.250 27.119 1.00 53.03 705 ASN A C 1
ATOM 5929 O O . ASN A 1 705 ? -15.470 14.619 27.312 1.00 53.03 705 ASN A O 1
ATOM 5933 N N . SER A 1 706 ? -16.970 12.964 27.183 1.00 56.88 706 SER A N 1
ATOM 5934 C CA . SER A 1 706 ? -15.996 11.911 27.440 1.00 56.88 706 SER A CA 1
ATOM 5935 C C . SER A 1 706 ? -16.219 10.728 26.513 1.00 56.88 706 SER A C 1
ATOM 5937 O O . SER A 1 706 ? -17.343 10.274 26.312 1.00 56.88 706 SER A O 1
ATOM 5939 N N . LYS A 1 707 ? -15.112 10.189 25.994 1.00 51.97 707 LYS A N 1
ATOM 5940 C CA . LYS A 1 707 ? -15.087 8.833 25.434 1.00 51.97 707 LYS A CA 1
ATOM 5941 C C . LYS A 1 707 ? -15.254 7.778 26.536 1.00 51.97 707 LYS A C 1
ATOM 5943 O O . LYS A 1 707 ? -15.642 6.652 26.244 1.00 51.97 707 LYS A O 1
ATOM 5948 N N . SER A 1 708 ? -15.000 8.154 27.793 1.00 51.62 708 SER A N 1
ATOM 5949 C CA . SER A 1 708 ? -15.136 7.291 28.958 1.00 51.62 708 SER A CA 1
ATOM 5950 C C . SER A 1 708 ? -16.608 7.036 29.275 1.00 51.62 708 SER A C 1
ATOM 5952 O O . SER A 1 708 ? -17.443 7.939 29.370 1.00 51.62 708 S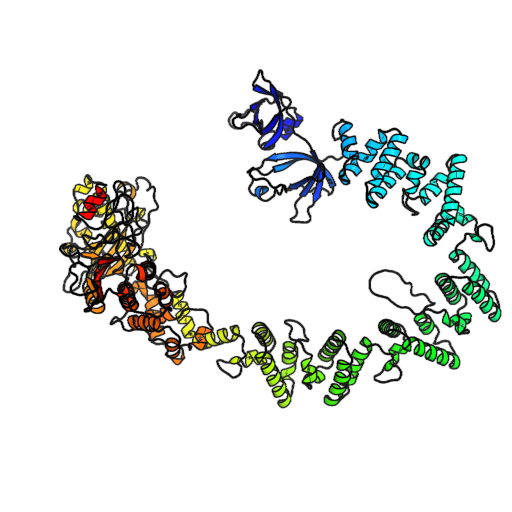ER A O 1
ATOM 5954 N N . TYR A 1 709 ? -16.895 5.757 29.445 1.00 55.59 709 TYR A N 1
ATOM 5955 C CA . TYR A 1 709 ? -18.191 5.187 29.755 1.00 55.59 709 TYR A CA 1
ATOM 5956 C C . TYR A 1 709 ? -18.759 5.670 31.111 1.00 55.59 709 TYR A C 1
ATOM 5958 O O . TYR A 1 709 ? -18.024 5.996 32.044 1.00 55.59 709 TYR A O 1
ATOM 5966 N N . SER A 1 710 ? -20.087 5.701 31.240 1.00 52.97 710 SER A N 1
ATOM 5967 C CA . SER A 1 710 ? -20.809 6.049 32.469 1.00 52.97 710 SER A CA 1
ATOM 5968 C C . SER A 1 710 ? -21.280 4.788 33.199 1.00 52.97 710 SER A C 1
ATOM 5970 O O . SER A 1 710 ? -22.350 4.283 32.931 1.00 52.97 710 SER A O 1
ATOM 5972 N N . GLU A 1 711 ? -20.475 4.277 34.127 1.00 64.50 711 GLU A N 1
ATOM 5973 C CA . GLU A 1 711 ? -20.854 3.401 35.258 1.00 64.50 711 GLU A CA 1
ATOM 5974 C C . GLU A 1 711 ? -22.180 2.574 35.138 1.00 64.50 711 GLU A C 1
ATOM 5976 O O . GLU A 1 711 ? -23.265 3.113 35.356 1.00 64.50 711 GLU A O 1
ATOM 5981 N N . PHE A 1 712 ? -22.117 1.247 34.872 1.00 61.88 712 PHE A N 1
ATOM 5982 C CA . PHE A 1 712 ? -23.293 0.350 34.977 1.00 61.88 712 PHE A CA 1
ATOM 5983 C C . PHE A 1 712 ? -23.578 0.135 36.462 1.00 61.88 712 PHE A C 1
ATOM 5985 O O . PHE A 1 712 ? -22.789 -0.521 37.143 1.00 61.88 712 PHE A O 1
ATOM 5992 N N . CYS A 1 713 ? -24.671 0.690 36.977 1.00 67.75 713 CYS A N 1
ATOM 5993 C CA . CYS A 1 713 ? -25.045 0.504 38.375 1.00 67.75 713 CYS A CA 1
ATOM 5994 C C . CYS A 1 713 ? -25.840 -0.794 38.544 1.00 67.75 713 CYS A C 1
ATOM 5996 O O . CYS A 1 713 ? -26.927 -0.930 37.983 1.00 67.75 713 CYS A O 1
ATOM 5998 N N . VAL A 1 714 ? -25.311 -1.728 39.334 1.00 66.69 714 VAL A N 1
ATOM 5999 C CA . VAL A 1 714 ? -25.978 -2.979 39.700 1.00 66.69 714 VAL A CA 1
ATOM 6000 C C . VAL A 1 714 ? -26.131 -3.039 41.217 1.00 66.69 714 VAL A C 1
ATOM 6002 O O . VAL A 1 714 ? -25.164 -3.338 41.921 1.00 66.69 714 VAL A O 1
ATOM 6005 N N . PRO A 1 715 ? -27.341 -2.769 41.740 1.00 60.28 715 PRO A N 1
ATOM 6006 C CA . PRO A 1 715 ? -27.588 -2.797 43.179 1.00 60.28 715 PRO A CA 1
ATOM 6007 C C . PRO A 1 715 ? -27.367 -4.183 43.793 1.00 60.28 715 PRO A C 1
ATOM 6009 O O . PRO A 1 715 ? -26.840 -4.299 44.894 1.00 60.28 715 PRO A O 1
ATOM 6012 N N . GLN A 1 716 ? -27.745 -5.248 43.078 1.00 68.25 716 GLN A N 1
ATOM 6013 C CA . GLN A 1 716 ? -27.611 -6.624 43.551 1.00 68.25 716 GLN A CA 1
ATOM 6014 C C . GLN A 1 716 ? -27.496 -7.606 42.378 1.00 68.25 716 GLN A C 1
ATOM 6016 O O . GLN A 1 716 ? -28.226 -7.492 41.398 1.00 68.25 716 GLN A O 1
ATOM 6021 N N . LEU A 1 717 ? -26.600 -8.592 42.505 1.00 76.19 717 LEU A N 1
ATOM 6022 C CA . LEU A 1 717 ? -26.559 -9.772 41.632 1.00 76.19 717 LEU A CA 1
ATOM 6023 C C . LEU A 1 717 ? -27.652 -10.750 42.092 1.00 76.19 717 LEU A C 1
ATOM 6025 O O . LEU A 1 717 ? -27.651 -11.137 43.264 1.00 76.19 717 LEU A O 1
ATOM 6029 N N . LYS A 1 718 ? -28.585 -11.108 41.204 1.00 80.19 718 LYS A N 1
ATOM 6030 C CA . LYS A 1 718 ? -29.771 -11.927 41.514 1.00 80.19 718 LYS A CA 1
ATOM 6031 C C . LYS A 1 718 ? -29.572 -13.394 41.107 1.00 80.19 718 LYS A C 1
ATOM 6033 O O . LYS A 1 718 ? -28.820 -13.690 40.183 1.00 80.19 718 LYS A O 1
ATOM 6038 N N . GLU A 1 719 ? -30.312 -14.289 41.756 1.00 75.88 719 GLU A N 1
ATOM 6039 C CA . GLU A 1 719 ? -30.376 -15.724 41.447 1.00 75.88 719 GLU A CA 1
ATOM 6040 C C . GLU A 1 719 ? -31.842 -16.162 41.307 1.00 75.88 719 GLU A C 1
ATOM 6042 O O . GLU A 1 719 ? -32.727 -15.640 41.988 1.00 75.88 719 GLU A O 1
ATOM 6047 N N . SER A 1 720 ? -32.112 -17.125 40.424 1.00 71.88 720 SER A N 1
ATOM 6048 C CA . SER A 1 720 ? -33.443 -17.697 40.206 1.00 71.88 720 SER A CA 1
ATOM 6049 C C . SER A 1 720 ? -33.358 -19.204 39.983 1.00 71.88 720 SER A C 1
ATOM 6051 O O . SER A 1 720 ? -32.692 -19.676 39.062 1.00 71.88 720 SER A O 1
ATOM 6053 N N . ARG A 1 721 ? -34.052 -19.980 40.830 1.00 62.75 721 ARG A N 1
ATOM 6054 C CA . ARG A 1 721 ? -34.092 -21.458 40.771 1.00 62.75 721 ARG A CA 1
ATOM 6055 C C . ARG A 1 721 ? -32.694 -22.100 40.676 1.00 62.75 721 ARG A C 1
ATOM 6057 O O . ARG A 1 721 ? -32.495 -23.032 39.903 1.00 62.75 721 ARG A O 1
ATOM 6064 N N . GLY A 1 722 ? -31.727 -21.565 41.425 1.00 67.06 722 GLY A N 1
ATOM 6065 C CA . GLY A 1 722 ? -30.340 -22.046 41.439 1.00 67.06 722 GLY A CA 1
ATOM 6066 C C . GLY A 1 722 ? -29.489 -21.651 40.225 1.00 67.06 722 GLY A C 1
ATOM 6067 O O . GLY A 1 722 ? -28.358 -22.109 40.131 1.00 67.06 722 GLY A O 1
ATOM 6068 N N . ASN A 1 723 ? -30.002 -20.822 39.307 1.00 76.19 723 ASN A N 1
ATOM 6069 C CA . ASN A 1 723 ? -29.225 -20.243 38.209 1.00 76.19 723 ASN A CA 1
ATOM 6070 C C . ASN A 1 723 ? -29.009 -18.748 38.451 1.00 76.19 723 ASN A C 1
ATOM 6072 O O . ASN A 1 723 ? -29.937 -18.037 38.852 1.00 76.19 723 ASN A O 1
ATOM 6076 N N . ASP A 1 724 ? -27.811 -18.263 38.147 1.00 83.38 724 ASP A N 1
ATOM 6077 C CA . ASP A 1 724 ? -27.528 -16.832 38.145 1.00 83.38 724 ASP A CA 1
ATOM 6078 C C . ASP A 1 724 ? -28.363 -16.120 37.074 1.00 83.38 724 ASP A C 1
ATOM 6080 O O . ASP A 1 724 ? -28.508 -16.595 35.942 1.00 83.38 724 ASP A O 1
ATOM 6084 N N . VAL A 1 725 ? -28.906 -14.953 37.424 1.00 88.19 725 VAL A N 1
ATOM 6085 C CA . VAL A 1 725 ? -29.502 -14.049 36.436 1.00 88.19 725 VAL A CA 1
ATOM 6086 C C . VAL A 1 725 ? -28.359 -13.363 35.690 1.00 88.19 725 VAL A C 1
ATOM 6088 O O . VAL A 1 725 ? -27.528 -12.694 36.309 1.00 88.19 725 VAL A O 1
ATOM 6091 N N . LYS A 1 726 ? -28.302 -13.530 34.364 1.00 92.25 726 LYS A N 1
ATOM 6092 C CA . LYS A 1 726 ? -27.247 -12.920 33.543 1.00 92.25 726 LYS A CA 1
ATOM 6093 C C . LYS A 1 726 ? -27.489 -11.425 33.414 1.00 92.25 726 LYS A C 1
ATOM 6095 O O . LYS A 1 726 ? -28.605 -10.997 33.138 1.00 92.25 726 LYS A O 1
ATOM 6100 N N . ILE A 1 727 ? -26.439 -10.632 33.547 1.00 91.81 727 ILE A N 1
ATOM 6101 C CA . ILE A 1 727 ? -26.507 -9.186 33.377 1.00 91.81 727 ILE A CA 1
ATOM 6102 C C . ILE A 1 727 ? -26.039 -8.836 31.978 1.00 91.81 727 ILE A C 1
ATOM 6104 O O . ILE A 1 727 ? -24.920 -9.176 31.599 1.00 91.81 727 ILE A O 1
ATOM 6108 N N . VAL A 1 728 ? -26.879 -8.119 31.238 1.00 94.81 728 VAL A N 1
ATOM 6109 C CA . VAL A 1 728 ? -26.580 -7.665 29.876 1.00 94.81 728 VAL A CA 1
ATOM 6110 C C . VAL A 1 728 ? -26.282 -6.173 29.896 1.00 94.81 728 VAL A C 1
ATOM 6112 O O . VAL A 1 728 ? -27.100 -5.378 30.360 1.00 94.81 728 VAL A O 1
ATOM 6115 N N . GLY A 1 729 ? -25.112 -5.786 29.395 1.00 93.06 729 GLY A N 1
ATOM 6116 C CA . GLY A 1 729 ? -24.691 -4.390 29.323 1.00 93.06 729 GLY A CA 1
ATOM 6117 C C . GLY A 1 729 ? -25.145 -3.743 28.020 1.00 93.06 729 GLY A C 1
ATOM 6118 O O . GLY A 1 729 ? -24.895 -4.280 26.943 1.00 93.06 729 GLY A O 1
ATOM 6119 N N . VAL A 1 730 ? -25.774 -2.570 28.100 1.00 93.81 730 VAL A N 1
ATOM 6120 C CA . VAL A 1 730 ? -26.148 -1.760 26.931 1.00 93.81 730 VAL A CA 1
ATOM 6121 C C . VAL A 1 730 ? -25.635 -0.336 27.077 1.00 93.81 730 VAL A C 1
ATOM 6123 O O . VAL A 1 730 ? -25.897 0.346 28.069 1.00 93.81 730 VAL A O 1
ATOM 6126 N N . LEU A 1 731 ? -24.932 0.138 26.055 1.00 91.12 731 LEU A N 1
ATOM 6127 C CA . LEU A 1 731 ? -24.431 1.495 25.965 1.00 91.12 731 LEU A CA 1
ATOM 6128 C C . LEU A 1 731 ? -25.278 2.324 25.004 1.00 91.12 731 LEU A C 1
ATOM 6130 O O . LEU A 1 731 ? -25.197 2.187 23.789 1.00 91.12 731 LEU A O 1
ATOM 6134 N N . SER A 1 732 ? -26.067 3.225 25.568 1.00 90.75 732 SER A N 1
ATOM 6135 C CA . SER A 1 732 ? -26.927 4.169 24.864 1.00 90.75 732 SER A CA 1
ATOM 6136 C C . SER A 1 732 ? -26.262 5.545 24.687 1.00 90.75 732 SER A C 1
ATOM 6138 O O . SER A 1 732 ? -25.392 5.946 25.471 1.00 90.75 732 SER A O 1
ATOM 6140 N N . PRO A 1 733 ? -26.683 6.340 23.689 1.00 87.25 733 PRO A N 1
ATOM 6141 C CA . PRO A 1 733 ? -26.289 7.738 23.585 1.00 87.25 733 PRO A CA 1
ATOM 6142 C C . PRO A 1 733 ? -26.951 8.604 24.665 1.00 87.25 733 PRO A C 1
ATOM 6144 O O . PRO A 1 733 ? -28.048 8.326 25.162 1.00 87.25 733 PRO A O 1
ATOM 6147 N N . TYR A 1 734 ? -26.321 9.729 25.000 1.00 83.88 734 TYR A N 1
ATOM 6148 C CA . TYR A 1 734 ? -26.946 10.735 25.853 1.00 83.88 734 TYR A CA 1
ATOM 6149 C C . TYR A 1 734 ? -27.881 11.636 25.049 1.00 83.88 734 TYR A C 1
ATOM 6151 O O . TYR A 1 734 ? -27.473 12.654 24.503 1.00 83.88 734 TYR A O 1
ATOM 6159 N N . LEU A 1 735 ? -29.160 11.259 25.005 1.00 86.94 735 LEU A N 1
ATOM 6160 C CA . LEU A 1 735 ? -30.210 12.021 24.324 1.00 86.94 735 LEU A CA 1
ATOM 6161 C C . LEU A 1 735 ? -31.211 12.646 25.306 1.00 86.94 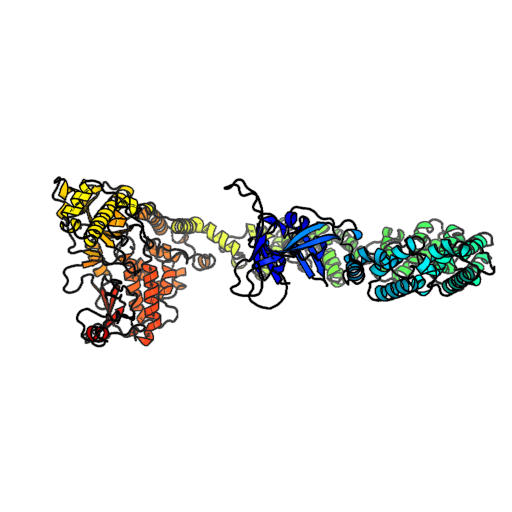735 LEU A C 1
ATOM 6163 O O . LEU A 1 735 ? -31.523 12.084 26.354 1.00 86.94 735 LEU A O 1
ATOM 6167 N N . GLN A 1 736 ? -31.714 13.832 24.980 1.00 86.94 736 GLN A N 1
ATOM 6168 C CA . GLN A 1 736 ? -32.847 14.438 25.686 1.00 86.94 736 GLN A CA 1
ATOM 6169 C C . GLN A 1 736 ? -34.164 13.826 25.194 1.00 86.94 736 GLN A C 1
ATOM 6171 O O . GLN A 1 736 ? -34.236 13.355 24.057 1.00 86.94 736 GLN A O 1
ATOM 6176 N N . LYS A 1 737 ? -35.206 13.882 26.035 1.00 89.06 737 LYS A N 1
ATOM 6177 C CA . LYS A 1 737 ? -36.536 13.315 25.757 1.00 89.06 737 LYS A CA 1
ATOM 6178 C C . LYS A 1 737 ? -37.080 13.766 24.399 1.00 89.06 737 LYS A C 1
ATOM 6180 O O . LYS A 1 737 ? -37.459 12.925 23.595 1.00 89.06 737 LYS A O 1
ATOM 6185 N N . GLN A 1 738 ? -37.026 15.070 24.119 1.00 87.94 738 GLN A N 1
ATOM 6186 C CA . GLN A 1 738 ? -37.534 15.645 22.871 1.00 87.94 738 GLN A CA 1
ATOM 6187 C C . GLN A 1 738 ? -36.968 14.960 21.618 1.00 87.94 738 GLN A C 1
ATOM 6189 O O . GLN A 1 738 ? -37.714 14.657 20.695 1.00 87.94 738 GLN A O 1
ATOM 6194 N N . TYR A 1 739 ? -35.672 14.628 21.611 1.00 89.75 739 TYR A N 1
ATOM 6195 C CA . TYR A 1 739 ? -35.050 13.977 20.462 1.00 89.75 739 TYR A CA 1
ATOM 6196 C C . TYR A 1 739 ? -35.515 12.528 20.327 1.00 89.75 739 TYR A C 1
ATOM 6198 O O . TYR A 1 739 ? -35.810 12.098 19.216 1.00 89.75 739 TYR A O 1
ATOM 6206 N N . MET A 1 740 ? -35.617 11.796 21.444 1.00 89.62 740 MET A N 1
ATOM 6207 C CA . MET A 1 740 ? -36.115 10.412 21.468 1.00 89.62 740 MET A CA 1
ATOM 6208 C C . MET A 1 740 ? -37.563 10.312 20.959 1.00 89.62 740 MET A C 1
ATOM 6210 O O . MET A 1 740 ? -37.910 9.330 20.319 1.00 89.62 740 MET A O 1
ATOM 6214 N N . GLU A 1 741 ? -38.377 11.351 21.176 1.00 85.94 741 GLU A N 1
ATOM 6215 C CA . GLU A 1 741 ? -39.760 11.467 20.680 1.00 85.94 741 GLU A CA 1
ATOM 6216 C C . GLU A 1 741 ? -39.858 12.011 19.237 1.00 85.94 741 GLU A C 1
ATOM 6218 O O . GLU A 1 741 ? -40.945 12.351 18.772 1.00 85.94 741 GLU A O 1
ATOM 6223 N N . GLY A 1 742 ? -38.734 12.153 18.524 1.00 83.31 742 GLY A N 1
ATOM 6224 C CA . GLY A 1 742 ? -38.702 12.651 17.144 1.00 83.31 742 GLY A CA 1
ATOM 6225 C C . GLY A 1 742 ? -38.873 14.169 16.999 1.00 83.31 742 GLY A C 1
ATOM 6226 O O . GLY A 1 742 ? -39.071 14.667 15.891 1.00 83.31 742 GLY A O 1
ATOM 6227 N N . ARG A 1 743 ? -38.785 14.933 18.095 1.00 82.75 743 ARG A N 1
ATOM 6228 C CA . ARG A 1 743 ? -38.904 16.398 18.091 1.00 82.75 743 ARG A CA 1
ATOM 6229 C C . ARG A 1 743 ? -37.521 17.040 17.968 1.00 82.75 743 ARG A C 1
ATOM 6231 O O . ARG A 1 743 ? -36.800 17.221 18.949 1.00 82.75 743 ARG A O 1
ATOM 6238 N N . GLY A 1 744 ? -37.168 17.418 16.740 1.00 84.19 744 GLY A N 1
ATOM 6239 C CA . GLY A 1 744 ? -35.914 18.105 16.418 1.00 84.19 744 GLY A CA 1
ATOM 6240 C C . GLY A 1 744 ? -34.704 17.174 16.281 1.00 84.19 744 GLY A C 1
ATOM 6241 O O . GLY A 1 744 ? -34.819 15.953 16.352 1.00 84.19 744 GLY A O 1
ATOM 6242 N N . ASN A 1 745 ? -33.523 17.765 16.069 1.00 85.25 745 ASN A N 1
ATOM 6243 C CA . ASN A 1 745 ? -32.265 17.037 15.883 1.00 85.25 745 ASN A CA 1
ATOM 6244 C C . ASN A 1 745 ? -31.201 17.488 16.901 1.00 85.25 745 ASN A C 1
ATOM 6246 O O . ASN A 1 745 ? -31.034 18.696 17.096 1.00 85.25 745 ASN A O 1
ATOM 6250 N N . PRO A 1 746 ? -30.454 16.554 17.522 1.00 84.19 746 PRO A N 1
ATOM 6251 C CA . PRO A 1 746 ? -29.312 16.888 18.370 1.00 84.19 746 PRO A CA 1
ATOM 6252 C C . PRO A 1 746 ? -28.246 17.672 17.595 1.00 84.19 746 PRO A C 1
ATOM 6254 O O . PRO A 1 746 ? -27.956 17.360 16.444 1.00 84.19 746 PRO A O 1
ATOM 6257 N N . ARG A 1 747 ? -27.613 18.662 18.237 1.00 82.69 747 ARG A N 1
ATOM 6258 C CA . ARG A 1 747 ? -26.505 19.454 17.652 1.00 82.69 747 ARG A CA 1
ATOM 6259 C C . ARG A 1 747 ? -25.137 18.755 17.723 1.00 82.69 747 ARG A C 1
ATOM 6261 O O . ARG A 1 747 ? -24.107 19.400 17.575 1.00 82.69 747 ARG A O 1
ATOM 6268 N N . PHE A 1 748 ? -25.117 17.460 18.010 1.00 79.44 748 PHE A N 1
ATOM 6269 C CA . PHE A 1 748 ? -23.912 16.650 18.166 1.00 79.44 748 PHE A CA 1
ATOM 6270 C C . PHE A 1 748 ? -24.123 15.286 17.510 1.00 79.44 748 PHE A C 1
ATOM 6272 O O . PHE A 1 748 ? -25.260 14.854 17.313 1.00 79.44 748 PHE A O 1
ATOM 6279 N N . HIS A 1 749 ? -23.029 14.604 17.172 1.00 81.62 749 HIS A N 1
ATOM 6280 C CA . HIS A 1 749 ? -23.096 13.268 16.591 1.00 81.62 749 HIS A CA 1
ATOM 6281 C C . HIS A 1 749 ? -23.646 12.254 17.604 1.00 81.62 749 HIS A C 1
ATOM 6283 O O . HIS A 1 749 ? -23.189 12.192 18.747 1.00 81.62 749 HIS A O 1
ATOM 6289 N N . VAL A 1 750 ? -24.623 11.451 17.182 1.00 84.69 750 VAL A N 1
ATOM 6290 C CA . VAL A 1 750 ? -25.311 10.480 18.039 1.00 84.69 750 VAL A CA 1
ATOM 6291 C C . VAL A 1 750 ? -24.961 9.074 17.585 1.00 84.69 750 VAL A C 1
ATOM 6293 O O . VAL A 1 750 ? -25.375 8.651 16.510 1.00 84.69 750 VAL A O 1
ATOM 6296 N N . ASN A 1 751 ? -24.252 8.343 18.441 1.00 87.00 751 ASN A N 1
ATOM 6297 C CA . ASN A 1 751 ? -24.038 6.914 18.246 1.00 87.00 751 ASN A CA 1
ATOM 6298 C C . ASN A 1 751 ? -25.326 6.143 18.544 1.00 87.00 751 ASN A C 1
ATOM 6300 O O . ASN A 1 751 ? -26.055 6.482 19.478 1.00 87.00 751 ASN A O 1
ATOM 6304 N N . ASN A 1 752 ? -25.578 5.079 17.792 1.00 93.12 752 ASN A N 1
ATOM 6305 C CA . ASN A 1 752 ? -26.671 4.169 18.100 1.00 93.12 752 ASN A CA 1
ATOM 6306 C C . ASN A 1 752 ? -26.421 3.426 19.430 1.00 93.12 752 ASN A C 1
ATOM 6308 O O . ASN A 1 752 ? -25.264 3.188 19.789 1.00 93.12 752 ASN A O 1
ATOM 6312 N N . PRO A 1 753 ? -27.485 3.067 20.172 1.00 93.00 753 PRO A N 1
ATOM 6313 C CA . PRO A 1 753 ? -27.411 2.121 21.276 1.00 93.00 753 PRO A CA 1
ATOM 6314 C C . PRO A 1 753 ? -26.713 0.827 20.868 1.00 93.00 753 PRO A C 1
ATOM 6316 O O . PRO A 1 753 ? -26.879 0.369 19.736 1.00 93.00 753 PRO A O 1
ATOM 6319 N N . GLN A 1 754 ? -25.951 0.245 21.790 1.00 94.25 754 GLN A N 1
ATOM 6320 C CA . GLN A 1 754 ? -25.136 -0.932 21.521 1.00 94.25 754 GLN A CA 1
ATOM 6321 C C . GLN A 1 754 ? -25.142 -1.912 22.698 1.00 94.25 754 GLN A C 1
ATOM 6323 O O . GLN A 1 754 ? -24.844 -1.524 23.827 1.00 94.25 754 GLN A O 1
ATOM 6328 N N . VAL A 1 755 ? -25.463 -3.179 22.442 1.00 95.75 755 VAL A N 1
ATOM 6329 C CA . VAL A 1 755 ? -25.254 -4.295 23.375 1.00 95.75 755 VAL A CA 1
ATOM 6330 C C . VAL A 1 755 ? -23.752 -4.545 23.482 1.00 95.75 755 VAL A C 1
ATOM 6332 O O . VAL A 1 755 ? -23.070 -4.557 22.467 1.00 95.75 755 VAL A O 1
ATOM 6335 N N . LEU A 1 756 ? -23.232 -4.705 24.699 1.00 93.38 756 LEU A N 1
ATOM 6336 C CA . LEU A 1 756 ? -21.810 -4.977 24.956 1.00 93.38 756 LEU A CA 1
ATOM 6337 C C . LEU A 1 756 ? -21.525 -6.456 25.242 1.00 93.38 756 LEU A C 1
ATOM 6339 O O . LEU A 1 756 ? -20.368 -6.853 25.306 1.00 93.38 756 LEU A O 1
ATOM 6343 N N . GLY A 1 757 ? -22.575 -7.250 25.455 1.00 94.88 757 GLY A N 1
ATOM 6344 C CA . GLY A 1 757 ? -22.496 -8.642 25.880 1.00 94.88 757 GLY A CA 1
ATOM 6345 C C . GLY A 1 757 ? -23.130 -8.857 27.252 1.00 94.88 757 GLY A C 1
ATOM 6346 O O . GLY A 1 757 ? -23.837 -7.990 27.781 1.00 94.88 757 GLY A O 1
ATOM 6347 N N . ALA A 1 758 ? -22.873 -10.026 27.830 1.00 93.81 758 ALA A N 1
ATOM 6348 C CA . ALA A 1 758 ? -23.425 -10.451 29.105 1.00 93.81 758 ALA A CA 1
ATOM 6349 C C . ALA A 1 758 ? -22.360 -11.073 30.015 1.00 93.81 758 ALA A C 1
ATOM 6351 O O . ALA A 1 758 ? -21.327 -11.553 29.555 1.00 93.81 758 ALA A O 1
ATOM 6352 N N . PHE A 1 759 ? -22.634 -11.096 31.315 1.00 90.19 759 PHE A N 1
ATOM 6353 C CA . PHE A 1 759 ? -21.871 -11.873 32.293 1.00 90.19 759 PHE A CA 1
ATOM 6354 C C . PHE A 1 759 ? -22.784 -12.294 33.454 1.00 90.19 759 PHE A C 1
ATOM 6356 O O . PHE A 1 759 ? -23.910 -11.811 33.574 1.00 90.19 759 PHE A O 1
ATOM 6363 N N . ASP A 1 760 ? -22.309 -13.185 34.318 1.00 87.69 760 ASP A N 1
ATOM 6364 C CA . ASP A 1 760 ? -23.022 -13.622 35.518 1.00 87.69 760 ASP A CA 1
ATOM 6365 C C . ASP A 1 760 ? -22.141 -13.543 36.776 1.00 87.69 760 ASP A C 1
ATOM 6367 O O . ASP A 1 760 ? -20.963 -13.165 36.746 1.00 87.69 760 ASP A O 1
ATOM 6371 N N . LYS A 1 761 ? -22.751 -13.835 37.926 1.00 85.19 761 LYS A N 1
ATOM 6372 C CA . LYS A 1 761 ? -22.084 -13.775 39.227 1.00 85.19 761 LYS A CA 1
ATOM 6373 C C . LYS A 1 761 ? -20.982 -14.829 39.332 1.00 85.19 761 LYS A C 1
ATOM 6375 O O . LYS A 1 761 ? -19.900 -14.487 39.814 1.00 85.19 761 LYS A O 1
ATOM 6380 N N . ALA A 1 762 ? -21.224 -16.050 38.856 1.00 86.25 762 ALA A N 1
ATOM 6381 C CA . ALA A 1 762 ? -20.227 -17.112 38.804 1.00 86.25 762 ALA A CA 1
ATOM 6382 C C . ALA A 1 762 ? -18.962 -16.657 38.064 1.00 86.25 762 ALA A C 1
ATOM 6384 O O . ALA A 1 762 ? -17.861 -16.792 38.600 1.00 86.25 762 ALA A O 1
ATOM 6385 N N . LYS A 1 763 ? -19.114 -16.015 36.897 1.00 87.50 763 LYS A N 1
ATOM 6386 C CA . LYS A 1 763 ? -17.995 -15.479 36.118 1.00 87.50 763 LYS A CA 1
ATOM 6387 C C . LYS A 1 763 ? -17.202 -14.425 36.873 1.00 87.50 763 LYS A C 1
ATOM 6389 O O . LYS A 1 763 ? -15.977 -14.409 36.817 1.00 87.50 763 LYS A O 1
ATOM 6394 N N . LEU A 1 764 ? -17.883 -13.541 37.597 1.00 85.94 764 LEU A N 1
ATOM 6395 C CA . LEU A 1 764 ? -17.206 -12.519 38.388 1.00 85.94 764 LEU A CA 1
ATOM 6396 C C . LEU A 1 764 ? -16.354 -13.135 39.506 1.00 85.94 764 LEU A C 1
ATOM 6398 O O . LEU A 1 764 ? -15.193 -12.761 39.665 1.00 85.94 764 LEU A O 1
ATOM 6402 N N . SER A 1 765 ? -16.914 -14.096 40.244 1.00 86.19 765 SER A N 1
ATOM 6403 C CA . SER A 1 765 ? -16.190 -14.826 41.290 1.00 86.19 765 SER A CA 1
ATOM 6404 C C . SER A 1 765 ? -15.020 -15.637 40.728 1.00 86.19 765 SER A C 1
ATOM 6406 O O . SER A 1 765 ? -13.953 -15.691 41.342 1.00 86.19 765 SER A O 1
ATOM 6408 N N . GLU A 1 766 ? -15.190 -16.219 39.542 1.00 90.38 766 GLU A N 1
ATOM 6409 C CA . GLU A 1 766 ? -14.132 -16.911 38.809 1.00 90.38 766 GLU A CA 1
ATOM 6410 C C . GLU A 1 766 ? -12.957 -15.969 38.480 1.00 90.38 766 GLU A C 1
ATOM 6412 O O . GLU A 1 766 ? -11.806 -16.282 38.789 1.00 90.38 766 GLU A O 1
ATOM 6417 N N . LEU A 1 767 ? -13.231 -14.782 37.924 1.00 90.62 767 LEU A N 1
ATOM 6418 C CA . LEU A 1 767 ? -12.201 -13.785 37.603 1.00 90.62 767 LEU A CA 1
ATOM 6419 C C . LEU A 1 767 ? -11.459 -13.307 38.859 1.00 90.62 767 LEU A C 1
ATOM 6421 O O . LEU A 1 767 ? -10.231 -13.206 38.850 1.00 90.62 767 LEU A O 1
ATOM 6425 N N . GLU A 1 768 ? -12.183 -13.037 39.949 1.00 88.94 768 GLU A N 1
ATOM 6426 C CA . GLU A 1 768 ? -11.574 -12.652 41.227 1.00 88.94 768 GLU A CA 1
ATOM 6427 C C . GLU A 1 768 ? -10.654 -13.758 41.764 1.00 88.94 768 GLU A C 1
ATOM 6429 O O . GLU A 1 768 ? -9.564 -13.448 42.245 1.00 88.94 768 GLU A O 1
ATOM 6434 N N . THR A 1 769 ? -11.042 -15.028 41.614 1.00 91.06 769 THR A N 1
ATOM 6435 C CA . THR A 1 769 ? -10.255 -16.195 42.050 1.00 91.06 769 THR A CA 1
ATOM 6436 C C . THR A 1 769 ? -8.992 -16.394 41.211 1.00 91.06 769 THR A C 1
ATOM 6438 O O . THR A 1 769 ? -7.931 -16.688 41.754 1.00 91.06 769 THR A O 1
ATOM 6441 N N . ILE A 1 770 ? -9.080 -16.222 39.890 1.00 93.00 770 ILE A N 1
ATOM 6442 C CA . ILE A 1 770 ? -7.956 -16.465 38.970 1.00 93.00 770 ILE A CA 1
ATOM 6443 C C . ILE A 1 770 ? -6.898 -15.356 39.052 1.00 93.00 770 ILE A C 1
ATOM 6445 O O . ILE A 1 770 ? -5.694 -15.631 38.968 1.00 93.00 770 ILE A O 1
ATOM 6449 N N . PHE A 1 771 ? -7.331 -14.098 39.179 1.00 92.62 771 PHE A N 1
ATOM 6450 C CA . PHE A 1 771 ? -6.449 -12.934 39.050 1.00 92.62 771 PHE A CA 1
ATOM 6451 C C . PHE A 1 771 ? -6.079 -12.257 40.368 1.00 92.62 771 PHE A C 1
ATOM 6453 O O . PHE A 1 771 ? -5.216 -11.377 40.350 1.00 92.62 771 PHE A O 1
ATOM 6460 N N . SER A 1 772 ? -6.685 -12.652 41.490 1.00 91.06 772 SER A N 1
ATOM 6461 C CA . SER A 1 772 ? -6.254 -12.177 42.805 1.00 91.06 772 SER A CA 1
ATOM 6462 C C . SER A 1 772 ? -5.239 -13.127 43.434 1.00 91.06 772 SER A C 1
ATOM 6464 O O . SER A 1 772 ? -5.373 -14.345 43.378 1.00 91.06 772 SER A O 1
ATOM 6466 N N . ASP A 1 773 ? -4.231 -12.559 44.080 1.00 89.50 773 ASP A N 1
ATOM 6467 C CA . ASP A 1 773 ? -3.278 -13.258 44.932 1.00 89.50 773 ASP A CA 1
ATOM 6468 C C . ASP A 1 773 ? -2.872 -12.349 46.108 1.00 89.50 773 ASP A C 1
ATOM 6470 O O . ASP A 1 773 ? -3.515 -11.333 46.383 1.00 89.50 773 ASP A O 1
ATOM 6474 N N . ARG A 1 774 ? -1.818 -12.707 46.851 1.00 85.12 774 ARG A N 1
ATOM 6475 C CA . ARG A 1 774 ? -1.366 -11.899 47.999 1.00 85.12 774 ARG A CA 1
ATOM 6476 C C . ARG A 1 774 ? -0.872 -10.497 47.612 1.00 85.12 774 ARG A C 1
ATOM 6478 O O . ARG A 1 774 ? -0.791 -9.628 48.473 1.00 85.12 774 ARG A O 1
ATOM 6485 N N . PHE A 1 775 ? -0.512 -10.282 46.348 1.00 87.31 775 PHE A N 1
ATOM 6486 C CA . PHE A 1 775 ? 0.050 -9.032 45.846 1.00 87.31 775 PHE A CA 1
ATOM 6487 C C . PHE A 1 775 ? -0.923 -8.255 44.968 1.00 87.31 775 PHE A C 1
ATOM 6489 O O . PHE A 1 775 ? -0.814 -7.036 44.895 1.00 87.31 775 PHE A O 1
ATOM 6496 N N . ILE A 1 776 ? -1.874 -8.917 44.313 1.00 90.31 776 ILE A N 1
ATOM 6497 C CA . ILE A 1 776 ? -2.868 -8.274 43.453 1.00 90.31 776 ILE A CA 1
ATOM 6498 C C . ILE A 1 776 ? -4.257 -8.603 43.985 1.00 90.31 776 ILE A C 1
ATOM 6500 O O . ILE A 1 776 ? -4.628 -9.761 44.098 1.00 90.31 776 ILE A O 1
ATOM 6504 N N . SER A 1 777 ? -5.055 -7.579 44.273 1.00 89.38 777 SER A N 1
ATOM 6505 C CA . SER A 1 777 ? -6.472 -7.748 44.604 1.00 89.38 777 SER A CA 1
ATOM 6506 C C . SER A 1 777 ? -7.353 -7.156 43.512 1.00 89.38 777 SER A C 1
ATOM 6508 O O . SER A 1 777 ? -7.208 -5.981 43.159 1.00 89.38 777 SER A O 1
ATOM 6510 N N . ILE A 1 778 ? -8.283 -7.959 42.997 1.00 85.19 778 ILE A N 1
ATOM 6511 C CA . ILE A 1 778 ? -9.341 -7.513 42.091 1.00 85.19 778 ILE A CA 1
ATOM 6512 C C . ILE A 1 778 ? -10.615 -7.333 42.917 1.00 85.19 778 ILE A C 1
ATOM 6514 O O . ILE A 1 778 ? -11.045 -8.249 43.609 1.00 85.19 778 ILE A O 1
ATOM 6518 N N . ASN A 1 779 ? -11.192 -6.130 42.917 1.00 77.56 779 ASN A N 1
ATOM 6519 C CA . ASN A 1 779 ? -12.356 -5.816 43.749 1.00 77.56 779 ASN A CA 1
ATOM 6520 C C . ASN A 1 779 ? -13.367 -4.950 42.985 1.00 77.56 779 ASN A C 1
ATOM 6522 O O . ASN A 1 779 ? -13.095 -3.789 42.682 1.00 77.56 779 ASN A O 1
ATOM 6526 N N . MET A 1 780 ? -14.544 -5.494 42.685 1.00 71.75 780 MET A N 1
ATOM 6527 C CA . MET A 1 780 ? -15.580 -4.762 41.940 1.00 71.75 780 MET A CA 1
ATOM 6528 C C . MET A 1 780 ? -16.448 -3.797 42.777 1.00 71.75 780 MET A C 1
ATOM 6530 O O . MET A 1 780 ? -16.822 -2.748 42.249 1.00 71.75 780 MET A O 1
ATOM 6534 N N . PRO A 1 781 ? -16.794 -4.082 44.050 1.00 63.31 781 PRO A N 1
ATOM 6535 C CA . PRO A 1 781 ? -17.590 -3.166 44.880 1.00 63.31 781 PRO A CA 1
ATOM 6536 C C . PRO A 1 781 ? -16.939 -1.806 45.215 1.00 63.31 781 PRO A C 1
ATOM 6538 O O . PRO A 1 781 ? -15.728 -1.688 45.418 1.00 63.31 781 PRO A O 1
ATOM 6541 N N . ARG A 1 782 ? -17.767 -0.762 45.399 1.00 49.22 782 ARG A N 1
ATOM 6542 C CA . ARG A 1 782 ? -17.347 0.573 45.876 1.00 49.22 782 ARG A CA 1
ATOM 6543 C C . ARG A 1 782 ? -17.262 0.642 47.409 1.00 49.22 782 ARG A C 1
ATOM 6545 O O . ARG A 1 782 ? -17.988 1.396 48.039 1.00 49.22 782 ARG A O 1
ATOM 6552 N N . GLY A 1 783 ? -16.338 -0.072 48.049 1.00 54.25 783 GLY A N 1
ATOM 6553 C CA . GLY A 1 783 ? -16.115 0.103 49.498 1.00 54.25 783 GLY A CA 1
ATOM 6554 C C . GLY A 1 783 ? -17.411 -0.005 50.330 1.00 54.25 783 GLY A C 1
ATOM 6555 O O . GLY A 1 783 ? -17.976 -1.086 50.405 1.00 54.25 783 GLY A O 1
ATOM 6556 N N . SER A 1 784 ? -17.871 1.097 50.940 1.00 42.66 784 SER A N 1
ATOM 6557 C CA . SER A 1 784 ? -19.105 1.174 51.747 1.00 42.66 784 SER A CA 1
ATOM 6558 C C . SER A 1 784 ? -20.411 1.390 50.955 1.00 42.66 784 SER A C 1
ATOM 6560 O O . SER A 1 784 ? -21.473 1.458 51.567 1.00 42.66 784 SER A O 1
ATOM 6562 N N . ASP A 1 785 ? -20.354 1.572 49.633 1.00 53.78 785 ASP A N 1
ATOM 6563 C CA . ASP A 1 785 ? -21.531 1.685 48.759 1.00 53.78 785 ASP A CA 1
ATOM 6564 C C . ASP A 1 785 ? -22.024 0.275 48.410 1.00 53.78 785 ASP A C 1
ATOM 6566 O O . ASP A 1 785 ? -21.251 -0.565 47.938 1.00 53.78 785 ASP A O 1
ATOM 6570 N N . THR A 1 786 ? -23.305 0.005 48.654 1.00 48.66 786 THR A N 1
ATOM 6571 C CA . THR A 1 786 ? -23.923 -1.292 48.348 1.00 48.66 786 THR A CA 1
ATOM 6572 C C . THR A 1 786 ? -24.061 -1.531 46.845 1.00 48.66 786 THR A C 1
ATOM 6574 O O . THR A 1 786 ? -24.203 -2.679 46.428 1.00 48.66 786 THR A O 1
ATOM 6577 N N . ASN A 1 787 ? -23.963 -0.484 46.016 1.00 55.81 787 ASN A N 1
ATOM 6578 C CA . ASN A 1 787 ? -24.043 -0.611 44.565 1.00 55.81 787 ASN A CA 1
ATOM 6579 C C . ASN A 1 787 ? -22.725 -1.113 43.958 1.00 55.81 787 ASN A C 1
ATOM 6581 O O . ASN A 1 787 ? -21.654 -0.519 44.134 1.00 55.81 787 ASN A O 1
ATOM 6585 N N . LYS A 1 788 ? -22.805 -2.190 43.168 1.00 62.41 788 LYS A N 1
ATOM 6586 C CA . LYS A 1 788 ? -21.687 -2.683 42.360 1.00 62.41 788 LYS A CA 1
ATOM 6587 C C . LYS A 1 788 ? -21.676 -1.941 41.029 1.00 62.41 788 LYS A C 1
ATOM 6589 O O . LYS A 1 788 ? -22.648 -1.976 40.281 1.00 62.41 788 LYS A O 1
ATOM 6594 N N . TYR A 1 789 ? -20.571 -1.270 40.734 1.00 72.06 789 TYR A N 1
ATOM 6595 C CA . TYR A 1 789 ? -20.363 -0.634 39.439 1.00 72.06 789 TYR A CA 1
ATOM 6596 C C . TYR A 1 789 ? -19.600 -1.578 38.529 1.00 72.06 789 TYR A C 1
ATOM 6598 O O . TYR A 1 789 ? -18.523 -2.044 38.898 1.00 72.06 789 TYR A O 1
ATOM 6606 N N . LEU A 1 790 ? -20.149 -1.840 37.347 1.00 76.62 790 LEU A N 1
ATOM 6607 C CA . LEU A 1 790 ? -19.551 -2.785 36.415 1.00 76.62 790 LEU A CA 1
ATOM 6608 C C . LEU A 1 790 ? -18.867 -2.050 35.258 1.00 76.62 790 LEU A C 1
ATOM 6610 O O . LEU A 1 790 ? -19.482 -1.167 34.645 1.00 76.62 790 LEU A O 1
ATOM 6614 N N . PRO A 1 791 ? -17.604 -2.383 34.956 1.00 81.94 791 PRO A N 1
ATOM 6615 C CA . PRO A 1 791 ? -16.919 -1.862 33.787 1.00 81.94 791 PRO A CA 1
ATOM 6616 C C . PRO A 1 791 ? -17.383 -2.530 32.492 1.00 81.94 791 PRO A C 1
ATOM 6618 O O . PRO A 1 791 ? -17.792 -3.690 32.508 1.00 81.94 791 PRO A O 1
ATOM 6621 N N . PRO A 1 792 ? -17.216 -1.847 31.348 1.00 84.56 792 PRO A N 1
ATOM 6622 C CA . PRO A 1 792 ? -17.549 -2.409 30.043 1.00 84.56 792 PRO A CA 1
ATOM 6623 C C . PRO A 1 792 ? -16.703 -3.639 29.676 1.00 84.56 792 PRO A C 1
ATOM 6625 O O . PRO A 1 792 ? -17.182 -4.494 28.947 1.00 84.56 792 PRO A O 1
ATOM 6628 N N . TRP A 1 793 ? -15.485 -3.777 30.214 1.00 88.06 793 TRP A N 1
ATOM 6629 C CA . TRP A 1 793 ? -14.613 -4.923 29.925 1.00 88.06 793 TRP A CA 1
ATOM 6630 C C . TRP A 1 793 ? -15.121 -6.249 30.512 1.00 88.06 793 TRP A C 1
ATOM 6632 O O . TRP A 1 793 ? -14.612 -7.300 30.136 1.00 88.06 793 TRP A O 1
ATOM 6642 N N . LEU A 1 794 ? -16.106 -6.219 31.427 1.00 89.00 794 LEU A N 1
ATOM 6643 C CA . LEU A 1 794 ? -16.718 -7.430 31.990 1.00 89.00 794 LEU A CA 1
ATOM 6644 C C . LEU A 1 794 ? -17.677 -8.139 31.026 1.00 89.00 794 LEU A C 1
ATOM 6646 O O . LEU A 1 794 ? -17.986 -9.308 31.248 1.00 89.00 794 LEU A O 1
ATOM 6650 N N . PHE A 1 795 ? -18.172 -7.445 30.005 1.00 92.06 795 PHE A N 1
ATOM 6651 C CA . PHE A 1 795 ? -19.175 -7.984 29.095 1.00 92.06 795 PHE A CA 1
ATOM 6652 C C . PHE A 1 795 ? -18.502 -8.661 27.900 1.00 92.06 795 PHE A C 1
ATOM 6654 O O . PHE A 1 795 ? -17.548 -8.130 27.336 1.00 92.06 795 PHE A O 1
ATOM 6661 N N . ASP A 1 796 ? -18.999 -9.842 27.535 1.00 94.88 796 ASP A N 1
ATOM 6662 C CA . ASP A 1 796 ? -18.614 -10.560 26.318 1.00 94.88 796 ASP A CA 1
ATOM 6663 C C . ASP A 1 796 ? -19.827 -11.326 25.758 1.00 94.88 796 ASP A C 1
ATOM 6665 O O . ASP A 1 796 ? -20.870 -11.439 26.409 1.00 94.88 796 ASP A O 1
ATOM 6669 N N . TYR A 1 797 ? -19.707 -11.835 24.538 1.00 94.94 797 TYR A N 1
ATOM 6670 C CA . TYR A 1 797 ? -20.774 -12.536 23.828 1.00 94.94 797 TYR A CA 1
ATOM 6671 C C . TYR A 1 797 ? -20.671 -14.057 24.001 1.00 94.94 797 TYR A C 1
ATOM 6673 O O . TYR A 1 797 ? -19.631 -14.595 24.393 1.00 94.94 797 TYR A O 1
ATOM 6681 N N . ASP A 1 798 ? -21.777 -14.758 23.752 1.00 90.00 798 ASP A N 1
ATOM 6682 C CA . ASP A 1 798 ? -21.837 -16.214 23.873 1.00 90.00 798 ASP A CA 1
ATOM 6683 C C . ASP A 1 798 ? -21.279 -16.935 22.632 1.00 90.00 798 ASP A C 1
ATOM 6685 O O . ASP A 1 798 ? -20.841 -16.324 21.656 1.00 90.00 798 ASP A O 1
ATOM 6689 N N . GLU A 1 799 ? -21.271 -18.265 22.682 1.00 90.00 799 GLU A N 1
ATOM 6690 C CA . GLU A 1 799 ? -20.741 -19.116 21.613 1.00 90.00 799 GLU A CA 1
ATOM 6691 C C . GLU A 1 799 ? -21.487 -18.955 20.286 1.00 90.00 799 GLU A C 1
ATOM 6693 O O . GLU A 1 799 ? -20.859 -19.044 19.235 1.00 90.00 799 GLU A O 1
ATOM 6698 N N . ARG A 1 800 ? -22.795 -18.648 20.302 1.00 92.25 800 ARG A N 1
ATOM 6699 C CA . ARG A 1 800 ? -23.567 -18.456 19.062 1.00 92.25 800 ARG A CA 1
ATOM 6700 C C . ARG A 1 800 ? -23.059 -17.241 18.293 1.00 92.25 800 ARG A C 1
ATOM 6702 O O . ARG A 1 800 ? -23.000 -17.274 17.066 1.00 92.25 800 ARG A O 1
ATOM 6709 N N . PHE A 1 801 ? -22.654 -16.190 19.007 1.00 95.06 801 PHE A N 1
ATOM 6710 C CA . PHE A 1 801 ? -22.061 -14.997 18.405 1.00 95.06 801 PHE A CA 1
ATOM 6711 C C . PHE A 1 801 ? -20.685 -15.272 17.777 1.00 95.06 801 PHE A C 1
ATOM 6713 O O . PHE A 1 801 ? -20.371 -14.717 16.725 1.00 95.06 801 PHE A O 1
ATOM 6720 N N . TYR A 1 802 ? -19.895 -16.158 18.393 1.00 95.12 802 TYR A N 1
ATOM 6721 C CA . TYR A 1 802 ? -18.534 -16.509 17.969 1.00 95.12 802 TYR A CA 1
ATOM 6722 C C . TYR A 1 802 ? -18.431 -17.845 17.214 1.00 95.12 802 TYR A C 1
ATOM 6724 O O . TYR A 1 802 ? -17.345 -18.425 17.136 1.00 95.12 802 TYR A O 1
ATOM 6732 N N . ASN A 1 803 ? -19.537 -18.365 16.671 1.00 92.69 803 ASN A N 1
ATOM 6733 C CA . ASN A 1 803 ? -19.581 -19.729 16.134 1.00 92.69 803 ASN A CA 1
ATOM 6734 C C . ASN A 1 803 ? -18.517 -19.976 15.046 1.00 92.69 803 ASN A C 1
ATOM 6736 O O . ASN A 1 803 ? -17.821 -20.987 15.078 1.00 92.69 803 ASN A O 1
ATOM 6740 N N . GLN A 1 804 ? -18.319 -19.011 14.138 1.00 94.19 804 GLN A N 1
ATOM 6741 C CA . GLN A 1 804 ? -17.288 -19.114 13.097 1.00 94.19 804 GLN A CA 1
ATOM 6742 C C . GLN A 1 804 ? -15.880 -19.225 13.692 1.00 94.19 804 GLN A C 1
ATOM 6744 O O . GLN A 1 804 ? -15.084 -20.050 13.248 1.00 94.19 804 GLN A O 1
ATOM 6749 N N . GLN A 1 805 ? -15.558 -18.409 14.702 1.00 95.19 805 GLN A N 1
ATOM 6750 C CA . GLN A 1 805 ? -14.259 -18.475 15.369 1.00 95.19 805 GLN A CA 1
ATOM 6751 C C . GLN A 1 805 ? -14.100 -19.820 16.077 1.00 95.19 805 GLN A C 1
ATOM 6753 O O . GLN A 1 805 ? -13.059 -20.451 15.938 1.00 95.19 805 GLN A O 1
ATOM 6758 N N . TYR A 1 806 ? -15.126 -20.286 16.789 1.00 93.56 806 TYR A N 1
ATOM 6759 C CA . TYR A 1 806 ? -15.085 -21.552 17.519 1.00 93.56 806 TYR A CA 1
ATOM 6760 C C . TYR A 1 806 ? -14.764 -22.750 16.611 1.00 93.56 806 TYR A C 1
ATOM 6762 O O . TYR A 1 806 ? -13.869 -23.536 16.928 1.00 93.56 806 TYR A O 1
ATOM 6770 N N . GLU A 1 807 ? -15.425 -22.851 15.455 1.00 94.12 807 GLU A N 1
ATOM 6771 C CA . GLU A 1 807 ? -15.168 -23.906 14.464 1.00 94.12 807 GLU A CA 1
ATOM 6772 C C . GLU A 1 807 ? -13.706 -23.896 13.988 1.00 94.12 807 GLU A C 1
ATOM 6774 O O . GLU A 1 807 ? -13.038 -24.931 13.980 1.00 94.12 807 GLU A O 1
ATOM 6779 N N . ILE A 1 808 ? -13.174 -22.714 13.660 1.00 96.69 808 ILE A N 1
ATOM 6780 C CA . ILE A 1 808 ? -11.800 -22.546 13.163 1.00 96.69 808 ILE A CA 1
ATOM 6781 C C . ILE A 1 808 ? -10.763 -22.851 14.254 1.00 96.69 808 ILE A C 1
ATOM 6783 O O . ILE A 1 808 ? -9.751 -23.503 13.995 1.00 96.69 808 ILE A O 1
ATOM 6787 N N . LEU A 1 809 ? -10.999 -22.388 15.484 1.00 95.88 809 LEU A N 1
ATOM 6788 C CA . LEU A 1 809 ? -10.100 -22.633 16.614 1.00 95.88 809 LEU A CA 1
ATOM 6789 C C . LEU A 1 809 ? -10.058 -24.121 16.979 1.00 95.88 809 LEU A C 1
ATOM 6791 O O . LEU A 1 809 ? -8.981 -24.635 17.273 1.00 95.88 809 LEU A O 1
ATOM 6795 N N . THR A 1 810 ? -11.194 -24.816 16.899 1.00 95.12 810 THR A N 1
ATOM 6796 C CA . THR A 1 810 ? -11.283 -26.271 17.106 1.00 95.12 810 THR A CA 1
ATOM 6797 C C . THR A 1 810 ? -10.500 -27.031 16.033 1.00 95.12 810 THR A C 1
ATOM 6799 O O . THR A 1 810 ? -9.773 -27.978 16.336 1.00 95.12 810 THR A O 1
ATOM 6802 N N . GLU A 1 811 ? -10.586 -26.597 14.774 1.00 96.31 811 GLU A N 1
ATOM 6803 C CA . GLU A 1 811 ? -9.790 -27.160 13.679 1.00 96.31 811 GLU A CA 1
ATOM 6804 C C . GLU A 1 811 ? -8.288 -26.968 13.925 1.00 96.31 811 GLU A C 1
ATOM 6806 O O . GLU A 1 811 ? -7.523 -27.931 13.828 1.00 96.31 811 GLU A O 1
ATOM 6811 N N . LEU A 1 812 ? -7.863 -25.767 14.355 1.00 96.44 812 LEU A N 1
ATOM 6812 C CA . LEU A 1 812 ? -6.473 -25.558 14.753 1.00 96.44 812 LEU A CA 1
ATOM 6813 C C . LEU A 1 812 ? -6.102 -26.455 15.930 1.00 96.44 812 LEU A C 1
ATOM 6815 O O . LEU A 1 812 ? -5.024 -27.022 15.891 1.00 96.44 812 LEU A O 1
ATOM 6819 N N . GLN A 1 813 ? -6.913 -26.592 16.978 1.00 95.25 813 GLN A N 1
ATOM 6820 C CA . GLN A 1 813 ? -6.574 -27.439 18.132 1.00 95.25 813 GLN A CA 1
ATOM 6821 C C . GLN A 1 813 ? -6.299 -28.894 17.723 1.00 95.25 813 GLN A C 1
ATOM 6823 O O . GLN A 1 813 ? -5.372 -29.507 18.253 1.00 95.25 813 GLN A O 1
ATOM 6828 N N . ASN A 1 814 ? -7.042 -29.403 16.739 1.00 95.25 814 ASN A N 1
ATOM 6829 C CA . ASN A 1 814 ? -6.930 -30.775 16.243 1.00 95.25 814 ASN A CA 1
ATOM 6830 C C . ASN A 1 814 ? -5.855 -30.975 15.157 1.00 95.25 814 ASN A C 1
ATOM 6832 O O . ASN A 1 814 ? -5.540 -32.116 14.820 1.00 95.25 814 ASN A O 1
ATOM 6836 N N . LEU A 1 815 ? -5.268 -29.902 14.611 1.00 96.56 815 LEU A N 1
ATOM 6837 C CA . LEU A 1 815 ? -4.251 -29.991 13.557 1.00 96.56 815 LEU A CA 1
ATOM 6838 C C . LEU A 1 815 ? -2.985 -30.718 14.056 1.00 96.56 815 LEU A C 1
ATOM 6840 O O . LEU A 1 815 ? -2.480 -30.431 15.146 1.00 96.56 815 LEU A O 1
ATOM 6844 N N . HIS A 1 816 ? -2.413 -31.636 13.278 1.00 94.62 816 HIS A N 1
ATOM 6845 C CA . HIS A 1 816 ? -1.218 -32.360 13.714 1.00 94.62 816 HIS A CA 1
ATOM 6846 C C . HIS A 1 816 ? 0.023 -31.444 13.724 1.00 94.62 816 HIS A C 1
ATOM 6848 O O . HIS A 1 816 ? 0.154 -30.542 12.902 1.00 94.62 816 HIS A O 1
ATOM 6854 N N . TYR A 1 817 ? 0.973 -31.665 14.644 1.00 91.50 817 TYR A N 1
ATOM 6855 C CA . TYR A 1 817 ? 2.175 -30.815 14.761 1.00 91.50 817 TYR A CA 1
ATOM 6856 C C . TYR A 1 817 ? 3.040 -30.790 13.492 1.00 91.50 817 TYR A C 1
ATOM 6858 O O . TYR A 1 817 ? 3.716 -29.798 13.244 1.00 91.50 817 TYR A O 1
ATOM 6866 N N . GLN A 1 818 ? 3.015 -31.863 12.697 1.00 91.50 818 GLN A N 1
ATOM 6867 C CA . GLN A 1 818 ? 3.753 -31.954 11.430 1.00 91.50 818 GLN A CA 1
ATOM 6868 C C . GLN A 1 818 ? 3.183 -31.053 10.325 1.00 91.50 818 GLN A C 1
ATOM 6870 O O . GLN A 1 818 ? 3.893 -30.755 9.371 1.00 91.50 818 GLN A O 1
ATOM 6875 N N . ASP A 1 819 ? 1.925 -30.627 10.471 1.00 94.69 819 ASP A N 1
ATOM 6876 C CA . ASP A 1 819 ? 1.221 -29.763 9.522 1.00 94.69 819 ASP A CA 1
ATOM 6877 C C . ASP A 1 819 ? 1.336 -28.282 9.924 1.00 94.69 819 ASP A C 1
ATOM 6879 O O . ASP A 1 819 ? 0.712 -27.417 9.313 1.00 94.69 819 ASP A O 1
ATOM 6883 N N . ILE A 1 820 ? 2.142 -27.977 10.950 1.00 95.50 820 ILE A N 1
ATOM 6884 C CA . ILE A 1 820 ? 2.440 -26.617 11.400 1.00 95.50 820 ILE A CA 1
ATOM 6885 C C . ILE A 1 820 ? 3.865 -26.244 10.959 1.00 95.50 820 ILE A C 1
ATOM 6887 O O . ILE A 1 820 ? 4.810 -26.964 11.293 1.00 95.50 820 ILE A O 1
ATOM 6891 N N . PRO A 1 821 ? 4.047 -25.111 10.256 1.00 95.12 821 PRO A N 1
ATOM 6892 C CA . PRO A 1 821 ? 5.357 -24.673 9.779 1.00 95.12 821 PRO A CA 1
ATOM 6893 C C . PRO A 1 821 ? 6.342 -24.363 10.919 1.00 95.12 821 PRO A C 1
ATOM 6895 O O . PRO A 1 821 ? 5.960 -23.915 12.007 1.00 95.12 821 PRO A O 1
ATOM 6898 N N . SER A 1 822 ? 7.641 -24.561 10.670 1.00 94.12 822 SER A N 1
ATOM 6899 C CA . SER A 1 822 ? 8.690 -24.200 11.635 1.00 94.12 822 SER A CA 1
ATOM 6900 C C . SER A 1 822 ? 8.878 -22.678 11.717 1.00 94.12 822 SER A C 1
ATOM 6902 O O . SER A 1 822 ? 8.288 -21.932 10.940 1.00 94.12 822 SER A O 1
ATOM 6904 N N . TRP A 1 823 ? 9.704 -22.193 12.656 1.00 93.62 823 TRP A N 1
ATOM 6905 C CA . TRP A 1 823 ? 10.016 -20.755 12.729 1.00 93.62 823 TRP A CA 1
ATOM 6906 C C . TRP A 1 823 ? 10.684 -20.245 11.448 1.00 93.62 823 TRP A C 1
ATOM 6908 O O . TRP A 1 823 ? 10.325 -19.184 10.954 1.00 93.62 823 TRP A O 1
ATOM 6918 N N . GLU A 1 824 ? 11.614 -21.022 10.889 1.00 92.12 824 GLU A N 1
ATOM 6919 C CA . GLU A 1 824 ? 12.281 -20.693 9.624 1.00 92.12 824 GLU A CA 1
ATOM 6920 C C . GLU A 1 824 ? 11.252 -20.504 8.505 1.00 92.12 824 GLU A C 1
ATOM 6922 O O . GLU A 1 824 ? 11.300 -19.509 7.788 1.00 92.12 824 GLU A O 1
ATOM 6927 N N . ASP A 1 825 ? 10.274 -21.409 8.414 1.00 93.81 825 ASP A N 1
ATOM 6928 C CA . ASP A 1 825 ? 9.238 -21.355 7.384 1.00 93.81 825 ASP A CA 1
ATOM 6929 C C . ASP A 1 825 ? 8.333 -20.129 7.557 1.00 93.81 825 ASP A C 1
ATOM 6931 O O . ASP A 1 825 ? 8.090 -19.400 6.597 1.00 93.81 825 ASP A O 1
ATOM 6935 N N . ILE A 1 826 ? 7.858 -19.858 8.781 1.00 92.19 826 ILE A N 1
ATOM 6936 C CA . ILE A 1 826 ? 6.993 -18.694 9.018 1.00 92.19 826 ILE A CA 1
ATOM 6937 C C . ILE A 1 826 ? 7.744 -17.367 8.944 1.00 92.19 826 ILE A C 1
ATOM 6939 O O . ILE A 1 826 ? 7.133 -16.369 8.591 1.00 92.19 826 ILE A O 1
ATOM 6943 N N . SER A 1 827 ? 9.053 -17.336 9.214 1.00 91.38 827 SER A N 1
ATOM 6944 C CA . SER A 1 827 ? 9.858 -16.113 9.098 1.00 91.38 827 SER A CA 1
ATOM 6945 C C . SER A 1 827 ? 9.977 -15.621 7.652 1.00 91.38 827 SER A C 1
ATOM 6947 O O . SER A 1 827 ? 10.187 -14.432 7.420 1.00 91.38 827 SER A O 1
ATOM 6949 N N . LEU A 1 828 ? 9.791 -16.523 6.681 1.00 91.06 828 LEU A N 1
ATOM 6950 C CA . LEU A 1 828 ? 9.732 -16.192 5.261 1.00 91.06 828 LEU A CA 1
ATOM 6951 C C . LEU A 1 828 ? 8.355 -15.674 4.835 1.00 91.06 828 LEU A C 1
ATOM 6953 O O . LEU A 1 828 ? 8.253 -15.096 3.760 1.00 91.06 828 LEU A O 1
ATOM 6957 N N . VAL A 1 829 ? 7.298 -15.853 5.633 1.00 85.06 829 VAL A N 1
ATOM 6958 C CA . VAL A 1 829 ? 5.928 -15.446 5.287 1.00 85.06 829 VAL A CA 1
ATOM 6959 C C . VAL A 1 829 ? 5.524 -14.226 6.120 1.00 85.06 829 VAL A C 1
ATOM 6961 O O . VAL A 1 829 ? 5.551 -14.246 7.344 1.00 85.06 829 VAL A O 1
ATOM 6964 N N . THR A 1 830 ? 5.110 -13.139 5.468 1.00 74.31 830 THR A N 1
ATOM 6965 C CA . THR A 1 830 ? 4.808 -11.844 6.108 1.00 74.31 830 THR A CA 1
ATOM 6966 C C . THR A 1 830 ? 3.430 -11.812 6.793 1.00 74.31 830 THR A C 1
ATOM 6968 O O . THR A 1 830 ? 2.548 -11.043 6.411 1.00 74.31 830 THR A O 1
ATOM 6971 N N . GLN A 1 831 ? 3.200 -12.656 7.806 1.00 81.88 831 GLN A N 1
ATOM 6972 C CA . GLN A 1 831 ? 1.944 -12.693 8.576 1.00 81.88 831 GLN A CA 1
ATOM 6973 C C . GLN A 1 831 ? 2.177 -13.002 10.064 1.00 81.88 831 GLN A C 1
ATOM 6975 O O . GLN A 1 831 ? 3.148 -13.658 10.431 1.00 81.88 831 GLN A O 1
ATOM 6980 N N . ASN A 1 832 ? 1.271 -12.540 10.935 1.00 89.00 832 ASN A N 1
ATOM 6981 C CA . ASN A 1 832 ? 1.328 -12.827 12.369 1.00 89.00 832 ASN A CA 1
ATOM 6982 C C . ASN A 1 832 ? 0.409 -13.998 12.749 1.00 89.00 832 ASN A C 1
ATOM 6984 O O . ASN A 1 832 ? -0.816 -13.876 12.718 1.00 89.00 832 ASN A O 1
ATOM 6988 N N . PHE A 1 833 ? 1.010 -15.114 13.158 1.00 92.50 833 PHE A N 1
ATOM 6989 C CA . PHE A 1 833 ? 0.302 -16.360 13.475 1.00 92.50 833 PHE A CA 1
ATOM 6990 C C . PHE A 1 833 ? 0.003 -16.535 14.973 1.00 92.50 833 PHE A C 1
ATOM 6992 O O . PHE A 1 833 ? -0.842 -17.348 15.346 1.00 92.50 833 PHE A O 1
ATOM 6999 N N . ILE A 1 834 ? 0.676 -15.775 15.844 1.00 94.75 834 ILE A N 1
ATOM 7000 C CA . ILE A 1 834 ? 0.590 -15.917 17.306 1.00 94.75 834 ILE A CA 1
ATOM 7001 C C . ILE A 1 834 ? -0.844 -15.741 17.841 1.00 94.75 834 ILE A C 1
ATOM 7003 O O . ILE A 1 834 ? -1.264 -16.584 18.642 1.00 94.75 834 ILE A O 1
ATOM 7007 N N . PRO A 1 835 ? -1.629 -14.731 17.406 1.00 95.69 835 PRO A N 1
ATOM 7008 C CA . PRO A 1 835 ? -2.979 -14.518 17.924 1.00 95.69 835 PRO A CA 1
ATOM 7009 C C . PRO A 1 835 ? -3.889 -15.738 17.772 1.00 95.69 835 PRO A C 1
ATOM 7011 O O . PRO A 1 835 ? -4.677 -16.022 18.670 1.00 95.69 835 PRO A O 1
ATOM 7014 N N . LEU A 1 836 ? -3.763 -16.493 16.671 1.00 95.31 836 LEU A N 1
ATOM 7015 C CA . LEU A 1 836 ? -4.574 -17.690 16.453 1.00 95.31 836 LEU A CA 1
ATOM 7016 C C . LEU A 1 836 ? -4.264 -18.769 17.504 1.00 95.31 836 LEU A C 1
ATOM 7018 O O . LEU A 1 836 ? -5.183 -19.343 18.081 1.00 95.31 836 LEU A O 1
ATOM 7022 N N . PHE A 1 837 ? -2.985 -19.023 17.797 1.00 96.38 837 PHE A N 1
ATOM 7023 C CA . PHE A 1 837 ? -2.590 -20.011 18.810 1.00 96.38 837 PHE A CA 1
ATOM 7024 C C . PHE A 1 837 ? -3.038 -19.609 20.212 1.00 96.38 837 PHE A C 1
ATOM 7026 O O . PHE A 1 837 ? -3.507 -20.452 20.976 1.00 96.38 837 PHE A O 1
ATOM 7033 N N . VAL A 1 838 ? -2.927 -18.320 20.539 1.00 97.31 838 VAL A N 1
ATOM 7034 C CA . VAL A 1 838 ? -3.400 -17.784 21.818 1.00 97.31 838 VAL A CA 1
ATOM 7035 C C . VAL A 1 838 ? -4.915 -17.956 21.935 1.00 97.31 838 VAL A C 1
ATOM 7037 O O . VAL A 1 838 ? -5.382 -18.492 22.937 1.00 97.31 838 VAL A O 1
ATOM 7040 N N . ALA A 1 839 ? -5.679 -17.576 20.906 1.00 96.19 839 ALA A N 1
ATOM 7041 C CA . ALA A 1 839 ? -7.134 -17.731 20.871 1.00 96.19 839 ALA A CA 1
ATOM 7042 C C . ALA A 1 839 ? -7.563 -19.204 20.984 1.00 96.19 839 ALA A C 1
ATOM 7044 O O . ALA A 1 839 ? -8.478 -19.526 21.739 1.00 96.19 839 ALA A O 1
ATOM 7045 N N . ALA A 1 840 ? -6.854 -20.101 20.292 1.00 96.25 840 ALA A N 1
ATOM 7046 C CA . ALA A 1 840 ? -7.091 -21.543 20.319 1.00 96.25 840 ALA A CA 1
ATOM 7047 C C . ALA A 1 840 ? -6.575 -22.208 21.599 1.00 96.25 840 ALA A C 1
ATOM 7049 O O . ALA A 1 840 ? -6.722 -23.418 21.760 1.00 96.25 840 ALA A O 1
ATOM 7050 N N . LYS A 1 841 ? -5.917 -21.453 22.488 1.00 96.19 841 LYS A N 1
ATOM 7051 C CA . LYS A 1 841 ? -5.231 -21.980 23.671 1.00 96.19 841 LYS A CA 1
ATOM 7052 C C . LYS A 1 841 ? -4.313 -23.161 23.340 1.00 96.19 841 LYS A C 1
ATOM 7054 O O . LYS A 1 841 ? -4.202 -24.122 24.099 1.00 96.19 841 LYS A O 1
ATOM 7059 N N . ARG A 1 842 ? -3.651 -23.087 22.186 1.00 95.19 842 ARG A N 1
ATOM 7060 C CA . ARG A 1 842 ? -2.734 -24.114 21.703 1.00 95.19 842 ARG A CA 1
ATOM 7061 C C . ARG A 1 842 ? -1.294 -23.690 22.000 1.00 95.19 842 ARG A C 1
ATOM 7063 O O . ARG A 1 842 ? -0.903 -22.598 21.587 1.00 95.19 842 ARG A O 1
ATOM 7070 N N . PRO A 1 843 ? -0.473 -24.535 22.652 1.00 95.12 843 PRO A N 1
ATOM 7071 C CA . PRO A 1 843 ? 0.944 -24.247 22.845 1.00 95.12 843 PRO A CA 1
ATOM 7072 C C . PRO A 1 843 ? 1.658 -23.986 21.516 1.00 95.12 843 PRO A C 1
ATOM 7074 O O . PRO A 1 843 ? 1.470 -24.727 20.546 1.00 95.12 843 PRO A O 1
ATOM 7077 N N . LEU A 1 844 ? 2.507 -22.958 21.488 1.00 95.25 844 LEU A N 1
ATOM 7078 C CA . LEU A 1 844 ? 3.329 -22.656 20.319 1.00 95.25 844 LEU A CA 1
ATOM 7079 C C . LEU A 1 844 ? 4.327 -23.793 20.032 1.00 95.25 844 LEU A C 1
ATOM 7081 O O . LEU A 1 844 ? 4.843 -24.411 20.972 1.00 95.25 844 LEU A O 1
ATOM 7085 N N . PRO A 1 845 ? 4.668 -24.051 18.756 1.00 95.19 845 PRO A N 1
ATOM 7086 C CA . PRO A 1 845 ? 5.770 -24.943 18.409 1.00 95.19 845 PRO A CA 1
ATOM 7087 C C . PRO A 1 845 ? 7.073 -24.523 19.099 1.00 95.19 845 PRO A C 1
ATOM 7089 O O . PRO A 1 845 ? 7.390 -23.335 19.176 1.00 95.19 845 PRO A O 1
ATOM 7092 N N . ARG A 1 846 ? 7.880 -25.495 19.553 1.00 94.44 846 ARG A N 1
ATOM 7093 C CA . ARG A 1 846 ? 9.156 -25.222 20.251 1.00 94.44 846 ARG A CA 1
ATOM 7094 C C . ARG A 1 846 ? 10.086 -24.314 19.447 1.00 94.44 846 ARG A C 1
ATOM 7096 O O . ARG A 1 846 ? 10.715 -23.429 20.016 1.00 94.44 846 ARG A O 1
ATOM 7103 N N . SER A 1 847 ? 10.135 -24.498 18.127 1.00 94.69 847 SER A N 1
ATOM 7104 C CA . SER A 1 847 ? 10.923 -23.645 17.235 1.00 94.69 847 SER A CA 1
ATOM 7105 C C . SER A 1 847 ? 10.501 -22.179 17.303 1.00 94.69 847 SER A C 1
ATOM 7107 O O . SER A 1 847 ? 11.357 -21.313 17.200 1.00 94.69 847 SER A O 1
ATOM 7109 N N . TRP A 1 848 ? 9.212 -21.884 17.490 1.00 95.38 848 TRP A N 1
ATOM 7110 C CA . TRP A 1 848 ? 8.737 -20.504 17.601 1.00 95.38 848 TRP A CA 1
ATOM 7111 C C . TRP A 1 848 ? 9.079 -19.931 18.972 1.00 95.38 848 TRP A C 1
ATOM 7113 O O . TRP A 1 848 ? 9.623 -18.838 19.057 1.00 95.38 848 TRP A O 1
ATOM 7123 N N . VAL A 1 849 ? 8.841 -20.701 20.040 1.00 95.75 849 VAL A N 1
ATOM 7124 C CA . VAL A 1 849 ? 9.159 -20.296 21.421 1.00 95.75 849 VAL A CA 1
ATOM 7125 C C . VAL A 1 849 ? 10.623 -19.875 21.562 1.00 95.75 849 VAL A C 1
ATOM 7127 O O . VAL A 1 849 ? 10.903 -18.850 22.174 1.00 95.75 849 VAL A O 1
ATOM 7130 N N . ASN A 1 850 ? 11.546 -20.622 20.952 1.00 95.44 850 ASN A N 1
ATOM 7131 C CA . ASN A 1 850 ? 12.983 -20.341 21.020 1.00 95.44 850 ASN A CA 1
ATOM 7132 C C . ASN A 1 850 ? 13.404 -19.032 20.327 1.00 95.44 850 ASN A C 1
ATOM 7134 O O . ASN A 1 850 ? 14.513 -18.564 20.562 1.00 95.44 850 ASN A O 1
ATOM 7138 N N . ASN A 1 851 ? 12.547 -18.458 19.478 1.00 95.00 851 ASN A N 1
ATOM 7139 C CA . ASN A 1 851 ? 12.827 -17.243 18.712 1.00 95.00 851 ASN A CA 1
ATOM 7140 C C . ASN A 1 851 ? 12.012 -16.026 19.183 1.00 95.00 851 ASN A C 1
ATOM 7142 O O . ASN A 1 851 ? 12.114 -14.952 18.592 1.00 95.00 851 ASN A O 1
ATOM 7146 N N . LEU A 1 852 ? 11.211 -16.171 20.242 1.00 94.44 852 LEU A N 1
ATOM 7147 C CA . LEU A 1 852 ? 10.423 -15.081 20.811 1.00 94.44 852 LEU A CA 1
ATOM 7148 C C . LEU A 1 852 ? 11.081 -14.517 22.084 1.00 94.44 852 LEU A C 1
ATOM 7150 O O . LEU A 1 852 ? 11.648 -15.276 22.875 1.00 94.44 852 LEU A O 1
ATOM 7154 N N . PRO A 1 853 ? 10.963 -13.199 22.336 1.00 95.25 853 PRO A N 1
ATOM 7155 C CA . PRO A 1 853 ? 11.329 -12.582 23.605 1.00 95.25 853 PRO A CA 1
ATOM 7156 C C . PRO A 1 853 ? 10.737 -13.302 24.821 1.00 95.25 853 PRO A C 1
ATOM 7158 O O . PRO A 1 853 ? 9.576 -13.722 24.813 1.00 95.25 853 PRO A O 1
ATOM 7161 N N . HIS A 1 854 ? 11.502 -13.379 25.913 1.00 94.62 854 HIS A N 1
ATOM 7162 C CA . HIS A 1 854 ? 11.087 -14.121 27.107 1.00 94.62 854 HIS A CA 1
ATOM 7163 C C . HIS A 1 854 ? 9.778 -13.591 27.711 1.00 94.62 854 HIS A C 1
ATOM 7165 O O . HIS A 1 854 ? 8.914 -14.378 28.101 1.00 94.62 854 HIS A O 1
ATOM 7171 N N . TRP A 1 855 ? 9.594 -12.265 27.741 1.00 96.00 855 TRP A N 1
ATOM 7172 C CA . TRP A 1 855 ? 8.354 -11.649 28.222 1.00 96.00 855 TRP A CA 1
ATOM 7173 C C . TRP A 1 855 ? 7.148 -12.051 27.360 1.00 96.00 855 TRP A C 1
ATOM 7175 O O . TRP A 1 855 ? 6.054 -12.258 27.881 1.00 96.00 855 TRP A O 1
ATOM 7185 N N . GLN A 1 856 ? 7.344 -12.198 26.045 1.00 96.56 856 GLN A N 1
ATOM 7186 C CA . GLN A 1 856 ? 6.279 -12.530 25.105 1.00 96.56 856 GLN A CA 1
ATOM 7187 C C . GLN A 1 856 ? 5.841 -13.981 25.302 1.00 96.56 856 GLN A C 1
ATOM 7189 O O . GLN A 1 856 ? 4.649 -14.259 25.409 1.00 96.56 856 GLN A O 1
ATOM 7194 N N . VAL A 1 857 ? 6.806 -14.895 25.443 1.00 96.75 857 VAL A N 1
ATOM 7195 C CA . VAL A 1 857 ? 6.551 -16.302 25.787 1.00 96.75 857 VAL A CA 1
ATOM 7196 C C . VAL A 1 857 ? 5.837 -16.415 27.137 1.00 96.75 857 VAL A C 1
ATOM 7198 O O . VAL A 1 857 ? 4.875 -17.174 27.256 1.00 96.75 857 VAL A O 1
ATOM 7201 N N . ASN A 1 858 ? 6.269 -15.651 28.146 1.00 96.44 858 ASN A N 1
ATOM 7202 C CA . ASN A 1 858 ? 5.631 -15.630 29.464 1.00 96.44 858 ASN A CA 1
ATOM 7203 C C . ASN A 1 858 ? 4.158 -15.203 29.370 1.00 96.44 858 ASN A C 1
ATOM 7205 O O . ASN A 1 858 ? 3.276 -15.924 29.843 1.00 96.44 858 ASN A O 1
ATOM 7209 N N . PHE A 1 859 ? 3.885 -14.092 28.681 1.00 97.88 859 PHE A N 1
ATOM 7210 C CA . PHE A 1 859 ? 2.530 -13.593 28.478 1.00 97.88 859 PHE A CA 1
ATOM 7211 C C . PHE A 1 859 ? 1.647 -14.584 27.708 1.00 97.88 859 PHE A C 1
ATOM 7213 O O . PHE A 1 859 ? 0.539 -14.892 28.150 1.00 97.88 859 PHE A O 1
ATOM 7220 N N . ILE A 1 860 ? 2.146 -15.143 26.603 1.00 98.12 860 ILE A N 1
ATOM 7221 C CA . ILE A 1 860 ? 1.429 -16.138 25.790 1.00 98.12 860 ILE A CA 1
ATOM 7222 C C . ILE A 1 860 ? 1.059 -17.362 26.632 1.00 98.12 860 ILE A C 1
ATOM 7224 O O . ILE A 1 860 ? -0.100 -17.778 26.652 1.00 98.12 860 ILE A O 1
ATOM 7228 N N . ASN A 1 861 ? 2.015 -17.898 27.393 1.00 97.12 861 ASN A N 1
ATOM 7229 C CA . ASN A 1 861 ? 1.766 -19.033 28.275 1.00 97.12 861 ASN A CA 1
ATOM 7230 C C . ASN A 1 861 ? 0.767 -18.683 29.384 1.00 97.12 861 ASN A C 1
ATOM 7232 O O . ASN A 1 861 ? -0.049 -19.527 29.750 1.00 97.12 861 ASN A O 1
ATOM 7236 N N . SER A 1 862 ? 0.786 -17.450 29.901 1.00 95.94 862 SER A N 1
ATOM 7237 C CA . SER A 1 862 ? -0.188 -17.009 30.906 1.00 95.94 862 SER A CA 1
ATOM 7238 C C . SER A 1 862 ? -1.630 -17.022 30.380 1.00 95.94 862 SER A C 1
ATOM 7240 O O . SER A 1 862 ? -2.545 -17.308 31.145 1.00 95.94 862 SER A O 1
ATOM 7242 N N . LEU A 1 863 ? -1.831 -16.776 29.078 1.00 97.56 863 LEU A N 1
ATOM 7243 C CA . LEU A 1 863 ? -3.140 -16.810 28.419 1.00 97.56 863 LEU A CA 1
ATOM 7244 C C . LEU A 1 863 ? -3.580 -18.239 28.077 1.00 97.56 863 LEU A C 1
ATOM 7246 O O . LEU A 1 863 ? -4.709 -18.633 28.373 1.00 97.56 863 LEU A O 1
ATOM 7250 N N . ILE A 1 864 ? -2.680 -19.030 27.488 1.00 96.44 864 ILE A N 1
ATOM 7251 C CA . ILE A 1 864 ? -2.958 -20.418 27.091 1.00 96.44 864 ILE A CA 1
ATOM 7252 C C . ILE A 1 864 ? -3.287 -21.284 28.316 1.00 96.44 864 ILE A C 1
ATOM 7254 O O . ILE A 1 864 ? -4.186 -22.118 28.254 1.00 96.44 864 ILE A O 1
ATOM 7258 N N . ASN A 1 865 ? -2.630 -21.044 29.453 1.00 95.94 865 ASN A N 1
ATOM 7259 C CA . ASN A 1 865 ? -2.810 -21.838 30.672 1.00 95.94 865 ASN A CA 1
ATOM 7260 C C . ASN A 1 865 ? -3.939 -21.344 31.595 1.00 95.94 865 ASN A C 1
ATOM 7262 O O . ASN A 1 865 ? -4.065 -21.842 32.714 1.00 95.94 865 ASN A O 1
ATOM 7266 N N . LEU A 1 866 ? -4.764 -20.375 31.176 1.00 95.75 866 LEU A N 1
ATOM 7267 C CA . LEU A 1 866 ? -5.931 -19.969 31.970 1.00 95.75 866 LEU A CA 1
ATOM 7268 C C . LEU A 1 866 ? -6.857 -21.178 32.226 1.00 95.75 866 LEU A C 1
ATOM 7270 O O . LEU A 1 866 ? -7.068 -21.971 31.310 1.00 95.75 866 LEU A O 1
ATOM 7274 N N . PRO A 1 867 ? -7.475 -21.330 33.407 1.00 94.12 867 PRO A N 1
ATOM 7275 C CA . PRO A 1 867 ? -8.350 -22.466 33.712 1.00 94.12 867 PRO A CA 1
ATOM 7276 C C . PRO A 1 867 ? -9.776 -22.246 33.170 1.00 94.12 867 PRO A C 1
ATOM 7278 O O . PRO A 1 867 ? -10.745 -22.241 33.915 1.00 94.12 867 PRO A O 1
ATOM 7281 N N . THR A 1 868 ? -9.901 -22.011 31.865 1.00 90.75 868 THR A N 1
ATOM 7282 C CA . THR A 1 868 ? -11.173 -21.739 31.175 1.00 90.75 868 THR A CA 1
ATOM 7283 C C . THR A 1 868 ? -11.180 -22.379 29.790 1.00 90.75 868 THR A C 1
ATOM 7285 O O . THR A 1 868 ? -10.115 -22.579 29.212 1.00 90.75 868 THR A O 1
ATOM 7288 N N . GLU A 1 869 ? -12.340 -22.684 29.222 1.00 87.69 869 GLU A N 1
ATOM 7289 C CA . GLU A 1 869 ? -12.412 -23.267 27.875 1.00 87.69 869 GLU A CA 1
ATOM 7290 C C . GLU A 1 869 ? -12.081 -22.231 26.791 1.00 87.69 869 GLU A C 1
ATOM 7292 O O . GLU A 1 869 ? -11.276 -22.498 25.899 1.00 87.69 869 GLU A O 1
ATOM 7297 N N . ARG A 1 870 ? -12.616 -21.008 26.918 1.00 90.50 870 ARG A N 1
ATOM 7298 C CA . ARG A 1 870 ? -12.445 -19.914 25.949 1.00 90.50 870 ARG A CA 1
ATOM 7299 C C . ARG A 1 870 ? -11.906 -18.655 26.622 1.00 90.50 870 ARG A C 1
ATOM 7301 O O . ARG A 1 870 ? -12.389 -18.243 27.675 1.00 90.50 870 ARG A O 1
ATOM 7308 N N . ILE A 1 871 ? -10.942 -17.996 25.977 1.00 94.69 871 ILE A N 1
ATOM 7309 C CA . ILE A 1 871 ? -10.513 -16.653 26.383 1.00 94.69 871 ILE A CA 1
ATOM 7310 C C . ILE A 1 871 ? -11.618 -15.659 26.010 1.00 94.69 871 ILE A C 1
ATOM 7312 O O . ILE A 1 871 ? -12.035 -15.582 24.860 1.00 94.69 871 ILE A O 1
ATOM 7316 N N . THR A 1 872 ? -12.076 -14.894 26.991 1.00 95.00 872 THR A N 1
ATOM 7317 C CA . THR A 1 872 ? -13.070 -13.824 26.851 1.00 95.00 872 THR A CA 1
ATOM 7318 C C . THR A 1 872 ? -12.402 -12.473 27.073 1.00 95.00 872 THR A C 1
ATOM 7320 O O . THR A 1 872 ? -11.301 -12.397 27.632 1.00 95.00 872 THR A O 1
ATOM 7323 N N . LEU A 1 873 ? -13.074 -11.395 26.669 1.00 94.06 873 LEU A N 1
ATOM 7324 C CA . LEU A 1 873 ? -12.579 -10.029 26.857 1.00 94.06 873 LEU A CA 1
ATOM 7325 C C . LEU A 1 873 ? -12.165 -9.723 28.323 1.00 94.06 873 LEU A C 1
ATOM 7327 O O . LEU A 1 873 ? -11.063 -9.198 28.518 1.00 94.06 873 LEU A O 1
ATOM 7331 N N . PRO A 1 874 ? -12.932 -10.137 29.360 1.00 93.38 874 PRO A N 1
ATOM 7332 C CA . PRO A 1 874 ? -12.514 -10.000 30.757 1.00 93.38 874 PRO A CA 1
ATOM 7333 C C . PRO A 1 874 ? -11.193 -10.684 31.116 1.00 93.38 874 PRO A C 1
ATOM 7335 O O . PRO A 1 874 ? -10.360 -10.090 31.805 1.00 93.38 874 PRO A O 1
ATOM 7338 N N . TYR A 1 875 ? -10.986 -11.927 30.665 1.00 95.81 875 TYR A N 1
ATOM 7339 C CA . TYR A 1 875 ? -9.731 -12.634 30.926 1.00 95.81 875 TYR A CA 1
ATOM 7340 C C . TYR A 1 875 ? -8.568 -11.930 30.255 1.00 95.81 875 TYR A C 1
ATOM 7342 O O . TYR A 1 875 ? -7.515 -11.778 30.862 1.00 95.81 875 TYR A O 1
ATOM 7350 N N . LEU A 1 876 ? -8.762 -11.490 29.012 1.00 96.56 876 LEU A N 1
ATOM 7351 C CA . LEU A 1 876 ? -7.714 -10.822 28.266 1.00 96.56 876 LEU A CA 1
ATOM 7352 C C . LEU A 1 876 ? -7.289 -9.519 28.956 1.00 96.56 876 LEU A C 1
ATOM 7354 O O . LEU A 1 876 ? -6.099 -9.309 29.189 1.00 96.56 876 LEU A O 1
ATOM 7358 N N . PHE A 1 877 ? -8.256 -8.691 29.359 1.00 94.88 877 PHE A N 1
ATOM 7359 C CA . PHE A 1 877 ? -8.002 -7.446 30.084 1.00 94.88 877 PHE A CA 1
ATOM 7360 C C . PHE A 1 877 ? -7.204 -7.685 31.378 1.00 94.88 877 PHE A C 1
ATOM 7362 O O . PHE A 1 877 ? -6.183 -7.034 31.622 1.00 94.88 877 PHE A O 1
ATOM 7369 N N . LEU A 1 878 ? -7.637 -8.641 32.209 1.00 94.81 878 LEU A N 1
ATOM 7370 C CA . LEU A 1 878 ? -6.987 -8.919 33.492 1.00 94.81 878 LEU A CA 1
ATOM 7371 C C . LEU A 1 878 ? -5.632 -9.622 33.339 1.00 94.81 878 LEU A C 1
ATOM 7373 O O . LEU A 1 878 ? -4.724 -9.344 34.124 1.00 94.81 878 LEU A O 1
ATOM 7377 N N . SER A 1 879 ? -5.448 -10.460 32.317 1.00 96.69 879 SER A N 1
ATOM 7378 C CA . SER A 1 879 ? -4.146 -11.053 31.991 1.00 96.69 879 SER A CA 1
ATOM 7379 C C . SER A 1 879 ? -3.132 -9.995 31.571 1.00 96.69 879 SER A C 1
ATOM 7381 O O . SER A 1 879 ? -1.999 -10.026 32.050 1.00 96.69 879 SER A O 1
ATOM 7383 N N . ILE A 1 880 ? -3.536 -9.020 30.749 1.00 97.31 880 ILE A N 1
ATOM 7384 C CA . ILE A 1 880 ? -2.682 -7.880 30.382 1.00 97.31 880 ILE A CA 1
ATOM 7385 C C . ILE A 1 880 ? -2.295 -7.089 31.631 1.00 97.31 880 ILE A C 1
ATOM 7387 O O . ILE A 1 880 ? -1.113 -6.824 31.841 1.00 97.31 880 ILE A O 1
ATOM 7391 N N . LEU A 1 881 ? -3.266 -6.746 32.488 1.00 95.44 881 LEU A N 1
ATOM 7392 C CA . LEU A 1 881 ? -2.996 -6.012 33.725 1.00 95.44 881 LEU A CA 1
ATOM 7393 C C . LEU A 1 881 ? -2.019 -6.779 34.623 1.00 95.44 881 LEU A C 1
ATOM 7395 O O . LEU A 1 881 ? -1.018 -6.220 35.067 1.00 95.44 881 LEU A O 1
ATOM 7399 N N . ARG A 1 882 ? -2.289 -8.060 34.885 1.00 95.06 882 ARG A N 1
ATOM 7400 C CA . ARG A 1 882 ? -1.453 -8.895 35.753 1.00 95.06 882 ARG A CA 1
ATOM 7401 C C . ARG A 1 882 ? -0.034 -9.024 35.206 1.00 95.06 882 ARG A C 1
ATOM 7403 O O . ARG A 1 882 ? 0.923 -8.834 35.958 1.00 95.06 882 ARG A O 1
ATOM 7410 N N . HIS A 1 883 ? 0.108 -9.303 33.911 1.00 96.44 883 HIS A N 1
ATOM 7411 C CA . HIS A 1 883 ? 1.419 -9.422 33.284 1.00 96.44 883 HIS A CA 1
ATOM 7412 C C . HIS A 1 883 ? 2.157 -8.077 33.296 1.00 96.44 883 HIS A C 1
ATOM 7414 O O . HIS A 1 883 ? 3.309 -8.028 33.719 1.00 96.44 883 HIS A O 1
ATOM 7420 N N . PHE A 1 884 ? 1.487 -6.964 32.979 1.00 96.44 884 PHE A N 1
ATOM 7421 C CA . PHE A 1 884 ? 2.064 -5.620 33.081 1.00 96.44 884 PHE A CA 1
ATOM 7422 C C . PHE A 1 884 ? 2.622 -5.323 34.476 1.00 96.44 884 PHE A C 1
ATOM 7424 O O . PHE A 1 884 ? 3.756 -4.860 34.590 1.00 96.44 884 PHE A O 1
ATOM 7431 N N . LEU A 1 885 ? 1.863 -5.628 35.533 1.00 94.56 885 LEU A N 1
ATOM 7432 C CA . LEU A 1 885 ? 2.315 -5.427 36.911 1.00 94.56 885 LEU A CA 1
ATOM 7433 C C . LEU A 1 885 ? 3.564 -6.260 37.229 1.00 94.56 885 LEU A C 1
ATOM 7435 O O . LEU A 1 885 ? 4.477 -5.760 37.883 1.00 94.56 885 LEU A O 1
ATOM 7439 N N . SER A 1 886 ? 3.654 -7.491 36.714 1.00 93.00 886 SER A N 1
ATOM 7440 C CA . SER A 1 886 ? 4.868 -8.313 36.844 1.00 93.00 886 SER A CA 1
ATOM 7441 C C . SER A 1 886 ? 6.062 -7.749 36.055 1.00 93.00 886 SER A C 1
ATOM 7443 O O . SER A 1 886 ? 7.211 -7.853 36.490 1.00 93.00 886 SER A O 1
ATOM 7445 N N . MET A 1 887 ? 5.797 -7.077 34.930 1.00 95.00 887 MET A N 1
ATOM 7446 C CA . MET A 1 887 ? 6.823 -6.458 34.089 1.00 95.00 887 MET A CA 1
ATOM 7447 C C . MET A 1 887 ? 7.378 -5.152 34.662 1.00 95.00 887 MET A C 1
ATOM 7449 O O . MET A 1 887 ? 8.417 -4.693 34.199 1.00 95.00 887 MET A O 1
ATOM 7453 N N . LEU A 1 888 ? 6.779 -4.570 35.708 1.00 92.44 888 LEU A N 1
ATOM 7454 C CA . LEU A 1 888 ? 7.350 -3.393 36.379 1.00 92.44 888 LEU A CA 1
ATOM 7455 C C . LEU A 1 888 ? 8.751 -3.661 36.953 1.00 92.44 888 LEU A C 1
ATOM 7457 O O . LEU A 1 888 ? 9.569 -2.749 37.015 1.00 92.44 888 LEU A O 1
ATOM 7461 N N . SER A 1 889 ? 9.052 -4.908 37.329 1.00 88.19 889 SER A N 1
ATOM 7462 C CA . SER A 1 889 ? 10.397 -5.325 37.756 1.00 88.19 889 SER A CA 1
ATOM 7463 C C . SER A 1 889 ? 11.317 -5.786 36.620 1.00 88.19 889 SER A C 1
ATOM 7465 O O . SER A 1 889 ? 12.485 -6.088 36.872 1.00 88.19 889 SER A O 1
ATOM 7467 N N . TYR A 1 890 ? 10.819 -5.866 35.385 1.00 90.06 890 TYR A N 1
ATOM 7468 C CA . TYR A 1 890 ? 11.592 -6.340 34.244 1.00 90.06 890 TYR A CA 1
ATOM 7469 C C . TYR A 1 890 ? 12.636 -5.298 33.824 1.00 90.06 890 TYR A C 1
ATOM 7471 O O . TYR A 1 890 ? 12.334 -4.114 33.672 1.00 90.06 890 TYR A O 1
ATOM 7479 N N . ARG A 1 891 ? 13.888 -5.740 33.656 1.00 84.56 891 ARG A N 1
ATOM 7480 C CA . ARG A 1 891 ? 15.031 -4.873 33.316 1.00 84.56 891 ARG A CA 1
ATOM 7481 C C . ARG A 1 891 ? 15.432 -4.947 31.836 1.00 84.56 891 ARG A C 1
ATOM 7483 O O . ARG A 1 891 ? 16.294 -4.178 31.424 1.00 84.56 891 ARG A O 1
ATOM 7490 N N . GLY A 1 892 ? 14.837 -5.848 31.049 1.00 84.94 892 GLY A N 1
ATOM 7491 C CA . GLY A 1 892 ? 15.116 -5.958 29.615 1.00 84.94 892 GLY A CA 1
ATOM 7492 C C . GLY A 1 892 ? 14.534 -4.783 28.824 1.00 84.94 892 GLY A C 1
ATOM 7493 O O . GLY A 1 892 ? 13.452 -4.283 29.133 1.00 84.94 892 GLY A O 1
ATOM 7494 N N . GLY A 1 893 ? 15.269 -4.325 27.808 1.00 88.12 893 GLY A N 1
ATOM 7495 C CA . GLY A 1 893 ? 14.858 -3.218 26.932 1.00 88.12 893 GLY A CA 1
ATOM 7496 C C . GLY A 1 893 ? 13.888 -3.618 25.816 1.00 88.12 893 GLY A C 1
ATOM 7497 O O . GLY A 1 893 ? 13.433 -2.766 25.063 1.00 88.12 893 GLY A O 1
ATOM 7498 N N . ASP A 1 894 ? 13.572 -4.904 25.700 1.00 93.12 894 ASP A N 1
ATOM 7499 C CA . ASP A 1 894 ? 12.743 -5.501 24.655 1.00 93.12 894 ASP A CA 1
ATOM 7500 C C . ASP A 1 894 ? 11.238 -5.497 24.977 1.00 93.12 894 ASP A C 1
ATOM 7502 O O . ASP A 1 894 ? 10.439 -5.932 24.150 1.00 93.12 894 ASP A O 1
ATOM 7506 N N . TYR A 1 895 ? 10.821 -5.007 26.146 1.00 95.81 895 TYR A N 1
ATOM 7507 C CA . TYR A 1 895 ? 9.413 -4.950 26.543 1.00 95.81 895 TYR A CA 1
ATOM 7508 C C . TYR A 1 895 ? 8.846 -3.524 26.509 1.00 95.81 895 TYR A C 1
ATOM 7510 O O . TYR A 1 895 ? 9.429 -2.580 27.049 1.00 95.81 895 TYR A O 1
ATOM 7518 N N . SER A 1 896 ? 7.637 -3.397 25.961 1.00 95.50 896 SER A N 1
ATOM 7519 C CA . SER A 1 896 ? 6.735 -2.282 26.244 1.00 95.50 896 SER A CA 1
ATOM 7520 C C . SER A 1 896 ? 5.275 -2.752 26.190 1.00 95.50 896 SER A C 1
ATOM 7522 O O . SER A 1 896 ? 4.970 -3.705 25.465 1.00 95.50 896 SER A O 1
ATOM 7524 N N . PRO A 1 897 ? 4.348 -2.110 26.926 1.00 96.81 897 PRO A N 1
ATOM 7525 C CA . PRO A 1 897 ? 2.931 -2.477 26.893 1.00 96.81 897 PRO A CA 1
ATOM 7526 C C . PRO A 1 897 ? 2.306 -2.439 25.495 1.00 96.81 897 PRO A C 1
ATOM 7528 O O . PRO A 1 897 ? 1.434 -3.253 25.196 1.00 96.81 897 PRO A O 1
ATOM 7531 N N . GLN A 1 898 ? 2.771 -1.555 24.608 1.00 95.50 898 GLN A N 1
ATOM 7532 C CA . GLN A 1 898 ? 2.261 -1.511 23.238 1.00 95.50 898 GLN A CA 1
ATOM 7533 C C . GLN A 1 898 ? 2.549 -2.797 22.452 1.00 95.50 898 GLN A C 1
ATOM 7535 O O . GLN A 1 898 ? 1.780 -3.170 21.567 1.00 95.50 898 GLN A O 1
ATOM 7540 N N . ARG A 1 899 ? 3.615 -3.527 22.803 1.00 95.31 899 ARG A N 1
ATOM 7541 C CA . A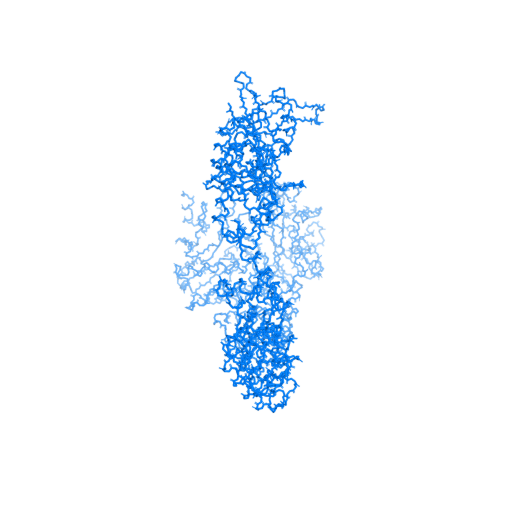RG A 1 899 ? 3.981 -4.782 22.136 1.00 95.31 899 ARG A CA 1
ATOM 7542 C C . ARG A 1 899 ? 3.025 -5.934 22.438 1.00 95.31 899 ARG A C 1
ATOM 7544 O O . ARG A 1 899 ? 3.055 -6.928 21.722 1.00 95.31 899 ARG A O 1
ATOM 7551 N N . TYR A 1 900 ? 2.116 -5.816 23.416 1.00 96.94 900 TYR A N 1
ATOM 7552 C CA . TYR A 1 900 ? 1.026 -6.794 23.558 1.00 96.94 900 TYR A CA 1
ATOM 7553 C C . TYR A 1 900 ? 0.193 -6.903 22.279 1.00 96.94 900 TYR A C 1
ATOM 7555 O O . TYR A 1 900 ? -0.313 -7.980 21.971 1.00 96.94 900 TYR A O 1
ATOM 7563 N N . LEU A 1 901 ? 0.092 -5.827 21.493 1.00 95.06 901 LEU A N 1
ATOM 7564 C CA . LEU A 1 901 ? -0.642 -5.850 20.232 1.00 95.06 901 LEU A CA 1
ATOM 7565 C C . LEU A 1 901 ? -0.048 -6.859 19.229 1.00 95.06 901 LEU A C 1
ATOM 7567 O O . LEU A 1 901 ? -0.809 -7.491 18.503 1.00 95.06 901 LEU A O 1
ATOM 7571 N N . GLU A 1 902 ? 1.269 -7.100 19.262 1.00 93.31 902 GLU A N 1
ATOM 7572 C CA . GLU A 1 902 ? 1.956 -8.122 18.447 1.00 93.31 902 GLU A CA 1
ATOM 7573 C C . GLU A 1 902 ? 1.518 -9.553 18.806 1.00 93.31 902 GLU A C 1
ATOM 7575 O O . GLU A 1 902 ? 1.643 -10.467 18.000 1.00 93.31 902 GLU A O 1
ATOM 7580 N N . VAL A 1 903 ? 0.996 -9.776 20.013 1.00 95.75 903 VAL A N 1
ATOM 7581 C CA . VAL A 1 903 ? 0.486 -11.085 20.456 1.00 95.75 903 VAL A CA 1
ATOM 7582 C C . VAL A 1 903 ? -1.010 -11.218 20.191 1.00 95.75 903 VAL A C 1
ATOM 7584 O O . VAL A 1 903 ? -1.508 -12.321 19.982 1.00 95.75 903 VAL A O 1
ATOM 7587 N N . LEU A 1 904 ? -1.735 -10.099 20.228 1.00 96.38 904 LEU A N 1
ATOM 7588 C CA . LEU A 1 904 ? -3.194 -10.089 20.273 1.00 96.38 904 LEU A CA 1
ATOM 7589 C C . LEU A 1 904 ? -3.850 -9.793 18.919 1.00 96.38 904 LEU A C 1
ATOM 7591 O O . LEU A 1 904 ? -5.000 -10.171 18.731 1.00 96.38 904 LEU A O 1
ATOM 7595 N N . TYR A 1 905 ? -3.161 -9.155 17.971 1.00 94.62 905 TYR A N 1
ATOM 7596 C CA . TYR A 1 905 ? -3.744 -8.733 16.691 1.00 94.62 905 TYR A CA 1
ATOM 7597 C C . TYR A 1 905 ? -3.033 -9.382 15.501 1.00 94.62 905 TYR A C 1
ATOM 7599 O O . TYR A 1 905 ? -1.806 -9.445 15.454 1.00 94.62 905 TYR A O 1
ATOM 7607 N N . LEU A 1 906 ? -3.805 -9.845 14.507 1.00 88.31 906 LEU A N 1
ATOM 7608 C CA . LEU A 1 906 ? -3.250 -10.461 13.290 1.00 88.31 906 LEU A CA 1
ATOM 7609 C C . LEU A 1 906 ? -2.551 -9.428 12.394 1.00 88.31 906 LEU A C 1
ATOM 7611 O O . LEU A 1 906 ? -1.646 -9.770 11.638 1.00 88.31 906 LEU A O 1
ATOM 7615 N N . SER A 1 907 ? -2.982 -8.166 12.456 1.00 84.06 907 SER A N 1
ATOM 7616 C CA . SER A 1 907 ? -2.378 -7.047 11.733 1.00 84.06 907 SER A CA 1
ATOM 7617 C C . SER A 1 907 ? -2.669 -5.716 12.430 1.00 84.06 907 SER A C 1
ATOM 7619 O O . SER A 1 907 ? -3.610 -5.609 13.216 1.00 84.06 907 SER A O 1
ATOM 7621 N N . GLY A 1 908 ? -1.899 -4.674 12.098 1.00 72.00 908 GLY A N 1
ATOM 7622 C CA . GLY A 1 908 ? -2.075 -3.332 12.666 1.00 72.00 908 GLY A CA 1
ATOM 7623 C C . GLY A 1 908 ? -3.382 -2.618 12.285 1.00 72.00 908 GLY A C 1
ATOM 7624 O O . GLY A 1 908 ? -3.685 -1.587 12.875 1.00 72.00 908 GLY A O 1
ATOM 7625 N N . MET A 1 909 ? -4.156 -3.141 11.324 1.00 70.81 909 MET A N 1
ATOM 7626 C CA . MET A 1 909 ? -5.439 -2.557 10.893 1.00 70.81 909 MET A CA 1
ATOM 7627 C C . MET A 1 909 ? -6.666 -3.195 11.565 1.00 70.81 909 MET A C 1
ATOM 7629 O O . MET A 1 909 ? -7.783 -2.718 11.377 1.00 70.81 909 MET A O 1
ATOM 7633 N N . GLN A 1 910 ? -6.494 -4.285 12.316 1.00 76.06 910 GLN A N 1
ATOM 7634 C CA . GLN A 1 910 ? -7.604 -4.989 12.956 1.00 76.06 910 GLN A CA 1
ATOM 7635 C C . GLN A 1 910 ? -8.001 -4.318 14.281 1.00 76.06 910 GLN A C 1
ATOM 7637 O O . GLN A 1 910 ? -7.143 -3.908 15.054 1.00 76.06 910 GLN A O 1
ATOM 7642 N N . ILE A 1 911 ? -9.306 -4.257 14.559 1.00 80.75 911 ILE A N 1
ATOM 7643 C CA . ILE A 1 911 ? -9.870 -3.641 15.779 1.00 80.75 911 ILE A CA 1
ATOM 7644 C C . ILE A 1 911 ? -10.173 -4.642 16.907 1.00 80.75 911 ILE A C 1
ATOM 7646 O O . ILE A 1 911 ? -10.301 -4.246 18.056 1.00 80.75 911 ILE A O 1
ATOM 7650 N N . ASN A 1 912 ? -10.246 -5.940 16.594 1.00 93.31 912 ASN A N 1
ATOM 7651 C CA . ASN A 1 912 ? -10.687 -6.990 17.517 1.00 93.31 912 ASN A CA 1
ATOM 7652 C C . ASN A 1 912 ? -9.519 -7.901 17.949 1.00 93.31 912 ASN A C 1
ATOM 7654 O O . ASN A 1 912 ? -9.006 -8.645 17.097 1.00 93.31 912 ASN A O 1
ATOM 7658 N N . PRO A 1 913 ? -9.105 -7.892 19.231 1.00 95.38 913 PRO A N 1
ATOM 7659 C CA . PRO A 1 913 ? -7.994 -8.697 19.735 1.00 95.38 913 PRO A CA 1
ATOM 7660 C C . PRO A 1 913 ? -8.378 -10.175 19.802 1.00 95.38 913 PRO A C 1
ATOM 7662 O O . PRO A 1 913 ? -9.440 -10.516 20.306 1.00 95.38 913 PRO A O 1
ATOM 7665 N N . LEU A 1 914 ? -7.523 -11.076 19.316 1.00 95.50 914 LEU A N 1
ATOM 7666 C CA . LEU A 1 914 ? -7.776 -12.523 19.259 1.00 95.50 914 LEU A CA 1
ATOM 7667 C C . LEU A 1 914 ? -9.096 -12.876 18.546 1.00 95.50 914 LEU A C 1
ATOM 7669 O O . LEU A 1 914 ? -9.678 -13.924 18.809 1.00 95.50 914 LEU A O 1
ATOM 7673 N N . LYS A 1 915 ? -9.593 -11.978 17.678 1.00 94.19 915 LYS A N 1
ATOM 7674 C CA . LYS A 1 915 ? -10.947 -12.026 17.101 1.00 94.19 915 LYS A CA 1
ATOM 7675 C C . LYS A 1 915 ? -12.081 -12.042 18.143 1.00 94.19 915 LYS A C 1
ATOM 7677 O O . LYS A 1 915 ? -13.212 -12.356 17.791 1.00 94.19 915 LYS A O 1
ATOM 7682 N N . LEU A 1 916 ? -11.835 -11.603 19.374 1.00 94.75 916 LEU A N 1
ATOM 7683 C CA . LEU A 1 916 ? -12.872 -11.238 20.339 1.00 94.75 916 LEU A CA 1
ATOM 7684 C C . LEU A 1 916 ? -13.457 -9.883 19.958 1.00 94.75 916 LEU A C 1
ATOM 7686 O O . LEU A 1 916 ? -12.714 -8.950 19.659 1.00 94.75 916 LEU A O 1
ATOM 7690 N N . TYR A 1 917 ? -14.780 -9.784 19.950 1.00 94.25 917 TYR A N 1
ATOM 7691 C CA . TYR A 1 917 ? -15.463 -8.569 19.547 1.00 94.25 917 TYR A CA 1
ATOM 7692 C C . TYR A 1 917 ? -15.307 -7.502 20.634 1.00 94.25 917 TYR A C 1
ATOM 7694 O O . TYR A 1 917 ? -15.828 -7.647 21.739 1.00 94.25 917 TYR A O 1
ATOM 7702 N N . ASP A 1 918 ? -14.573 -6.436 20.320 1.00 92.69 918 ASP A N 1
ATOM 7703 C CA . ASP A 1 918 ? -14.257 -5.340 21.237 1.00 92.69 918 ASP A CA 1
ATOM 7704 C C . ASP A 1 918 ? -14.799 -4.012 20.679 1.00 92.69 918 ASP A C 1
ATOM 7706 O O . ASP A 1 918 ? -14.053 -3.176 20.159 1.00 92.69 918 ASP A O 1
ATOM 7710 N N . PRO A 1 919 ? -16.122 -3.780 20.772 1.00 88.31 919 PRO A N 1
ATOM 7711 C CA . PRO A 1 919 ? -16.772 -2.649 20.113 1.00 88.31 919 PRO A CA 1
ATOM 7712 C C . PRO A 1 919 ? -16.355 -1.280 20.650 1.00 88.31 919 PRO A C 1
ATOM 7714 O O . PRO A 1 919 ? -16.659 -0.251 20.045 1.00 88.31 919 PRO A O 1
ATOM 7717 N N . LEU A 1 920 ? -15.721 -1.250 21.821 1.00 86.81 920 LEU A N 1
ATOM 7718 C CA . LEU A 1 920 ? -15.278 -0.024 22.472 1.00 86.81 920 LEU A CA 1
ATOM 7719 C C . LEU A 1 920 ? -13.753 0.121 22.451 1.00 86.81 920 LEU A C 1
ATOM 7721 O O . LEU A 1 920 ? -13.253 1.043 23.091 1.00 86.81 920 LEU A O 1
ATOM 7725 N N . ASN A 1 921 ? -13.041 -0.747 21.719 1.00 90.50 921 ASN A N 1
ATOM 7726 C CA . ASN A 1 921 ? -11.582 -0.742 21.607 1.00 90.50 921 ASN A CA 1
ATOM 7727 C C . ASN A 1 921 ? -10.873 -0.796 22.978 1.00 90.50 921 ASN A C 1
ATOM 7729 O O . ASN A 1 921 ? -9.808 -0.208 23.178 1.00 90.50 921 ASN A O 1
ATOM 7733 N N . ILE A 1 922 ? -11.491 -1.488 23.938 1.00 89.62 922 ILE A N 1
ATOM 7734 C CA . ILE A 1 922 ? -11.100 -1.573 25.346 1.00 89.62 922 ILE A CA 1
ATOM 7735 C C . ILE A 1 922 ? -9.656 -2.035 25.488 1.00 89.62 922 ILE A C 1
ATOM 7737 O O . ILE A 1 922 ? -8.902 -1.455 26.266 1.00 89.62 922 ILE A O 1
ATOM 7741 N N . ILE A 1 923 ? -9.266 -3.088 24.770 1.00 93.94 923 ILE A N 1
ATOM 7742 C CA . ILE A 1 923 ? -7.951 -3.709 24.942 1.00 93.94 923 ILE A CA 1
ATOM 7743 C C . ILE A 1 923 ? -6.852 -2.816 24.389 1.00 93.94 923 ILE A C 1
ATOM 7745 O O . ILE A 1 923 ? -5.843 -2.609 25.062 1.00 93.94 923 ILE A O 1
ATOM 7749 N N . LYS A 1 924 ? -7.046 -2.253 23.194 1.00 93.19 924 LYS A N 1
ATOM 7750 C CA . LYS A 1 924 ? -6.057 -1.349 22.608 1.00 93.19 924 LYS A CA 1
ATOM 7751 C C . LYS A 1 924 ? -5.925 -0.071 23.439 1.00 93.19 924 LYS A C 1
ATOM 7753 O O . LYS A 1 924 ? -4.805 0.297 23.782 1.00 93.19 924 LYS A O 1
ATOM 7758 N N . ASP A 1 925 ? -7.037 0.560 23.822 1.00 90.38 925 ASP A N 1
ATOM 7759 C CA . ASP A 1 925 ? -7.019 1.766 24.661 1.00 90.38 925 ASP A CA 1
ATOM 7760 C C . ASP A 1 925 ? -6.381 1.483 26.035 1.00 90.38 925 ASP A C 1
ATOM 7762 O O . ASP A 1 925 ? -5.716 2.345 26.622 1.00 90.38 925 ASP A O 1
ATOM 7766 N N . PHE A 1 926 ? -6.537 0.260 26.552 1.00 92.25 926 PHE A N 1
ATOM 7767 C CA . PHE A 1 926 ? -5.873 -0.168 27.776 1.00 92.25 926 PHE A CA 1
ATOM 7768 C C . PHE A 1 926 ? -4.362 -0.339 27.587 1.00 92.25 926 PHE A C 1
ATOM 7770 O O . PHE A 1 926 ? -3.609 0.176 28.409 1.00 92.25 926 PHE A O 1
ATOM 7777 N N . CYS A 1 927 ? -3.898 -0.970 26.503 1.00 95.25 927 CYS A N 1
ATOM 7778 C CA . CYS A 1 927 ? -2.472 -1.026 26.159 1.00 95.25 927 CYS A CA 1
ATOM 7779 C C . CYS A 1 927 ? -1.865 0.380 26.018 1.00 95.25 927 CYS A C 1
ATOM 7781 O O . CYS A 1 927 ? -0.832 0.644 26.633 1.00 95.25 927 CYS A O 1
ATOM 7783 N N . ASP A 1 928 ? -2.552 1.293 25.321 1.00 93.25 928 ASP A N 1
ATOM 7784 C CA . ASP A 1 928 ? -2.142 2.696 25.170 1.00 93.25 928 ASP A CA 1
ATOM 7785 C C . ASP A 1 928 ? -2.041 3.385 26.555 1.00 93.25 928 ASP A C 1
ATOM 7787 O O . ASP A 1 928 ? -1.093 4.112 26.860 1.00 93.25 928 ASP A O 1
ATOM 7791 N N . THR A 1 929 ? -2.990 3.101 27.453 1.00 91.69 929 THR A N 1
ATOM 7792 C CA . THR A 1 929 ? -2.988 3.618 28.831 1.00 91.69 929 THR A CA 1
ATOM 7793 C C . THR A 1 929 ? -1.841 3.052 29.674 1.00 91.69 929 THR A C 1
ATOM 7795 O O . THR A 1 929 ? -1.205 3.781 30.439 1.00 91.69 929 THR A O 1
ATOM 7798 N N . LEU A 1 930 ? -1.546 1.758 29.547 1.00 95.31 930 LEU A N 1
ATOM 7799 C CA . LEU A 1 930 ? -0.418 1.126 30.229 1.00 95.31 930 LEU A CA 1
ATOM 7800 C C . LEU A 1 930 ? 0.922 1.625 29.681 1.00 95.31 930 LEU A C 1
ATOM 7802 O O . LEU A 1 930 ? 1.873 1.755 30.450 1.00 95.31 930 LEU A O 1
ATOM 7806 N N . GLN A 1 931 ? 0.996 1.953 28.389 1.00 96.12 931 GLN A N 1
ATOM 7807 C CA . GLN A 1 931 ? 2.173 2.568 27.783 1.00 96.12 931 GLN A CA 1
ATOM 7808 C C . GLN A 1 931 ? 2.473 3.928 28.426 1.00 96.12 931 GLN A C 1
ATOM 7810 O O . GLN A 1 931 ? 3.611 4.165 28.816 1.00 96.12 931 GLN A O 1
ATOM 7815 N N . ILE A 1 932 ? 1.455 4.763 28.675 1.00 94.12 932 ILE A N 1
ATOM 7816 C CA . ILE A 1 932 ? 1.628 6.033 29.406 1.00 94.12 932 ILE A CA 1
ATOM 7817 C C . ILE A 1 932 ? 2.236 5.795 30.797 1.00 94.12 932 ILE A C 1
ATOM 7819 O O . ILE A 1 932 ? 3.150 6.516 31.202 1.00 94.12 932 ILE A O 1
ATOM 7823 N N . LEU A 1 933 ? 1.764 4.786 31.538 1.00 94.31 933 LEU A N 1
ATOM 7824 C CA . LEU A 1 933 ? 2.356 4.433 32.835 1.00 94.31 933 LEU A CA 1
ATOM 7825 C C . LEU A 1 933 ? 3.806 3.966 32.681 1.00 94.31 933 LEU A C 1
ATOM 7827 O O . LEU A 1 933 ? 4.671 4.378 33.451 1.00 94.31 933 LEU A O 1
ATOM 7831 N N . TRP A 1 934 ? 4.078 3.126 31.683 1.00 95.25 934 TRP A N 1
ATOM 7832 C CA . TRP A 1 934 ? 5.417 2.619 31.406 1.00 95.25 934 TRP A CA 1
ATOM 7833 C C . TRP A 1 934 ? 6.398 3.741 31.074 1.00 95.25 934 TRP A C 1
ATOM 7835 O O . TRP A 1 934 ? 7.498 3.767 31.624 1.00 95.25 934 TRP A O 1
ATOM 7845 N N . ASP A 1 935 ? 6.005 4.704 30.249 1.00 93.94 935 ASP A N 1
ATOM 7846 C CA . ASP A 1 935 ? 6.855 5.835 29.866 1.00 93.94 935 ASP A CA 1
ATOM 7847 C C . ASP A 1 935 ? 7.178 6.731 31.069 1.00 93.94 935 ASP A C 1
ATOM 7849 O O . ASP A 1 935 ? 8.297 7.223 31.204 1.00 93.94 935 ASP A O 1
ATOM 7853 N N . ASN A 1 936 ? 6.244 6.849 32.017 1.00 92.19 936 ASN A N 1
ATOM 7854 C CA . ASN A 1 936 ? 6.411 7.636 33.240 1.00 92.19 936 ASN A CA 1
ATOM 7855 C C . ASN A 1 936 ? 6.971 6.835 34.431 1.00 92.19 936 ASN A C 1
ATOM 7857 O O . ASN A 1 936 ? 7.065 7.370 35.541 1.00 92.19 936 ASN A O 1
ATOM 7861 N N . ARG A 1 937 ? 7.372 5.568 34.235 1.00 91.56 937 ARG A N 1
ATOM 7862 C CA . ARG A 1 937 ? 7.734 4.639 35.325 1.00 91.56 937 ARG A CA 1
ATOM 7863 C C . ARG A 1 937 ? 8.898 5.099 36.195 1.00 91.56 937 ARG A C 1
ATOM 7865 O O . ARG A 1 937 ? 8.876 4.851 37.395 1.00 91.56 937 ARG A O 1
ATOM 7872 N N . GLN A 1 938 ? 9.890 5.775 35.611 1.00 89.31 938 GLN A N 1
ATOM 7873 C CA . GLN A 1 938 ? 11.055 6.273 36.350 1.00 89.31 938 GLN A CA 1
ATOM 7874 C C . GLN A 1 938 ? 10.677 7.478 37.220 1.00 89.31 938 GLN A C 1
ATOM 7876 O O . GLN A 1 938 ? 10.954 7.482 38.415 1.00 89.31 938 GLN A O 1
ATOM 7881 N N . ALA A 1 939 ? 9.958 8.456 36.653 1.00 88.19 939 ALA A N 1
ATOM 7882 C CA . ALA A 1 939 ? 9.503 9.646 37.379 1.00 88.19 939 ALA A CA 1
ATOM 7883 C C . ALA A 1 939 ? 8.579 9.302 38.562 1.00 88.19 939 ALA A C 1
ATOM 7885 O O . ALA A 1 939 ? 8.592 9.970 39.592 1.00 88.19 939 ALA A O 1
ATOM 7886 N N . SER A 1 940 ? 7.791 8.236 38.423 1.00 88.81 940 SER A N 1
ATOM 7887 C CA . SER A 1 940 ? 6.841 7.769 39.440 1.00 88.81 940 SER A CA 1
ATOM 7888 C C . SER A 1 940 ? 7.363 6.632 40.328 1.00 88.81 940 SER A C 1
ATOM 7890 O O . SER A 1 940 ? 6.662 6.233 41.264 1.00 88.81 940 SER A O 1
ATOM 7892 N N . ARG A 1 941 ? 8.583 6.129 40.069 1.00 91.56 941 ARG A N 1
ATOM 7893 C CA . ARG A 1 941 ? 9.189 4.965 40.747 1.00 91.56 941 ARG A CA 1
ATOM 7894 C C . ARG A 1 941 ? 8.220 3.775 40.797 1.00 91.56 941 ARG A C 1
ATOM 7896 O O . ARG A 1 941 ? 7.959 3.207 41.860 1.00 91.56 941 ARG A O 1
ATOM 7903 N N . LEU A 1 942 ? 7.604 3.451 39.653 1.00 92.12 942 LEU A N 1
ATOM 7904 C CA . LEU A 1 942 ? 6.551 2.428 39.574 1.00 92.12 942 LEU A CA 1
ATOM 7905 C C . LEU A 1 942 ? 7.033 1.032 39.980 1.00 92.12 942 LEU A C 1
ATOM 7907 O O . LEU A 1 942 ? 6.240 0.249 40.498 1.00 92.12 942 LEU A O 1
ATOM 7911 N N . ASP A 1 943 ? 8.315 0.727 39.782 1.00 90.69 943 ASP A N 1
ATOM 7912 C CA . ASP A 1 943 ? 8.926 -0.563 40.113 1.00 90.69 943 ASP A CA 1
ATOM 7913 C C . ASP A 1 943 ? 8.989 -0.846 41.626 1.00 90.69 943 ASP A C 1
ATOM 7915 O O . ASP A 1 943 ? 9.180 -1.992 42.049 1.00 90.69 943 ASP A O 1
ATOM 7919 N N . GLU A 1 944 ? 8.768 0.171 42.460 1.00 92.94 944 GLU A N 1
ATOM 7920 C CA . GLU A 1 944 ? 8.740 0.047 43.919 1.00 92.94 944 GLU A CA 1
ATOM 7921 C C . GLU A 1 944 ? 7.406 -0.436 44.471 1.00 92.94 944 GLU A C 1
ATOM 7923 O O . GLU A 1 944 ? 7.366 -0.949 45.588 1.00 92.94 944 GLU A O 1
ATOM 7928 N N . PHE A 1 945 ? 6.313 -0.291 43.721 1.00 93.25 945 PHE A N 1
ATOM 7929 C CA . PHE A 1 945 ? 5.019 -0.802 44.154 1.00 93.25 945 PHE A CA 1
ATOM 7930 C C . PHE A 1 945 ? 5.025 -2.334 44.124 1.00 93.25 945 PHE A C 1
ATOM 7932 O O . PHE A 1 945 ? 5.388 -2.944 43.120 1.00 93.25 945 PHE A O 1
ATOM 7939 N N . LYS A 1 946 ? 4.625 -2.959 45.237 1.00 91.12 946 LYS A N 1
ATOM 7940 C CA . LYS A 1 946 ? 4.608 -4.425 45.406 1.00 91.12 946 LYS A CA 1
ATOM 7941 C C . LYS A 1 946 ? 3.217 -4.992 45.646 1.00 91.12 946 LYS A C 1
ATOM 7943 O O . LYS A 1 946 ? 3.008 -6.182 45.448 1.00 91.12 946 LYS A O 1
ATOM 7948 N N . ILE A 1 947 ? 2.279 -4.153 46.080 1.00 93.69 947 ILE A N 1
ATOM 7949 C CA . ILE A 1 947 ? 0.912 -4.559 46.407 1.00 93.69 947 ILE A CA 1
ATOM 7950 C C . ILE A 1 947 ? -0.035 -3.682 45.612 1.00 93.69 947 ILE A C 1
ATOM 7952 O O . ILE A 1 947 ? 0.015 -2.459 45.731 1.00 93.69 947 ILE A O 1
ATOM 7956 N N . PHE A 1 948 ? -0.920 -4.298 44.843 1.00 94.25 948 PHE A N 1
ATOM 7957 C CA . PHE A 1 948 ? -1.831 -3.642 43.926 1.00 94.25 948 PHE A CA 1
ATOM 7958 C C . PHE A 1 948 ? -3.283 -3.968 44.263 1.00 94.25 948 PHE A C 1
ATOM 7960 O O . PHE A 1 948 ? -3.651 -5.080 44.644 1.00 94.25 948 PHE A O 1
ATOM 7967 N N . LYS A 1 949 ? -4.137 -2.966 44.089 1.00 92.12 949 LYS A N 1
ATOM 7968 C CA . LYS A 1 949 ? -5.585 -3.118 44.136 1.00 92.12 949 LYS A CA 1
ATOM 7969 C C . LYS A 1 949 ? -6.172 -2.517 42.880 1.00 92.12 949 LYS A C 1
ATOM 7971 O O . LYS A 1 949 ? -6.126 -1.298 42.700 1.00 92.12 949 LYS A O 1
ATOM 7976 N N . PHE A 1 950 ? -6.731 -3.371 42.038 1.00 89.94 950 PHE A N 1
ATOM 7977 C CA . PHE A 1 950 ? -7.517 -2.953 40.896 1.00 89.94 950 PHE A CA 1
ATOM 7978 C C . PHE A 1 950 ? -8.995 -3.053 41.240 1.00 89.94 950 PHE A C 1
ATOM 7980 O O . PHE A 1 950 ? -9.443 -4.005 41.880 1.00 89.94 950 PHE A O 1
ATOM 7987 N N . SER A 1 951 ? -9.757 -2.048 40.830 1.00 82.00 951 SER A N 1
ATOM 7988 C CA . SER A 1 951 ? -11.204 -2.066 40.993 1.00 82.00 951 SER A CA 1
ATOM 7989 C C . SER A 1 951 ? -11.924 -1.905 39.674 1.00 82.00 951 SER A C 1
ATOM 7991 O O . SER A 1 951 ? -11.392 -1.287 38.750 1.00 82.00 951 SER A O 1
ATOM 7993 N N . GLY A 1 952 ? -13.156 -2.418 39.617 1.00 67.31 952 GLY A N 1
ATOM 7994 C CA . GLY A 1 952 ? -14.005 -2.431 38.421 1.00 67.31 952 GLY A CA 1
ATOM 7995 C C . GLY A 1 952 ? -14.261 -1.060 37.789 1.00 67.31 952 GLY A C 1
ATOM 7996 O O . GLY A 1 952 ? -14.795 -0.970 36.702 1.00 67.31 952 GLY A O 1
ATOM 7997 N N . GLN A 1 953 ? -13.839 0.034 38.412 1.00 69.31 953 GLN A N 1
ATOM 7998 C CA . GLN A 1 953 ? -13.914 1.370 37.824 1.00 69.31 953 GLN A CA 1
ATOM 7999 C C . GLN A 1 953 ? -12.706 1.694 36.923 1.00 69.31 953 GLN A C 1
ATOM 8001 O O . GLN A 1 953 ? -12.616 2.790 36.397 1.00 69.31 953 GLN A O 1
ATOM 8006 N N . GLY A 1 954 ? -11.748 0.785 36.726 1.00 76.19 954 GLY A N 1
ATOM 8007 C CA . GLY A 1 954 ? -10.491 1.137 36.049 1.00 76.19 954 GLY A CA 1
ATOM 8008 C C . GLY A 1 954 ? -9.552 1.938 36.956 1.00 76.19 954 GLY A C 1
ATOM 8009 O O . GLY A 1 954 ? -8.696 2.686 36.493 1.00 76.19 954 GLY A O 1
ATOM 8010 N N . LEU A 1 955 ? -9.734 1.798 38.271 1.00 85.62 955 LEU A N 1
ATOM 8011 C CA . LEU A 1 955 ? -8.923 2.441 39.295 1.00 85.62 955 LEU A CA 1
ATOM 8012 C C . LEU A 1 955 ? -7.902 1.431 39.819 1.00 85.62 955 LEU A C 1
ATOM 8014 O O . LEU A 1 955 ? -8.272 0.467 40.497 1.00 85.62 955 LEU A O 1
ATOM 8018 N N . LEU A 1 956 ? -6.629 1.697 39.532 1.00 92.56 956 LEU A N 1
ATOM 8019 C CA . LEU A 1 956 ? -5.479 0.954 40.033 1.00 92.56 956 LEU A CA 1
ATOM 8020 C C . LEU A 1 956 ? -4.814 1.748 41.153 1.00 92.56 956 LEU A C 1
ATOM 8022 O O . LEU A 1 956 ? -4.452 2.916 40.989 1.00 92.56 956 LEU A O 1
ATOM 8026 N N . LYS A 1 957 ? -4.619 1.099 42.294 1.00 93.00 957 LYS A N 1
ATOM 8027 C CA . LYS A 1 957 ? -3.871 1.641 43.424 1.00 93.00 957 LYS A CA 1
ATOM 8028 C C . LYS A 1 957 ? -2.727 0.721 43.798 1.00 93.00 957 LYS A C 1
ATOM 8030 O O . LYS A 1 957 ? -2.842 -0.487 43.611 1.00 93.00 957 LYS A O 1
ATOM 8035 N N . GLY A 1 958 ? -1.685 1.283 44.395 1.00 94.00 958 GLY A N 1
ATOM 8036 C CA . GLY A 1 958 ? -0.554 0.517 44.890 1.00 94.00 958 GLY A CA 1
ATOM 8037 C C . GLY A 1 958 ? -0.068 0.943 46.271 1.00 94.00 958 GLY A C 1
ATOM 8038 O O . GLY A 1 958 ? -0.328 2.065 46.719 1.00 94.00 958 GLY A O 1
ATOM 8039 N N . LYS A 1 959 ? 0.665 0.031 46.913 1.00 93.19 959 LYS A N 1
ATOM 8040 C CA . LYS A 1 959 ? 1.568 0.292 48.039 1.00 93.19 959 LYS A CA 1
ATOM 8041 C C . LYS A 1 959 ? 2.971 -0.231 47.737 1.00 93.19 959 LYS A C 1
ATOM 8043 O O . LYS A 1 959 ? 3.122 -1.234 47.031 1.00 93.19 959 LYS A O 1
ATOM 8048 N N . ARG A 1 960 ? 3.985 0.426 48.293 1.00 91.12 960 ARG A N 1
ATOM 8049 C CA . ARG A 1 960 ? 5.386 -0.025 48.259 1.00 91.12 960 ARG A CA 1
ATOM 8050 C C . ARG A 1 960 ? 5.667 -1.060 49.338 1.00 91.12 960 ARG A C 1
ATOM 8052 O O . ARG A 1 960 ? 6.384 -2.025 49.100 1.00 91.12 960 ARG A O 1
ATOM 8059 N N . THR A 1 961 ? 5.053 -0.885 50.505 1.00 87.69 961 THR A N 1
ATOM 8060 C CA . THR A 1 961 ? 5.175 -1.786 51.655 1.00 87.69 961 THR A CA 1
ATOM 8061 C C . THR A 1 961 ? 3.807 -2.035 52.284 1.00 87.69 961 THR A C 1
ATOM 8063 O O . THR A 1 961 ? 2.875 -1.246 52.125 1.00 87.69 961 THR A O 1
ATOM 8066 N N . GLU A 1 962 ? 3.667 -3.124 53.040 1.00 83.19 962 GLU A N 1
ATOM 8067 C CA . GLU A 1 962 ? 2.424 -3.408 53.775 1.00 83.19 962 GLU A CA 1
ATOM 8068 C C . GLU A 1 962 ? 2.107 -2.343 54.838 1.00 83.19 962 GLU A C 1
ATOM 8070 O O . GLU A 1 962 ? 0.935 -2.067 55.101 1.00 83.19 962 GLU A O 1
ATOM 8075 N N . SER A 1 963 ? 3.144 -1.706 55.396 1.00 84.31 963 SER A N 1
ATOM 8076 C CA . SER A 1 963 ? 3.043 -0.685 56.444 1.00 84.31 963 SER A CA 1
ATOM 8077 C C . SER A 1 963 ? 2.465 0.656 55.977 1.00 84.31 963 SER A C 1
ATOM 8079 O O . SER A 1 963 ? 2.032 1.447 56.814 1.00 84.31 963 SER A O 1
ATOM 8081 N N . GLU A 1 964 ? 2.420 0.936 54.670 1.00 85.81 964 GLU A N 1
ATOM 8082 C CA . GLU A 1 964 ? 1.803 2.164 54.156 1.00 85.81 964 GLU A CA 1
ATOM 8083 C C . GLU A 1 964 ? 0.292 2.172 54.442 1.00 85.81 964 GLU A C 1
ATOM 8085 O O . GLU A 1 964 ? -0.457 1.315 53.964 1.00 85.81 964 GLU A O 1
ATOM 8090 N N . TYR A 1 965 ? -0.189 3.168 55.193 1.00 80.31 965 TYR A N 1
ATOM 8091 C CA . TYR A 1 965 ? -1.614 3.289 55.522 1.00 80.31 965 TYR A CA 1
ATOM 8092 C C . TYR A 1 965 ? -2.462 3.698 54.304 1.00 80.31 965 TYR A C 1
ATOM 8094 O O . TYR A 1 965 ? -3.546 3.157 54.078 1.00 80.31 965 TYR A O 1
ATOM 8102 N N . ILE A 1 966 ? -1.954 4.617 53.475 1.00 84.06 966 ILE A N 1
ATOM 8103 C CA . ILE A 1 966 ? -2.666 5.167 52.314 1.00 84.06 966 ILE A CA 1
ATOM 8104 C C . ILE A 1 966 ? -2.213 4.447 51.043 1.00 84.06 966 ILE A C 1
ATOM 8106 O O . ILE A 1 966 ? -1.034 4.447 50.710 1.00 84.06 966 ILE A O 1
ATOM 8110 N N . MET A 1 967 ? -3.156 3.878 50.285 1.00 89.88 967 MET A N 1
ATOM 8111 C CA . MET A 1 967 ? -2.853 3.386 48.938 1.00 89.88 967 MET A CA 1
ATOM 8112 C C . MET A 1 967 ? -2.781 4.547 47.944 1.00 89.88 967 MET A C 1
ATOM 8114 O O . MET A 1 967 ? -3.764 5.275 47.761 1.00 89.88 967 MET A O 1
ATOM 8118 N N . THR A 1 968 ? -1.656 4.667 47.247 1.00 92.81 968 THR A N 1
ATOM 8119 C CA . THR A 1 968 ? -1.464 5.682 46.205 1.00 92.81 968 THR A CA 1
ATOM 8120 C C . THR A 1 968 ? -2.209 5.268 44.941 1.00 92.81 968 THR A C 1
ATOM 8122 O O . THR A 1 968 ? -2.185 4.104 44.548 1.00 92.81 968 THR A O 1
ATOM 8125 N N . THR A 1 969 ? -2.902 6.207 44.297 1.00 93.44 969 THR A N 1
ATOM 8126 C CA . THR A 1 969 ? -3.559 5.942 43.009 1.00 93.44 969 THR A CA 1
ATOM 8127 C C . THR A 1 969 ? -2.539 5.994 41.880 1.00 93.44 969 THR A C 1
ATOM 8129 O O . THR A 1 969 ? -1.871 7.009 41.713 1.00 93.44 969 THR A O 1
ATOM 8132 N N . ILE A 1 970 ? -2.443 4.897 41.131 1.00 94.94 970 ILE A N 1
ATOM 8133 C CA . ILE A 1 970 ? -1.528 4.717 39.999 1.00 94.94 970 ILE A CA 1
ATOM 8134 C C . ILE A 1 970 ? -2.230 5.084 38.691 1.00 94.94 970 ILE A C 1
ATOM 8136 O O . ILE A 1 970 ? -1.677 5.830 37.891 1.00 94.94 970 ILE A O 1
ATOM 8140 N N . LEU A 1 971 ? -3.455 4.588 38.499 1.00 92.75 971 LEU A N 1
ATOM 8141 C CA . LEU A 1 971 ? -4.277 4.838 37.316 1.00 92.75 971 LEU A CA 1
ATOM 8142 C C . LEU A 1 971 ? -5.720 5.107 37.737 1.00 92.75 971 LEU A C 1
ATOM 8144 O O . LEU A 1 971 ? -6.242 4.420 38.620 1.00 92.75 971 LEU A O 1
ATOM 8148 N N . ALA A 1 972 ? -6.360 6.096 37.120 1.00 88.50 972 ALA A N 1
ATOM 8149 C CA . ALA A 1 972 ? -7.765 6.420 37.339 1.00 88.50 972 ALA A CA 1
ATOM 8150 C C . ALA A 1 972 ? -8.367 7.193 36.153 1.00 88.50 972 ALA A C 1
ATOM 8152 O O . ALA A 1 972 ? -7.695 7.507 35.176 1.00 88.50 972 ALA A O 1
ATOM 8153 N N . TYR A 1 973 ? -9.636 7.566 36.290 1.00 84.81 973 TYR A N 1
ATOM 8154 C CA . TYR A 1 973 ? -10.304 8.603 35.506 1.00 84.81 973 TYR A CA 1
ATOM 8155 C C . TYR A 1 973 ? -10.913 9.634 36.466 1.00 84.81 973 TYR A C 1
ATOM 8157 O O . TYR A 1 973 ? -11.127 9.361 37.653 1.00 84.81 973 TYR A O 1
ATOM 8165 N N . CYS A 1 974 ? -11.196 10.835 35.969 1.00 84.50 974 CYS A N 1
ATOM 8166 C CA . CYS A 1 974 ? -11.778 11.901 36.770 1.00 84.50 974 CYS A CA 1
ATOM 8167 C C . CYS A 1 974 ? -13.294 11.721 36.938 1.00 84.50 974 CYS A C 1
ATOM 8169 O O . CYS A 1 974 ? -14.067 11.899 35.993 1.00 84.50 974 CYS A O 1
ATOM 8171 N N . GLY A 1 975 ? -13.719 11.450 38.175 1.00 78.75 975 GLY A N 1
ATOM 8172 C CA . GLY A 1 975 ? -15.129 11.430 38.585 1.00 78.75 975 GLY A CA 1
ATOM 8173 C C . GLY A 1 975 ? -15.722 12.800 38.943 1.00 78.75 975 GLY A C 1
ATOM 8174 O O . GLY A 1 975 ? -16.878 12.860 39.350 1.00 78.75 975 GLY A O 1
ATOM 8175 N N . GLY A 1 976 ? -14.948 13.883 38.816 1.00 81.06 976 GLY A N 1
ATOM 8176 C CA . GLY A 1 976 ? -15.359 15.233 39.202 1.00 81.06 976 GLY A CA 1
ATOM 8177 C C . GLY A 1 976 ? -16.445 15.832 38.309 1.00 81.06 976 GLY A C 1
ATOM 8178 O O . GLY A 1 976 ? -16.838 15.255 37.294 1.00 81.06 976 GLY A O 1
ATOM 8179 N N . TRP A 1 977 ? -16.902 17.027 38.670 1.00 78.56 977 TRP A N 1
ATOM 8180 C CA . TRP A 1 977 ? -17.900 17.795 37.926 1.00 78.56 977 TRP A CA 1
ATOM 8181 C C . TRP A 1 977 ? -17.290 19.093 37.397 1.00 78.56 977 TRP A C 1
ATOM 8183 O O . TRP A 1 977 ? -16.422 19.671 38.049 1.00 78.56 977 TRP A O 1
ATOM 8193 N N . VAL A 1 978 ? -17.736 19.531 36.223 1.00 77.00 978 VAL A N 1
ATOM 8194 C CA . VAL A 1 978 ? -17.406 20.830 35.634 1.00 77.00 978 VAL A CA 1
ATOM 8195 C C . VAL A 1 978 ? -18.715 21.587 35.426 1.00 77.00 978 VAL A C 1
ATOM 8197 O O . VAL A 1 978 ? -19.636 21.085 34.773 1.00 77.00 978 VAL A O 1
ATOM 8200 N N . ASP A 1 979 ? -18.812 22.783 36.002 1.00 69.56 979 ASP A N 1
ATOM 8201 C CA . ASP A 1 979 ? -20.037 23.585 35.969 1.00 69.56 979 ASP A CA 1
ATOM 8202 C C . ASP A 1 979 ? -20.447 23.920 34.527 1.00 69.56 979 ASP A C 1
ATOM 8204 O O . ASP A 1 979 ? -19.614 24.169 33.657 1.00 69.56 979 ASP A O 1
ATOM 8208 N N . GLY A 1 980 ? -21.748 23.818 34.241 1.00 63.53 980 GLY A N 1
ATOM 8209 C CA . GLY A 1 980 ? -22.306 23.958 32.889 1.00 63.53 980 GLY A CA 1
ATOM 8210 C C . GLY A 1 980 ? -21.975 22.820 31.905 1.00 63.53 980 GLY A C 1
ATOM 8211 O O . GLY A 1 980 ? -22.639 22.710 30.878 1.00 63.53 980 GLY A O 1
ATOM 8212 N N . MET A 1 981 ? -21.005 21.946 32.212 1.00 62.59 981 MET A N 1
ATOM 8213 C CA . MET A 1 981 ? -20.508 20.896 31.304 1.00 62.59 981 MET A CA 1
ATOM 8214 C C . MET A 1 981 ? -20.766 19.453 31.774 1.00 62.59 981 MET A C 1
ATOM 8216 O O . MET A 1 981 ? -20.640 18.523 30.973 1.00 62.59 981 MET A O 1
ATOM 8220 N N . GLY A 1 982 ? -21.135 19.235 33.040 1.00 68.25 982 GLY A N 1
ATOM 8221 C CA . GLY A 1 982 ? -21.457 17.910 33.583 1.00 68.25 982 GLY A CA 1
ATOM 8222 C C . GLY A 1 982 ? -20.261 17.169 34.196 1.00 68.25 982 GLY A C 1
ATOM 8223 O O . GLY A 1 982 ? -19.289 17.783 34.632 1.00 68.25 982 GLY A O 1
ATOM 8224 N N . LYS A 1 983 ? -20.317 15.826 34.246 1.00 74.75 983 LYS A N 1
ATOM 8225 C CA . LYS A 1 983 ? -19.182 14.996 34.704 1.00 74.75 983 LYS A CA 1
ATOM 8226 C C . LYS A 1 983 ? -17.929 15.289 33.863 1.00 74.75 983 LYS A C 1
ATOM 8228 O O . LYS A 1 983 ? -18.002 15.297 32.637 1.00 74.75 983 LYS A O 1
ATOM 8233 N N . CYS A 1 984 ? -16.783 15.459 34.522 1.00 79.25 984 CYS A N 1
ATOM 8234 C CA . CYS A 1 984 ? -15.506 15.802 33.896 1.00 79.25 984 CYS A CA 1
ATOM 8235 C C . CYS A 1 984 ? -15.016 14.707 32.942 1.00 79.25 984 CYS A C 1
ATOM 8237 O O . CYS A 1 984 ? -14.739 14.986 31.778 1.00 79.25 984 CYS A O 1
ATOM 8239 N N . GLY A 1 985 ? -14.911 13.464 33.427 1.00 76.25 985 GLY A N 1
ATOM 8240 C CA . GLY A 1 985 ? -14.586 12.300 32.601 1.00 76.25 985 GLY A CA 1
ATOM 8241 C C . GLY A 1 985 ? -13.193 12.314 31.962 1.00 76.25 985 GLY A C 1
ATOM 8242 O O . GLY A 1 985 ? -12.974 11.554 31.017 1.00 76.25 985 GLY A O 1
ATOM 8243 N N . PHE A 1 986 ? -12.273 13.163 32.438 1.00 83.19 986 PHE A N 1
ATOM 8244 C CA . PHE A 1 986 ? -10.879 13.179 31.985 1.00 83.19 986 PHE A CA 1
ATOM 8245 C C . PHE A 1 986 ? -10.223 11.819 32.254 1.00 83.19 986 PHE A C 1
ATOM 8247 O O . PHE A 1 986 ? -10.264 11.326 33.382 1.00 83.19 986 PHE A O 1
ATOM 8254 N N . SER A 1 987 ? -9.653 11.211 31.218 1.00 83.62 987 SER A N 1
ATOM 8255 C CA . SER A 1 987 ? -9.046 9.882 31.262 1.00 83.62 987 SER A CA 1
ATOM 8256 C C . SER A 1 987 ? -7.988 9.759 30.156 1.00 83.62 987 SER A C 1
ATOM 8258 O O . SER A 1 987 ? -8.212 10.314 29.076 1.00 83.62 987 SER A O 1
ATOM 8260 N N . PRO A 1 988 ? -6.886 9.025 30.378 1.00 87.75 988 PRO A N 1
ATOM 8261 C CA . PRO A 1 988 ? -6.468 8.465 31.665 1.00 87.75 988 PRO A CA 1
ATOM 8262 C C . PRO A 1 988 ? -5.863 9.534 32.594 1.00 87.75 988 PRO A C 1
ATOM 8264 O O . PRO A 1 988 ? -5.271 10.505 32.131 1.00 87.75 988 PRO A O 1
ATOM 8267 N N . LEU A 1 989 ? -5.999 9.337 33.908 1.00 89.56 989 LEU A N 1
ATOM 8268 C CA . LEU A 1 989 ? -5.153 9.951 34.938 1.00 89.56 989 LEU A CA 1
ATOM 8269 C C . LEU A 1 989 ? -4.088 8.930 35.334 1.00 89.56 989 LEU A C 1
ATOM 8271 O O . LEU A 1 989 ? -4.445 7.849 35.806 1.00 89.56 989 LEU A O 1
ATOM 8275 N N . ALA A 1 990 ? -2.811 9.275 35.196 1.00 93.25 990 ALA A N 1
ATOM 8276 C CA . ALA A 1 990 ? -1.682 8.383 35.422 1.00 93.25 990 ALA A CA 1
ATOM 8277 C C . ALA A 1 990 ? -0.629 9.014 36.347 1.00 93.25 990 ALA A C 1
ATOM 8279 O O . ALA A 1 990 ? -0.241 10.173 36.203 1.00 93.25 990 ALA A O 1
ATOM 8280 N N . ILE A 1 991 ? -0.120 8.230 37.297 1.00 92.94 991 ILE A N 1
ATOM 8281 C CA . ILE A 1 991 ? 0.979 8.663 38.166 1.00 92.94 991 ILE A CA 1
ATOM 8282 C C . ILE A 1 991 ? 2.245 8.978 37.354 1.00 92.94 991 ILE A C 1
ATOM 8284 O O . ILE A 1 991 ? 2.563 8.302 36.378 1.00 92.94 991 ILE A O 1
ATOM 8288 N N . GLY A 1 992 ? 2.967 10.024 37.759 1.00 88.25 992 GLY A N 1
ATOM 8289 C CA . GLY A 1 992 ? 4.155 10.529 37.060 1.00 88.25 992 GLY A CA 1
ATOM 8290 C C . GLY A 1 992 ? 3.830 11.566 35.985 1.00 88.25 992 GLY A C 1
ATOM 8291 O O . GLY A 1 992 ? 4.635 12.466 35.768 1.00 88.25 992 GLY A O 1
ATOM 8292 N N . ARG A 1 993 ? 2.626 11.507 35.403 1.00 91.69 993 ARG A N 1
ATOM 8293 C CA . ARG A 1 993 ? 2.078 12.561 34.541 1.00 91.69 993 ARG A CA 1
ATOM 8294 C C . ARG A 1 993 ? 1.256 13.560 35.351 1.00 91.69 993 ARG A C 1
ATOM 8296 O O . ARG A 1 993 ? 1.496 14.762 35.290 1.00 91.69 993 ARG A O 1
ATOM 8303 N N . GLU A 1 994 ? 0.306 13.063 36.137 1.00 93.56 994 GLU A N 1
ATOM 8304 C CA . GLU A 1 994 ? -0.486 13.863 37.064 1.00 93.56 994 GLU A CA 1
ATOM 8305 C C . GLU A 1 994 ? 0.011 13.708 38.506 1.00 93.56 994 GLU A C 1
ATOM 8307 O O . GLU A 1 994 ? 0.511 12.659 38.923 1.00 93.56 994 GLU A O 1
ATOM 8312 N N . GLN A 1 995 ? -0.153 14.767 39.300 1.00 91.38 995 GLN A N 1
ATOM 8313 C CA . GLN A 1 995 ? 0.236 14.761 40.707 1.00 91.38 995 GLN A CA 1
ATOM 8314 C C . GLN A 1 995 ? -0.796 14.026 41.568 1.00 91.38 995 GLN A C 1
ATOM 8316 O O . GLN A 1 995 ? -2.009 14.194 41.413 1.00 91.38 995 GLN A O 1
ATOM 8321 N N . ASN A 1 996 ? -0.319 13.252 42.542 1.00 92.50 996 ASN A N 1
ATOM 8322 C CA . ASN A 1 996 ? -1.162 12.734 43.613 1.00 92.50 996 ASN A CA 1
ATOM 8323 C C . ASN A 1 996 ? -1.415 13.821 44.664 1.00 92.50 996 ASN A C 1
ATOM 8325 O O . ASN A 1 996 ? -0.522 14.563 45.061 1.00 92.50 996 ASN A O 1
ATOM 8329 N N . CYS A 1 997 ? -2.641 13.885 45.171 1.00 91.94 997 CYS A N 1
ATOM 8330 C CA . CYS A 1 997 ? -3.001 14.751 46.279 1.00 91.94 997 CYS A CA 1
ATOM 8331 C C . CYS A 1 997 ? -2.312 14.267 47.567 1.00 91.94 997 CYS A C 1
ATOM 8333 O O . CYS A 1 997 ? -2.556 13.125 47.969 1.00 91.94 997 CYS A O 1
ATOM 8335 N N . PRO A 1 998 ? -1.539 15.122 48.262 1.00 88.50 998 PRO A N 1
ATOM 8336 C CA . PRO A 1 998 ? -0.775 14.716 49.445 1.00 88.50 998 PRO A CA 1
ATOM 8337 C C . PRO A 1 998 ? -1.668 14.298 50.623 1.00 88.50 998 PRO A C 1
ATOM 8339 O O . PRO A 1 998 ? -1.241 13.531 51.474 1.00 88.50 998 PRO A O 1
ATOM 8342 N N . VAL A 1 999 ? -2.925 14.759 50.652 1.00 90.12 999 VAL A N 1
ATOM 8343 C CA . VAL A 1 999 ? -3.887 14.442 51.720 1.00 90.12 999 VAL A CA 1
ATOM 8344 C C . VAL A 1 999 ? -4.520 13.060 51.537 1.00 90.12 999 VAL A C 1
ATOM 8346 O O . VAL A 1 999 ? -4.679 12.317 52.499 1.00 90.12 999 VAL A O 1
ATOM 8349 N N . CYS A 1 1000 ? -4.921 12.706 50.312 1.00 88.81 1000 CYS A N 1
ATOM 8350 C CA . CYS A 1 1000 ? -5.747 11.512 50.064 1.00 88.81 1000 CYS A CA 1
ATOM 8351 C C . CYS A 1 1000 ? -5.100 10.458 49.150 1.00 88.81 1000 CYS A C 1
ATOM 8353 O O . CYS A 1 1000 ? -5.714 9.425 48.886 1.00 88.81 1000 CYS A O 1
ATOM 8355 N N . GLY A 1 1001 ? -3.907 10.721 48.606 1.00 89.19 1001 GLY A N 1
ATOM 8356 C CA . GLY A 1 1001 ? -3.179 9.818 47.705 1.00 89.19 1001 GLY A CA 1
ATOM 8357 C C . GLY A 1 1001 ? -3.811 9.621 46.316 1.00 89.19 1001 GLY A C 1
ATOM 8358 O O . GLY A 1 1001 ? -3.305 8.840 45.507 1.00 89.19 1001 GLY A O 1
ATOM 8359 N N . ARG A 1 1002 ? -4.922 10.303 46.006 1.00 91.56 1002 ARG A N 1
ATOM 8360 C CA . ARG A 1 1002 ? -5.623 10.233 44.709 1.00 91.56 1002 ARG A CA 1
ATOM 8361 C C . ARG A 1 1002 ? -4.997 11.169 43.679 1.00 91.56 1002 ARG A C 1
ATOM 8363 O O . ARG A 1 1002 ? -4.563 12.252 44.053 1.00 91.56 1002 ARG A O 1
ATOM 8370 N N . LEU A 1 1003 ? -4.996 10.782 42.404 1.00 93.19 1003 LEU A N 1
ATOM 8371 C CA . LEU A 1 1003 ? -4.547 11.650 41.308 1.00 93.19 1003 LEU A CA 1
ATOM 8372 C C . LEU A 1 1003 ? -5.448 12.886 41.195 1.00 93.19 1003 LEU A C 1
ATOM 8374 O O . LEU A 1 1003 ? -6.665 12.791 41.371 1.00 93.19 1003 LEU A O 1
ATOM 8378 N N . ILE A 1 1004 ? -4.839 14.042 40.943 1.00 93.62 1004 ILE A N 1
ATOM 8379 C CA . ILE A 1 1004 ? -5.529 15.318 40.760 1.00 93.62 1004 ILE A CA 1
ATOM 8380 C C . ILE A 1 1004 ? -5.854 15.485 39.276 1.00 93.62 1004 ILE A C 1
ATOM 8382 O O . ILE A 1 1004 ? -4.976 15.366 38.427 1.00 93.62 1004 ILE A O 1
ATOM 8386 N N . CYS A 1 1005 ? -7.112 15.787 38.960 1.00 91.19 1005 CYS A N 1
ATOM 8387 C CA . CYS A 1 1005 ? -7.515 16.111 37.597 1.00 91.19 1005 CYS A CA 1
ATOM 8388 C C . CYS A 1 1005 ? -6.854 17.420 37.125 1.00 91.19 1005 CYS A C 1
ATOM 8390 O O . CYS A 1 1005 ? -7.079 18.447 37.771 1.00 91.19 1005 CYS A O 1
ATOM 8392 N N . PRO A 1 1006 ? -6.125 17.419 35.992 1.00 89.50 1006 PRO A N 1
ATOM 8393 C CA . PRO A 1 1006 ? -5.407 18.597 35.506 1.00 89.50 1006 PRO A CA 1
ATOM 8394 C C . PRO A 1 1006 ? -6.311 19.585 34.758 1.00 89.50 1006 PRO A C 1
ATOM 8396 O O . PRO A 1 1006 ? -5.889 20.696 34.477 1.00 89.50 1006 PRO A O 1
ATOM 8399 N N . LYS A 1 1007 ? -7.545 19.189 34.410 1.00 85.62 1007 LYS A N 1
ATOM 8400 C CA . LYS A 1 1007 ? -8.487 20.042 33.676 1.00 85.62 1007 LYS A CA 1
ATOM 8401 C C . LYS A 1 1007 ? -8.847 21.292 34.484 1.00 85.62 1007 LYS A C 1
ATOM 8403 O O . LYS A 1 1007 ? -9.287 21.168 35.635 1.00 85.62 1007 LYS A O 1
ATOM 8408 N N . ASP A 1 1008 ? -8.730 22.448 33.836 1.00 78.19 1008 ASP A N 1
ATOM 8409 C CA . ASP A 1 1008 ? -9.087 23.753 34.392 1.00 78.19 1008 ASP A CA 1
ATOM 8410 C C . ASP A 1 1008 ? -10.508 23.736 34.966 1.00 78.19 1008 ASP A C 1
ATOM 8412 O O . ASP A 1 1008 ? -11.425 23.128 34.400 1.00 78.19 1008 ASP A O 1
ATOM 8416 N N . ASN A 1 1009 ? -10.680 24.363 36.130 1.00 77.88 1009 ASN A N 1
ATOM 8417 C CA . ASN A 1 1009 ? -11.932 24.410 36.896 1.00 77.88 1009 ASN A CA 1
ATOM 8418 C C . ASN A 1 1009 ? -12.474 23.042 37.362 1.00 77.88 1009 ASN A C 1
ATOM 8420 O O . ASN A 1 1009 ? -13.601 22.966 37.853 1.00 77.88 1009 ASN A O 1
ATOM 8424 N N . CYS A 1 1010 ? -11.697 21.954 37.246 1.00 86.38 1010 CYS A N 1
ATOM 8425 C CA . CYS A 1 1010 ? -12.054 20.662 37.829 1.00 86.38 1010 CYS A CA 1
ATOM 8426 C C . CYS A 1 1010 ? -11.261 20.361 39.106 1.00 86.38 1010 CYS A C 1
ATOM 8428 O O . CYS A 1 1010 ? -11.875 20.225 40.159 1.00 86.38 1010 CYS A O 1
ATOM 8430 N N . GLY A 1 1011 ? -9.930 20.199 39.035 1.00 87.19 1011 GLY A N 1
ATOM 8431 C CA . GLY A 1 1011 ? -9.045 19.976 40.200 1.00 87.19 1011 GLY A CA 1
ATOM 8432 C C . GLY A 1 1011 ? -9.389 18.785 41.118 1.00 87.19 1011 GLY A C 1
ATOM 8433 O O . GLY A 1 1011 ? -8.835 18.660 42.221 1.00 87.19 1011 GLY A O 1
ATOM 8434 N N . PHE A 1 1012 ? -10.323 17.927 40.699 1.00 90.62 1012 PHE A N 1
ATOM 8435 C CA . PHE A 1 1012 ? -10.933 16.882 41.514 1.00 90.62 1012 PHE A CA 1
ATOM 8436 C C . PHE A 1 1012 ? -9.950 15.752 41.820 1.00 90.62 1012 PHE A C 1
ATOM 8438 O O . PHE A 1 1012 ? -9.171 15.353 40.957 1.00 90.62 1012 PHE A O 1
ATOM 8445 N N . CYS A 1 1013 ? -10.012 15.216 43.040 1.00 89.62 1013 CYS A N 1
ATOM 8446 C CA . CYS A 1 1013 ? -9.282 14.002 43.416 1.00 89.62 1013 CYS A CA 1
ATOM 8447 C C . CYS A 1 1013 ? -10.194 12.970 44.105 1.00 89.62 1013 CYS A C 1
ATOM 8449 O O . CYS A 1 1013 ? -10.185 11.796 43.744 1.00 89.62 1013 CYS A O 1
ATOM 8451 N N . THR A 1 1014 ? -11.014 13.396 45.067 1.00 87.25 1014 THR A N 1
ATOM 8452 C CA . THR A 1 1014 ? -12.105 12.611 45.665 1.00 87.25 1014 THR A CA 1
ATOM 8453 C C . THR A 1 1014 ? -13.055 13.541 46.414 1.00 87.25 1014 THR A C 1
ATOM 8455 O O . THR A 1 1014 ? -12.654 14.628 46.842 1.00 87.25 1014 THR A O 1
ATOM 8458 N N . ASP A 1 1015 ? -14.292 13.092 46.626 1.00 79.50 1015 ASP A N 1
ATOM 8459 C CA . ASP A 1 1015 ? -15.270 13.813 47.438 1.00 79.50 1015 ASP A CA 1
ATOM 8460 C C . ASP A 1 1015 ? -14.768 14.011 48.872 1.00 79.50 1015 ASP A C 1
ATOM 8462 O O . ASP A 1 1015 ? -14.110 13.135 49.440 1.00 79.50 1015 ASP A O 1
ATOM 8466 N N . ARG A 1 1016 ? -15.099 15.168 49.461 1.00 82.69 1016 ARG A N 1
ATOM 8467 C CA . ARG A 1 1016 ? -14.771 15.549 50.851 1.00 82.69 1016 ARG A CA 1
ATOM 8468 C C . ARG A 1 1016 ? -13.270 15.626 51.186 1.00 82.69 1016 ARG A C 1
ATOM 8470 O O . ARG A 1 1016 ? -12.916 15.694 52.358 1.00 82.69 1016 ARG A O 1
ATOM 8477 N N . CYS A 1 1017 ? -12.377 15.647 50.196 1.00 88.69 1017 CYS A N 1
ATOM 8478 C CA . CYS A 1 1017 ? -10.957 15.911 50.435 1.00 88.69 1017 CYS A CA 1
ATOM 8479 C C . CYS A 1 1017 ? -10.721 17.404 50.708 1.00 88.69 1017 CYS A C 1
ATOM 8481 O O . CYS A 1 1017 ? -11.055 18.234 49.860 1.00 88.69 1017 CYS A O 1
ATOM 8483 N N . SER A 1 1018 ? -10.098 17.748 51.842 1.00 89.81 1018 SER A N 1
ATOM 8484 C CA . SER A 1 1018 ? -9.765 19.142 52.188 1.00 89.81 1018 SER A CA 1
ATOM 8485 C C . SER A 1 1018 ? -8.934 19.818 51.096 1.00 89.81 1018 SER A C 1
ATOM 8487 O O . SER A 1 1018 ? -9.284 20.901 50.637 1.00 89.81 1018 SER A O 1
ATOM 8489 N N . GLY A 1 1019 ? -7.925 19.122 50.564 1.00 86.94 1019 GLY A N 1
ATOM 8490 C CA . GLY A 1 1019 ? -7.102 19.645 49.473 1.00 86.94 1019 GLY A CA 1
ATOM 8491 C C . GLY A 1 1019 ? -7.871 19.877 48.165 1.00 86.94 1019 GLY A C 1
ATOM 8492 O O . GLY A 1 1019 ? -7.462 20.712 47.366 1.00 86.94 1019 GLY A O 1
ATOM 8493 N N . TYR A 1 1020 ? -8.972 19.158 47.912 1.00 89.06 1020 TYR A N 1
ATOM 8494 C CA . TYR A 1 1020 ? -9.843 19.460 46.769 1.00 89.06 1020 TYR A CA 1
ATOM 8495 C C . TYR A 1 1020 ? -10.674 20.723 47.014 1.00 89.06 1020 TYR A C 1
ATOM 8497 O O . TYR A 1 1020 ? -10.741 21.578 46.135 1.00 89.06 1020 TYR A O 1
ATOM 8505 N N . ILE A 1 1021 ? -11.255 20.859 48.210 1.00 87.06 1021 ILE A N 1
ATOM 8506 C CA . ILE A 1 1021 ? -12.053 22.030 48.598 1.00 87.06 1021 ILE A CA 1
ATOM 8507 C C . ILE A 1 1021 ? -11.212 23.309 48.480 1.00 87.06 1021 ILE A C 1
ATOM 8509 O O . ILE A 1 1021 ? -11.658 24.283 47.882 1.00 87.06 1021 ILE A O 1
ATOM 8513 N N . GLU A 1 1022 ? -9.964 23.281 48.952 1.00 85.12 1022 GLU A N 1
ATOM 8514 C CA . GLU A 1 1022 ? -9.028 24.405 48.820 1.00 85.12 1022 GLU A CA 1
ATOM 8515 C C . GLU A 1 1022 ? -8.716 24.765 47.362 1.00 85.12 1022 GLU A C 1
ATOM 8517 O O . GLU A 1 1022 ? -8.654 25.945 47.033 1.00 85.12 1022 GLU A O 1
ATOM 8522 N N . ARG A 1 1023 ? -8.538 23.772 46.475 1.00 86.62 1023 ARG A N 1
ATOM 8523 C CA . ARG A 1 1023 ? -8.288 24.017 45.043 1.00 86.62 1023 ARG A CA 1
ATOM 8524 C C . ARG A 1 1023 ? -9.503 24.569 44.303 1.00 86.62 1023 ARG A C 1
ATOM 8526 O O . ARG A 1 1023 ? -9.307 25.238 43.303 1.00 86.62 1023 ARG A O 1
ATOM 8533 N N . LYS A 1 1024 ? -10.725 24.264 44.752 1.00 78.38 1024 LYS A N 1
ATOM 8534 C CA . LYS A 1 1024 ? -11.964 24.765 44.131 1.00 78.38 1024 LYS A CA 1
ATOM 8535 C C . LYS A 1 1024 ? -12.301 26.202 44.555 1.00 78.38 1024 LYS A C 1
ATOM 8537 O O . LYS A 1 1024 ? -13.015 26.890 43.841 1.00 78.38 1024 LYS A O 1
ATOM 8542 N N . ASN A 1 1025 ? -11.817 26.627 45.722 1.00 72.44 1025 ASN A N 1
ATOM 8543 C CA . ASN A 1 1025 ? -12.058 27.964 46.273 1.00 72.44 1025 ASN A CA 1
ATOM 8544 C C . ASN A 1 1025 ? -10.999 29.005 45.853 1.00 72.44 1025 ASN A C 1
ATOM 8546 O O . ASN A 1 1025 ? -11.107 30.162 46.257 1.00 72.44 1025 ASN A O 1
ATOM 8550 N N . LYS A 1 1026 ? -9.971 28.586 45.109 1.00 63.31 1026 LYS A N 1
ATOM 8551 C CA . LYS A 1 1026 ? -8.996 29.451 44.432 1.00 63.31 1026 LYS A CA 1
ATOM 8552 C C . LYS A 1 1026 ? -9.432 29.645 42.992 1.00 63.31 1026 LYS A C 1
ATOM 8554 O O . LYS A 1 1026 ? -9.208 30.764 42.487 1.00 63.31 1026 LYS A O 1
#